Protein 3IFR (pdb70)

B-factor: mean 27.41, std 7.67, range [12.99, 81.78]

CATH classification: 3.30.420.40 (+1 more: 3.30.420.40)

Structure (mmCIF, N/CA/C/O backbone):
data_3IFR
#
_entry.id   3IFR
#
_cell.length_a   129.094
_cell.length_b   149.806
_cell.length_c   54.944
_cell.angle_alpha   90.00
_cell.angle_beta   90.00
_cell.angle_gamma   90.00
#
_symmetry.space_group_name_H-M   'P 21 21 2'
#
loop_
_entity.id
_entity.type
_entity.pdbx_description
1 polymer 'Carbohydrate kinase, FGGY'
2 non-polymer 'PHOSPHATE ION'
3 water water
#
loop_
_atom_site.group_PDB
_atom_site.id
_atom_site.type_symbol
_atom_site.label_atom_id
_atom_site.label_alt_id
_atom_site.label_comp_id
_atom_site.label_asym_id
_atom_site.label_entity_id
_atom_site.label_seq_id
_atom_site.pdbx_PDB_ins_code
_atom_site.Cartn_x
_atom_site.Cartn_y
_atom_site.Cartn_z
_atom_site.occupancy
_atom_site.B_iso_or_equiv
_atom_site.auth_seq_id
_atom_site.auth_comp_id
_atom_site.auth_asym_id
_atom_site.auth_atom_id
_atom_site.pdbx_PDB_model_num
ATOM 1 N N . ARG A 1 7 ? -12.739 70.273 -13.390 1.00 29.32 7 ARG A N 1
ATOM 2 C CA . ARG A 1 7 ? -13.512 69.666 -12.285 1.00 33.97 7 ARG A CA 1
ATOM 3 C C . ARG A 1 7 ? -12.710 68.572 -11.530 1.00 31.37 7 ARG A C 1
ATOM 4 O O . ARG A 1 7 ? -12.170 67.638 -12.133 1.00 34.40 7 ARG A O 1
ATOM 12 N N . GLN A 1 8 ? -12.653 68.703 -10.210 1.00 27.22 8 GLN A N 1
ATOM 13 C CA . GLN A 1 8 ? -11.658 68.038 -9.394 1.00 25.58 8 GLN A CA 1
ATOM 14 C C . GLN A 1 8 ? -12.214 67.020 -8.398 1.00 22.68 8 GLN A C 1
ATOM 15 O O . GLN A 1 8 ? -13.311 67.172 -7.868 1.00 20.29 8 GLN A O 1
ATOM 21 N N . VAL A 1 9 ? -11.411 66.006 -8.106 1.00 23.01 9 VAL A N 1
ATOM 22 C CA . VAL A 1 9 ? -11.919 64.836 -7.414 1.00 22.65 9 VAL A CA 1
ATOM 23 C C . VAL A 1 9 ? -10.773 64.138 -6.668 1.00 20.11 9 VAL A C 1
ATOM 24 O O . VAL A 1 9 ? -9.638 64.189 -7.111 1.00 21.57 9 VAL A O 1
ATOM 28 N N . ILE A 1 10 ? -11.049 63.516 -5.523 1.00 22.18 10 ILE A N 1
ATOM 29 C CA . ILE A 1 10 ? -9.985 62.849 -4.751 1.00 20.35 10 ILE A CA 1
ATOM 30 C C . ILE A 1 10 ? -10.249 61.375 -4.494 1.00 19.30 10 ILE A C 1
ATOM 31 O O . ILE A 1 10 ? -11.349 61.004 -4.104 1.00 18.60 10 ILE A O 1
ATOM 36 N N . GLY A 1 11 ? -9.227 60.547 -4.680 1.00 17.00 11 GLY A N 1
ATOM 37 C CA . GLY A 1 11 ? -9.272 59.185 -4.170 1.00 17.64 11 GLY A CA 1
ATOM 38 C C . GLY A 1 11 ? -8.249 58.964 -3.061 1.00 20.77 11 GLY A C 1
ATOM 39 O O . GLY A 1 11 ? -7.093 59.420 -3.138 1.00 20.87 11 GLY A O 1
ATOM 40 N N . LEU A 1 12 ? -8.673 58.244 -2.024 1.00 18.81 12 LEU A N 1
ATOM 41 C CA . LEU A 1 12 ? -7.842 57.925 -0.894 1.00 17.14 12 LEU A CA 1
ATOM 42 C C . LEU A 1 12 ? -7.814 56.388 -0.751 1.00 19.69 12 LEU A C 1
ATOM 43 O O . LEU A 1 12 ? -8.852 55.732 -0.781 1.00 20.54 12 LEU A O 1
ATOM 48 N N . ASP A 1 13 ? -6.632 55.813 -0.577 1.00 20.38 13 ASP A N 1
ATOM 49 C CA . ASP A 1 13 ? -6.495 54.358 -0.487 1.00 18.38 13 ASP A CA 1
ATOM 50 C C . ASP A 1 13 ? -5.835 53.960 0.850 1.00 17.81 13 ASP A C 1
ATOM 51 O O . ASP A 1 13 ? -4.649 54.231 1.096 1.00 18.13 13 ASP A O 1
ATOM 56 N N . ILE A 1 14 ? -6.639 53.352 1.716 1.00 15.55 14 ILE A N 1
ATOM 57 C CA . ILE A 1 14 ? -6.189 52.845 2.991 1.00 18.13 14 ILE A CA 1
ATOM 58 C C . ILE A 1 14 ? -5.608 51.464 2.720 1.00 19.13 14 ILE A C 1
ATOM 59 O O . ILE A 1 14 ? -6.295 50.433 2.862 1.00 20.38 14 ILE A O 1
ATOM 64 N N . GLY A 1 15 ? -4.340 51.451 2.316 1.00 17.95 15 GLY A N 1
ATOM 65 C CA . GLY A 1 15 ? -3.692 50.239 1.853 1.00 19.82 15 GLY A CA 1
ATOM 66 C C . GLY A 1 15 ? -3.036 49.496 2.978 1.00 20.60 15 GLY A C 1
ATOM 67 O O . GLY A 1 15 ? -2.973 49.982 4.103 1.00 24.02 15 GLY A O 1
ATOM 68 N N . THR A 1 16 ? -2.511 48.331 2.671 1.00 19.53 16 THR A N 1
ATOM 69 C CA . THR A 1 16 ? -1.958 47.485 3.678 1.00 20.57 16 THR A CA 1
ATOM 70 C C . THR A 1 16 ? -0.641 47.995 4.211 1.00 23.41 16 THR A C 1
ATOM 71 O O . THR A 1 16 ? -0.431 47.985 5.433 1.00 26.64 16 THR A O 1
ATOM 75 N N . THR A 1 17 ? 0.278 48.369 3.330 1.00 19.87 17 THR A N 1
ATOM 76 C CA . THR A 1 17 ? 1.539 48.917 3.810 1.00 25.10 17 THR A CA 1
ATOM 77 C C . THR A 1 17 ? 1.689 50.405 3.474 1.00 25.11 17 THR A C 1
ATOM 78 O O . THR A 1 17 ? 2.727 51.026 3.737 1.00 23.12 17 THR A O 1
ATOM 82 N N . SER A 1 18 ? 0.619 50.986 2.947 1.00 23.27 18 SER A N 1
ATOM 83 C CA . SER A 1 18 ? 0.692 52.341 2.462 1.00 22.64 18 SER A CA 1
ATOM 84 C C . SER A 1 18 ? -0.673 53.092 2.354 1.00 22.29 18 SER A C 1
ATOM 85 O O . SER A 1 18 ? -1.658 52.509 1.922 1.00 21.52 18 SER A O 1
ATOM 88 N N . THR A 1 19 ? -0.725 54.362 2.763 1.00 20.62 19 THR A N 1
ATOM 89 C CA . THR A 1 19 ? -1.925 55.169 2.630 1.00 17.85 19 THR A CA 1
ATOM 90 C C . THR A 1 19 ? -1.657 56.215 1.570 1.00 17.45 19 THR A C 1
ATOM 91 O O . THR A 1 19 ? -0.737 56.998 1.698 1.00 19.38 19 THR A O 1
ATOM 95 N N . ILE A 1 20 ? -2.468 56.229 0.521 1.00 19.11 20 ILE A N 1
ATOM 96 C CA . ILE A 1 20 ? -2.162 56.988 -0.681 1.00 16.88 20 ILE A CA 1
ATOM 97 C C . ILE A 1 20 ? -3.370 57.802 -1.024 1.00 17.41 20 ILE A C 1
ATOM 98 O O . ILE A 1 20 ? -4.476 57.281 -0.969 1.00 19.32 20 ILE A O 1
ATOM 103 N N . ALA A 1 21 ? -3.173 59.074 -1.337 1.00 16.80 21 ALA A N 1
ATOM 104 C CA . ALA A 1 21 ? -4.263 59.927 -1.806 1.00 20.73 21 ALA A CA 1
ATOM 105 C C . ALA A 1 21 ? -3.843 60.633 -3.083 1.00 22.82 21 ALA A C 1
ATOM 106 O O . ALA A 1 21 ? -2.683 61.040 -3.216 1.00 22.25 21 ALA A O 1
ATOM 108 N N . ILE A 1 22 ? -4.807 60.838 -3.978 1.00 20.61 22 ILE A N 1
ATOM 109 C CA . ILE A 1 22 ? -4.550 61.573 -5.208 1.00 24.24 22 ILE A CA 1
ATOM 110 C C . ILE A 1 22 ? -5.602 62.634 -5.498 1.00 23.75 22 ILE A C 1
ATOM 111 O O . ILE A 1 22 ? -6.784 62.504 -5.112 1.00 21.56 22 ILE A O 1
ATOM 116 N N . LEU A 1 23 ? -5.144 63.686 -6.181 1.00 22.82 23 LEU A N 1
ATOM 117 C CA . LEU A 1 23 ? -6.004 64.746 -6.619 1.00 21.13 23 LEU A CA 1
ATOM 118 C C . LEU A 1 23 ? -6.004 64.678 -8.109 1.00 26.49 23 LEU A C 1
ATOM 119 O O . LEU A 1 23 ? -4.940 64.752 -8.750 1.00 25.56 23 LEU A O 1
ATOM 124 N N . VAL A 1 24 ? -7.198 64.562 -8.674 1.00 25.37 24 VAL A N 1
ATOM 125 C CA . VAL A 1 24 ? -7.341 64.479 -10.119 1.00 24.78 24 VAL A CA 1
ATOM 126 C C . VAL A 1 24 ? -8.143 65.659 -10.608 1.00 24.69 24 VAL A C 1
ATOM 127 O O . VAL A 1 24 ? -9.165 66.038 -10.007 1.00 23.67 24 VAL A O 1
ATOM 131 N N . ARG A 1 25 ? -7.663 66.258 -11.678 1.00 25.66 25 ARG A N 1
ATOM 132 C CA . ARG A 1 25 ? -8.451 67.221 -12.423 1.00 28.39 25 ARG A CA 1
ATOM 133 C C . ARG A 1 25 ? -8.998 66.447 -13.601 1.00 30.50 25 ARG A C 1
ATOM 134 O O . ARG A 1 25 ? -8.232 65.885 -14.400 1.00 26.80 25 ARG A O 1
ATOM 142 N N . LEU A 1 26 ? -10.316 66.386 -13.702 1.00 29.81 26 LEU A N 1
ATOM 143 C CA . LEU A 1 26 ? -10.916 65.665 -14.810 1.00 30.52 26 LEU A CA 1
ATOM 144 C C . LEU A 1 26 ? -10.731 66.445 -16.129 1.00 32.77 26 LEU A C 1
ATOM 145 O O . LEU A 1 26 ? -10.747 67.673 -16.134 1.00 33.12 26 LEU A O 1
ATOM 150 N N . PRO A 1 27 ? -10.574 65.722 -17.253 1.00 33.73 27 PRO A N 1
ATOM 151 C CA . PRO A 1 27 ? -10.781 64.272 -17.235 1.00 35.01 27 PRO A CA 1
ATOM 152 C C . PRO A 1 27 ? -9.535 63.420 -17.045 1.00 31.45 27 PRO A C 1
ATOM 153 O O . PRO A 1 27 ? -9.699 62.224 -16.918 1.00 32.53 27 PRO A O 1
ATOM 157 N N . ASP A 1 28 ? -8.330 63.959 -17.071 1.00 32.65 28 ASP A N 1
ATOM 158 C CA . ASP A 1 28 ? -7.224 63.051 -17.360 1.00 34.64 28 ASP A CA 1
ATOM 159 C C . ASP A 1 28 ? -5.920 63.382 -16.702 1.00 35.11 28 ASP A C 1
ATOM 160 O O . ASP A 1 28 ? -4.865 62.922 -17.152 1.00 34.33 28 ASP A O 1
ATOM 165 N N . THR A 1 29 ? -5.997 64.149 -15.621 1.00 33.01 29 THR A N 1
ATOM 166 C CA . THR A 1 29 ? -4.803 64.711 -15.002 1.00 32.07 29 THR A CA 1
ATOM 167 C C . THR A 1 29 ? -4.735 64.466 -13.494 1.00 31.23 29 THR A C 1
ATOM 168 O O . THR A 1 29 ? -5.699 64.690 -12.743 1.00 30.85 29 THR A O 1
ATOM 172 N N . VAL A 1 30 ? -3.580 63.996 -13.065 1.00 30.45 30 VAL A N 1
ATOM 173 C CA . VAL A 1 30 ? -3.329 63.775 -11.672 1.00 28.51 30 VAL A CA 1
ATOM 174 C C . VAL A 1 30 ? -2.554 64.982 -11.195 1.00 31.07 30 VAL A C 1
ATOM 175 O O . VAL A 1 30 ? -1.367 65.107 -11.487 1.00 30.58 30 VAL A O 1
ATOM 179 N N . VAL A 1 31 ? -3.235 65.878 -10.489 1.00 27.98 31 VAL A N 1
ATOM 180 C CA . VAL A 1 31 ? -2.604 67.084 -9.980 1.00 28.48 31 VAL A CA 1
ATOM 181 C C . VAL A 1 31 ? -1.576 66.769 -8.879 1.00 30.02 31 VAL A C 1
ATOM 182 O O . VAL A 1 31 ? -0.537 67.382 -8.835 1.00 33.40 31 VAL A O 1
ATOM 186 N N . ALA A 1 32 ? -1.865 65.819 -7.987 1.00 29.14 32 ALA A N 1
ATOM 187 C CA . ALA A 1 32 ? -0.972 65.520 -6.859 1.00 28.07 32 ALA A CA 1
ATOM 188 C C . ALA A 1 32 ? -1.143 64.106 -6.315 1.00 25.59 32 ALA A C 1
ATOM 189 O O . ALA A 1 32 ? -2.231 63.526 -6.386 1.00 23.22 32 ALA A O 1
ATOM 191 N N . VAL A 1 33 ? -0.077 63.578 -5.721 1.00 26.09 33 VAL A N 1
ATOM 192 C CA . VAL A 1 33 ? -0.139 62.268 -5.067 1.00 27.95 33 VAL A CA 1
ATOM 193 C C . VAL A 1 33 ? 0.548 62.384 -3.730 1.00 26.40 33 VAL A C 1
ATOM 194 O O . VAL A 1 33 ? 1.656 62.897 -3.669 1.00 29.58 33 VAL A O 1
ATOM 198 N N . ALA A 1 34 ? -0.102 61.943 -2.652 1.00 26.75 34 ALA A N 1
ATOM 199 C CA . ALA A 1 34 ? 0.591 61.821 -1.356 1.00 23.29 34 ALA A CA 1
ATOM 200 C C . ALA A 1 34 ? 0.502 60.414 -0.753 1.00 21.88 34 ALA A C 1
ATOM 201 O O . ALA A 1 34 ? -0.517 59.743 -0.887 1.00 19.67 34 ALA A O 1
ATOM 203 N N . SER A 1 35 ? 1.575 59.975 -0.086 1.00 21.99 35 SER A N 1
ATOM 204 C CA . SER A 1 35 ? 1.562 58.690 0.594 1.00 21.71 35 SER A CA 1
ATOM 205 C C . SER A 1 35 ? 2.199 58.696 1.980 1.00 23.72 35 SER A C 1
ATOM 206 O O . SER A 1 35 ? 2.896 59.628 2.365 1.00 24.19 35 SER A O 1
ATOM 209 N N . ARG A 1 36 ? 1.939 57.627 2.725 1.00 22.56 36 ARG A N 1
ATOM 210 C CA . ARG A 1 36 ? 2.489 57.460 4.055 1.00 22.75 36 ARG A CA 1
ATOM 211 C C . ARG A 1 36 ? 2.502 55.964 4.319 1.00 25.23 36 ARG A C 1
ATOM 212 O O . ARG A 1 36 ? 1.541 55.254 3.971 1.00 22.77 36 ARG A O 1
ATOM 220 N N . PRO A 1 37 ? 3.582 55.481 4.958 1.00 26.84 37 PRO A N 1
ATOM 221 C CA . PRO A 1 37 ? 3.714 54.072 5.311 1.00 25.55 37 PRO A CA 1
ATOM 222 C C . PRO A 1 37 ? 2.704 53.681 6.414 1.00 24.16 37 PRO A C 1
ATOM 223 O O . PRO A 1 37 ? 2.332 54.509 7.256 1.00 19.69 37 PRO A O 1
ATOM 227 N N . THR A 1 38 ? 2.276 52.423 6.398 1.00 21.69 38 THR A N 1
ATOM 228 C CA . THR A 1 38 ? 1.350 51.925 7.398 1.00 24.82 38 THR A CA 1
ATOM 229 C C . THR A 1 38 ? 2.012 50.709 7.905 1.00 26.01 38 THR A C 1
ATOM 230 O O . THR A 1 38 ? 2.652 50.018 7.108 1.00 22.49 38 THR A O 1
ATOM 234 N N . THR A 1 39 ? 1.876 50.450 9.212 1.00 26.27 39 THR A N 1
ATOM 235 C CA . THR A 1 39 ? 2.537 49.304 9.829 1.00 26.18 39 THR A CA 1
ATOM 236 C C . THR A 1 39 ? 1.630 48.075 9.892 1.00 28.33 39 THR A C 1
ATOM 237 O O . THR A 1 39 ? 0.501 48.141 10.404 1.00 27.88 39 THR A O 1
ATOM 241 N N . LEU A 1 40 ? 2.110 46.966 9.339 1.00 25.57 40 LEU A N 1
ATOM 242 C CA . LEU A 1 40 ? 1.496 45.663 9.555 1.00 25.17 40 LEU A CA 1
ATOM 243 C C . LEU A 1 40 ? 2.187 45.094 10.767 1.00 28.81 40 LEU A C 1
ATOM 244 O O . LEU A 1 40 ? 3.399 44.878 10.721 1.00 31.43 40 LEU A O 1
ATOM 249 N N . SER A 1 41 ? 1.461 44.875 11.861 1.00 25.35 41 SER A N 1
ATOM 250 C CA . SER A 1 41 ? 2.031 44.175 13.004 1.00 27.17 41 SER A CA 1
ATOM 251 C C . SER A 1 41 ? 1.647 42.705 12.997 1.00 28.87 41 SER A C 1
ATOM 252 O O . SER A 1 41 ? 0.609 42.323 12.448 1.00 26.54 41 SER A O 1
ATOM 255 N N . SER A 1 42 ? 2.476 41.886 13.634 1.00 29.83 42 SER A N 1
ATOM 256 C CA . SER A 1 42 ? 2.063 40.531 13.965 1.00 30.82 42 SER A CA 1
ATOM 257 C C . SER A 1 42 ? 2.651 40.142 15.304 1.00 31.46 42 SER A C 1
ATOM 258 O O . SER A 1 42 ? 3.820 39.758 15.408 1.00 31.09 42 SER A O 1
ATOM 261 N N . PRO A 1 43 ? 1.827 40.283 16.341 1.00 30.81 43 PRO A N 1
ATOM 262 C CA . PRO A 1 43 ? 2.150 40.007 17.736 1.00 27.37 43 PRO A CA 1
ATOM 263 C C . PRO A 1 43 ? 2.392 38.517 17.949 1.00 29.34 43 PRO A C 1
ATOM 264 O O . PRO A 1 43 ? 3.187 38.156 18.804 1.00 28.34 43 PRO A O 1
ATOM 268 N N . HIS A 1 44 ? 1.770 37.659 17.148 1.00 30.37 44 HIS A N 1
ATOM 269 C CA . HIS A 1 44 ? 2.120 36.235 17.188 1.00 29.24 44 HIS A CA 1
ATOM 270 C C . HIS A 1 44 ? 2.106 35.689 15.797 1.00 29.39 44 HIS A C 1
ATOM 271 O O . HIS A 1 44 ? 1.528 36.316 14.918 1.00 31.35 44 HIS A O 1
ATOM 278 N N . PRO A 1 45 ? 2.755 34.526 15.587 1.00 31.05 45 PRO A N 1
ATOM 279 C CA . PRO A 1 45 ? 2.922 34.012 14.235 1.00 28.21 45 PRO A CA 1
ATOM 280 C C . PRO A 1 45 ? 1.556 33.999 13.529 1.00 29.46 45 PRO A C 1
ATOM 281 O O . PRO A 1 45 ? 0.552 33.628 14.145 1.00 27.18 45 PRO A O 1
ATOM 285 N N . GLY A 1 46 ? 1.514 34.442 12.272 1.00 29.02 46 GLY A N 1
ATOM 286 C CA . GLY A 1 46 ? 0.315 34.333 11.458 1.00 25.53 46 GLY A CA 1
ATOM 287 C C . GLY A 1 46 ? -0.721 35.398 11.784 1.00 30.04 46 GLY A C 1
ATOM 288 O O . GLY A 1 46 ? -1.765 35.474 11.112 1.00 27.38 46 GLY A O 1
ATOM 289 N N . TRP A 1 47 ? -0.458 36.196 12.827 1.00 27.14 47 TRP A N 1
ATOM 290 C CA . TRP A 1 47 ? -1.274 37.376 13.124 1.00 25.40 47 TRP A CA 1
ATOM 291 C C . TRP A 1 47 ? -1.000 38.542 12.156 1.00 25.39 47 TRP A C 1
ATOM 292 O O . TRP A 1 47 ? 0.147 38.778 11.790 1.00 26.30 47 TRP A O 1
ATOM 303 N N . ALA A 1 48 ? -2.042 39.250 11.719 1.00 22.88 48 ALA A N 1
ATOM 304 C CA . ALA A 1 48 ? -1.856 40.461 10.886 1.00 23.68 48 ALA A CA 1
ATOM 305 C C . ALA A 1 48 ? -2.762 41.557 11.399 1.00 23.50 48 ALA A C 1
ATOM 306 O O . ALA A 1 48 ? -4.000 41.472 11.262 1.00 23.52 48 ALA A O 1
ATOM 308 N N . GLU A 1 49 ? -2.173 42.576 12.005 1.00 21.35 49 GLU A N 1
ATOM 309 C CA . GLU A 1 49 ? -2.984 43.600 12.655 1.00 22.78 49 GLU A CA 1
ATOM 310 C C . GLU A 1 49 ? -2.568 44.984 12.234 1.00 23.91 49 GLU A C 1
ATOM 311 O O . GLU A 1 49 ? -1.392 45.196 11.919 1.00 22.86 49 GLU A O 1
ATOM 317 N N . GLU A 1 50 ? -3.523 45.925 12.231 1.00 21.11 50 GLU A N 1
ATOM 318 C CA . GLU A 1 50 ? -3.167 47.337 12.098 1.00 19.09 50 GLU A CA 1
ATOM 319 C C . GLU A 1 50 ? -3.875 48.251 13.099 1.00 21.56 50 GLU A C 1
ATOM 320 O O . GLU A 1 50 ? -4.830 47.880 13.768 1.00 19.25 50 GLU A O 1
ATOM 326 N N . ASP A 1 51 ? -3.346 49.450 13.220 1.00 20.10 51 ASP A N 1
ATOM 327 C CA . ASP A 1 51 ? -3.836 50.403 14.168 1.00 17.81 51 ASP A CA 1
ATOM 328 C C . ASP A 1 51 ? -4.714 51.370 13.419 1.00 18.12 51 ASP A C 1
ATOM 329 O O . ASP A 1 51 ? -4.206 52.166 12.617 1.00 17.58 51 ASP A O 1
ATOM 334 N N . PRO A 1 52 ? -6.032 51.319 13.642 1.00 17.53 52 PRO A N 1
ATOM 335 C CA . PRO A 1 52 ? -6.890 52.225 12.842 1.00 16.64 52 PRO A CA 1
ATOM 336 C C . PRO A 1 52 ? -6.570 53.716 13.058 1.00 17.94 52 PRO A C 1
ATOM 337 O O . PRO A 1 52 ? -6.866 54.578 12.214 1.00 20.26 52 PRO A O 1
ATOM 341 N N . ALA A 1 53 ? -5.925 54.020 14.159 1.00 16.05 53 ALA A N 1
ATOM 342 C CA . ALA A 1 53 ? -5.554 55.400 14.417 1.00 21.15 53 ALA A CA 1
ATOM 343 C C . ALA A 1 53 ? -4.421 55.836 13.498 1.00 18.32 53 ALA A C 1
ATOM 344 O O . ALA A 1 53 ? -4.310 57.008 13.168 1.00 19.59 53 ALA A O 1
ATOM 346 N N . GLN A 1 54 ? -3.568 54.906 13.094 1.00 18.21 54 GLN A N 1
ATOM 347 C CA . GLN A 1 54 ? -2.576 55.238 12.076 1.00 19.65 54 GLN A CA 1
ATOM 348 C C . GLN A 1 54 ? -3.212 55.463 10.661 1.00 19.35 54 GLN A C 1
ATOM 349 O O . GLN A 1 54 ? -2.797 56.385 9.918 1.00 18.08 54 GLN A O 1
ATOM 355 N N . TRP A 1 55 ? -4.211 54.651 10.295 1.00 16.19 55 TRP A N 1
ATOM 356 C CA . TRP A 1 55 ? -4.921 54.925 9.046 1.00 19.39 55 TRP A CA 1
ATOM 357 C C . TRP A 1 55 ? -5.379 56.399 9.075 1.00 18.39 55 TRP A C 1
ATOM 358 O O . TRP A 1 55 ? -5.145 57.158 8.135 1.00 20.16 55 TRP A O 1
ATOM 369 N N . TRP A 1 56 ? -6.002 56.799 10.169 1.00 18.23 56 TRP A N 1
ATOM 370 C CA . TRP A 1 56 ? -6.646 58.112 10.252 1.00 20.06 56 TRP A CA 1
ATOM 371 C C . TRP A 1 56 ? -5.620 59.210 10.241 1.00 19.85 56 TRP A C 1
ATOM 372 O O . TRP A 1 56 ? -5.785 60.234 9.591 1.00 21.46 56 TRP A O 1
ATOM 383 N N . ASP A 1 57 ? -4.539 58.990 10.977 1.00 20.70 57 ASP A N 1
ATOM 384 C CA . ASP A 1 57 ? -3.427 59.919 10.941 1.00 18.73 57 ASP A CA 1
ATOM 385 C C . ASP A 1 57 ? -2.766 59.989 9.592 1.00 18.89 57 ASP A C 1
ATOM 386 O O . ASP A 1 57 ? -2.483 61.075 9.105 1.00 20.88 57 ASP A O 1
ATOM 391 N N . ASN A 1 58 ? -2.482 58.828 9.003 1.00 21.63 58 ASN A N 1
ATOM 392 C CA . ASN A 1 58 ? -2.048 58.775 7.595 1.00 21.52 58 ASN A CA 1
ATOM 393 C C . ASN A 1 58 ? -3.026 59.554 6.705 1.00 18.73 58 ASN A C 1
ATOM 394 O O . ASN A 1 58 ? -2.611 60.435 5.951 1.00 17.56 58 ASN A O 1
ATOM 399 N N . ALA A 1 59 ? -4.331 59.302 6.842 1.00 19.21 59 ALA A N 1
ATOM 400 C CA . ALA A 1 59 ? -5.293 59.967 5.936 1.00 18.17 59 ALA A CA 1
ATOM 401 C C . ALA A 1 59 ? -5.299 61.503 6.068 1.00 18.20 59 ALA A C 1
ATOM 402 O O . ALA A 1 59 ? -5.342 62.200 5.085 1.00 20.05 59 ALA A O 1
ATOM 404 N N . ARG A 1 60 ? -5.300 62.017 7.287 1.00 18.61 60 ARG A N 1
ATOM 405 C CA . ARG A 1 60 ? -5.177 63.440 7.518 1.00 19.14 60 ARG A CA 1
ATOM 406 C C . ARG A 1 60 ? -3.961 64.002 6.873 1.00 18.50 60 ARG A C 1
ATOM 407 O O . ARG A 1 60 ? -4.048 65.024 6.233 1.00 21.91 60 ARG A O 1
ATOM 415 N N . ALA A 1 61 ? -2.817 63.346 7.039 1.00 17.65 61 ALA A N 1
ATOM 416 C CA . ALA A 1 61 ? -1.538 63.869 6.505 1.00 21.01 61 ALA A CA 1
ATOM 417 C C . ALA A 1 61 ? -1.511 64.004 4.981 1.00 23.35 61 ALA A C 1
ATOM 418 O O . ALA A 1 61 ? -1.045 65.009 4.407 1.00 26.84 61 ALA A O 1
ATOM 420 N N . VAL A 1 62 ? -1.985 62.952 4.338 1.00 20.62 62 VAL A N 1
ATOM 421 C CA . VAL A 1 62 ? -1.945 62.791 2.898 1.00 21.35 62 VAL A CA 1
ATOM 422 C C . VAL A 1 62 ? -2.991 63.701 2.219 1.00 21.70 62 VAL A C 1
ATOM 423 O O . VAL A 1 62 ? -2.732 64.278 1.189 1.00 22.00 62 VAL A O 1
ATOM 427 N N . LEU A 1 63 ? -4.172 63.852 2.807 1.00 21.25 63 LEU A N 1
ATOM 428 C CA . LEU A 1 63 ? -5.153 64.809 2.269 1.00 23.99 63 LEU A CA 1
ATOM 429 C C . LEU A 1 63 ? -4.630 66.247 2.396 1.00 22.19 63 LEU A C 1
ATOM 430 O O . LEU A 1 63 ? -4.608 66.977 1.432 1.00 21.79 63 LEU A O 1
ATOM 435 N N . ALA A 1 64 ? -4.215 66.648 3.595 1.00 22.49 64 ALA A N 1
ATOM 436 C CA . ALA A 1 64 ? -3.588 67.958 3.760 1.00 21.26 64 ALA A CA 1
ATOM 437 C C . ALA A 1 64 ? -2.388 68.173 2.811 1.00 21.76 64 ALA A C 1
ATOM 438 O O . ALA A 1 64 ? -2.209 69.242 2.228 1.00 21.66 64 ALA A O 1
ATOM 440 N N . GLU A 1 65 ? -1.561 67.155 2.624 1.00 25.00 65 GLU A N 1
ATOM 441 C CA . GLU A 1 65 ? -0.413 67.316 1.716 1.00 22.67 65 GLU A CA 1
ATOM 442 C C . GLU A 1 65 ? -0.875 67.546 0.275 1.00 23.60 65 GLU A C 1
ATOM 443 O O . GLU A 1 65 ? -0.241 68.286 -0.469 1.00 24.00 65 GLU A O 1
ATOM 449 N N . LEU A 1 66 ? -1.997 66.932 -0.105 1.00 21.80 66 LEU A N 1
ATOM 450 C CA . LEU A 1 66 ? -2.579 67.134 -1.425 1.00 20.50 66 LEU A CA 1
ATOM 451 C C . LEU A 1 66 ? -2.838 68.624 -1.676 1.00 22.88 66 LEU A C 1
ATOM 452 O O . LEU A 1 66 ? -2.480 69.151 -2.731 1.00 24.36 66 LEU A O 1
ATOM 457 N N . LYS A 1 67 ? -3.467 69.277 -0.706 1.00 19.74 67 LYS A N 1
ATOM 458 C CA . LYS A 1 67 ? -3.772 70.695 -0.752 1.00 21.15 67 LYS A CA 1
ATOM 459 C C . LYS A 1 67 ? -2.506 71.535 -0.779 1.00 22.95 67 LYS A C 1
ATOM 460 O O . LYS A 1 67 ? -2.452 72.529 -1.443 1.00 27.65 67 LYS A O 1
ATOM 466 N N . THR A 1 68 ? -1.475 71.107 -0.065 1.00 25.23 68 THR A N 1
ATOM 467 C CA . THR A 1 68 ? -0.215 71.829 0.078 1.00 25.27 68 THR A CA 1
ATOM 468 C C . THR A 1 68 ? 0.607 71.716 -1.170 1.00 25.00 68 THR A C 1
ATOM 469 O O . THR A 1 68 ? 1.327 72.629 -1.553 1.00 26.14 68 THR A O 1
ATOM 473 N N . THR A 1 69 ? 0.519 70.549 -1.790 1.00 26.28 69 THR A N 1
ATOM 474 C CA . THR A 1 69 ? 1.193 70.305 -3.061 1.00 24.70 69 THR A CA 1
ATOM 475 C C . THR A 1 69 ? 0.532 71.062 -4.240 1.00 25.05 69 THR A C 1
ATOM 476 O O . THR A 1 69 ? 1.198 71.754 -4.997 1.00 27.43 69 THR A O 1
ATOM 480 N N . ALA A 1 70 ? -0.778 70.939 -4.390 1.00 24.41 70 ALA A N 1
ATOM 481 C CA . ALA A 1 70 ? -1.415 71.521 -5.540 1.00 23.61 70 ALA A CA 1
ATOM 482 C C . ALA A 1 70 ? -1.479 73.011 -5.361 1.00 28.17 70 ALA A C 1
ATOM 483 O O . ALA A 1 70 ? -1.529 73.727 -6.355 1.00 27.03 70 ALA A O 1
ATOM 485 N N . GLY A 1 71 ? -1.511 73.470 -4.102 1.00 25.72 71 GLY A N 1
ATOM 486 C CA . GLY A 1 71 ? -1.676 74.878 -3.797 1.00 23.62 71 GLY A CA 1
ATOM 487 C C . GLY A 1 71 ? -3.152 75.236 -3.824 1.00 27.99 71 GLY A C 1
ATOM 488 O O . GLY A 1 71 ? -3.961 74.540 -4.452 1.00 27.77 71 GLY A O 1
ATOM 489 N N . GLU A 1 72 ? -3.491 76.337 -3.163 1.00 28.66 72 GLU A N 1
ATOM 490 C CA . GLU A 1 72 ? -4.872 76.826 -3.040 1.00 33.35 72 GLU A CA 1
ATOM 491 C C . GLU A 1 72 ? -5.469 77.300 -4.353 1.00 31.14 72 GLU A C 1
ATOM 492 O O . GLU A 1 72 ? -6.667 77.205 -4.579 1.00 35.48 72 GLU A O 1
ATOM 498 N N . SER A 1 73 ? -4.635 77.845 -5.206 1.00 29.80 73 SER A N 1
ATOM 499 C CA . SER A 1 73 ? -5.081 78.293 -6.514 1.00 30.32 73 SER A CA 1
ATOM 500 C C . SER A 1 73 ? -5.400 77.120 -7.483 1.00 33.96 73 SER A C 1
ATOM 501 O O . SER A 1 73 ? -5.986 77.331 -8.546 1.00 34.73 73 SER A O 1
ATOM 504 N N . ASP A 1 74 ? -4.998 75.893 -7.143 1.00 32.20 74 ASP A N 1
ATOM 505 C CA . ASP A 1 74 ? -5.413 74.725 -7.931 1.00 32.55 74 ASP A CA 1
ATOM 506 C C . ASP A 1 74 ? -6.092 73.658 -7.044 1.00 35.68 74 ASP A C 1
ATOM 507 O O . ASP A 1 74 ? -6.044 72.446 -7.345 1.00 31.41 74 ASP A O 1
ATOM 512 N N . TRP A 1 75 ? -6.717 74.135 -5.957 1.00 31.10 75 TRP A N 1
ATOM 513 C CA . TRP A 1 75 ? -7.428 73.301 -5.005 1.00 29.88 75 TRP A CA 1
ATOM 514 C C . TRP A 1 75 ? -8.949 73.520 -5.143 1.00 30.60 75 TRP A C 1
ATOM 515 O O . TRP A 1 75 ? -9.478 74.502 -4.657 1.00 32.36 75 TRP A O 1
ATOM 526 N N . ARG A 1 76 ? -9.663 72.622 -5.801 1.00 29.55 76 ARG A N 1
ATOM 527 C CA . ARG A 1 76 ? -11.123 72.772 -5.844 1.00 29.51 76 ARG A CA 1
ATOM 528 C C . ARG A 1 76 ? -11.800 71.397 -5.878 1.00 27.62 76 ARG A C 1
ATOM 529 O O . ARG A 1 76 ? -12.545 71.103 -6.795 1.00 27.58 76 ARG A O 1
ATOM 537 N N . PRO A 1 77 ? -11.506 70.536 -4.881 1.00 28.51 77 PRO A N 1
ATOM 538 C CA . PRO A 1 77 ? -12.044 69.175 -4.859 1.00 25.49 77 PRO A CA 1
ATOM 539 C C . PRO A 1 77 ? -13.558 69.173 -4.692 1.00 25.04 77 PRO A C 1
ATOM 540 O O . PRO A 1 77 ? -14.075 69.926 -3.869 1.00 24.59 77 PRO A O 1
ATOM 544 N N . GLY A 1 78 ? -14.242 68.313 -5.445 1.00 25.55 78 GLY A N 1
ATOM 545 C CA . GLY A 1 78 ? -15.690 68.339 -5.532 1.00 24.77 78 GLY A CA 1
ATOM 546 C C . GLY A 1 78 ? -16.339 67.076 -4.994 1.00 26.26 78 GLY A C 1
ATOM 547 O O . GLY A 1 78 ? -17.559 67.008 -4.864 1.00 26.41 78 GLY A O 1
ATOM 548 N N . GLY A 1 79 ? -15.519 66.080 -4.691 1.00 24.53 79 GLY A N 1
ATOM 549 C CA . GLY A 1 79 ? -15.976 64.877 -4.025 1.00 22.94 79 GLY A CA 1
ATOM 550 C C . GLY A 1 79 ? -14.799 63.997 -3.649 1.00 23.22 79 GLY A C 1
ATOM 551 O O . GLY A 1 79 ? -13.711 64.151 -4.195 1.00 23.82 79 GLY A O 1
ATOM 552 N N . ILE A 1 80 ? -14.988 63.084 -2.709 1.00 22.08 80 ILE A N 1
ATOM 553 C CA . ILE A 1 80 ? -13.906 62.165 -2.338 1.00 20.69 80 ILE A CA 1
ATOM 554 C C . ILE A 1 80 ? -14.464 60.750 -2.215 1.00 20.20 80 ILE A C 1
ATOM 555 O O . ILE A 1 80 ? -15.583 60.559 -1.736 1.00 22.17 80 ILE A O 1
ATOM 560 N N . CYS A 1 81 ? -13.718 59.762 -2.679 1.00 16.85 81 CYS A N 1
ATOM 561 C CA . CYS A 1 81 ? -14.080 58.363 -2.398 1.00 17.31 81 CYS A CA 1
ATOM 562 C C . CYS A 1 81 ? -12.914 57.670 -1.676 1.00 17.16 81 CYS A C 1
ATOM 563 O O . CYS A 1 81 ? -11.723 57.848 -2.028 1.00 16.81 81 CYS A O 1
ATOM 566 N N . VAL A 1 82 ? -13.246 56.897 -0.654 1.00 16.62 82 VAL A N 1
ATOM 567 C CA . VAL A 1 82 ? -12.232 56.161 0.082 1.00 16.50 82 VAL A CA 1
ATOM 568 C C . VAL A 1 82 ? -12.319 54.664 -0.237 1.00 18.47 82 VAL A C 1
ATOM 569 O O . VAL A 1 82 ? -13.382 54.049 -0.101 1.00 17.67 82 VAL A O 1
ATOM 573 N N . THR A 1 83 ? -11.182 54.075 -0.600 1.00 17.78 83 THR A N 1
ATOM 574 C CA . THR A 1 83 ? -11.062 52.641 -0.791 1.00 14.70 83 THR A CA 1
ATOM 575 C C . THR A 1 83 ? -9.957 52.133 0.196 1.00 19.69 83 THR A C 1
ATOM 576 O O . THR A 1 83 ? -9.286 52.934 0.876 1.00 15.67 83 THR A O 1
ATOM 580 N N . GLY A 1 84 ? -9.805 50.810 0.294 1.00 17.41 84 GLY A N 1
ATOM 581 C CA . GLY A 1 84 ? -8.760 50.207 1.085 1.00 16.75 84 GLY A CA 1
ATOM 582 C C . GLY A 1 84 ? -8.902 48.692 1.104 1.00 19.26 84 GLY A C 1
ATOM 583 O O . GLY A 1 84 ? -9.804 48.127 0.490 1.00 17.27 84 GLY A O 1
ATOM 592 N N . LEU A 1 86 ? -9.813 44.850 2.272 1.00 19.99 86 LEU A N 1
ATOM 593 C CA . LEU A 1 86 ? -10.969 44.244 2.938 1.00 20.48 86 LEU A CA 1
ATOM 594 C C . LEU A 1 86 ? -10.860 42.708 2.864 1.00 24.18 86 LEU A C 1
ATOM 595 O O . LEU A 1 86 ? -10.067 42.161 2.086 1.00 23.20 86 LEU A O 1
ATOM 600 N N . PRO A 1 87 ? -11.635 42.011 3.696 1.00 22.07 87 PRO A N 1
ATOM 601 C CA . PRO A 1 87 ? -12.381 42.639 4.796 1.00 19.52 87 PRO A CA 1
ATOM 602 C C . PRO A 1 87 ? -11.473 42.790 6.015 1.00 22.86 87 PRO A C 1
ATOM 603 O O . PRO A 1 87 ? -10.932 41.791 6.508 1.00 21.29 87 PRO A O 1
ATOM 607 N N . ALA A 1 88 ? -11.265 44.024 6.475 1.00 19.72 88 ALA A N 1
ATOM 608 C CA . ALA A 1 88 ? -10.537 44.227 7.693 1.00 17.54 88 ALA A CA 1
ATOM 609 C C . ALA A 1 88 ? -11.625 44.142 8.750 1.00 19.81 88 ALA A C 1
ATOM 610 O O . ALA A 1 88 ? -12.815 44.359 8.459 1.00 18.23 88 ALA A O 1
ATOM 612 N N . VAL A 1 89 ? -11.240 43.773 9.962 1.00 19.39 89 VAL A N 1
ATOM 613 C CA . VAL A 1 89 ? -12.175 43.734 11.070 1.00 20.02 89 VAL A CA 1
ATOM 614 C C . VAL A 1 89 ? -11.774 44.780 12.089 1.00 20.69 89 VAL A C 1
ATOM 615 O O . VAL A 1 89 ? -10.735 44.657 12.746 1.00 21.72 89 VAL A O 1
ATOM 619 N N . VAL A 1 90 ? -12.609 45.808 12.197 1.00 20.85 90 VAL A N 1
ATOM 620 C CA . VAL A 1 90 ? -12.468 46.896 13.157 1.00 18.31 90 VAL A CA 1
ATOM 621 C C . VAL A 1 90 ? -13.641 46.831 14.129 1.00 19.07 90 VAL A C 1
ATOM 622 O O . VAL A 1 90 ? -14.800 46.757 13.666 1.00 19.39 90 VAL A O 1
ATOM 626 N N . LEU A 1 91 ? -13.352 46.891 15.443 1.00 18.40 91 LEU A N 1
ATOM 627 C CA . LEU A 1 91 ? -14.362 46.859 16.519 1.00 19.20 91 LEU A CA 1
ATOM 628 C C . LEU A 1 91 ? -14.514 48.195 17.277 1.00 20.51 91 LEU A C 1
ATOM 629 O O . LEU A 1 91 ? -13.562 48.713 17.864 1.00 20.40 91 LEU A O 1
ATOM 634 N N . LEU A 1 92 ? -15.719 48.755 17.260 1.00 20.31 92 LEU A N 1
ATOM 635 C CA . LEU A 1 92 ? -15.988 49.943 18.062 1.00 20.46 92 LEU A CA 1
ATOM 636 C C . LEU A 1 92 ? -16.950 49.644 19.204 1.00 21.81 92 LEU A C 1
ATOM 637 O O . LEU A 1 92 ? -17.901 48.861 19.075 1.00 21.74 92 LEU A O 1
ATOM 642 N N . ASP A 1 93 ? -16.686 50.284 20.339 1.00 23.49 93 ASP A N 1
ATOM 643 C CA . ASP A 1 93 ? -17.583 50.210 21.472 1.00 22.16 93 ASP A CA 1
ATOM 644 C C . ASP A 1 93 ? -18.725 51.233 21.346 1.00 25.80 93 ASP A C 1
ATOM 645 O O . ASP A 1 93 ? -18.893 51.878 20.311 1.00 26.43 93 ASP A O 1
ATOM 650 N N . ASP A 1 94 ? -19.523 51.400 22.391 1.00 29.90 94 ASP A N 1
ATOM 651 C CA . ASP A 1 94 ? -20.730 52.199 22.214 1.00 30.77 94 ASP A CA 1
ATOM 652 C C . ASP A 1 94 ? -20.399 53.670 22.055 1.00 28.15 94 ASP A C 1
ATOM 653 O O . ASP A 1 94 ? -21.211 54.436 21.565 1.00 27.63 94 ASP A O 1
ATOM 658 N N . ARG A 1 95 ? -19.191 54.044 22.462 1.00 28.89 95 ARG A N 1
ATOM 659 C CA . ARG A 1 95 ? -18.725 55.432 22.373 1.00 32.50 95 ARG A CA 1
ATOM 660 C C . ARG A 1 95 ? -17.975 55.729 21.060 1.00 32.14 95 ARG A C 1
ATOM 661 O O . ARG A 1 95 ? -17.502 56.859 20.825 1.00 29.04 95 ARG A O 1
ATOM 669 N N . GLY A 1 96 ? -17.860 54.717 20.200 1.00 26.58 96 GLY A N 1
ATOM 670 C CA . GLY A 1 96 ? -17.113 54.897 18.958 1.00 27.69 96 GLY A CA 1
ATOM 671 C C . GLY A 1 96 ? -15.594 54.705 19.051 1.00 23.51 96 GLY A C 1
ATOM 672 O O . GLY A 1 96 ? -14.895 54.926 18.083 1.00 24.75 96 GLY A O 1
ATOM 673 N N . ALA A 1 97 ? -15.098 54.271 20.202 1.00 21.47 97 ALA A N 1
ATOM 674 C CA . ALA A 1 97 ? -13.687 53.999 20.390 1.00 24.01 97 ALA A CA 1
ATOM 675 C C . ALA A 1 97 ? -13.304 52.601 19.886 1.00 24.63 97 ALA A C 1
ATOM 676 O O . ALA A 1 97 ? -14.054 51.615 20.065 1.00 20.38 97 ALA A O 1
ATOM 678 N N . VAL A 1 98 ? -12.098 52.519 19.326 1.00 20.67 98 VAL A N 1
ATOM 679 C CA . VAL A 1 98 ? -11.502 51.255 18.898 1.00 22.37 98 VAL A CA 1
ATOM 680 C C . VAL A 1 98 ? -11.236 50.256 20.065 1.00 22.34 98 VAL A C 1
ATOM 681 O O . VAL A 1 98 ? -10.542 50.556 21.014 1.00 19.58 98 VAL A O 1
ATOM 685 N N . LEU A 1 99 ? -11.786 49.054 19.979 1.00 22.31 99 LEU A N 1
ATOM 686 C CA . LEU A 1 99 ? -11.587 48.076 21.053 1.00 18.64 99 LEU A CA 1
ATOM 687 C C . LEU A 1 99 ? -10.204 47.411 21.029 1.00 20.89 99 LEU A C 1
ATOM 688 O O . LEU A 1 99 ? -9.566 47.264 22.054 1.00 22.30 99 LEU A O 1
ATOM 693 N N . ARG A 1 100 ? -9.707 47.040 19.864 1.00 20.89 100 ARG A N 1
ATOM 694 C CA . ARG A 1 100 ? -8.437 46.328 19.800 1.00 19.59 100 ARG A CA 1
ATOM 695 C C . ARG A 1 100 ? -7.920 46.593 18.411 1.00 21.34 100 ARG A C 1
ATOM 696 O O . ARG A 1 100 ? -8.628 47.140 17.586 1.00 20.27 100 ARG A O 1
ATOM 704 N N . PRO A 1 101 ? -6.677 46.209 18.143 1.00 22.11 101 PRO A N 1
ATOM 705 C CA . PRO A 1 101 ? -6.135 46.485 16.811 1.00 20.01 101 PRO A CA 1
ATOM 706 C C . PRO A 1 101 ? -6.972 45.789 15.739 1.00 23.17 101 PRO A C 1
ATOM 707 O O . PRO A 1 101 ? -7.600 44.757 16.020 1.00 21.63 101 PRO A O 1
ATOM 711 N N . SER A 1 102 ? -7.017 46.384 14.547 1.00 20.59 102 SER A N 1
ATOM 712 C CA . SER A 1 102 ? -7.700 45.798 13.410 1.00 21.35 102 SER A CA 1
ATOM 713 C C . SER A 1 102 ? -7.036 44.493 13.005 1.00 20.56 102 SER A C 1
ATOM 714 O O . SER A 1 102 ? -5.807 44.422 12.892 1.00 20.81 102 SER A O 1
ATOM 717 N N . ILE A 1 103 ? -7.861 43.485 12.749 1.00 20.19 103 ILE A N 1
ATOM 718 C CA . ILE A 1 103 ? -7.386 42.211 12.201 1.00 21.79 103 ILE A CA 1
ATOM 719 C C . ILE A 1 103 ? -7.551 42.261 10.677 1.00 21.21 103 ILE A C 1
ATOM 720 O O . ILE A 1 103 ? -8.673 42.385 10.169 1.00 18.90 103 ILE A O 1
ATOM 725 N N . GLN A 1 104 ? -6.416 42.184 9.966 1.00 22.68 104 GLN A N 1
ATOM 726 C CA . GLN A 1 104 ? -6.354 42.233 8.498 1.00 22.09 104 GLN A CA 1
ATOM 727 C C . GLN A 1 104 ? -6.866 40.959 7.767 1.00 24.34 104 GLN A C 1
ATOM 728 O O . GLN A 1 104 ? -7.022 39.912 8.389 1.00 22.84 104 GLN A O 1
ATOM 734 N N . GLN A 1 105 ? -7.114 41.028 6.455 1.00 24.56 105 GLN A N 1
ATOM 735 C CA . GLN A 1 105 ? -7.542 39.810 5.752 1.00 27.34 105 GLN A CA 1
ATOM 736 C C . GLN A 1 105 ? -6.459 38.755 5.565 1.00 25.76 105 GLN A C 1
ATOM 737 O O . GLN A 1 105 ? -6.732 37.582 5.494 1.00 28.16 105 GLN A O 1
ATOM 743 N N . SER A 1 106 ? -5.210 39.142 5.512 1.00 29.33 106 SER A N 1
ATOM 744 C CA . SER A 1 106 ? -4.184 38.105 5.518 1.00 26.20 106 SER A CA 1
ATOM 745 C C . SER A 1 106 ? -4.028 37.397 6.876 1.00 23.89 106 SER A C 1
ATOM 746 O O . SER A 1 106 ? -3.219 36.495 6.992 1.00 24.98 106 SER A O 1
ATOM 749 N N . ASP A 1 107 ? -4.767 37.803 7.913 1.00 25.07 107 ASP A N 1
ATOM 750 C CA . ASP A 1 107 ? -4.572 37.193 9.236 1.00 22.05 107 ASP A CA 1
ATOM 751 C C . ASP A 1 107 ? -4.940 35.708 9.213 1.00 23.06 107 ASP A C 1
ATOM 752 O O . ASP A 1 107 ? -5.883 35.321 8.516 1.00 25.20 107 ASP A O 1
ATOM 757 N N . GLY A 1 108 ? -4.207 34.888 9.972 1.00 21.26 108 GLY A N 1
ATOM 758 C CA . GLY A 1 108 ? -4.399 33.446 9.983 1.00 20.18 108 GLY A CA 1
ATOM 759 C C . GLY A 1 108 ? -4.763 32.836 11.328 1.00 23.94 108 GLY A C 1
ATOM 760 O O . GLY A 1 108 ? -4.598 31.640 11.531 1.00 25.55 108 GLY A O 1
ATOM 761 N N . ARG A 1 109 ? -5.316 33.618 12.244 1.00 20.90 109 ARG A N 1
ATOM 762 C CA . ARG A 1 109 ? -5.495 33.096 13.592 1.00 22.93 109 ARG A CA 1
ATOM 763 C C . ARG A 1 109 ? -6.727 32.241 13.800 1.00 22.62 109 ARG A C 1
ATOM 764 O O . ARG A 1 109 ? -6.826 31.580 14.817 1.00 22.73 109 ARG A O 1
ATOM 772 N N . CYS A 1 110 ? -7.675 32.245 12.869 1.00 22.75 110 CYS A N 1
ATOM 773 C CA . CYS A 1 110 ? -8.953 31.619 13.190 1.00 22.74 110 CYS A CA 1
ATOM 774 C C . CYS A 1 110 ? -9.352 30.313 12.442 1.00 24.27 110 CYS A C 1
ATOM 775 O O . CYS A 1 110 ? -10.502 30.119 12.036 1.00 20.99 110 CYS A O 1
ATOM 778 N N . GLY A 1 111 ? -8.393 29.406 12.311 1.00 24.23 111 GLY A N 1
ATOM 779 C CA . GLY A 1 111 ? -8.646 28.089 11.747 1.00 25.19 111 GLY A CA 1
ATOM 780 C C . GLY A 1 111 ? -9.671 27.266 12.503 1.00 23.97 111 GLY A C 1
ATOM 781 O O . GLY A 1 111 ? -10.556 26.700 11.910 1.00 23.41 111 GLY A O 1
ATOM 782 N N . ASP A 1 112 ? -9.544 27.168 13.818 1.00 25.15 112 ASP A N 1
ATOM 783 C CA . ASP A 1 112 ? -10.550 26.444 14.579 1.00 27.14 112 ASP A CA 1
ATOM 784 C C . ASP A 1 112 ? -11.968 26.989 14.321 1.00 26.47 112 ASP A C 1
ATOM 785 O O . ASP A 1 112 ? -12.908 26.220 14.149 1.00 25.58 112 ASP A O 1
ATOM 790 N N . GLU A 1 113 ? -12.160 28.299 14.325 1.00 22.09 113 GLU A N 1
ATOM 791 C CA . GLU A 1 113 ? -13.545 28.710 14.209 1.00 28.24 113 GLU A CA 1
ATOM 792 C C . GLU A 1 113 ? -14.092 28.374 12.816 1.00 29.17 113 GLU A C 1
ATOM 793 O O . GLU A 1 113 ? -15.286 28.063 12.649 1.00 27.90 113 GLU A O 1
ATOM 799 N N . VAL A 1 114 ? -13.198 28.393 11.834 1.00 24.20 114 VAL A N 1
ATOM 800 C CA . VAL A 1 114 ? -13.575 28.112 10.476 1.00 24.24 114 VAL A CA 1
ATOM 801 C C . VAL A 1 114 ? -14.061 26.677 10.433 1.00 25.39 114 VAL A C 1
ATOM 802 O O . VAL A 1 114 ? -15.152 26.379 9.907 1.00 25.10 114 VAL A O 1
ATOM 806 N N . ALA A 1 115 ? -13.272 25.790 11.029 1.00 22.69 115 ALA A N 1
ATOM 807 C CA . ALA A 1 115 ? -13.722 24.403 11.181 1.00 26.15 115 ALA A CA 1
ATOM 808 C C . ALA A 1 115 ? -15.132 24.254 11.834 1.00 28.36 115 ALA A C 1
ATOM 809 O O . ALA A 1 115 ? -15.959 23.490 11.329 1.00 30.53 115 ALA A O 1
ATOM 811 N N . GLU A 1 116 ? -15.420 24.990 12.917 1.00 27.57 116 GLU A N 1
ATOM 812 C CA . GLU A 1 116 ? -16.749 24.929 13.527 1.00 31.40 116 GLU A CA 1
ATOM 813 C C . GLU A 1 116 ? -17.818 25.434 12.590 1.00 29.73 116 GLU A C 1
ATOM 814 O O . GLU A 1 116 ? -18.853 24.808 12.433 1.00 33.67 116 GLU A O 1
ATOM 820 N N . LEU A 1 117 ? -17.583 26.600 12.005 1.00 29.53 117 LEU A N 1
ATOM 821 C CA . LEU A 1 117 ? -18.539 27.193 11.081 1.00 31.93 117 LEU A CA 1
ATOM 822 C C . LEU A 1 117 ? -18.860 26.171 10.011 1.00 30.80 117 LEU A C 1
ATOM 823 O O . LEU A 1 117 ? -20.017 25.874 9.706 1.00 31.01 117 LEU A O 1
ATOM 828 N N . ARG A 1 118 ? -17.801 25.641 9.434 1.00 30.14 118 ARG A N 1
ATOM 829 C CA . ARG A 1 118 ? -17.944 24.643 8.383 1.00 35.58 118 ARG A CA 1
ATOM 830 C C . ARG A 1 118 ? -18.739 23.416 8.873 1.00 33.56 118 ARG A C 1
ATOM 831 O O . ARG A 1 118 ? -19.528 22.862 8.131 1.00 35.19 118 ARG A O 1
ATOM 839 N N . ALA A 1 119 ? -18.564 23.031 10.132 1.00 30.11 119 ALA A N 1
ATOM 840 C CA . ALA A 1 119 ? -19.312 21.907 10.693 1.00 33.40 119 ALA A CA 1
ATOM 841 C C . ALA A 1 119 ? -20.749 22.269 11.069 1.00 35.02 119 ALA A C 1
ATOM 842 O O . ALA A 1 119 ? -21.631 21.401 11.127 1.00 33.70 119 ALA A O 1
ATOM 844 N N . GLU A 1 120 ? -20.978 23.554 11.316 1.00 34.08 120 GLU A N 1
ATOM 845 C CA . GLU A 1 120 ? -22.272 24.026 11.754 1.00 30.66 120 GLU A CA 1
ATOM 846 C C . GLU A 1 120 ? -23.212 24.537 10.635 1.00 33.56 120 GLU A C 1
ATOM 847 O O . GLU A 1 120 ? -24.425 24.575 10.829 1.00 32.91 120 GLU A O 1
ATOM 853 N N . VAL A 1 121 ? -22.680 24.908 9.467 1.00 34.26 121 VAL A N 1
ATOM 854 C CA . VAL A 1 121 ? -23.542 25.245 8.316 1.00 35.54 121 VAL A CA 1
ATOM 855 C C . VAL A 1 121 ? -23.166 24.488 7.042 1.00 35.56 121 VAL A C 1
ATOM 856 O O . VAL A 1 121 ? -22.071 23.911 6.939 1.00 35.76 121 VAL A O 1
ATOM 860 N N . ASP A 1 122 ? -24.070 24.485 6.064 1.00 36.70 122 ASP A N 1
ATOM 861 C CA . ASP A 1 122 ? -23.774 23.822 4.794 1.00 38.91 122 ASP A CA 1
ATOM 862 C C . ASP A 1 122 ? -22.879 24.762 4.014 1.00 38.10 122 ASP A C 1
ATOM 863 O O . ASP A 1 122 ? -23.339 25.811 3.589 1.00 41.09 122 ASP A O 1
ATOM 868 N N . SER A 1 123 ? -21.604 24.407 3.850 1.00 39.62 123 SER A N 1
ATOM 869 C CA . SER A 1 123 ? -20.626 25.293 3.200 1.00 41.84 123 SER A CA 1
ATOM 870 C C . SER A 1 123 ? -20.952 25.670 1.769 1.00 43.91 123 SER A C 1
ATOM 871 O O . SER A 1 123 ? -20.344 26.597 1.229 1.00 44.30 123 SER A O 1
ATOM 874 N N . GLU A 1 124 ? -21.854 24.911 1.143 1.00 45.66 124 GLU A N 1
ATOM 875 C CA . GLU A 1 124 ? -22.252 25.147 -0.247 1.00 43.00 124 GLU A CA 1
ATOM 876 C C . GLU A 1 124 ? -23.432 26.069 -0.254 1.00 42.35 124 GLU A C 1
ATOM 877 O O . GLU A 1 124 ? -23.430 27.087 -0.945 1.00 44.44 124 GLU A O 1
ATOM 883 N N . ALA A 1 125 ? -24.452 25.706 0.508 1.00 39.91 125 ALA A N 1
ATOM 884 C CA . ALA A 1 125 ? -25.617 26.546 0.598 1.00 39.42 125 ALA A CA 1
ATOM 885 C C . ALA A 1 125 ? -25.122 27.939 0.961 1.00 38.34 125 ALA A C 1
ATOM 886 O O . ALA A 1 125 ? -25.588 28.936 0.418 1.00 38.42 125 ALA A O 1
ATOM 888 N N . PHE A 1 126 ? -24.148 27.993 1.868 1.00 40.04 126 PHE A N 1
ATOM 889 C CA . PHE A 1 126 ? -23.611 29.262 2.350 1.00 35.26 126 PHE A CA 1
ATOM 890 C C . PHE A 1 126 ? -22.928 30.026 1.213 1.00 35.43 126 PHE A C 1
ATOM 891 O O . PHE A 1 126 ? -23.158 31.239 1.019 1.00 33.37 126 PHE A O 1
ATOM 899 N N . LEU A 1 127 ? -22.070 29.315 0.484 1.00 33.22 127 LEU A N 1
ATOM 900 C CA . LEU A 1 127 ? -21.319 29.923 -0.606 1.00 34.42 127 LEU A CA 1
ATOM 901 C C . LEU A 1 127 ? -22.287 30.349 -1.740 1.00 37.37 127 LEU A C 1
ATOM 902 O O . LEU A 1 127 ? -22.109 31.410 -2.353 1.00 36.87 127 LEU A O 1
ATOM 907 N N . ALA A 1 128 ? -23.345 29.569 -1.968 1.00 36.56 128 ALA A N 1
ATOM 908 C CA . ALA A 1 128 ? -24.386 29.949 -2.940 1.00 38.41 128 ALA A CA 1
ATOM 909 C C . ALA A 1 128 ? -25.177 31.132 -2.441 1.00 34.89 128 ALA A C 1
ATOM 910 O O . ALA A 1 128 ? -25.898 31.780 -3.173 1.00 37.10 128 ALA A O 1
ATOM 912 N N . ARG A 1 129 ? -25.072 31.405 -1.172 1.00 32.57 129 ARG A N 1
ATOM 913 C CA . ARG A 1 129 ? -25.920 32.429 -0.634 1.00 33.81 129 ARG A CA 1
ATOM 914 C C . ARG A 1 129 ? -25.216 33.778 -0.614 1.00 33.08 129 ARG A C 1
ATOM 915 O O . ARG A 1 129 ? -25.803 34.800 -0.944 1.00 35.73 129 ARG A O 1
ATOM 923 N N . THR A 1 130 ? -23.961 33.778 -0.192 1.00 30.28 130 THR A N 1
ATOM 924 C CA . THR A 1 130 ? -23.219 35.005 -0.038 1.00 30.09 130 THR A CA 1
ATOM 925 C C . THR A 1 130 ? -22.214 35.148 -1.184 1.00 28.23 130 THR A C 1
ATOM 926 O O . THR A 1 130 ? -21.494 36.137 -1.259 1.00 25.07 130 THR A O 1
ATOM 930 N N . GLY A 1 131 ? -22.147 34.133 -2.040 1.00 28.94 131 GLY A N 1
ATOM 931 C CA . GLY A 1 131 ? -21.161 34.086 -3.102 1.00 30.33 131 GLY A CA 1
ATOM 932 C C . GLY A 1 131 ? -19.715 34.059 -2.631 1.00 26.66 131 GLY A C 1
ATOM 933 O O . GLY A 1 131 ? -18.796 34.278 -3.410 1.00 27.73 131 GLY A O 1
ATOM 934 N N . ASN A 1 132 ? -19.518 33.782 -1.355 1.00 28.10 132 ASN A N 1
ATOM 935 C CA . ASN A 1 132 ? -18.184 33.690 -0.754 1.00 26.41 132 ASN A CA 1
ATOM 936 C C . ASN A 1 132 ? -18.138 32.468 0.152 1.00 27.76 132 ASN A C 1
ATOM 937 O O . ASN A 1 132 ? -19.176 32.063 0.668 1.00 29.59 132 ASN A O 1
ATOM 942 N N . GLY A 1 133 ? -16.961 31.882 0.344 1.00 20.81 133 GLY A N 1
ATOM 943 C CA . GLY A 1 133 ? -16.867 30.604 1.008 1.00 22.48 133 GLY A CA 1
ATOM 944 C C . GLY A 1 133 ? -16.668 30.732 2.503 1.00 22.93 133 GLY A C 1
ATOM 945 O O . GLY A 1 133 ? -16.362 31.809 3.026 1.00 22.76 133 GLY A O 1
ATOM 946 N N . VAL A 1 134 ? -16.848 29.620 3.205 1.00 20.83 134 VAL A N 1
ATOM 947 C CA . VAL A 1 134 ? -16.556 29.582 4.607 1.00 18.62 134 VAL A CA 1
ATOM 948 C C . VAL A 1 134 ? -15.055 29.543 4.812 1.00 18.07 134 VAL A C 1
ATOM 949 O O . VAL A 1 134 ? -14.423 28.514 4.648 1.00 17.68 134 VAL A O 1
ATOM 953 N N . THR A 1 135 ? -14.477 30.687 5.140 1.00 16.80 135 THR A N 1
ATOM 954 C CA . THR A 1 135 ? -13.028 30.783 5.250 1.00 19.02 135 THR A CA 1
ATOM 955 C C . THR A 1 135 ? -12.651 31.735 6.398 1.00 18.66 135 THR A C 1
ATOM 956 O O . THR A 1 135 ? -13.530 32.402 6.966 1.00 16.07 135 THR A O 1
ATOM 960 N N . GLN A 1 136 ? -11.359 31.786 6.735 1.00 16.24 136 GLN A N 1
ATOM 961 C CA . GLN A 1 136 ? -10.875 32.742 7.718 1.00 15.63 136 GLN A CA 1
ATOM 962 C C . GLN A 1 136 ? -11.046 34.184 7.265 1.00 16.18 136 GLN A C 1
ATOM 963 O O . GLN A 1 136 ? -10.861 35.085 8.030 1.00 16.38 136 GLN A O 1
ATOM 969 N N . GLN A 1 137 ? -11.391 34.424 6.014 1.00 18.20 137 GLN A N 1
ATOM 970 C CA . GLN A 1 137 ? -11.546 35.805 5.608 1.00 21.12 137 GLN A CA 1
ATOM 971 C C . GLN A 1 137 ? -12.911 36.380 6.011 1.00 18.77 137 GLN A C 1
ATOM 972 O O . GLN A 1 137 ? -13.092 37.590 6.095 1.00 16.53 137 GLN A O 1
ATOM 978 N N . LEU A 1 138 ? -13.864 35.500 6.292 1.00 20.00 138 LEU A N 1
ATOM 979 C CA . LEU A 1 138 ? -15.162 35.968 6.784 1.00 22.30 138 LEU A CA 1
ATOM 980 C C . LEU A 1 138 ? -14.991 36.741 8.095 1.00 21.33 138 LEU A C 1
ATOM 981 O O . LEU A 1 138 ? -14.376 36.246 9.061 1.00 19.12 138 LEU A O 1
ATOM 986 N N . VAL A 1 139 ? -15.522 37.956 8.111 1.00 19.90 139 VAL A N 1
ATOM 987 C CA . VAL A 1 139 ? -15.690 38.715 9.349 1.00 22.11 139 VAL A CA 1
ATOM 988 C C . VAL A 1 139 ? -16.255 37.810 10.471 1.00 22.34 139 VAL A C 1
ATOM 989 O O . VAL A 1 139 ? -15.788 37.843 11.612 1.00 19.69 139 VAL A O 1
ATOM 993 N N . THR A 1 140 ? -17.227 36.974 10.105 1.00 22.35 140 THR A N 1
ATOM 994 C CA . THR A 1 140 ? -17.823 35.967 10.998 1.00 21.59 140 THR A CA 1
ATOM 995 C C . THR A 1 140 ? -16.801 35.028 11.674 1.00 21.49 140 THR A C 1
ATOM 996 O O . THR A 1 140 ? -16.895 34.755 12.872 1.00 21.04 140 THR A O 1
ATOM 1000 N N . ALA A 1 141 ? -15.843 34.513 10.919 1.00 18.70 141 ALA A N 1
ATOM 1001 C CA . ALA A 1 141 ? -14.798 33.676 11.517 1.00 19.19 141 ALA A CA 1
ATOM 1002 C C . ALA A 1 141 ? -13.976 34.467 12.540 1.00 23.44 141 ALA A C 1
ATOM 1003 O O . ALA A 1 141 ? -13.834 34.051 13.689 1.00 22.14 141 ALA A O 1
ATOM 1005 N N . LYS A 1 142 ? -13.439 35.615 12.131 1.00 22.36 142 LYS A N 1
ATOM 1006 C CA . LYS A 1 142 ? -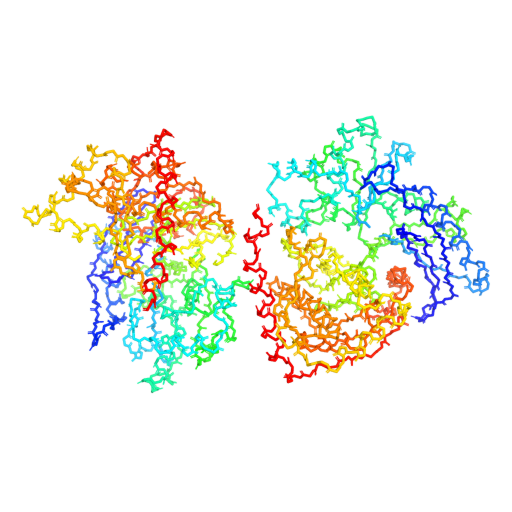12.750 36.474 13.082 1.00 20.58 142 LYS A CA 1
ATOM 1007 C C . LYS A 1 142 ? -13.603 36.849 14.293 1.00 20.32 142 LYS A C 1
ATOM 1008 O O . LYS A 1 142 ? -13.088 36.844 15.406 1.00 22.46 142 LYS A O 1
ATOM 1014 N N . LEU A 1 143 ? -14.892 37.132 14.103 1.00 19.91 143 LEU A N 1
ATOM 1015 C CA . LEU A 1 143 ? -15.797 37.385 15.241 1.00 20.62 143 LEU A CA 1
ATOM 1016 C C . LEU A 1 143 ? -15.891 36.197 16.227 1.00 22.64 143 LEU A C 1
ATOM 1017 O O . LEU A 1 143 ? -15.725 36.388 17.435 1.00 23.00 143 LEU A O 1
ATOM 1022 N N . ARG A 1 144 ? -16.124 34.976 15.725 1.00 22.84 144 ARG A N 1
ATOM 1023 C CA . ARG A 1 144 ? -16.164 33.783 16.589 1.00 20.50 144 ARG A CA 1
ATOM 1024 C C . ARG A 1 144 ? -14.866 33.650 17.389 1.00 21.70 144 ARG A C 1
ATOM 1025 O O . ARG A 1 144 ? -14.902 33.262 18.546 1.00 21.38 144 ARG A O 1
ATOM 1033 N N . TRP A 1 145 ? -13.715 33.932 16.764 1.00 21.16 145 TRP A N 1
ATOM 1034 C CA . TRP A 1 145 ? -12.427 33.821 17.463 1.00 22.09 145 TRP A CA 1
ATOM 1035 C C . TRP A 1 145 ? -12.370 34.812 18.638 1.00 23.22 145 TRP A C 1
ATOM 1036 O O . TRP A 1 145 ? -12.058 34.460 19.768 1.00 24.91 145 TRP A O 1
ATOM 1047 N N . ILE A 1 146 ? -12.676 36.061 18.351 1.00 19.86 146 ILE A N 1
ATOM 1048 C CA . ILE A 1 146 ? -12.750 37.075 19.361 1.00 21.87 146 ILE A CA 1
ATOM 1049 C C . ILE A 1 146 ? -13.674 36.703 20.542 1.00 24.03 146 ILE A C 1
ATOM 1050 O O . ILE A 1 146 ? -13.310 36.897 21.710 1.00 21.29 146 ILE A O 1
ATOM 1055 N N . GLU A 1 147 ? -14.877 36.217 20.248 1.00 23.47 147 GLU A N 1
ATOM 1056 C CA . GLU A 1 147 ? -15.801 35.804 21.306 1.00 22.52 147 GLU A CA 1
ATOM 1057 C C . GLU A 1 147 ? -15.157 34.776 22.217 1.00 22.48 147 GLU A C 1
ATOM 1058 O O . GLU A 1 147 ? -15.372 34.784 23.428 1.00 22.93 147 GLU A O 1
ATOM 1064 N N . ARG A 1 148 ? -14.392 33.861 21.644 1.00 20.11 148 ARG A N 1
ATOM 1065 C CA . ARG A 1 148 ? -13.832 32.826 22.474 1.00 22.62 148 ARG A CA 1
ATOM 1066 C C . ARG A 1 148 ? -12.508 33.243 23.126 1.00 23.95 148 ARG A C 1
ATOM 1067 O O . ARG A 1 148 ? -12.197 32.778 24.210 1.00 23.91 148 ARG A O 1
ATOM 1075 N N . HIS A 1 149 ? -11.729 34.099 22.473 1.00 20.82 149 HIS A N 1
ATOM 1076 C CA . HIS A 1 149 ? -10.427 34.467 23.011 1.00 23.43 149 HIS A CA 1
ATOM 1077 C C . HIS A 1 149 ? -10.439 35.767 23.783 1.00 22.89 149 HIS A C 1
ATOM 1078 O O . HIS A 1 149 ? -9.595 35.975 24.639 1.00 23.53 149 HIS A O 1
ATOM 1085 N N . GLU A 1 150 ? -11.352 36.663 23.447 1.00 21.08 150 GLU A N 1
ATOM 1086 C CA . GLU A 1 150 ? -11.368 37.967 24.094 1.00 21.28 150 GLU A CA 1
ATOM 1087 C C . GLU A 1 150 ? -12.818 38.339 24.408 1.00 21.46 150 GLU A C 1
ATOM 1088 O O . GLU A 1 150 ? -13.348 39.300 23.843 1.00 22.07 150 GLU A O 1
ATOM 1094 N N . PRO A 1 151 ? -13.469 37.551 25.287 1.00 19.19 151 PRO A N 1
ATOM 1095 C CA . PRO A 1 151 ? -14.910 37.749 25.517 1.00 19.99 151 PRO A CA 1
ATOM 1096 C C . PRO A 1 151 ? -15.182 39.181 25.941 1.00 19.10 151 PRO A C 1
ATOM 1097 O O . PRO A 1 151 ? -16.244 39.695 25.688 1.00 18.65 151 PRO A O 1
ATOM 1101 N N . ALA A 1 152 ? -14.239 39.822 26.610 1.00 21.94 152 ALA A N 1
ATOM 1102 C CA . ALA A 1 152 ? -14.489 41.194 27.079 1.00 22.43 152 ALA A CA 1
ATOM 1103 C C . ALA A 1 152 ? -14.533 42.170 25.902 1.00 22.34 152 ALA A C 1
ATOM 1104 O O . ALA A 1 152 ? -15.393 43.063 25.848 1.00 23.17 152 ALA A O 1
ATOM 1106 N N . VAL A 1 153 ? -13.617 42.004 24.953 1.00 20.89 153 VAL A N 1
ATOM 1107 C CA . VAL A 1 153 ? -13.745 42.765 23.719 1.00 20.00 153 VAL A CA 1
ATOM 1108 C C . VAL A 1 153 ? -15.098 42.472 23.105 1.00 21.16 153 VAL A C 1
ATOM 1109 O O . VAL A 1 153 ? -15.868 43.388 22.796 1.00 21.11 153 VAL A O 1
ATOM 1113 N N . PHE A 1 154 ? -15.409 41.186 22.984 1.00 20.91 154 PHE A N 1
ATOM 1114 C CA . PHE A 1 154 ? -16.619 40.766 22.305 1.00 21.42 154 PHE A CA 1
ATOM 1115 C C . PHE A 1 154 ? -17.886 41.377 22.887 1.00 22.47 154 PHE A C 1
ATOM 1116 O O . PHE A 1 154 ? -18.794 41.786 22.140 1.00 20.94 154 PHE A O 1
ATOM 1124 N N . GLY A 1 155 ? -17.961 41.433 24.208 1.00 20.40 155 GLY A N 1
ATOM 1125 C CA . GLY A 1 155 ? -19.187 41.897 24.843 1.00 22.18 155 GLY A CA 1
ATOM 1126 C C . GLY A 1 155 ? -19.357 43.406 24.697 1.00 19.72 155 GLY A C 1
ATOM 1127 O O . GLY A 1 155 ? -20.467 43.943 24.775 1.00 17.17 155 GLY A O 1
ATOM 1128 N N . ALA A 1 156 ? -18.244 44.100 24.483 1.00 17.76 156 ALA A N 1
ATOM 1129 C CA . ALA A 1 156 ? -18.314 45.551 24.305 1.00 19.28 156 ALA A CA 1
ATOM 1130 C C . ALA A 1 156 ? -18.609 46.032 22.875 1.00 22.04 156 ALA A C 1
ATOM 1131 O O . ALA A 1 156 ? -18.629 47.229 22.656 1.00 22.36 156 ALA A O 1
ATOM 1133 N N . ILE A 1 157 ? -18.808 45.118 21.916 1.00 21.41 157 ILE A N 1
ATOM 1134 C CA . ILE A 1 157 ? -18.927 45.491 20.504 1.00 20.99 157 ILE A CA 1
ATOM 1135 C C . ILE A 1 157 ? -20.271 46.109 20.173 1.00 22.54 157 ILE A C 1
ATOM 1136 O O . ILE A 1 157 ? -21.315 45.453 20.245 1.00 21.67 157 ILE A O 1
ATOM 1141 N N . ALA A 1 158 ? -20.214 47.377 19.778 1.00 25.20 158 ALA A N 1
ATOM 1142 C CA . ALA A 1 158 ? -21.366 48.152 19.316 1.00 21.85 158 ALA A CA 1
ATOM 1143 C C . ALA A 1 158 ? -21.361 48.269 17.793 1.00 20.84 158 ALA A C 1
ATOM 1144 O O . ALA A 1 158 ? -22.420 48.336 17.153 1.00 22.66 158 ALA A O 1
ATOM 1146 N N . THR A 1 159 ? -20.165 48.312 17.207 1.00 22.45 159 THR A N 1
ATOM 1147 C CA . THR A 1 159 ? -20.012 48.403 15.747 1.00 20.11 159 THR A CA 1
ATOM 1148 C C . THR A 1 159 ? -18.829 47.568 15.262 1.00 21.66 159 THR A C 1
ATOM 1149 O O . THR A 1 159 ? -17.693 47.639 15.798 1.00 19.55 159 THR A O 1
ATOM 1153 N N . VAL A 1 160 ? -19.095 46.772 14.239 1.00 20.51 160 VAL A N 1
ATOM 1154 C CA . VAL A 1 160 ? -18.041 46.077 13.532 1.00 19.67 160 VAL A CA 1
ATOM 1155 C C . VAL A 1 160 ? -18.089 46.565 12.086 1.00 21.75 160 VAL A C 1
ATOM 1156 O O . VAL A 1 160 ? -19.184 46.681 11.496 1.00 18.36 160 VAL A O 1
ATOM 1160 N N . CYS A 1 161 ? -16.907 46.906 11.559 1.00 18.98 161 CYS A N 1
ATOM 1161 C CA . CYS A 1 161 ? -16.767 47.454 10.223 1.00 17.59 161 CYS A CA 1
ATOM 1162 C C . CYS A 1 161 ? -15.361 47.223 9.669 1.00 18.22 161 CYS A C 1
ATOM 1163 O O . CYS A 1 161 ? -14.530 46.639 10.350 1.00 18.41 161 CYS A O 1
ATOM 1166 N N . GLY A 1 162 ? -15.092 47.716 8.458 1.00 17.24 162 GLY A N 1
ATOM 1167 C CA . GLY A 1 162 ? -13.841 47.462 7.793 1.00 15.69 162 GLY A CA 1
ATOM 1168 C C . GLY A 1 162 ? -13.009 48.713 7.857 1.00 18.83 162 GLY A C 1
ATOM 1169 O O . GLY A 1 162 ? -13.402 49.676 8.505 1.00 16.47 162 GLY A O 1
ATOM 1170 N N . SER A 1 163 ? -11.871 48.723 7.159 1.00 18.05 163 SER A N 1
ATOM 1171 C CA . SER A 1 163 ? -10.915 49.803 7.328 1.00 17.54 163 SER A CA 1
ATOM 1172 C C . SER A 1 163 ? -11.442 51.084 6.730 1.00 16.39 163 SER A C 1
ATOM 1173 O O . SER A 1 163 ? -11.562 52.070 7.420 1.00 18.45 163 SER A O 1
ATOM 1176 N N . TYR A 1 164 ? -11.764 51.067 5.448 1.00 16.01 164 TYR A N 1
ATOM 1177 C CA . TYR A 1 164 ? -12.249 52.279 4.797 1.00 17.07 164 TYR A CA 1
ATOM 1178 C C . TYR A 1 164 ? -13.647 52.668 5.352 1.00 17.56 164 TYR A C 1
ATOM 1179 O O . TYR A 1 164 ? -13.996 53.868 5.399 1.00 15.98 164 TYR A O 1
ATOM 1188 N N . ASP A 1 165 ? -14.439 51.691 5.819 1.00 15.84 165 ASP A N 1
ATOM 1189 C CA . ASP A 1 165 ? -15.708 52.086 6.477 1.00 17.52 165 ASP A CA 1
ATOM 1190 C C . ASP A 1 165 ? -15.418 52.970 7.709 1.00 21.03 165 ASP A C 1
ATOM 1191 O O . ASP A 1 165 ? -16.107 53.961 8.007 1.00 17.85 165 ASP A O 1
ATOM 1196 N N . TYR A 1 166 ? -14.369 52.606 8.446 1.00 20.05 166 TYR A N 1
ATOM 1197 C CA . TYR A 1 166 ? -14.071 53.353 9.634 1.00 17.76 166 TYR A CA 1
ATOM 1198 C C . TYR A 1 166 ? -13.658 54.803 9.303 1.00 17.49 166 TYR A C 1
ATOM 1199 O O . TYR A 1 166 ? -14.140 55.754 9.907 1.00 18.51 166 TYR A O 1
ATOM 1208 N N . ILE A 1 167 ? -12.793 54.965 8.314 1.00 19.19 167 ILE A N 1
ATOM 1209 C CA . ILE A 1 167 ? -12.357 56.274 7.885 1.00 17.29 167 ILE A CA 1
ATOM 1210 C C . ILE A 1 167 ? -13.553 57.097 7.442 1.00 20.21 167 ILE A C 1
ATOM 1211 O O . ILE A 1 167 ? -13.732 58.215 7.916 1.00 21.69 167 ILE A O 1
ATOM 1216 N N . ASN A 1 168 ? -14.397 56.558 6.550 1.00 18.89 168 ASN A N 1
ATOM 1217 C CA . ASN A 1 168 ? -15.655 57.252 6.204 1.00 18.39 168 ASN A CA 1
ATOM 1218 C C . ASN A 1 168 ? -16.508 57.745 7.413 1.00 19.57 168 ASN A C 1
ATOM 1219 O O . ASN A 1 168 ? -17.047 58.873 7.416 1.00 17.66 168 ASN A O 1
ATOM 1232 N N . LEU A 1 170 ? -15.347 58.534 10.438 1.00 18.78 170 LEU A N 1
ATOM 1233 C CA . LEU A 1 170 ? -14.602 59.685 10.900 1.00 18.49 170 LEU A CA 1
ATOM 1234 C C . LEU A 1 170 ? -14.797 60.940 10.018 1.00 20.50 170 LEU A C 1
ATOM 1235 O O . LEU A 1 170 ? -14.685 62.053 10.524 1.00 18.49 170 LEU A O 1
ATOM 1240 N N . LEU A 1 171 ? -15.036 60.762 8.707 1.00 19.03 171 LEU A N 1
ATOM 1241 C CA . LEU A 1 171 ? -15.203 61.899 7.760 1.00 20.28 171 LEU A CA 1
ATOM 1242 C C . LEU A 1 171 ? -16.584 62.565 7.791 1.00 20.81 171 LEU A C 1
ATOM 1243 O O . LEU A 1 171 ? -16.692 63.793 7.690 1.00 19.67 171 LEU A O 1
ATOM 1248 N N . THR A 1 172 ? -17.617 61.743 7.938 1.00 18.11 172 THR A N 1
ATOM 1249 C CA . THR A 1 172 ? -19.002 62.155 7.685 1.00 20.81 172 THR A CA 1
ATOM 1250 C C . THR A 1 172 ? -19.896 62.049 8.922 1.00 21.92 172 THR A C 1
ATOM 1251 O O . THR A 1 172 ? -20.961 62.630 8.963 1.00 27.83 172 THR A O 1
ATOM 1255 N N . GLY A 1 173 ? -19.471 61.282 9.914 1.00 19.24 173 GLY A N 1
ATOM 1256 C CA . GLY A 1 173 ? -20.324 60.946 11.028 1.00 20.25 173 GLY A CA 1
ATOM 1257 C C . GLY A 1 173 ? -21.452 60.000 10.653 1.00 23.69 173 GLY A C 1
ATOM 1258 O O . GLY A 1 173 ? -22.340 59.724 11.446 1.00 23.28 173 GLY A O 1
ATOM 1259 N N . GLU A 1 174 ? -21.449 59.496 9.436 1.00 22.56 174 GLU A N 1
ATOM 1260 C CA . GLU A 1 174 ? -22.459 58.516 9.102 1.00 24.01 174 GLU A CA 1
ATOM 1261 C C . GLU A 1 174 ? -22.057 57.140 9.664 1.00 22.35 174 GLU A C 1
ATOM 1262 O O . GLU A 1 174 ? -20.904 56.906 9.989 1.00 22.75 174 GLU A O 1
ATOM 1268 N N . ARG A 1 175 ? -22.991 56.218 9.775 1.00 20.78 175 ARG A N 1
ATOM 1269 C CA . ARG A 1 175 ? -22.626 54.886 10.211 1.00 21.18 175 ARG A CA 1
ATOM 1270 C C . ARG A 1 175 ? -23.085 53.845 9.192 1.00 21.03 175 ARG A C 1
ATOM 1271 O O . ARG A 1 175 ? -24.227 53.439 9.220 1.00 24.68 175 ARG A O 1
ATOM 1279 N N . VAL A 1 176 ? -22.209 53.443 8.267 1.00 21.37 176 VAL A N 1
ATOM 1280 C CA . VAL A 1 176 ? -22.560 52.425 7.280 1.00 20.52 176 VAL A CA 1
ATOM 1281 C C . VAL A 1 176 ? -21.364 51.555 6.970 1.00 21.62 176 VAL A C 1
ATOM 1282 O O . VAL A 1 176 ? -20.247 51.897 7.323 1.00 22.89 176 VAL A O 1
ATOM 1286 N N . VAL A 1 177 ? -21.588 50.426 6.305 1.00 21.47 177 VAL A N 1
ATOM 1287 C CA . VAL A 1 177 ? -20.485 49.731 5.659 1.00 18.75 177 VAL A CA 1
ATOM 1288 C C . VAL A 1 177 ? -20.741 49.503 4.161 1.00 19.39 177 VAL A C 1
ATOM 1289 O O . VAL A 1 177 ? -21.887 49.405 3.730 1.00 20.82 177 VAL A O 1
ATOM 1293 N N . ASP A 1 178 ? -19.667 49.447 3.372 1.00 17.39 178 ASP A N 1
ATOM 1294 C CA . ASP A 1 178 ? -19.719 49.017 1.982 1.00 17.53 178 ASP A CA 1
ATOM 1295 C C . ASP A 1 178 ? -20.452 47.662 1.915 1.00 20.03 178 ASP A C 1
ATOM 1296 O O . ASP A 1 178 ? -20.169 46.740 2.736 1.00 18.98 178 ASP A O 1
ATOM 1301 N N . ARG A 1 179 ? -21.403 47.565 0.982 1.00 17.22 179 ARG A N 1
ATOM 1302 C CA . ARG A 1 179 ? -21.974 46.288 0.569 1.00 20.98 179 ARG A CA 1
ATOM 1303 C C . ARG A 1 179 ? -20.869 45.239 0.453 1.00 17.79 179 ARG A C 1
ATOM 1304 O O . ARG A 1 179 ? -21.040 44.091 0.815 1.00 16.29 179 ARG A O 1
ATOM 1312 N N . ASN A 1 180 ? -19.743 45.621 -0.134 1.00 17.06 180 ASN A N 1
ATOM 1313 C CA . ASN A 1 180 ? -18.748 44.617 -0.453 1.00 17.24 180 ASN A CA 1
ATOM 1314 C C . ASN A 1 180 ? -18.002 44.118 0.799 1.00 18.42 180 ASN A C 1
ATOM 1315 O O . ASN A 1 180 ? -17.615 42.954 0.883 1.00 18.67 180 ASN A O 1
ATOM 1320 N N . TRP A 1 181 ? -17.783 45.015 1.757 1.00 14.89 181 TRP A N 1
ATOM 1321 C CA . TRP A 1 181 ? -17.260 44.588 3.037 1.00 17.87 181 TRP A CA 1
ATOM 1322 C C . TRP A 1 181 ? -18.229 43.537 3.648 1.00 21.48 181 TRP A C 1
ATOM 1323 O O . TRP A 1 181 ? -17.803 42.446 4.083 1.00 20.88 181 TRP A O 1
ATOM 1334 N N . ALA A 1 182 ? -19.530 43.845 3.634 1.00 18.36 182 ALA A N 1
ATOM 1335 C CA . ALA A 1 182 ? -20.522 42.953 4.210 1.00 18.41 182 ALA A CA 1
ATOM 1336 C C . ALA A 1 182 ? -20.665 41.612 3.453 1.00 19.52 182 ALA A C 1
ATOM 1337 O O . ALA A 1 182 ? -20.872 40.556 4.054 1.00 20.85 182 ALA A O 1
ATOM 1339 N N . LEU A 1 183 ? -20.540 41.653 2.139 1.00 19.81 183 LEU A N 1
ATOM 1340 C CA . LEU A 1 183 ? -20.599 40.466 1.297 1.00 18.02 183 LEU A CA 1
ATOM 1341 C C . LEU A 1 183 ? -19.336 39.610 1.451 1.00 19.75 183 LEU A C 1
ATOM 1342 O O . LEU A 1 183 ? -19.406 38.412 1.730 1.00 20.94 183 LEU A O 1
ATOM 1347 N N . GLU A 1 184 ? -18.164 40.196 1.262 1.00 16.82 184 GLU A N 1
ATOM 1348 C CA . GLU A 1 184 ? -16.981 39.396 1.491 1.00 20.45 184 GLU A CA 1
ATOM 1349 C C . GLU A 1 184 ? -17.040 38.889 2.915 1.00 21.59 184 GLU A C 1
ATOM 1350 O O . GLU A 1 184 ? -16.696 37.749 3.183 1.00 24.10 184 GLU A O 1
ATOM 1356 N N . GLY A 1 185 ? -17.541 39.732 3.811 1.00 20.46 185 GLY A N 1
ATOM 1357 C CA . GLY A 1 185 ? -17.588 39.427 5.225 1.00 20.90 185 GLY A CA 1
ATOM 1358 C C . GLY A 1 185 ? -18.523 38.312 5.688 1.00 22.44 185 GLY A C 1
ATOM 1359 O O . GLY A 1 185 ? -18.318 37.771 6.768 1.00 22.28 185 GLY A O 1
ATOM 1360 N N . GLY A 1 186 ? -19.567 37.995 4.917 1.00 24.81 186 GLY A N 1
ATOM 1361 C CA . GLY A 1 186 ? -20.458 36.888 5.248 1.00 18.79 186 GLY A CA 1
ATOM 1362 C C . GLY A 1 186 ? -21.808 37.374 5.716 1.00 21.18 186 GLY A C 1
ATOM 1363 O O . GLY A 1 186 ? -22.623 36.587 6.169 1.00 23.60 186 GLY A O 1
ATOM 1364 N N . PHE A 1 187 ? -22.084 38.663 5.585 1.00 18.55 187 PHE A N 1
ATOM 1365 C CA . PHE A 1 187 ? -23.340 39.160 6.112 1.00 20.47 187 PHE A CA 1
ATOM 1366 C C . PHE A 1 187 ? -24.468 39.359 5.111 1.00 25.68 187 PHE A C 1
ATOM 1367 O O . PHE A 1 187 ? -25.637 39.526 5.509 1.00 27.80 187 PHE A O 1
ATOM 1375 N N . ILE A 1 188 ? -24.149 39.345 3.823 1.00 24.84 188 ILE A N 1
ATOM 1376 C CA . ILE A 1 188 ? -25.163 39.646 2.814 1.00 25.99 188 ILE A CA 1
ATOM 1377 C C . ILE A 1 188 ? -25.615 38.437 1.997 1.00 26.93 188 ILE A C 1
ATOM 1378 O O . ILE A 1 188 ? -24.799 37.615 1.587 1.00 26.26 188 ILE A O 1
ATOM 1383 N N . ASP A 1 189 ? -26.927 38.352 1.790 1.00 27.61 189 ASP A N 1
ATOM 1384 C CA . ASP A 1 189 ? -27.548 37.416 0.865 1.00 31.57 189 ASP A CA 1
ATOM 1385 C C . ASP A 1 189 ? -27.643 38.075 -0.505 1.00 32.97 189 ASP A C 1
ATOM 1386 O O . ASP A 1 189 ? -28.305 39.098 -0.643 1.00 30.73 189 ASP A O 1
ATOM 1391 N N . LEU A 1 190 ? -26.952 37.491 -1.492 1.00 35.99 190 LEU A N 1
ATOM 1392 C CA . LEU A 1 190 ? -26.991 37.921 -2.897 1.00 34.46 190 LEU A CA 1
ATOM 1393 C C . LEU A 1 190 ? -28.424 38.127 -3.357 1.00 38.43 190 LEU A C 1
ATOM 1394 O O . LEU A 1 190 ? -28.754 39.174 -3.913 1.00 44.88 190 LEU A O 1
ATOM 1399 N N . ALA A 1 191 ? -29.283 37.141 -3.107 1.00 38.30 191 ALA A N 1
ATOM 1400 C CA . ALA A 1 191 ? -30.727 37.247 -3.414 1.00 42.67 191 ALA A CA 1
ATOM 1401 C C . ALA A 1 191 ? -31.391 38.553 -2.950 1.00 41.18 191 ALA A C 1
ATOM 1402 O O . ALA A 1 191 ? -32.243 39.108 -3.653 1.00 38.83 191 ALA A O 1
ATOM 1404 N N . SER A 1 192 ? -31.024 39.042 -1.769 1.00 39.22 192 SER A N 1
ATOM 1405 C CA . SER A 1 192 ? -31.675 40.249 -1.262 1.00 39.42 192 SER A CA 1
ATOM 1406 C C . SER A 1 192 ? -30.798 41.490 -1.327 1.00 36.13 192 SER A C 1
ATOM 1407 O O . SER A 1 192 ? -31.306 42.615 -1.375 1.00 35.14 192 SER A O 1
ATOM 1410 N N . GLY A 1 193 ? -29.483 41.278 -1.297 1.00 37.10 193 GLY A N 1
ATOM 1411 C CA . GLY A 1 193 ? -28.513 42.355 -1.378 1.00 30.01 193 GLY A CA 1
ATOM 1412 C C . GLY A 1 193 ? -28.492 43.151 -0.109 1.00 32.37 193 GLY A C 1
ATOM 1413 O O . GLY A 1 193 ? -28.032 44.294 -0.068 1.00 35.29 193 GLY A O 1
ATOM 1414 N N . THR A 1 194 ? -28.995 42.554 0.959 1.00 32.08 194 THR A N 1
ATOM 1415 C CA . THR A 1 194 ? -29.003 43.274 2.217 1.00 32.84 194 THR A CA 1
ATOM 1416 C C . THR A 1 194 ? -28.409 42.420 3.334 1.00 31.86 194 THR A C 1
ATOM 1417 O O . THR A 1 194 ? -28.191 41.207 3.163 1.00 28.83 194 THR A O 1
ATOM 1421 N N . VAL A 1 195 ? -28.130 43.061 4.465 1.00 29.41 195 VAL A N 1
ATOM 1422 C CA . VAL A 1 195 ? -27.589 42.342 5.608 1.00 31.19 195 VAL A CA 1
ATOM 1423 C C . VAL A 1 195 ? -28.718 41.485 6.158 1.00 31.98 195 VAL A C 1
ATOM 1424 O O . VAL A 1 195 ? -29.816 41.985 6.375 1.00 34.85 195 VAL A O 1
ATOM 1428 N N . GLU A 1 196 ? -28.460 40.195 6.325 1.00 27.51 196 GLU A N 1
ATOM 1429 C CA . GLU A 1 196 ? -29.451 39.266 6.857 1.00 27.69 196 GLU A CA 1
ATOM 1430 C C . GLU A 1 196 ? -29.247 38.905 8.345 1.00 30.43 196 GLU A C 1
ATOM 1431 O O . GLU A 1 196 ? -28.114 38.643 8.798 1.00 28.97 196 GLU A O 1
ATOM 1437 N N . ALA A 1 197 ? -30.346 38.880 9.096 1.00 32.43 197 ALA A N 1
ATOM 1438 C CA . ALA A 1 197 ? -30.289 38.616 10.533 1.00 32.51 197 ALA A CA 1
ATOM 1439 C C . ALA A 1 197 ? -29.607 37.262 10.767 1.00 29.41 197 ALA A C 1
ATOM 1440 O O . ALA A 1 197 ? -28.573 37.142 11.417 1.00 30.43 197 ALA A O 1
ATOM 1442 N N . ASP A 1 198 ? -30.277 36.246 10.286 1.00 28.01 198 ASP A N 1
ATOM 1443 C CA . ASP A 1 198 ? -29.711 35.001 9.897 1.00 25.17 198 ASP A CA 1
ATOM 1444 C C . ASP A 1 198 ? -28.169 34.988 9.852 1.00 26.39 198 ASP A C 1
ATOM 1445 O O . ASP A 1 198 ? -27.532 34.265 10.592 1.00 29.22 198 ASP A O 1
ATOM 1450 N N . LEU A 1 199 ? -27.573 35.771 8.959 1.00 26.35 199 LEU A N 1
ATOM 1451 C CA . LEU A 1 199 ? -26.143 35.683 8.691 1.00 24.36 199 LEU A CA 1
ATOM 1452 C C . LEU A 1 199 ? -25.324 36.327 9.784 1.00 23.97 199 LEU A C 1
ATOM 1453 O O . LEU A 1 199 ? -24.284 35.805 10.166 1.00 25.07 199 LEU A O 1
ATOM 1458 N N . VAL A 1 200 ? -25.777 37.467 10.276 1.00 22.07 200 VAL A N 1
ATOM 1459 C CA . VAL A 1 200 ? -25.125 38.086 11.417 1.00 24.62 200 VAL A CA 1
ATOM 1460 C C . VAL A 1 200 ? -25.185 37.179 12.658 1.00 24.70 200 VAL A C 1
ATOM 1461 O O . VAL A 1 200 ? -24.190 36.984 13.349 1.00 24.82 200 VAL A O 1
ATOM 1465 N N . ALA A 1 201 ? -26.337 36.579 12.913 1.00 25.60 201 ALA A N 1
ATOM 1466 C CA . ALA A 1 201 ? -26.457 35.635 14.036 1.00 28.93 201 ALA A CA 1
ATOM 1467 C C . ALA A 1 201 ? -25.340 34.597 14.071 1.00 25.32 201 ALA A C 1
ATOM 1468 O O . ALA A 1 201 ? -24.895 34.245 15.127 1.00 27.19 201 ALA A O 1
ATOM 1470 N N . LEU A 1 202 ? -24.900 34.094 12.925 1.00 27.01 202 LEU A N 1
ATOM 1471 C CA . LEU A 1 202 ? -23.795 33.138 12.906 1.00 26.30 202 LEU A CA 1
ATOM 1472 C C . LEU A 1 202 ? -22.526 33.612 13.666 1.00 27.32 202 LEU A C 1
ATOM 1473 O O . LEU A 1 202 ? -21.719 32.802 14.128 1.00 24.68 202 LEU A O 1
ATOM 1478 N N . ALA A 1 203 ? -22.313 34.920 13.704 1.00 25.76 203 ALA A N 1
ATOM 1479 C CA . ALA A 1 203 ? -21.119 35.488 14.307 1.00 24.89 203 ALA A CA 1
ATOM 1480 C C . ALA A 1 203 ? -21.431 35.808 15.777 1.00 25.45 203 ALA A C 1
ATOM 1481 O O . ALA A 1 203 ? -20.577 36.321 16.512 1.00 22.63 203 ALA A O 1
ATOM 1483 N N . HIS A 1 204 ? -22.673 35.533 16.188 1.00 24.90 204 HIS A N 1
ATOM 1484 C CA . HIS A 1 204 ? -23.072 35.665 17.597 1.00 26.41 204 HIS A CA 1
ATOM 1485 C C . HIS A 1 204 ? -22.962 37.112 18.099 1.00 27.73 204 HIS A C 1
ATOM 1486 O O . HIS A 1 204 ? -22.750 37.342 19.296 1.00 27.68 204 HIS A O 1
ATOM 1493 N N . ILE A 1 205 ? -23.061 38.078 17.191 1.00 26.65 205 ILE A N 1
ATOM 1494 C CA . ILE A 1 205 ? -23.190 39.467 17.606 1.00 26.70 205 ILE A CA 1
ATOM 1495 C C . ILE A 1 205 ? -24.623 39.871 17.354 1.00 27.49 205 ILE A C 1
ATOM 1496 O O . ILE A 1 205 ? -25.322 39.253 16.562 1.00 25.86 205 ILE A O 1
ATOM 1501 N N . PRO A 1 206 ? -25.073 40.907 18.049 1.00 29.61 206 PRO A N 1
ATOM 1502 C CA . PRO A 1 206 ? -26.404 41.458 17.786 1.00 28.12 206 PRO A CA 1
ATOM 1503 C C . PRO A 1 206 ? -26.399 42.113 16.417 1.00 29.80 206 PRO A C 1
ATOM 1504 O O . PRO A 1 206 ? -25.382 42.677 16.023 1.00 26.52 206 PRO A O 1
ATOM 1508 N N . PRO A 1 207 ? -27.545 42.070 15.720 1.00 30.79 207 PRO A N 1
ATOM 1509 C CA . PRO A 1 207 ? -27.703 42.618 14.378 1.00 29.57 207 PRO A CA 1
ATOM 1510 C C . PRO A 1 207 ? -27.539 44.127 14.379 1.00 30.84 207 PRO A C 1
ATOM 1511 O O . PRO A 1 207 ? -27.200 44.683 13.344 1.00 29.99 207 PRO A O 1
ATOM 1515 N N . SER A 1 208 ? -27.746 44.786 15.509 1.00 27.78 208 SER A N 1
ATOM 1516 C CA . SER A 1 208 ? -27.466 46.210 15.549 1.00 29.47 208 SER A CA 1
ATOM 1517 C C . SER A 1 208 ? -25.959 46.463 15.371 1.00 27.16 208 SER A C 1
ATOM 1518 O O . SER A 1 208 ? -25.553 47.557 15.026 1.00 25.24 208 SER A O 1
ATOM 1521 N N . ALA A 1 209 ? -25.123 45.461 15.611 1.00 25.70 209 ALA A N 1
ATOM 1522 C CA . ALA A 1 209 ? -23.679 45.716 15.595 1.00 25.10 209 ALA A CA 1
ATOM 1523 C C . ALA A 1 209 ? -23.134 45.885 14.162 1.00 26.81 209 ALA A C 1
ATOM 1524 O O . ALA A 1 209 ? -22.035 46.397 13.977 1.00 23.80 209 ALA A O 1
ATOM 1526 N N . VAL A 1 210 ? -23.892 45.439 13.161 1.00 24.68 210 VAL A N 1
ATOM 1527 C CA . VAL A 1 210 ? -23.488 45.638 11.769 1.00 24.31 210 VAL A CA 1
ATOM 1528 C C . VAL A 1 210 ? -24.308 46.732 11.107 1.00 23.34 210 VAL A C 1
ATOM 1529 O O . VAL A 1 210 ? -25.526 46.647 11.053 1.00 22.02 210 VAL A O 1
ATOM 1533 N N . PRO A 1 211 ? -23.622 47.760 10.607 1.00 22.13 211 PRO A N 1
ATOM 1534 C CA . PRO A 1 211 ? -24.288 48.970 10.118 1.00 21.64 211 PRO A CA 1
ATOM 1535 C C . PRO A 1 211 ? -24.961 48.636 8.806 1.00 25.23 211 PRO A C 1
ATOM 1536 O O . PRO A 1 211 ? -24.600 47.627 8.199 1.00 23.58 211 PRO A O 1
ATOM 1540 N N . PRO A 1 212 ? -25.938 49.448 8.372 1.00 25.24 212 PRO A N 1
ATOM 1541 C CA . PRO A 1 212 ? -26.562 49.077 7.099 1.00 21.96 212 PRO A CA 1
ATOM 1542 C C . PRO A 1 212 ? -25.526 49.149 5.984 1.00 23.41 212 PRO A C 1
ATOM 1543 O O . PRO A 1 212 ? -24.626 50.018 6.024 1.00 20.36 212 PRO A O 1
ATOM 1547 N N . ALA A 1 213 ? -25.661 48.265 4.993 1.00 23.18 213 ALA A N 1
ATOM 1548 C CA . ALA A 1 213 ? -24.788 48.292 3.820 1.00 25.17 213 ALA A CA 1
ATOM 1549 C C . ALA A 1 213 ? -25.101 49.481 2.901 1.00 23.25 213 ALA A C 1
ATOM 1550 O O . ALA A 1 213 ? -26.244 49.966 2.833 1.00 23.96 213 ALA A O 1
ATOM 1552 N N . HIS A 1 214 ? -24.082 49.950 2.199 1.00 19.12 214 HIS A N 1
ATOM 1553 C CA . HIS A 1 214 ? -24.240 51.114 1.329 1.00 20.34 214 HIS A CA 1
ATOM 1554 C C . HIS A 1 214 ? -23.469 50.860 0.042 1.00 20.75 214 HIS A C 1
ATOM 1555 O O . HIS A 1 214 ? -22.324 50.380 0.096 1.00 19.66 214 HIS A O 1
ATOM 1562 N N . PRO A 1 215 ? -24.082 51.179 -1.120 1.00 21.38 215 PRO A N 1
ATOM 1563 C CA . PRO A 1 215 ? -23.384 50.863 -2.374 1.00 21.94 215 PRO A CA 1
ATOM 1564 C C . PRO A 1 215 ? -22.404 51.959 -2.724 1.00 18.85 215 PRO A C 1
ATOM 1565 O O . PRO A 1 215 ? -22.729 53.142 -2.643 1.00 21.19 215 PRO A O 1
ATOM 1569 N N . THR A 1 216 ? -21.219 51.567 -3.150 1.00 19.16 216 THR A N 1
ATOM 1570 C CA . THR A 1 216 ? -20.148 52.504 -3.436 1.00 17.61 216 THR A CA 1
ATOM 1571 C C . THR A 1 216 ? -20.534 53.758 -4.226 1.00 20.75 216 THR A C 1
ATOM 1572 O O . THR A 1 216 ? -20.159 54.876 -3.853 1.00 20.24 216 THR A O 1
ATOM 1576 N N . HIS A 1 217 ? -21.262 53.587 -5.327 1.00 20.20 217 HIS A N 1
ATOM 1577 C CA . HIS A 1 217 ? -21.506 54.705 -6.248 1.00 19.94 217 HIS A CA 1
ATOM 1578 C C . HIS A 1 217 ? -22.408 55.829 -5.695 1.00 22.39 217 HIS A C 1
ATOM 1579 O O . HIS A 1 217 ? -22.367 56.963 -6.199 1.00 21.32 217 HIS A O 1
ATOM 1586 N N . ARG A 1 218 ? -23.216 55.524 -4.676 1.00 18.69 218 ARG A N 1
ATOM 1587 C CA . ARG A 1 218 ? -24.103 56.529 -4.108 1.00 21.42 218 ARG A CA 1
ATOM 1588 C C . ARG A 1 218 ? -23.369 57.396 -3.093 1.00 22.77 218 ARG A C 1
ATOM 1589 O O . ARG A 1 218 ? -22.463 56.911 -2.410 1.00 24.07 218 ARG A O 1
ATOM 1597 N N . VAL A 1 219 ? -23.779 58.656 -2.965 1.00 22.01 219 VAL A N 1
ATOM 1598 C CA . VAL A 1 219 ? -23.212 59.562 -1.982 1.00 22.06 219 VAL A CA 1
ATOM 1599 C C . VAL A 1 219 ? -23.517 59.016 -0.603 1.00 23.29 219 VAL A C 1
ATOM 1600 O O . VAL A 1 219 ? -24.658 58.654 -0.322 1.00 25.05 219 VAL A O 1
ATOM 1604 N N . LEU A 1 220 ? -22.498 58.973 0.255 1.00 22.01 220 LEU A N 1
ATOM 1605 C CA . LEU A 1 220 ? -22.613 58.447 1.609 1.00 20.13 220 LEU A CA 1
ATOM 1606 C C . LEU A 1 220 ? -22.917 59.548 2.649 1.00 23.57 220 LEU A C 1
ATOM 1607 O O . LEU A 1 220 ? -23.711 59.350 3.582 1.00 21.18 220 LEU A O 1
ATOM 1612 N N . GLY A 1 221 ? -22.283 60.706 2.487 1.00 22.00 221 GLY A N 1
ATOM 1613 C CA . GLY A 1 221 ? -22.530 61.839 3.360 1.00 19.49 221 GLY A CA 1
ATOM 1614 C C . GLY A 1 221 ? -21.623 62.981 2.978 1.00 20.07 221 GLY A C 1
ATOM 1615 O O . GLY A 1 221 ? -21.173 63.078 1.848 1.00 22.02 221 GLY A O 1
ATOM 1616 N N . ALA A 1 222 ? -21.349 63.866 3.917 1.00 22.75 222 ALA A N 1
ATOM 1617 C CA . ALA A 1 222 ? -20.503 65.009 3.634 1.00 23.63 222 ALA A CA 1
ATOM 1618 C C . ALA A 1 222 ? -19.435 65.133 4.733 1.00 23.38 222 ALA A C 1
ATOM 1619 O O . ALA A 1 222 ? -19.664 64.721 5.853 1.00 19.28 222 ALA A O 1
ATOM 1621 N N . VAL A 1 223 ? -18.279 65.704 4.387 1.00 23.89 223 VAL A N 1
ATOM 1622 C CA . VAL A 1 223 ? -17.210 65.981 5.343 1.00 20.17 223 VAL A CA 1
ATOM 1623 C C . VAL A 1 223 ? -17.711 66.971 6.380 1.00 21.74 223 VAL A C 1
ATOM 1624 O O . VAL A 1 223 ? -18.194 68.049 6.052 1.00 22.96 223 VAL A O 1
ATOM 1628 N N . THR A 1 224 ? -17.564 66.599 7.645 1.00 22.59 224 THR A N 1
ATOM 1629 C CA . THR A 1 224 ? -18.046 67.408 8.740 1.00 24.23 224 THR A CA 1
ATOM 1630 C C . THR A 1 224 ? -17.065 68.517 9.091 1.00 23.34 224 THR A C 1
ATOM 1631 O O . THR A 1 224 ? -15.966 68.622 8.536 1.00 20.39 224 THR A O 1
ATOM 1635 N N . ALA A 1 225 ? -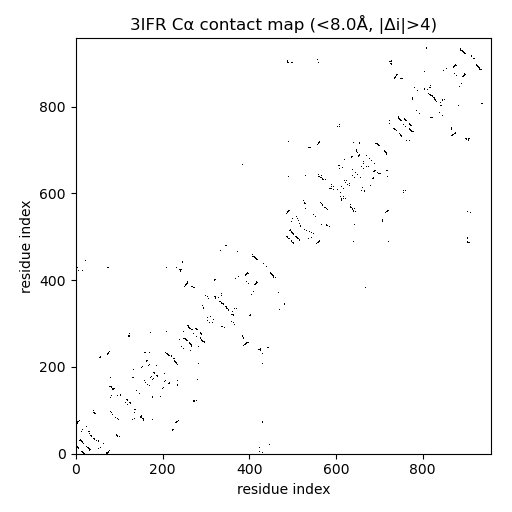17.481 69.332 10.044 1.00 21.73 225 ALA A N 1
ATOM 1636 C CA . ALA A 1 225 ? -16.664 70.429 10.460 1.00 23.37 225 ALA A CA 1
ATOM 1637 C C . ALA A 1 225 ? -15.430 69.860 11.184 1.00 18.64 225 ALA A C 1
ATOM 1638 O O . ALA A 1 225 ? -14.342 70.215 10.855 1.00 18.83 225 ALA A O 1
ATOM 1640 N N . GLU A 1 226 ? -15.598 68.954 12.143 1.00 22.45 226 GLU A N 1
ATOM 1641 C CA . GLU A 1 226 ? -14.430 68.340 12.788 1.00 24.33 226 GLU A CA 1
ATOM 1642 C C . GLU A 1 226 ? -13.440 67.766 11.736 1.00 19.32 226 GLU A C 1
ATOM 1643 O O . GLU A 1 226 ? -12.221 67.959 11.820 1.00 21.01 226 GLU A O 1
ATOM 1649 N N . ALA A 1 227 ? -13.965 67.114 10.710 1.00 17.55 227 ALA A N 1
ATOM 1650 C CA . ALA A 1 227 ? -13.104 66.386 9.788 1.00 18.35 227 ALA A CA 1
ATOM 1651 C C . ALA A 1 227 ? -12.487 67.311 8.754 1.00 16.34 227 ALA A C 1
ATOM 1652 O O . ALA A 1 227 ? -11.401 67.057 8.257 1.00 15.60 227 ALA A O 1
ATOM 1654 N N . ALA A 1 228 ? -13.160 68.426 8.488 1.00 17.06 228 ALA A N 1
ATOM 1655 C CA . ALA A 1 228 ? -12.572 69.484 7.659 1.00 19.45 228 ALA A CA 1
ATOM 1656 C C . ALA A 1 228 ? -11.378 70.017 8.401 1.00 17.00 228 ALA A C 1
ATOM 1657 O O . ALA A 1 228 ? -10.297 70.082 7.875 1.00 16.96 228 ALA A O 1
ATOM 1659 N N . ALA A 1 229 ? -11.567 70.346 9.659 1.00 18.12 229 ALA A N 1
ATOM 1660 C CA . ALA A 1 229 ? -10.435 70.789 10.470 1.00 22.30 229 ALA A CA 1
ATOM 1661 C C . ALA A 1 229 ? -9.191 69.844 10.452 1.00 20.03 229 ALA A C 1
ATOM 1662 O O . ALA A 1 229 ? -8.080 70.242 10.110 1.00 19.94 229 ALA A O 1
ATOM 1664 N N . LEU A 1 230 ? -9.391 68.593 10.793 1.00 17.45 230 LEU A N 1
ATOM 1665 C CA . LEU A 1 230 ? -8.292 67.663 10.827 1.00 16.64 230 LEU A CA 1
ATOM 1666 C C . LEU A 1 230 ? -7.644 67.331 9.490 1.00 18.49 230 LEU A C 1
ATOM 1667 O O . LEU A 1 230 ? -6.450 66.991 9.457 1.00 14.89 230 LEU A O 1
ATOM 1672 N N . THR A 1 231 ? -8.421 67.399 8.395 1.00 18.50 231 THR A N 1
ATOM 1673 C CA . THR A 1 231 ? -7.903 66.983 7.082 1.00 20.37 231 THR A CA 1
ATOM 1674 C C . THR A 1 231 ? -7.588 68.073 6.057 1.00 21.84 231 THR A C 1
ATOM 1675 O O . THR A 1 231 ? -6.865 67.811 5.093 1.00 21.39 231 THR A O 1
ATOM 1679 N N . GLY A 1 232 ? -8.114 69.286 6.245 1.00 22.00 232 GLY A N 1
ATOM 1680 C CA . GLY A 1 232 ? -7.981 70.322 5.220 1.00 21.66 232 GLY A CA 1
ATOM 1681 C C . GLY A 1 232 ? -9.098 70.298 4.174 1.00 23.41 232 GLY A C 1
ATOM 1682 O O . GLY A 1 232 ? -9.344 71.290 3.489 1.00 25.36 232 GLY A O 1
ATOM 1683 N N . LEU A 1 233 ? -9.767 69.156 4.023 1.00 24.79 233 LEU A N 1
ATOM 1684 C CA . LEU A 1 233 ? -10.902 69.058 3.085 1.00 25.29 233 LEU A CA 1
ATOM 1685 C C . LEU A 1 233 ? -11.931 70.154 3.347 1.00 25.64 233 LEU A C 1
ATOM 1686 O O . LEU A 1 233 ? -12.176 70.549 4.496 1.00 23.83 233 LEU A O 1
ATOM 1691 N N . PRO A 1 234 ? -12.546 70.662 2.274 1.00 27.14 234 PRO A N 1
ATOM 1692 C CA . PRO A 1 234 ? -13.572 71.696 2.459 1.00 26.26 234 PRO A CA 1
ATOM 1693 C C . PRO A 1 234 ? -14.713 71.151 3.289 1.00 23.87 234 PRO A C 1
ATOM 1694 O O . PRO A 1 234 ? -15.069 69.980 3.167 1.00 24.97 234 PRO A O 1
ATOM 1698 N N . THR A 1 235 ? -15.279 71.985 4.138 1.00 22.45 235 THR A N 1
ATOM 1699 C CA . THR A 1 235 ? -16.444 71.570 4.895 1.00 24.05 235 THR A CA 1
ATOM 1700 C C . THR A 1 235 ? -17.585 71.149 3.944 1.00 24.14 235 THR A C 1
ATOM 1701 O O . THR A 1 235 ? -17.797 71.756 2.898 1.00 23.75 235 THR A O 1
ATOM 1705 N N . GLY A 1 236 ? -18.316 70.099 4.290 1.00 23.32 236 GLY A N 1
ATOM 1706 C CA . GLY A 1 236 ? -19.438 69.705 3.449 1.00 25.34 236 GLY A CA 1
ATOM 1707 C C . GLY A 1 236 ? -19.120 68.971 2.142 1.00 23.30 236 GLY A C 1
ATOM 1708 O O . GLY A 1 236 ? -20.021 68.569 1.441 1.00 19.90 236 GLY A O 1
ATOM 1709 N N . LEU A 1 237 ? -17.841 68.783 1.828 1.00 23.06 237 LEU A N 1
ATOM 1710 C CA . LEU A 1 237 ? -17.447 67.986 0.683 1.00 23.87 237 LEU A CA 1
ATOM 1711 C C . LEU A 1 237 ? -18.188 66.660 0.591 1.00 22.97 237 LEU A C 1
ATOM 1712 O O . LEU A 1 237 ? -18.124 65.841 1.524 1.00 22.14 237 LEU A O 1
ATOM 1717 N N . PRO A 1 238 ? -18.841 66.403 -0.557 1.00 22.91 238 PRO A N 1
ATOM 1718 C CA . PRO A 1 238 ? -19.485 65.087 -0.693 1.00 20.92 238 PRO A CA 1
ATOM 1719 C C . PRO A 1 238 ? -18.517 63.910 -0.559 1.00 21.14 238 PRO A C 1
ATOM 1720 O O . PRO A 1 238 ? -17.454 63.866 -1.214 1.00 21.78 238 PRO A O 1
ATOM 1724 N N . VAL A 1 239 ? -18.909 62.941 0.253 1.00 17.78 239 VAL A N 1
ATOM 1725 C CA . VAL A 1 239 ? -18.166 61.702 0.368 1.00 19.94 239 VAL A CA 1
ATOM 1726 C C . VAL A 1 239 ? -18.996 60.529 -0.127 1.00 20.89 239 VAL A C 1
ATOM 1727 O O . VAL A 1 239 ? -20.111 60.319 0.334 1.00 23.32 239 VAL A O 1
ATOM 1731 N N . TYR A 1 240 ? -18.448 59.767 -1.059 1.00 19.98 240 TYR A N 1
ATOM 1732 C CA . TYR A 1 240 ? -19.127 58.623 -1.687 1.00 20.19 240 TYR A CA 1
ATOM 1733 C C . TYR A 1 240 ? -19.003 57.353 -0.863 1.00 19.44 240 TYR A C 1
ATOM 1734 O O . TYR A 1 240 ? -18.301 57.338 0.147 1.00 18.20 240 TYR A O 1
ATOM 1743 N N . GLY A 1 241 ? -19.729 56.322 -1.262 1.00 16.63 241 GLY A N 1
ATOM 1744 C CA . GLY A 1 241 ? -19.606 55.037 -0.628 1.00 16.61 241 GLY A CA 1
ATOM 1745 C C . GLY A 1 241 ? -18.157 54.577 -0.676 1.00 18.21 241 GLY A C 1
ATOM 1746 O O . GLY A 1 241 ? -17.445 54.839 -1.644 1.00 17.09 241 GLY A O 1
ATOM 1747 N N . GLY A 1 242 ? -17.699 53.890 0.364 1.00 15.90 242 GLY A N 1
ATOM 1748 C CA . GLY A 1 242 ? -16.381 53.281 0.289 1.00 16.25 242 GLY A CA 1
ATOM 1749 C C . GLY A 1 242 ? -16.316 52.179 -0.759 1.00 18.48 242 GLY A C 1
ATOM 1750 O O . GLY A 1 242 ? -17.322 51.508 -1.052 1.00 15.87 242 GLY A O 1
ATOM 1751 N N . ALA A 1 243 ? -15.127 51.986 -1.279 1.00 18.09 243 ALA A N 1
ATOM 1752 C CA . ALA A 1 243 ? -14.884 51.158 -2.415 1.00 18.34 243 ALA A CA 1
ATOM 1753 C C . ALA A 1 243 ? -13.941 50.060 -2.063 1.00 18.47 243 ALA A C 1
ATOM 1754 O O . ALA A 1 243 ? -12.972 50.287 -1.458 1.00 19.54 243 ALA A O 1
ATOM 1756 N N . ALA A 1 244 ? -14.252 48.848 -2.441 1.00 15.91 244 ALA A N 1
ATOM 1757 C CA . ALA A 1 244 ? -13.333 47.759 -2.253 1.00 16.75 244 ALA A CA 1
ATOM 1758 C C . ALA A 1 244 ? -12.037 47.886 -3.091 1.00 18.11 244 ALA A C 1
ATOM 1759 O O . ALA A 1 244 ? -12.112 48.002 -4.241 1.00 16.82 244 ALA A O 1
ATOM 1761 N N . ASP A 1 245 ? -10.871 47.854 -2.482 1.00 15.77 245 ASP A N 1
ATOM 1762 C CA . ASP A 1 245 ? -9.643 48.126 -3.201 1.00 16.36 245 ASP A CA 1
ATOM 1763 C C . ASP A 1 245 ? -9.343 47.372 -4.482 1.00 21.77 245 ASP A C 1
ATOM 1764 O O . ASP A 1 245 ? -8.996 47.979 -5.433 1.00 22.63 245 ASP A O 1
ATOM 1769 N N . HIS A 1 246 ? -9.475 46.056 -4.506 1.00 18.06 246 HIS A N 1
ATOM 1770 C CA . HIS A 1 246 ? -9.180 45.338 -5.709 1.00 16.90 246 HIS A CA 1
ATOM 1771 C C . HIS A 1 246 ? -10.163 45.608 -6.851 1.00 19.91 246 HIS A C 1
ATOM 1772 O O . HIS A 1 246 ? -9.772 45.635 -7.962 1.00 21.62 246 HIS A O 1
ATOM 1779 N N . ILE A 1 247 ? -11.417 45.845 -6.539 1.00 17.12 247 ILE A N 1
ATOM 1780 C CA . ILE A 1 247 ? -12.421 46.245 -7.497 1.00 19.67 247 ILE A CA 1
ATOM 1781 C C . ILE A 1 247 ? -12.152 47.656 -8.078 1.00 21.25 247 ILE A C 1
ATOM 1782 O O . ILE A 1 247 ? -12.313 47.868 -9.275 1.00 21.99 247 ILE A O 1
ATOM 1787 N N . ALA A 1 248 ? -11.738 48.603 -7.238 1.00 21.26 248 ALA A N 1
ATOM 1788 C CA . ALA A 1 248 ? -11.419 49.936 -7.731 1.00 23.49 248 ALA A CA 1
ATOM 1789 C C . ALA A 1 248 ? -10.209 49.823 -8.642 1.00 22.68 248 ALA A C 1
ATOM 1790 O O . ALA A 1 248 ? -10.131 50.513 -9.665 1.00 23.91 248 ALA A O 1
ATOM 1792 N N . SER A 1 249 ? -9.288 48.926 -8.301 1.00 21.84 249 SER A N 1
ATOM 1793 C CA . SER A 1 249 ? -8.173 48.651 -9.203 1.00 24.35 249 SER A CA 1
ATOM 1794 C C . SER A 1 249 ? -8.675 48.090 -10.527 1.00 24.88 249 SER A C 1
ATOM 1795 O O . SER A 1 249 ? -8.188 48.476 -11.585 1.00 23.95 249 SER A O 1
ATOM 1798 N N . ALA A 1 250 ? -9.653 47.187 -10.490 1.00 24.21 250 ALA A N 1
ATOM 1799 C CA . ALA A 1 250 ? -10.165 46.651 -11.758 1.00 23.41 250 ALA A CA 1
ATOM 1800 C C . ALA A 1 250 ? -10.751 47.796 -12.608 1.00 23.04 250 ALA A C 1
ATOM 1801 O O . ALA A 1 250 ? -10.386 47.982 -13.752 1.00 25.60 250 ALA A O 1
ATOM 1803 N N . LEU A 1 251 ? -11.642 48.572 -12.030 1.00 24.62 251 LEU A N 1
ATOM 1804 C CA . LEU A 1 251 ? -12.174 49.778 -12.679 1.00 25.61 251 LEU A CA 1
ATOM 1805 C C . LEU A 1 251 ? -11.096 50.651 -13.321 1.00 22.27 251 LEU A C 1
ATOM 1806 O O . LEU A 1 251 ? -11.188 51.017 -14.461 1.00 24.15 251 LEU A O 1
ATOM 1811 N N . ALA A 1 252 ? -10.067 50.991 -12.574 1.00 27.16 252 ALA A N 1
ATOM 1812 C CA . ALA A 1 252 ? -8.981 51.833 -13.102 1.00 25.43 252 ALA A CA 1
ATOM 1813 C C . ALA A 1 252 ? -8.298 51.173 -14.257 1.00 24.91 252 ALA A C 1
ATOM 1814 O O . ALA A 1 252 ? -7.791 51.850 -15.158 1.00 32.91 252 ALA A O 1
ATOM 1816 N N . ALA A 1 253 ? -8.244 49.855 -14.249 1.00 24.58 253 ALA A N 1
ATOM 1817 C CA . ALA A 1 253 ? -7.651 49.172 -15.391 1.00 26.47 253 ALA A CA 1
ATOM 1818 C C . ALA A 1 253 ? -8.626 49.115 -16.577 1.00 24.01 253 ALA A C 1
ATOM 1819 O O . ALA A 1 253 ? -8.307 48.576 -17.624 1.00 27.36 253 ALA A O 1
ATOM 1821 N N . GLY A 1 254 ? -9.805 49.691 -16.409 1.00 22.58 254 GLY A N 1
ATOM 1822 C CA . GLY A 1 254 ? -10.802 49.686 -17.463 1.00 24.17 254 GLY A CA 1
ATOM 1823 C C . GLY A 1 254 ? -11.658 48.443 -17.547 1.00 26.92 254 GLY A C 1
ATOM 1824 O O . GLY A 1 254 ? -12.122 48.093 -18.618 1.00 29.01 254 GLY A O 1
ATOM 1825 N N . ILE A 1 255 ? -11.852 47.735 -16.445 1.00 24.39 255 ILE A N 1
ATOM 1826 C CA . ILE A 1 255 ? -12.815 46.648 -16.451 1.00 21.53 255 ILE A CA 1
ATOM 1827 C C . ILE A 1 255 ? -14.180 47.226 -16.054 1.00 22.68 255 ILE A C 1
ATOM 1828 O O . ILE A 1 255 ? -14.505 47.397 -14.837 1.00 23.43 255 ILE A O 1
ATOM 1833 N N . THR A 1 256 ? -14.969 47.541 -17.077 1.00 18.27 256 THR A N 1
ATOM 1834 C CA . THR A 1 256 ? -16.247 48.227 -16.924 1.00 20.93 256 THR A CA 1
ATOM 1835 C C . THR A 1 256 ? -17.432 47.572 -17.627 1.00 20.78 256 THR A C 1
ATOM 1836 O O . THR A 1 256 ? -18.578 47.921 -17.358 1.00 21.76 256 THR A O 1
ATOM 1840 N N . ARG A 1 257 ? -17.184 46.663 -18.562 1.00 23.35 257 ARG A N 1
ATOM 1841 C CA . ARG A 1 257 ? -18.292 46.034 -19.298 1.00 22.38 257 ARG A CA 1
ATOM 1842 C C . ARG A 1 257 ? -18.337 44.537 -19.047 1.00 22.02 257 ARG A C 1
ATOM 1843 O O . ARG A 1 257 ? -17.291 43.883 -18.942 1.00 22.25 257 ARG A O 1
ATOM 1851 N N . PRO A 1 258 ? -19.543 43.972 -18.983 1.00 20.12 258 PRO A N 1
ATOM 1852 C CA . PRO A 1 258 ? -19.645 42.514 -18.835 1.00 21.67 258 PRO A CA 1
ATOM 1853 C C . PRO A 1 258 ? -18.659 41.826 -19.778 1.00 20.56 258 PRO A C 1
ATOM 1854 O O . PRO A 1 258 ? -18.623 42.131 -20.968 1.00 22.99 258 PRO A O 1
ATOM 1858 N N . GLY A 1 259 ? -17.825 40.937 -19.260 1.00 22.01 259 GLY A N 1
ATOM 1859 C CA . GLY A 1 259 ? -16.948 40.173 -20.132 1.00 21.93 259 GLY A CA 1
ATOM 1860 C C . GLY A 1 259 ? -15.516 40.662 -20.108 1.00 20.51 259 GLY A C 1
ATOM 1861 O O . GLY A 1 259 ? -14.641 39.971 -20.588 1.00 19.54 259 GLY A O 1
ATOM 1862 N N . ASP A 1 260 ? -15.297 41.853 -19.557 1.00 19.71 260 ASP A N 1
ATOM 1863 C CA . ASP A 1 260 ? -13.971 42.411 -19.348 1.00 20.49 260 ASP A CA 1
ATOM 1864 C C . ASP A 1 260 ? -13.245 41.628 -18.277 1.00 19.68 260 ASP A C 1
ATOM 1865 O O . ASP A 1 260 ? -13.816 41.358 -17.239 1.00 21.55 260 ASP A O 1
ATOM 1870 N N . VAL A 1 261 ? -11.970 41.322 -18.505 1.00 19.27 261 VAL A N 1
ATOM 1871 C CA . VAL A 1 261 ? -11.183 40.559 -17.554 1.00 19.52 261 VAL A CA 1
ATOM 1872 C C . VAL A 1 261 ? -9.835 41.218 -17.306 1.00 19.94 261 VAL A C 1
ATOM 1873 O O . VAL A 1 261 ? -9.119 41.553 -18.243 1.00 22.75 261 VAL A O 1
ATOM 1877 N N . LEU A 1 262 ? -9.481 41.391 -16.042 1.00 19.69 262 LEU A N 1
ATOM 1878 C CA . LEU A 1 262 ? -8.165 41.870 -15.681 1.00 19.83 262 LEU A CA 1
ATOM 1879 C C . LEU A 1 262 ? -7.323 40.702 -15.198 1.00 22.26 262 LEU A C 1
ATOM 1880 O O . LEU A 1 262 ? -7.772 39.834 -14.428 1.00 23.06 262 LEU A O 1
ATOM 1885 N N . LEU A 1 263 ? -6.085 40.675 -15.649 1.00 23.23 263 LEU A N 1
ATOM 1886 C CA . LEU A 1 263 ? -5.150 39.677 -15.194 1.00 22.19 263 LEU A CA 1
ATOM 1887 C C . LEU A 1 263 ? -4.004 40.416 -14.553 1.00 23.91 263 LEU A C 1
ATOM 1888 O O . LEU A 1 263 ? -3.264 41.120 -15.242 1.00 24.78 263 LEU A O 1
ATOM 1893 N N . LYS A 1 264 ? -3.824 40.205 -13.255 1.00 22.95 264 LYS A N 1
ATOM 1894 C CA . LYS A 1 264 ? -2.934 41.014 -12.434 1.00 26.81 264 LYS A CA 1
ATOM 1895 C C . LYS A 1 264 ? -1.715 40.188 -12.116 1.00 28.50 264 LYS A C 1
ATOM 1896 O O . LYS A 1 264 ? -1.792 39.246 -11.322 1.00 28.84 264 LYS A O 1
ATOM 1902 N N . PHE A 1 265 ? -0.596 40.508 -12.752 1.00 28.93 265 PHE A N 1
ATOM 1903 C CA . PHE A 1 265 ? 0.645 39.777 -12.483 1.00 29.02 265 PHE A CA 1
ATOM 1904 C C . PHE A 1 265 ? 1.438 40.381 -11.316 1.00 28.02 265 PHE A C 1
ATOM 1905 O O . PHE A 1 265 ? 2.510 40.941 -11.500 1.00 28.52 265 PHE A O 1
ATOM 1913 N N . GLY A 1 266 ? 0.858 40.278 -10.124 1.00 32.53 266 GLY A N 1
ATOM 1914 C CA . GLY A 1 266 ? 1.464 40.741 -8.876 1.00 33.84 266 GLY A CA 1
ATOM 1915 C C . GLY A 1 266 ? 2.191 39.607 -8.168 1.00 31.32 266 GLY A C 1
ATOM 1916 O O . GLY A 1 266 ? 2.326 38.500 -8.701 1.00 33.99 266 GLY A O 1
ATOM 1917 N N . GLY A 1 267 ? 2.665 39.871 -6.967 1.00 31.20 267 GLY A N 1
ATOM 1918 C CA . GLY A 1 267 ? 3.359 38.848 -6.218 1.00 29.90 267 GLY A CA 1
ATOM 1919 C C . GLY A 1 267 ? 2.481 37.626 -6.138 1.00 33.89 267 GLY A C 1
ATOM 1920 O O . GLY A 1 267 ? 2.925 36.507 -6.394 1.00 31.20 267 GLY A O 1
ATOM 1921 N N . ALA A 1 268 ? 1.221 37.871 -5.769 1.00 39.53 268 ALA A N 1
ATOM 1922 C CA . ALA A 1 268 ? 0.132 36.912 -5.919 1.00 36.42 268 ALA A CA 1
ATOM 1923 C C . ALA A 1 268 ? -0.728 37.381 -7.080 1.00 37.15 268 ALA A C 1
ATOM 1924 O O . ALA A 1 268 ? -0.910 38.592 -7.293 1.00 40.89 268 ALA A O 1
ATOM 1926 N N . GLY A 1 269 ? -1.277 36.451 -7.830 1.00 33.89 269 GLY A N 1
ATOM 1927 C CA . GLY A 1 269 ? -2.013 36.849 -9.026 1.00 35.20 269 GLY A CA 1
ATOM 1928 C C . GLY A 1 269 ? -3.487 36.999 -8.726 1.00 35.94 269 GLY A C 1
ATOM 1929 O O . GLY A 1 269 ? -4.012 36.323 -7.837 1.00 41.24 269 GLY A O 1
ATOM 1930 N N . ASP A 1 270 ? -4.151 37.911 -9.423 1.00 32.03 270 ASP A N 1
ATOM 1931 C CA . ASP A 1 270 ? -5.594 38.071 -9.283 1.00 28.23 270 ASP A CA 1
ATOM 1932 C C . ASP A 1 270 ? -6.207 37.991 -10.633 1.00 26.93 270 ASP A C 1
ATOM 1933 O O . ASP A 1 270 ? -5.571 38.333 -11.637 1.00 22.33 270 ASP A O 1
ATOM 1938 N N . ILE A 1 271 ? -7.474 37.600 -10.654 1.00 25.44 271 ILE A N 1
ATOM 1939 C CA . ILE A 1 271 ? -8.240 37.712 -11.868 1.00 24.36 271 ILE A CA 1
ATOM 1940 C C . ILE A 1 271 ? -9.598 38.276 -11.502 1.00 23.12 271 ILE A C 1
ATOM 1941 O O . ILE A 1 271 ? -10.240 37.790 -10.585 1.00 23.60 271 ILE A O 1
ATOM 1946 N N . ILE A 1 272 ? -10.002 39.342 -12.185 1.00 21.76 272 ILE A N 1
ATOM 1947 C CA . ILE A 1 272 ? -11.175 40.107 -11.796 1.00 21.02 272 ILE A CA 1
ATOM 1948 C C . ILE A 1 272 ? -11.934 40.276 -13.098 1.00 24.93 272 ILE A C 1
ATOM 1949 O O . ILE A 1 272 ? -11.329 40.537 -14.139 1.00 23.15 272 ILE A O 1
ATOM 1954 N N . VAL A 1 273 ? -13.247 40.090 -13.056 1.00 21.88 273 VAL A N 1
ATOM 1955 C CA . VAL A 1 273 ? -14.039 40.059 -14.270 1.00 21.76 273 VAL A CA 1
ATOM 1956 C C . VAL A 1 273 ? -15.296 40.841 -14.015 1.00 22.27 273 VAL A C 1
ATOM 1957 O O . VAL A 1 273 ? -15.855 40.737 -12.940 1.00 24.82 273 VAL A O 1
ATOM 1961 N N . ALA A 1 274 ? -15.738 41.646 -14.970 1.00 22.22 274 ALA A N 1
ATOM 1962 C CA . ALA A 1 274 ? -17.044 42.280 -14.835 1.00 22.52 274 ALA A CA 1
ATOM 1963 C C . ALA A 1 274 ? -18.088 41.371 -15.496 1.00 22.59 274 ALA A C 1
ATOM 1964 O O . ALA A 1 274 ? -17.821 40.783 -16.539 1.00 22.60 274 ALA A O 1
ATOM 1966 N N . SER A 1 275 ? -19.260 41.238 -14.888 1.00 23.24 275 SER A N 1
ATOM 1967 C CA . SER A 1 275 ? -20.273 40.304 -15.373 1.00 22.33 275 SER A CA 1
ATOM 1968 C C . SER A 1 275 ? -21.638 40.796 -14.973 1.00 22.23 275 SER A C 1
ATOM 1969 O O . SER A 1 275 ? -21.782 41.401 -13.899 1.00 21.20 275 SER A O 1
ATOM 1972 N N . ALA A 1 276 ? -22.640 40.570 -15.825 1.00 20.75 276 ALA A N 1
ATOM 1973 C CA . ALA A 1 276 ? -24.018 40.865 -15.429 1.00 22.38 276 ALA A CA 1
ATOM 1974 C C . ALA A 1 276 ? -24.592 39.727 -14.591 1.00 26.54 276 ALA A C 1
ATOM 1975 O O . ALA A 1 276 ? -25.688 39.838 -14.055 1.00 29.18 276 ALA A O 1
ATOM 1977 N N . THR A 1 277 ? -23.834 38.642 -14.472 1.00 27.82 277 THR A N 1
ATOM 1978 C CA . THR A 1 277 ? -24.315 37.407 -13.870 1.00 30.18 277 THR A CA 1
ATOM 1979 C C . THR A 1 277 ? -23.780 37.328 -12.462 1.00 31.66 277 THR A C 1
ATOM 1980 O O . THR A 1 277 ? -22.579 37.342 -12.255 1.00 30.60 277 THR A O 1
ATOM 1984 N N . ALA A 1 278 ? -24.655 37.238 -11.477 1.00 35.03 278 ALA A N 1
ATOM 1985 C CA . ALA A 1 278 ? -24.164 36.932 -10.141 1.00 38.56 278 ALA A CA 1
ATOM 1986 C C . ALA A 1 278 ? -24.348 35.439 -9.946 1.00 41.29 278 ALA A C 1
ATOM 1987 O O . ALA A 1 278 ? -25.467 34.915 -10.049 1.00 43.51 278 ALA A O 1
ATOM 1989 N N . LYS A 1 279 ? -23.257 34.741 -9.700 1.00 36.56 279 LYS A N 1
ATOM 1990 C CA . LYS A 1 279 ? -23.356 33.302 -9.629 1.00 39.78 279 LYS A CA 1
ATOM 1991 C C . LYS A 1 279 ? -22.103 32.858 -8.943 1.00 43.97 279 LYS A C 1
ATOM 1992 O O . LYS A 1 279 ? -20.979 32.839 -9.513 1.00 40.72 279 LYS A O 1
ATOM 1998 N N . SER A 1 280 ? -22.311 32.578 -7.667 1.00 44.84 280 SER A N 1
ATOM 1999 C CA . SER A 1 280 ? -21.259 32.136 -6.789 1.00 47.50 280 SER A CA 1
ATOM 2000 C C . SER A 1 280 ? -20.629 30.934 -7.445 1.00 46.00 280 SER A C 1
ATOM 2001 O O . SER A 1 280 ? -21.197 30.354 -8.359 1.00 49.97 280 SER A O 1
ATOM 2004 N N . ASP A 1 281 ? -19.464 30.548 -6.969 1.00 45.99 281 ASP A N 1
ATOM 2005 C CA . ASP A 1 281 ? -18.935 29.264 -7.342 1.00 40.42 281 ASP A CA 1
ATOM 2006 C C . ASP A 1 281 ? -17.753 28.917 -6.439 1.00 44.41 281 ASP A C 1
ATOM 2007 O O . ASP A 1 281 ? -16.888 29.768 -6.150 1.00 38.84 281 ASP A O 1
ATOM 2012 N N . PRO A 1 282 ? -17.735 27.657 -5.963 1.00 47.13 282 PRO A N 1
ATOM 2013 C CA . PRO A 1 282 ? -16.723 27.086 -5.070 1.00 43.68 282 PRO A CA 1
ATOM 2014 C C . PRO A 1 282 ? -15.333 27.520 -5.455 1.00 39.94 282 PRO A C 1
ATOM 2015 O O . PRO A 1 282 ? -14.387 27.335 -4.698 1.00 45.08 282 PRO A O 1
ATOM 2019 N N . ARG A 1 283 ? -15.201 28.082 -6.640 1.00 40.97 283 ARG A N 1
ATOM 2020 C CA . ARG A 1 283 ? -13.887 28.192 -7.263 1.00 43.35 283 ARG A CA 1
ATOM 2021 C C . ARG A 1 283 ? -13.375 29.636 -7.271 1.00 40.95 283 ARG A C 1
ATOM 2022 O O . ARG A 1 283 ? -12.170 29.881 -7.374 1.00 41.34 283 ARG A O 1
ATOM 2030 N N . LEU A 1 284 ? -14.310 30.569 -7.108 1.00 36.88 284 LEU A N 1
ATOM 2031 C CA . LEU A 1 284 ? -14.128 31.984 -7.422 1.00 33.86 284 LEU A CA 1
ATOM 2032 C C . LEU A 1 284 ? -14.970 32.754 -6.420 1.00 35.50 284 LEU A C 1
ATOM 2033 O O . LEU A 1 284 ? -16.084 32.321 -6.101 1.00 40.57 284 LEU A O 1
ATOM 2038 N N . TYR A 1 285 ? -14.471 33.873 -5.908 1.00 31.40 285 TYR A N 1
ATOM 2039 C CA . TYR A 1 285 ? -15.246 34.653 -4.934 1.00 28.81 285 TYR A CA 1
ATOM 2040 C C . TYR A 1 285 ? -16.053 35.761 -5.617 1.00 25.13 285 TYR A C 1
ATOM 2041 O O . TYR A 1 285 ? -15.661 36.272 -6.646 1.00 25.19 285 TYR A O 1
ATOM 2050 N N . LEU A 1 286 ? -17.149 36.171 -5.010 1.00 23.33 286 LEU A N 1
ATOM 2051 C CA . LEU A 1 286 ? -17.945 37.211 -5.588 1.00 23.68 286 LEU A CA 1
ATOM 2052 C C . LEU A 1 286 ? -17.870 38.569 -4.858 1.00 24.76 286 LEU A C 1
ATOM 2053 O O . LEU A 1 286 ? -17.659 38.638 -3.640 1.00 19.45 286 LEU A O 1
ATOM 2058 N N . ASP A 1 287 ? -18.040 39.646 -5.636 1.00 23.92 287 ASP A N 1
ATOM 2059 C CA . ASP A 1 287 ? -18.133 41.018 -5.121 1.00 20.41 287 ASP A CA 1
ATOM 2060 C C . ASP A 1 287 ? -19.131 41.735 -6.004 1.00 21.40 287 ASP A C 1
ATOM 2061 O O . ASP A 1 287 ? -19.396 41.284 -7.115 1.00 20.26 287 ASP A O 1
ATOM 2066 N N . TYR A 1 288 ? -19.661 42.865 -5.535 1.00 20.38 288 TYR A N 1
ATOM 2067 C CA . TYR A 1 288 ? -20.372 43.758 -6.427 1.00 20.68 288 TYR A CA 1
ATOM 2068 C C . TYR A 1 288 ? -19.341 44.572 -7.178 1.00 22.98 288 TYR A C 1
ATOM 2069 O O . TYR A 1 288 ? -18.316 44.936 -6.612 1.00 22.14 288 TYR A O 1
ATOM 2078 N N . HIS A 1 289 ? -19.582 44.873 -8.455 1.00 22.15 289 HIS A N 1
ATOM 2079 C CA . HIS A 1 289 ? -18.711 45.836 -9.112 1.00 20.60 289 HIS A CA 1
ATOM 2080 C C . HIS A 1 289 ? -18.992 47.229 -8.557 1.00 19.68 289 HIS A C 1
ATOM 2081 O O . HIS A 1 289 ? -20.004 47.444 -7.901 1.00 18.81 289 HIS A O 1
ATOM 2088 N N . LEU A 1 290 ? -18.108 48.189 -8.817 1.00 20.52 290 LEU A N 1
ATOM 2089 C CA . LEU A 1 290 ? -18.434 49.575 -8.485 1.00 19.83 290 LEU A CA 1
ATOM 2090 C C . LEU A 1 290 ? -19.462 50.045 -9.504 1.00 21.25 290 LEU A C 1
ATOM 2091 O O . LEU A 1 290 ? -20.397 50.775 -9.166 1.00 23.06 290 LEU A O 1
ATOM 2096 N N . VAL A 1 291 ? -19.315 49.599 -10.746 1.00 21.82 291 VAL A N 1
ATOM 2097 C CA . VAL A 1 291 ? -20.300 49.937 -11.775 1.00 20.63 291 VAL A CA 1
ATOM 2098 C C . VAL A 1 291 ? -21.706 49.384 -11.452 1.00 20.19 291 VAL A C 1
ATOM 2099 O O . VAL A 1 291 ? -21.917 48.182 -11.308 1.00 20.83 291 VAL A O 1
ATOM 2103 N N . PRO A 1 292 ? -22.674 50.283 -11.314 1.00 20.52 292 PRO A N 1
ATOM 2104 C CA . PRO A 1 292 ? -24.005 49.919 -10.843 1.00 20.60 292 PRO A CA 1
ATOM 2105 C C . PRO A 1 292 ? -24.584 48.858 -11.711 1.00 20.25 292 PRO A C 1
ATOM 2106 O O . PRO A 1 292 ? -24.594 49.032 -12.901 1.00 24.15 292 PRO A O 1
ATOM 2110 N N . GLY A 1 293 ? -25.042 47.760 -11.149 1.00 21.61 293 GLY A N 1
ATOM 2111 C CA . GLY A 1 293 ? -25.699 46.775 -11.970 1.00 21.59 293 GLY A CA 1
ATOM 2112 C C . GLY A 1 293 ? -24.811 45.594 -12.246 1.00 20.14 293 GLY A C 1
ATOM 2113 O O . GLY A 1 293 ? -25.283 44.510 -12.567 1.00 24.10 293 GLY A O 1
ATOM 2114 N N . LEU A 1 294 ? -23.514 45.784 -12.120 1.00 21.35 294 LEU A N 1
ATOM 2115 C CA . LEU A 1 294 ? -22.597 44.693 -12.406 1.00 20.02 294 LEU A CA 1
ATOM 2116 C C . LEU A 1 294 ? -22.077 44.006 -11.152 1.00 24.38 294 LEU A C 1
ATOM 2117 O O . LEU A 1 294 ? -22.064 44.597 -10.049 1.00 24.12 294 LEU A O 1
ATOM 2122 N N . TYR A 1 295 ? -21.703 42.735 -11.330 1.00 24.70 295 TYR A N 1
ATOM 2123 C CA . TYR A 1 295 ? -20.974 41.945 -10.349 1.00 20.64 295 TYR A CA 1
ATOM 2124 C C . TYR A 1 295 ? -19.511 41.817 -10.775 1.00 22.08 295 TYR A C 1
ATOM 2125 O O . TYR A 1 295 ? -19.151 42.127 -11.921 1.00 23.71 295 TYR A O 1
ATOM 2134 N N . ALA A 1 296 ? -18.654 41.382 -9.861 1.00 22.65 296 ALA A N 1
ATOM 2135 C CA . ALA A 1 296 ? -17.220 41.250 -10.138 1.00 20.32 296 ALA A CA 1
ATOM 2136 C C . ALA A 1 296 ? -16.638 39.948 -9.568 1.00 22.01 296 ALA A C 1
ATOM 2137 O O . ALA A 1 296 ? -15.860 39.960 -8.621 1.00 19.31 296 ALA A O 1
ATOM 2139 N N . PRO A 1 297 ? -17.007 38.806 -10.164 1.00 24.07 297 PRO A N 1
ATOM 2140 C CA . PRO A 1 297 ? -16.404 37.559 -9.686 1.00 20.89 297 PRO A CA 1
ATOM 2141 C C . PRO A 1 297 ? -14.906 37.714 -9.791 1.00 20.08 297 PRO A C 1
ATOM 2142 O O . PRO A 1 297 ? -14.448 38.277 -10.770 1.00 24.28 297 PRO A O 1
ATOM 2146 N N . ASN A 1 298 ? -14.154 37.238 -8.820 1.00 19.81 298 ASN A N 1
ATOM 2147 C CA . ASN A 1 298 ? -12.704 37.363 -8.845 1.00 22.86 298 ASN A CA 1
ATOM 2148 C C . ASN A 1 298 ? -12.038 36.146 -8.226 1.00 24.44 298 ASN A C 1
ATOM 2149 O O . ASN A 1 298 ? -12.662 35.346 -7.531 1.00 25.80 298 ASN A O 1
ATOM 2154 N N . GLY A 1 299 ? -10.753 36.025 -8.485 1.00 22.45 299 GLY A N 1
ATOM 2155 C CA . GLY A 1 299 ? -9.993 34.922 -7.971 1.00 23.15 299 GLY A CA 1
ATOM 2156 C C . GLY A 1 299 ? -8.583 35.398 -7.755 1.00 28.12 299 GLY A C 1
ATOM 2157 O O . GLY A 1 299 ? -8.179 36.448 -8.208 1.00 26.68 299 GLY A O 1
ATOM 2158 N N . CYS A 1 300 ? -7.817 34.579 -7.067 1.00 36.71 300 CYS A N 1
ATOM 2159 C CA . CYS A 1 300 ? -6.497 34.933 -6.625 1.00 34.39 300 CYS A CA 1
ATOM 2160 C C . CYS A 1 300 ? -5.662 33.689 -6.846 1.00 36.84 300 CYS A C 1
ATOM 2161 O O . CYS A 1 300 ? -6.153 32.587 -6.664 1.00 40.89 300 CYS A O 1
ATOM 2172 N N . ALA A 1 302 ? -2.143 32.090 -5.326 1.00 41.71 302 ALA A N 1
ATOM 2173 C CA . ALA A 1 302 ? -1.186 32.332 -4.281 1.00 42.06 302 ALA A CA 1
ATOM 2174 C C . ALA A 1 302 ? 0.234 32.588 -4.825 1.00 42.68 302 ALA A C 1
ATOM 2175 O O . ALA A 1 302 ? 0.908 33.522 -4.382 1.00 46.97 302 ALA A O 1
ATOM 2177 N N . ALA A 1 303 ? 0.707 31.799 -5.778 1.00 38.77 303 ALA A N 1
ATOM 2178 C CA . ALA A 1 303 ? 2.103 31.976 -6.167 1.00 37.96 303 ALA A CA 1
ATOM 2179 C C . ALA A 1 303 ? 2.196 32.436 -7.600 1.00 39.04 303 ALA A C 1
ATOM 2180 O O . ALA A 1 303 ? 1.946 31.649 -8.505 1.00 41.85 303 ALA A O 1
ATOM 2182 N N . THR A 1 304 ? 2.558 33.703 -7.808 1.00 36.89 304 THR A N 1
ATOM 2183 C CA . THR A 1 304 ? 2.665 34.285 -9.145 1.00 34.11 304 THR A CA 1
ATOM 2184 C C . THR A 1 304 ? 4.010 34.982 -9.351 1.00 34.96 304 THR A C 1
ATOM 2185 O O . THR A 1 304 ? 4.985 34.353 -9.782 1.00 34.45 304 THR A O 1
ATOM 2189 N N . GLY A 1 305 ? 4.082 36.274 -9.076 1.00 32.78 305 GLY A N 1
ATOM 2190 C CA . GLY A 1 305 ? 5.379 36.924 -9.146 1.00 34.41 305 GLY A CA 1
ATOM 2191 C C . GLY A 1 305 ? 6.282 36.366 -8.050 1.00 33.62 305 GLY A C 1
ATOM 2192 O O . GLY A 1 305 ? 7.490 36.308 -8.206 1.00 32.99 305 GLY A O 1
ATOM 2193 N N . SER A 1 306 ? 5.681 35.968 -6.929 1.00 34.58 306 SER A N 1
ATOM 2194 C CA . SER A 1 306 ? 6.410 35.337 -5.827 1.00 33.19 306 SER A CA 1
ATOM 2195 C C . SER A 1 306 ? 7.104 34.042 -6.296 1.00 33.20 306 SER A C 1
ATOM 2196 O O . SER A 1 306 ? 8.259 33.770 -5.957 1.00 31.09 306 SER A O 1
ATOM 2199 N N . ALA A 1 307 ? 6.409 33.249 -7.097 1.00 30.75 307 ALA A N 1
ATOM 2200 C CA . ALA A 1 307 ? 6.989 31.996 -7.573 1.00 30.92 307 ALA A CA 1
ATOM 2201 C C . ALA A 1 307 ? 8.146 32.226 -8.546 1.00 30.23 307 ALA A C 1
ATOM 2202 O O . ALA A 1 307 ? 9.074 31.421 -8.632 1.00 29.75 307 ALA A O 1
ATOM 2204 N N . LEU A 1 308 ? 8.088 33.330 -9.280 1.00 31.40 308 LEU A N 1
ATOM 2205 C CA . LEU A 1 308 ? 9.166 33.692 -10.187 1.00 31.37 308 LEU A CA 1
ATOM 2206 C C . LEU A 1 308 ? 10.371 34.222 -9.407 1.00 31.35 308 LEU A C 1
ATOM 2207 O O . LEU A 1 308 ? 11.514 33.966 -9.774 1.00 31.84 308 LEU A O 1
ATOM 2212 N N . ASN A 1 309 ? 10.113 34.978 -8.351 1.00 27.65 309 ASN A N 1
ATOM 2213 C CA . ASN A 1 309 ? 11.191 35.511 -7.556 1.00 32.52 309 ASN A CA 1
ATOM 2214 C C . ASN A 1 309 ? 11.978 34.351 -6.915 1.00 33.68 309 ASN A C 1
ATOM 2215 O O . ASN A 1 309 ? 13.204 34.309 -6.960 1.00 29.30 309 ASN A O 1
ATOM 2220 N N . TRP A 1 310 ? 11.244 33.417 -6.313 1.00 31.24 310 TRP A N 1
ATOM 2221 C CA . TRP A 1 310 ? 11.815 32.174 -5.834 1.00 28.94 310 TRP A CA 1
ATOM 2222 C C . TRP A 1 310 ? 12.720 31.595 -6.922 1.00 29.97 310 TRP A C 1
ATOM 2223 O O . TRP A 1 310 ? 13.923 31.463 -6.743 1.00 32.17 310 TRP A O 1
ATOM 2234 N N . LEU A 1 311 ? 12.153 31.273 -8.070 1.00 29.79 311 LEU A N 1
ATOM 2235 C CA . LEU A 1 311 ? 12.910 30.517 -9.055 1.00 28.34 311 LEU A CA 1
ATOM 2236 C C . LEU A 1 311 ? 14.052 31.320 -9.660 1.00 30.03 311 LEU A C 1
ATOM 2237 O O . LEU A 1 311 ? 15.088 30.743 -10.000 1.00 31.41 311 LEU A O 1
ATOM 2242 N N . ALA A 1 312 ? 13.866 32.632 -9.816 1.00 27.84 312 ALA A N 1
ATOM 2243 C CA . ALA A 1 312 ? 14.930 33.485 -10.334 1.00 28.12 312 ALA A CA 1
ATOM 2244 C C . ALA A 1 312 ? 16.159 33.433 -9.418 1.00 32.61 312 ALA A C 1
ATOM 2245 O O . ALA A 1 312 ? 17.306 33.473 -9.888 1.00 32.19 312 ALA A O 1
ATOM 2247 N N . LYS A 1 313 ? 15.924 33.320 -8.113 1.00 31.07 313 LYS A N 1
ATOM 2248 C CA . LYS A 1 313 ? 17.030 33.299 -7.152 1.00 33.66 313 LYS A CA 1
ATOM 2249 C C . LYS A 1 313 ? 17.784 31.988 -7.265 1.00 32.84 313 LYS A C 1
ATOM 2250 O O . LYS A 1 313 ? 19.012 31.946 -7.217 1.00 34.28 313 LYS A O 1
ATOM 2256 N N . LEU A 1 314 ? 17.031 30.909 -7.382 1.00 29.94 314 LEU A N 1
ATOM 2257 C CA . LEU A 1 314 ? 17.621 29.609 -7.593 1.00 30.53 314 LEU A CA 1
ATOM 2258 C C . LEU A 1 314 ? 18.425 29.552 -8.892 1.00 33.01 314 LEU A C 1
ATOM 2259 O O . LEU A 1 314 ? 19.512 29.004 -8.924 1.00 30.42 314 LEU A O 1
ATOM 2264 N N . LEU A 1 315 ? 17.877 30.127 -9.958 1.00 32.53 315 LEU A N 1
ATOM 2265 C CA . LEU A 1 315 ? 18.422 29.938 -11.314 1.00 33.15 315 LEU A CA 1
ATOM 2266 C C . LEU A 1 315 ? 19.459 30.998 -11.717 1.00 32.82 315 LEU A C 1
ATOM 2267 O O . LEU A 1 315 ? 20.307 30.749 -12.549 1.00 32.87 315 LEU A O 1
ATOM 2272 N N . ALA A 1 316 ? 19.351 32.187 -11.128 1.00 35.12 316 ALA A N 1
ATOM 2273 C CA . ALA A 1 316 ? 20.230 33.308 -11.414 1.00 34.19 316 ALA A CA 1
ATOM 2274 C C . ALA A 1 316 ? 20.693 33.863 -10.073 1.00 35.25 316 ALA A C 1
ATOM 2275 O O . ALA A 1 316 ? 20.432 35.024 -9.732 1.00 33.40 316 ALA A O 1
ATOM 2277 N N . PRO A 1 317 ? 21.383 33.019 -9.300 1.00 36.26 317 PRO A N 1
ATOM 2278 C CA . PRO A 1 317 ? 21.724 33.310 -7.902 1.00 39.43 317 PRO A CA 1
ATOM 2279 C C . PRO A 1 317 ? 22.351 34.693 -7.788 1.00 39.98 317 PRO A C 1
ATOM 2280 O O . PRO A 1 317 ? 21.856 35.554 -7.052 1.00 41.52 317 PRO A O 1
ATOM 2284 N N . GLU A 1 318 ? 23.439 34.910 -8.511 1.00 35.54 318 GLU A N 1
ATOM 2285 C CA . GLU A 1 318 ? 24.119 36.188 -8.414 1.00 40.60 318 GLU A CA 1
ATOM 2286 C C . GLU A 1 318 ? 23.879 36.963 -9.673 1.00 38.11 318 GLU A C 1
ATOM 2287 O O . GLU A 1 318 ? 24.844 37.263 -10.380 1.00 38.91 318 GLU A O 1
ATOM 2293 N N . ALA A 1 319 ? 22.615 37.253 -9.983 1.00 34.58 319 ALA A N 1
ATOM 2294 C CA . ALA A 1 319 ? 22.296 38.031 -11.166 1.00 32.07 319 ALA A CA 1
ATOM 2295 C C . ALA A 1 319 ? 21.777 39.405 -10.770 1.00 29.10 319 ALA A C 1
ATOM 2296 O O . ALA A 1 319 ? 21.706 40.301 -11.590 1.00 29.50 319 ALA A O 1
ATOM 2298 N N . GLY A 1 320 ? 21.418 39.563 -9.508 1.00 24.78 320 GLY A N 1
ATOM 2299 C CA . GLY A 1 320 ? 20.880 40.826 -9.049 1.00 33.16 320 GLY A CA 1
ATOM 2300 C C . GLY A 1 320 ? 19.515 41.091 -9.659 1.00 34.44 320 GLY A C 1
ATOM 2301 O O . GLY A 1 320 ? 18.744 40.146 -9.850 1.00 32.14 320 GLY A O 1
ATOM 2302 N N . GLU A 1 321 ? 19.217 42.358 -9.962 1.00 34.76 321 GLU A N 1
ATOM 2303 C CA . GLU A 1 321 ? 17.970 42.696 -10.646 1.00 33.78 321 GLU A CA 1
ATOM 2304 C C . GLU A 1 321 ? 17.871 42.069 -12.030 1.00 35.76 321 GLU A C 1
ATOM 2305 O O . GLU A 1 321 ? 16.792 41.669 -12.476 1.00 37.04 321 GLU A O 1
ATOM 2311 N N . ALA A 1 322 ? 18.989 41.964 -12.724 1.00 34.18 322 ALA A N 1
ATOM 2312 C CA . ALA A 1 322 ? 18.915 41.510 -14.105 1.00 32.07 322 ALA A CA 1
ATOM 2313 C C . ALA A 1 322 ? 18.380 40.069 -14.207 1.00 33.60 322 ALA A C 1
ATOM 2314 O O . ALA A 1 322 ? 18.139 39.580 -15.303 1.00 34.84 322 ALA A O 1
ATOM 2316 N N . ALA A 1 323 ? 18.184 39.400 -13.068 1.00 34.67 323 ALA A N 1
ATOM 2317 C CA . ALA A 1 323 ? 17.841 37.979 -13.062 1.00 31.66 323 ALA A CA 1
ATOM 2318 C C . ALA A 1 323 ? 16.714 37.654 -14.006 1.00 32.44 323 ALA A C 1
ATOM 2319 O O . ALA A 1 323 ? 16.885 36.846 -14.911 1.00 29.72 323 ALA A O 1
ATOM 2321 N N . HIS A 1 324 ? 15.554 38.278 -13.780 1.00 36.70 324 HIS A N 1
ATOM 2322 C CA . HIS A 1 324 ? 14.410 38.100 -14.676 1.00 35.33 324 HIS A CA 1
ATOM 2323 C C . HIS A 1 324 ? 14.743 38.474 -16.115 1.00 33.36 324 HIS A C 1
ATOM 2324 O O . HIS A 1 324 ? 14.430 37.743 -17.053 1.00 33.50 324 HIS A O 1
ATOM 2331 N N . ALA A 1 325 ? 15.338 39.633 -16.319 1.00 31.96 325 ALA A N 1
ATOM 2332 C CA . ALA A 1 325 ? 15.677 39.950 -17.693 1.00 34.63 325 ALA A CA 1
ATOM 2333 C C . ALA A 1 325 ? 16.519 38.806 -18.292 1.00 32.64 325 ALA A C 1
ATOM 2334 O O . ALA A 1 325 ? 16.268 38.326 -19.410 1.00 28.76 325 ALA A O 1
ATOM 2336 N N . GLN A 1 326 ? 17.516 38.356 -17.540 1.00 31.62 326 GLN A N 1
ATOM 2337 C CA . GLN A 1 326 ? 18.441 37.362 -18.083 1.00 34.37 326 GLN A CA 1
ATOM 2338 C C . GLN A 1 326 ? 17.753 36.037 -18.388 1.00 31.93 326 GLN A C 1
ATOM 2339 O O . GLN A 1 326 ? 17.917 35.494 -19.482 1.00 32.83 326 GLN A O 1
ATOM 2345 N N . LEU A 1 327 ? 16.962 35.542 -17.430 1.00 32.15 327 LEU A N 1
ATOM 2346 C CA . LEU A 1 327 ? 16.124 34.344 -17.632 1.00 31.25 327 LEU A CA 1
ATOM 2347 C C . LEU A 1 327 ? 15.041 34.476 -18.693 1.00 28.90 327 LEU A C 1
ATOM 2348 O O . LEU A 1 327 ? 14.722 33.488 -19.369 1.00 27.98 327 LEU A O 1
ATOM 2353 N N . ASP A 1 328 ? 14.495 35.682 -18.853 1.00 28.26 328 ASP A N 1
ATOM 2354 C CA . ASP A 1 328 ? 13.468 35.922 -19.866 1.00 26.33 328 ASP A CA 1
ATOM 2355 C C . ASP A 1 328 ? 14.092 35.674 -21.206 1.00 29.04 328 ASP A C 1
ATOM 2356 O O . ASP A 1 328 ? 13.520 34.981 -22.062 1.00 29.62 328 ASP A O 1
ATOM 2361 N N . ALA A 1 329 ? 15.299 36.212 -21.371 1.00 29.98 329 ALA A N 1
ATOM 2362 C CA . ALA A 1 329 ? 16.054 36.047 -22.607 1.00 30.50 329 ALA A CA 1
ATOM 2363 C C . ALA A 1 329 ? 16.328 34.579 -22.899 1.00 29.50 329 ALA A C 1
ATOM 2364 O O . ALA A 1 329 ? 16.228 34.135 -24.038 1.00 28.40 329 ALA A O 1
ATOM 2366 N N . LEU A 1 330 ? 16.707 33.820 -21.877 1.00 32.21 330 LEU A N 1
ATOM 2367 C CA . LEU A 1 330 ? 16.999 32.414 -22.123 1.00 29.73 330 LEU A CA 1
ATOM 2368 C C . LEU A 1 330 ? 15.724 31.731 -22.578 1.00 29.22 330 LEU A C 1
ATOM 2369 O O . LEU A 1 330 ? 15.752 30.988 -23.544 1.00 30.79 330 LEU A O 1
ATOM 2374 N N . ALA A 1 331 ? 14.607 31.973 -21.883 1.00 26.52 331 ALA A N 1
ATOM 2375 C CA . ALA A 1 331 ? 13.358 31.274 -22.194 1.00 27.73 331 ALA A CA 1
ATOM 2376 C C . ALA A 1 331 ? 12.877 31.587 -23.613 1.00 29.53 331 ALA A C 1
ATOM 2377 O O . ALA A 1 331 ? 12.313 30.724 -24.296 1.00 29.15 331 ALA A O 1
ATOM 2379 N N . ALA A 1 332 ? 13.115 32.830 -24.047 1.00 30.23 332 ALA A N 1
ATOM 2380 C CA . ALA A 1 332 ? 12.927 33.235 -25.451 1.00 30.26 332 ALA A CA 1
ATOM 2381 C C . ALA A 1 332 ? 13.470 32.221 -26.453 1.00 30.68 332 ALA A C 1
ATOM 2382 O O . ALA A 1 332 ? 12.805 31.944 -27.427 1.00 33.56 332 ALA A O 1
ATOM 2384 N N . GLU A 1 333 ? 14.664 31.675 -26.223 1.00 29.17 333 GLU A N 1
ATOM 2385 C CA . GLU A 1 333 ? 15.295 30.751 -27.183 1.00 33.84 333 GLU A CA 1
ATOM 2386 C C . GLU A 1 333 ? 14.789 29.307 -27.047 1.00 35.54 333 GLU A C 1
ATOM 2387 O O . GLU A 1 333 ? 15.376 28.365 -27.576 1.00 36.51 333 GLU A O 1
ATOM 2393 N N . VAL A 1 334 ? 13.687 29.136 -26.332 1.00 32.65 334 VAL A N 1
ATOM 2394 C CA . VAL A 1 334 ? 13.213 27.808 -25.995 1.00 29.46 334 VAL A CA 1
ATOM 2395 C C . VAL A 1 334 ? 11.807 27.655 -26.551 1.00 29.84 334 VAL A C 1
ATOM 2396 O O . VAL A 1 334 ? 10.997 28.565 -26.454 1.00 31.30 334 VAL A O 1
ATOM 2400 N N . PRO A 1 335 ? 11.508 26.502 -27.144 1.00 28.09 335 PRO A N 1
ATOM 2401 C CA . PRO A 1 335 ? 10.200 26.353 -27.787 1.00 26.07 335 PRO A CA 1
ATOM 2402 C C . PRO A 1 335 ? 9.078 26.397 -26.780 1.00 25.07 335 PRO A C 1
ATOM 2403 O O . PRO A 1 335 ? 9.260 25.981 -25.660 1.00 26.54 335 PRO A O 1
ATOM 2407 N N . ALA A 1 336 ? 7.929 26.891 -27.200 1.00 27.34 336 ALA A N 1
ATOM 2408 C CA . ALA A 1 336 ? 6.682 26.758 -26.469 1.00 24.51 336 ALA A CA 1
ATOM 2409 C C . ALA A 1 336 ? 6.507 25.336 -25.957 1.00 24.35 336 ALA A C 1
ATOM 2410 O O . ALA A 1 336 ? 6.657 24.406 -26.721 1.00 23.82 336 ALA A O 1
ATOM 2412 N N . GLY A 1 337 ? 6.162 25.168 -24.673 1.00 25.95 337 GLY A N 1
ATOM 2413 C CA . GLY A 1 337 ? 5.998 23.845 -24.094 1.00 23.72 337 GLY A CA 1
ATOM 2414 C C . GLY A 1 337 ? 7.281 23.349 -23.446 1.00 25.19 337 GLY A C 1
ATOM 2415 O O . GLY A 1 337 ? 7.287 22.340 -22.741 1.00 26.02 337 GLY A O 1
ATOM 2416 N N . ALA A 1 338 ? 8.376 24.062 -23.692 1.00 24.39 338 ALA A N 1
ATOM 2417 C CA . ALA A 1 338 ? 9.675 23.760 -23.071 1.00 25.66 338 ALA A CA 1
ATOM 2418 C C . ALA A 1 338 ? 10.160 22.326 -23.209 1.00 26.06 338 ALA A C 1
ATOM 2419 O O . ALA A 1 338 ? 10.826 21.817 -22.342 1.00 26.40 338 ALA A O 1
ATOM 2421 N N . ASP A 1 339 ? 9.836 21.670 -24.314 1.00 31.43 339 ASP A N 1
ATOM 2422 C CA . ASP A 1 339 ? 10.427 20.359 -24.614 1.00 28.59 339 ASP A CA 1
ATOM 2423 C C . ASP A 1 339 ? 9.962 19.317 -23.619 1.00 28.75 339 ASP A C 1
ATOM 2424 O O . ASP A 1 339 ? 10.765 18.521 -23.134 1.00 27.53 339 ASP A O 1
ATOM 2429 N N . GLY A 1 340 ? 8.670 19.341 -23.295 1.00 28.19 340 GLY A N 1
ATOM 2430 C CA . GLY A 1 340 ? 8.091 18.291 -22.472 1.00 26.49 340 GLY A CA 1
ATOM 2431 C C . GLY A 1 340 ? 8.121 18.535 -20.976 1.00 28.46 340 GLY A C 1
ATOM 2432 O O . GLY A 1 340 ? 7.684 17.690 -20.200 1.00 30.56 340 GLY A O 1
ATOM 2433 N N . LEU A 1 341 ? 8.629 19.689 -20.564 1.00 27.25 341 LEU A N 1
ATOM 2434 C CA . LEU A 1 341 ? 8.566 20.106 -19.175 1.00 27.43 341 LEU A CA 1
ATOM 2435 C C . LEU A 1 341 ? 7.111 20.410 -18.853 1.00 30.05 341 LEU A C 1
ATOM 2436 O O . LEU A 1 341 ? 6.404 20.988 -19.686 1.00 28.92 341 LEU A O 1
ATOM 2441 N N . VAL A 1 342 ? 6.655 20.007 -17.667 1.00 28.56 342 VAL A N 1
ATOM 2442 C CA . VAL A 1 342 ? 5.332 20.399 -17.206 1.00 27.01 342 VAL A CA 1
ATOM 2443 C C . VAL A 1 342 ? 5.453 20.808 -15.764 1.00 25.56 342 VAL A C 1
ATOM 2444 O O . VAL A 1 342 ? 5.913 20.021 -14.955 1.00 28.45 342 VAL A O 1
ATOM 2448 N N . CYS A 1 343 ? 5.022 22.019 -15.435 1.00 25.20 343 CYS A N 1
ATOM 2449 C CA . CYS A 1 343 ? 5.082 22.516 -14.064 1.00 24.61 343 CYS A CA 1
ATOM 2450 C C . CYS A 1 343 ? 3.688 22.782 -13.423 1.00 27.62 343 CYS A C 1
ATOM 2451 O O . CYS A 1 343 ? 2.803 23.376 -14.048 1.00 25.54 343 CYS A O 1
ATOM 2454 N N . LEU A 1 344 ? 3.493 22.308 -12.191 1.00 24.73 344 LEU A N 1
ATOM 2455 C CA . LEU A 1 344 ? 2.397 22.768 -11.366 1.00 26.85 344 LEU A CA 1
ATOM 2456 C C . LEU A 1 344 ? 2.922 23.845 -10.436 1.00 29.08 344 LEU A C 1
ATOM 2457 O O . LEU A 1 344 ? 3.842 23.600 -9.657 1.00 28.94 344 LEU A O 1
ATOM 2462 N N . PRO A 1 345 ? 2.317 25.040 -10.474 1.00 33.07 345 PRO A N 1
ATOM 2463 C CA . PRO A 1 345 ? 2.878 26.195 -9.756 1.00 29.31 345 PRO A CA 1
ATOM 2464 C C . PRO A 1 345 ? 2.254 26.447 -8.395 1.00 29.49 345 PRO A C 1
ATOM 2465 O O . PRO A 1 345 ? 2.046 27.614 -8.059 1.00 30.15 345 PRO A O 1
ATOM 2469 N N . TYR A 1 346 ? 1.988 25.407 -7.614 1.00 31.51 346 TYR A N 1
ATOM 2470 C CA . TYR A 1 346 ? 1.336 25.582 -6.312 1.00 33.23 346 TYR A CA 1
ATOM 2471 C C . TYR A 1 346 ? 2.279 25.540 -5.079 1.00 35.39 346 TYR A C 1
ATOM 2472 O O . TYR A 1 346 ? 2.181 24.654 -4.207 1.00 36.93 346 TYR A O 1
ATOM 2481 N N . PHE A 1 347 ? 3.152 26.542 -4.993 1.00 32.64 347 PHE A N 1
ATOM 2482 C CA . PHE A 1 347 ? 4.176 26.611 -3.955 1.00 33.89 347 PHE A CA 1
ATOM 2483 C C . PHE A 1 347 ? 3.675 26.956 -2.545 1.00 38.83 347 PHE A C 1
ATOM 2484 O O . PHE A 1 347 ? 4.341 26.643 -1.539 1.00 38.49 347 PHE A O 1
ATOM 2492 N N . LEU A 1 348 ? 2.509 27.590 -2.461 1.00 37.80 348 LEU A N 1
ATOM 2493 C CA . LEU A 1 348 ? 1.881 27.873 -1.166 1.00 42.73 348 LEU A CA 1
ATOM 2494 C C . LEU A 1 348 ? 0.597 27.074 -1.036 1.00 46.46 348 LEU A C 1
ATOM 2495 O O . LEU A 1 348 ? -0.188 27.269 -0.111 1.00 54.81 348 LEU A O 1
ATOM 2500 N N . GLY A 1 349 ? 0.396 26.155 -1.958 1.00 45.06 349 GLY A N 1
ATOM 2501 C CA . GLY A 1 349 ? -0.930 25.624 -2.182 1.00 50.07 349 GLY A CA 1
ATOM 2502 C C . GLY A 1 349 ? -1.527 26.386 -3.361 1.00 48.06 349 GLY A C 1
ATOM 2503 O O . GLY A 1 349 ? -0.833 27.181 -4.020 1.00 50.26 349 GLY A O 1
ATOM 2504 N N . GLU A 1 350 ? -2.809 26.138 -3.616 1.00 49.09 350 GLU A N 1
ATOM 2505 C CA . GLU A 1 350 ? -3.560 26.747 -4.701 1.00 47.46 350 GLU A CA 1
ATOM 2506 C C . GLU A 1 350 ? -4.795 27.392 -4.065 1.00 48.92 350 GLU A C 1
ATOM 2507 O O . GLU A 1 350 ? -4.944 27.346 -2.853 1.00 50.79 350 GLU A O 1
ATOM 2513 N N . LYS A 1 351 ? -5.681 27.971 -4.876 1.00 48.40 351 LYS A N 1
ATOM 2514 C CA . LYS A 1 351 ? -6.840 28.711 -4.378 1.00 46.74 351 LYS A CA 1
ATOM 2515 C C . LYS A 1 351 ? -7.964 28.741 -5.415 1.00 40.02 351 LYS A C 1
ATOM 2516 O O . LYS A 1 351 ? -8.193 29.772 -6.061 1.00 37.31 351 LYS A O 1
ATOM 2522 N N . ASP A 1 356 ? -8.264 25.039 -4.350 1.00 48.55 356 ASP A N 1
ATOM 2523 C CA . ASP A 1 356 ? -8.470 24.127 -3.253 1.00 52.45 356 ASP A CA 1
ATOM 2524 C C . ASP A 1 356 ? -7.314 23.762 -2.321 1.00 46.65 356 ASP A C 1
ATOM 2525 O O . ASP A 1 356 ? -7.191 24.389 -1.314 1.00 55.54 356 ASP A O 1
ATOM 2530 N N . PRO A 1 357 ? -6.530 22.724 -2.595 1.00 45.89 357 PRO A N 1
ATOM 2531 C CA . PRO A 1 357 ? -5.867 21.994 -1.540 1.00 51.96 357 PRO A CA 1
ATOM 2532 C C . PRO A 1 357 ? -4.500 22.492 -1.258 1.00 51.25 357 PRO A C 1
ATOM 2533 O O . PRO A 1 357 ? -4.091 23.504 -1.808 1.00 42.15 357 PRO A O 1
ATOM 2537 N N . PHE A 1 358 ? -3.788 21.714 -0.449 1.00 51.44 358 PHE A N 1
ATOM 2538 C CA . PHE A 1 358 ? -2.349 21.820 -0.389 1.00 48.22 358 PHE A CA 1
ATOM 2539 C C . PHE A 1 358 ? -1.585 20.836 -1.298 1.00 45.89 358 PHE A C 1
ATOM 2540 O O . PHE A 1 358 ? -1.054 19.817 -0.919 1.00 39.60 358 PHE A O 1
ATOM 2548 N N . ALA A 1 359 ? -1.632 21.225 -2.556 1.00 43.50 359 ALA A N 1
ATOM 2549 C CA . ALA A 1 359 ? -0.845 20.721 -3.619 1.00 47.45 359 ALA A CA 1
ATOM 2550 C C . ALA A 1 359 ? 0.480 21.453 -3.495 1.00 39.64 359 ALA A C 1
ATOM 2551 O O . ALA A 1 359 ? 0.545 22.451 -2.831 1.00 41.71 359 ALA A O 1
ATOM 2553 N N . SER A 1 360 ? 1.525 20.972 -4.118 1.00 30.08 360 SER A N 1
ATOM 2554 C CA . SER A 1 360 ? 2.765 21.684 -3.991 1.00 32.86 360 SER A CA 1
ATOM 2555 C C . SER A 1 360 ? 3.432 21.841 -5.311 1.00 31.15 360 SER A C 1
ATOM 2556 O O . SER A 1 360 ? 3.109 21.156 -6.221 1.00 34.94 360 SER A O 1
ATOM 2559 N N . GLY A 1 361 ? 4.358 22.756 -5.408 1.00 30.67 361 GLY A N 1
ATOM 2560 C CA . GLY A 1 361 ? 5.105 22.984 -6.644 1.00 30.81 361 GLY A CA 1
ATOM 2561 C C . GLY A 1 361 ? 5.622 21.686 -7.233 1.00 26.86 361 GLY A C 1
ATOM 2562 O O . GLY A 1 361 ? 6.190 20.846 -6.519 1.00 25.20 361 GLY A O 1
ATOM 2563 N N . THR A 1 362 ? 5.375 21.492 -8.526 1.00 27.86 362 THR A N 1
ATOM 2564 C CA . THR A 1 362 ? 5.868 20.300 -9.210 1.00 28.09 362 THR A CA 1
ATOM 2565 C C . THR A 1 362 ? 6.564 20.595 -10.550 1.00 25.47 362 THR A C 1
ATOM 2566 O O . THR A 1 362 ? 6.052 21.346 -11.354 1.00 27.49 362 THR A O 1
ATOM 2570 N N . PHE A 1 363 ? 7.733 20.020 -10.780 1.00 21.28 363 PHE A N 1
ATOM 2571 C CA . PHE A 1 363 ? 8.309 20.048 -12.110 1.00 24.88 363 PHE A CA 1
ATOM 2572 C C . PHE A 1 363 ? 8.477 18.628 -12.545 1.00 24.95 363 PHE A C 1
ATOM 2573 O O . PHE A 1 363 ? 8.965 17.815 -11.781 1.00 25.76 363 PHE A O 1
ATOM 2581 N N . THR A 1 364 ? 8.089 18.328 -13.775 1.00 23.44 364 THR A N 1
ATOM 2582 C CA . THR A 1 364 ? 8.131 16.959 -14.246 1.00 22.41 364 THR A CA 1
ATOM 2583 C C . THR A 1 364 ? 8.496 16.928 -15.722 1.00 24.52 364 THR A C 1
ATOM 2584 O O . THR A 1 364 ? 8.378 17.933 -16.403 1.00 26.04 364 THR A O 1
ATOM 2588 N N . GLY A 1 365 ? 8.947 15.784 -16.216 1.00 25.84 365 GLY A N 1
ATOM 2589 C CA . GLY A 1 365 ? 9.357 15.681 -17.608 1.00 27.07 365 GLY A CA 1
ATOM 2590 C C . GLY A 1 365 ? 10.777 16.184 -17.806 1.00 29.72 365 GLY A C 1
ATOM 2591 O O . GLY A 1 365 ? 11.176 16.465 -18.935 1.00 29.83 365 GLY A O 1
ATOM 2592 N N . LEU A 1 366 ? 11.524 16.316 -16.704 1.00 26.85 366 LEU A N 1
ATOM 2593 C CA . LEU A 1 366 ? 12.902 16.789 -16.750 1.00 27.67 366 LEU A CA 1
ATOM 2594 C C . LEU A 1 366 ? 13.861 15.776 -17.357 1.00 31.20 366 LEU A C 1
ATOM 2595 O O . LEU A 1 366 ? 13.728 14.566 -17.126 1.00 31.18 366 LEU A O 1
ATOM 2600 N N . SER A 1 367 ? 14.858 16.286 -18.084 1.00 28.05 367 SER A N 1
ATOM 2601 C CA . SER A 1 367 ? 15.892 15.459 -18.664 1.00 28.97 367 SER A CA 1
ATOM 2602 C C . SER A 1 367 ? 17.161 16.271 -18.626 1.00 30.21 367 SER A C 1
ATOM 2603 O O . SER A 1 367 ? 17.108 17.504 -18.506 1.00 30.99 367 SER A O 1
ATOM 2606 N N . LEU A 1 368 ? 18.299 15.607 -18.788 1.00 31.72 368 LEU A N 1
ATOM 2607 C CA . LEU A 1 368 ? 19.601 16.286 -18.714 1.00 29.80 368 LEU A CA 1
ATOM 2608 C C . LEU A 1 368 ? 19.797 17.297 -19.835 1.00 32.82 368 LEU A C 1
ATOM 2609 O O . LEU A 1 368 ? 20.757 18.064 -19.822 1.00 31.18 368 LEU A O 1
ATOM 2614 N N . SER A 1 369 ? 18.866 17.303 -20.792 1.00 33.10 369 SER A N 1
ATOM 2615 C CA . SER A 1 369 ? 18.847 18.314 -21.848 1.00 33.85 369 SER A CA 1
ATOM 2616 C C . SER A 1 369 ? 18.277 19.664 -21.404 1.00 32.01 369 SER A C 1
ATOM 2617 O O . SER A 1 369 ? 18.655 20.692 -21.946 1.00 32.77 369 SER A O 1
ATOM 2620 N N . HIS A 1 370 ? 17.361 19.691 -20.446 1.00 28.82 370 HIS A N 1
ATOM 2621 C CA . HIS A 1 370 ? 16.822 20.990 -20.071 1.00 29.27 370 HIS A CA 1
ATOM 2622 C C . HIS A 1 370 ? 17.844 21.931 -19.448 1.00 28.80 370 HIS A C 1
ATOM 2623 O O . HIS A 1 370 ? 18.796 21.499 -18.808 1.00 28.27 370 HIS A O 1
ATOM 2630 N N . THR A 1 371 ? 17.637 23.220 -19.691 1.00 31.08 371 THR A N 1
ATOM 2631 C CA . THR A 1 371 ? 18.557 24.308 -19.343 1.00 28.49 371 THR A CA 1
ATOM 2632 C C . THR A 1 371 ? 17.799 25.247 -18.451 1.00 30.24 371 THR A C 1
ATOM 2633 O O . THR A 1 371 ? 16.572 25.085 -18.271 1.00 28.99 371 THR A O 1
ATOM 2637 N N . ARG A 1 372 ? 18.478 26.252 -17.898 1.00 29.64 372 ARG A N 1
ATOM 2638 C CA . ARG A 1 372 ? 17.752 27.168 -17.028 1.00 32.00 372 ARG A CA 1
ATOM 2639 C C . ARG A 1 372 ? 16.579 27.876 -17.761 1.00 28.30 372 ARG A C 1
ATOM 2640 O O . ARG A 1 372 ? 15.543 28.175 -17.166 1.00 29.74 372 ARG A O 1
ATOM 2648 N N . GLY A 1 373 ? 16.726 28.062 -19.060 1.00 25.92 373 GLY A N 1
ATOM 2649 C CA . GLY A 1 373 ? 15.682 28.630 -19.891 1.00 28.39 373 GLY A CA 1
ATOM 2650 C C . GLY A 1 373 ? 14.407 27.807 -19.923 1.00 26.27 373 GLY A C 1
ATOM 2651 O O . GLY A 1 373 ? 13.334 28.359 -19.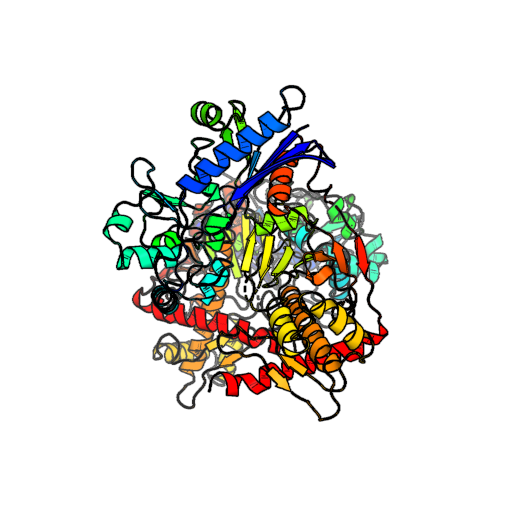826 1.00 21.59 373 GLY A O 1
ATOM 2652 N N . HIS A 1 374 ? 14.539 26.489 -20.067 1.00 28.46 374 HIS A N 1
ATOM 2653 C CA . HIS A 1 374 ? 13.401 25.592 -20.016 1.00 25.18 374 HIS A CA 1
ATOM 2654 C C . HIS A 1 374 ? 12.713 25.671 -18.664 1.00 25.26 374 HIS A C 1
ATOM 2655 O O . HIS A 1 374 ? 11.483 25.699 -18.597 1.00 25.07 374 HIS A O 1
ATOM 2662 N N . LEU A 1 375 ? 13.491 25.683 -17.583 1.00 24.11 375 LEU A N 1
ATOM 2663 C CA . LEU A 1 375 ? 12.884 25.738 -16.258 1.00 25.83 375 LEU A CA 1
ATOM 2664 C C . LEU A 1 375 ? 12.091 27.024 -16.070 1.00 24.51 375 LEU A C 1
ATOM 2665 O O . LEU A 1 375 ? 10.950 27.000 -15.597 1.00 21.73 375 LEU A O 1
ATOM 2670 N N . TRP A 1 376 ? 12.727 28.144 -16.396 1.00 23.04 376 TRP A N 1
ATOM 2671 C CA . TRP A 1 376 ? 12.079 29.441 -16.328 1.00 24.98 376 TRP A CA 1
ATOM 2672 C C . TRP A 1 376 ? 10.803 29.470 -17.188 1.00 25.64 376 TRP A C 1
ATOM 2673 O O . TRP A 1 376 ? 9.736 29.941 -16.755 1.00 22.65 376 TRP A O 1
ATOM 2684 N N . ARG A 1 377 ? 10.926 28.943 -18.395 1.00 22.86 377 ARG A N 1
ATOM 2685 C CA . ARG A 1 377 ? 9.817 28.946 -19.329 1.00 23.46 377 ARG A CA 1
ATOM 2686 C C . ARG A 1 377 ? 8.647 28.140 -18.815 1.00 23.91 377 ARG A C 1
ATOM 2687 O O . ARG A 1 377 ? 7.504 28.593 -18.827 1.00 21.32 377 ARG A O 1
ATOM 2695 N N . ALA A 1 378 ? 8.959 26.943 -18.330 1.00 26.28 378 ALA A N 1
ATOM 2696 C CA . ALA A 1 378 ? 7.951 26.039 -17.833 1.00 24.28 378 ALA A CA 1
ATOM 2697 C C . ALA A 1 378 ? 7.185 26.742 -16.732 1.00 23.66 378 ALA A C 1
ATOM 2698 O O . ALA A 1 378 ? 5.974 26.617 -16.655 1.00 23.47 378 ALA A O 1
ATOM 2700 N N . LEU A 1 379 ? 7.884 27.486 -15.883 1.00 24.55 379 LEU A N 1
ATOM 2701 C CA . LEU A 1 379 ? 7.192 28.201 -14.805 1.00 24.90 379 LEU A CA 1
ATOM 2702 C C . LEU A 1 379 ? 6.333 29.300 -15.397 1.00 24.28 379 LEU A C 1
ATOM 2703 O O . LEU A 1 379 ? 5.188 29.488 -14.967 1.00 22.08 379 LEU A O 1
ATOM 2708 N N . LEU A 1 380 ? 6.893 30.033 -16.367 1.00 21.69 380 LEU A N 1
ATOM 2709 C CA . LEU A 1 380 ? 6.146 31.095 -17.017 1.00 23.12 380 LEU A CA 1
ATOM 2710 C C . LEU A 1 380 ? 4.843 30.539 -17.605 1.00 22.42 380 LEU A C 1
ATOM 2711 O O . LEU A 1 380 ? 3.767 31.117 -17.434 1.00 19.84 380 LEU A O 1
ATOM 2716 N N . GLU A 1 381 ? 4.961 29.395 -18.267 1.00 21.84 381 GLU A N 1
ATOM 2717 C CA . GLU A 1 381 ? 3.857 28.798 -18.967 1.00 19.48 381 GLU A CA 1
ATOM 2718 C C . GLU A 1 381 ? 2.856 28.249 -17.974 1.00 24.89 381 GLU A C 1
ATOM 2719 O O . GLU A 1 381 ? 1.633 28.399 -18.159 1.00 25.60 381 GLU A O 1
ATOM 2725 N N . ALA A 1 382 ? 3.358 27.614 -16.911 1.00 24.47 382 ALA A N 1
ATOM 2726 C CA . ALA A 1 382 ? 2.468 27.117 -15.864 1.00 24.00 382 ALA A CA 1
ATOM 2727 C C . ALA A 1 382 ? 1.609 28.259 -15.261 1.00 23.57 382 ALA A C 1
ATOM 2728 O O . ALA A 1 382 ? 0.399 28.113 -15.079 1.00 22.87 382 ALA A O 1
ATOM 2730 N N . VAL A 1 383 ? 2.214 29.395 -14.959 1.00 21.82 383 VAL A N 1
ATOM 2731 C CA . VAL A 1 383 ? 1.423 30.469 -14.376 1.00 23.03 383 VAL A CA 1
ATOM 2732 C C . VAL A 1 383 ? 0.340 30.874 -15.346 1.00 22.93 383 VAL A C 1
ATOM 2733 O O . VAL A 1 383 ? -0.814 31.028 -14.946 1.00 25.40 383 VAL A O 1
ATOM 2737 N N . ALA A 1 384 ? 0.704 31.024 -16.619 1.00 23.18 384 ALA A N 1
ATOM 2738 C CA . ALA A 1 384 ? -0.269 31.335 -17.687 1.00 24.14 384 ALA A CA 1
ATOM 2739 C C . ALA A 1 384 ? -1.399 30.338 -17.675 1.00 24.04 384 ALA A C 1
ATOM 2740 O O . ALA A 1 384 ? -2.573 30.698 -17.722 1.00 22.54 384 ALA A O 1
ATOM 2742 N N . LEU A 1 385 ? -1.020 29.073 -17.631 1.00 22.68 385 LEU A N 1
ATOM 2743 C CA . LEU A 1 385 ? -1.965 27.979 -17.644 1.00 23.95 385 LEU A CA 1
ATOM 2744 C C . LEU A 1 385 ? -2.964 28.015 -16.505 1.00 22.99 385 LEU A C 1
ATOM 2745 O O . LEU A 1 385 ? -4.142 27.663 -16.688 1.00 24.33 385 LEU A O 1
ATOM 2750 N N . ALA A 1 386 ? -2.499 28.411 -15.331 1.00 20.43 386 ALA A N 1
ATOM 2751 C CA . ALA A 1 386 ? -3.390 28.550 -14.179 1.00 24.17 386 ALA A CA 1
ATOM 2752 C C . ALA A 1 386 ? -4.349 29.700 -14.421 1.00 25.90 386 ALA A C 1
ATOM 2753 O O . ALA A 1 386 ? -5.506 29.646 -13.999 1.00 25.05 386 ALA A O 1
ATOM 2755 N N . PHE A 1 387 ? -3.855 30.752 -15.064 1.00 21.33 387 PHE A N 1
ATOM 2756 C CA . PHE A 1 387 ? -4.722 31.855 -15.437 1.00 25.46 387 PHE A CA 1
ATOM 2757 C C . PHE A 1 387 ? -5.786 31.370 -16.423 1.00 20.00 387 PHE A C 1
ATOM 2758 O O . PHE A 1 387 ? -6.949 31.703 -16.309 1.00 19.34 387 PHE A O 1
ATOM 2766 N N . ARG A 1 388 ? -5.373 30.574 -17.393 1.00 21.32 388 ARG A N 1
ATOM 2767 C CA . ARG A 1 388 ? -6.320 30.004 -18.347 1.00 23.52 388 ARG A CA 1
ATOM 2768 C C . ARG A 1 388 ? -7.451 29.229 -17.650 1.00 25.20 388 ARG A C 1
ATOM 2769 O O . ARG A 1 388 ? -8.641 29.385 -18.017 1.00 22.39 388 ARG A O 1
ATOM 2777 N N . HIS A 1 389 ? -7.063 28.417 -16.659 1.00 20.87 389 HIS A N 1
ATOM 2778 C CA . HIS A 1 389 ? -7.983 27.586 -15.904 1.00 23.26 389 HIS A CA 1
ATOM 2779 C C . HIS A 1 389 ? -9.098 28.421 -15.230 1.00 23.46 389 HIS A C 1
ATOM 2780 O O . HIS A 1 389 ? -10.298 28.164 -15.442 1.00 23.48 389 HIS A O 1
ATOM 2787 N N . HIS A 1 390 ? -8.717 29.438 -14.466 1.00 21.32 390 HIS A N 1
ATOM 2788 C CA . HIS A 1 390 ? -9.677 30.448 -14.028 1.00 22.84 390 HIS A CA 1
ATOM 2789 C C . HIS A 1 390 ? -10.635 30.944 -15.133 1.00 22.91 390 HIS A C 1
ATOM 2790 O O . HIS A 1 390 ? -11.850 31.057 -14.918 1.00 22.37 390 HIS A O 1
ATOM 2797 N N . VAL A 1 391 ? -10.075 31.304 -16.281 1.00 20.74 391 VAL A N 1
ATOM 2798 C CA . VAL A 1 391 ? -10.880 31.819 -17.376 1.00 22.55 391 VAL A CA 1
ATOM 2799 C C . VAL A 1 391 ? -11.913 30.752 -17.780 1.00 21.98 391 VAL A C 1
ATOM 2800 O O . VAL A 1 391 ? -13.094 31.047 -17.979 1.00 20.47 391 VAL A O 1
ATOM 2804 N N . ALA A 1 392 ? -11.460 29.505 -17.869 1.00 22.78 392 ALA A N 1
ATOM 2805 C CA . ALA A 1 392 ? -12.340 28.411 -18.232 1.00 20.90 392 ALA A CA 1
ATOM 2806 C C . ALA A 1 392 ? -13.431 28.323 -17.168 1.00 23.88 392 ALA A C 1
ATOM 2807 O O . ALA A 1 392 ? -14.614 28.110 -17.456 1.00 25.11 392 ALA A O 1
ATOM 2809 N N . VAL A 1 393 ? -13.037 28.480 -15.916 1.00 23.04 393 VAL A N 1
ATOM 2810 C CA . VAL A 1 393 ? -14.052 28.447 -14.883 1.00 24.70 393 VAL A CA 1
ATOM 2811 C C . VAL A 1 393 ? -15.026 29.597 -15.051 1.00 23.67 393 VAL A C 1
ATOM 2812 O O . VAL A 1 393 ? -16.225 29.366 -14.983 1.00 23.83 393 VAL A O 1
ATOM 2816 N N . LEU A 1 394 ? -14.527 30.814 -15.279 1.00 21.11 394 LEU A N 1
ATOM 2817 C CA . LEU A 1 394 ? -15.417 31.959 -15.480 1.00 23.49 394 LEU A CA 1
ATOM 2818 C C . LEU A 1 394 ? -16.452 31.640 -16.571 1.00 26.16 394 LEU A C 1
ATOM 2819 O O . LEU A 1 394 ? -17.672 31.785 -16.391 1.00 26.37 394 LEU A O 1
ATOM 2824 N N . ASP A 1 395 ? -15.926 31.178 -17.700 1.00 23.29 395 ASP A N 1
ATOM 2825 C CA . ASP A 1 395 ? -16.719 30.724 -18.811 1.00 26.67 395 ASP A CA 1
ATOM 2826 C C . ASP A 1 395 ? -17.793 29.721 -18.387 1.00 26.48 395 ASP A C 1
ATOM 2827 O O . ASP A 1 395 ? -18.962 29.879 -18.726 1.00 24.27 395 ASP A O 1
ATOM 2832 N N . ASP A 1 396 ? -17.385 28.687 -17.662 1.00 24.35 396 ASP A N 1
ATOM 2833 C CA . ASP A 1 396 ? -18.306 27.673 -17.200 1.00 28.74 396 ASP A CA 1
ATOM 2834 C C . ASP A 1 396 ? -19.462 28.252 -16.404 1.00 30.86 396 ASP A C 1
ATOM 2835 O O . ASP A 1 396 ? -20.613 27.783 -16.524 1.00 28.16 396 ASP A O 1
ATOM 2840 N N . ILE A 1 397 ? -19.154 29.224 -15.549 1.00 27.24 397 ILE A N 1
ATOM 2841 C CA . ILE A 1 397 ? -20.190 29.730 -14.654 1.00 31.68 397 ILE A CA 1
ATOM 2842 C C . ILE A 1 397 ? -21.124 30.663 -15.404 1.00 33.24 397 ILE A C 1
ATOM 2843 O O . ILE A 1 397 ? -22.197 31.007 -14.921 1.00 37.59 397 ILE A O 1
ATOM 2848 N N . GLY A 1 398 ? -20.717 31.100 -16.580 1.00 27.71 398 GLY A N 1
ATOM 2849 C CA . GLY A 1 398 ? -21.589 31.982 -17.323 1.00 29.92 398 GLY A CA 1
ATOM 2850 C C . GLY A 1 398 ? -21.174 33.441 -17.293 1.00 28.68 398 GLY A C 1
ATOM 2851 O O . GLY A 1 398 ? -21.942 34.295 -17.692 1.00 29.50 398 GLY A O 1
ATOM 2852 N N . HIS A 1 399 ? -19.960 33.733 -16.846 1.00 26.87 399 HIS A N 1
ATOM 2853 C CA . HIS A 1 399 ? -19.478 35.115 -16.915 1.00 27.89 399 HIS A CA 1
ATOM 2854 C C . HIS A 1 399 ? -18.937 35.560 -18.278 1.00 26.62 399 HIS A C 1
ATOM 2855 O O . HIS A 1 399 ? -18.676 36.749 -18.504 1.00 25.09 399 HIS A O 1
ATOM 2862 N N . ALA A 1 400 ? -18.820 34.614 -19.203 1.00 25.16 400 ALA A N 1
ATOM 2863 C CA . ALA A 1 400 ? -18.494 34.951 -20.590 1.00 24.29 400 ALA A CA 1
ATOM 2864 C C . ALA A 1 400 ? -17.285 35.891 -20.750 1.00 20.99 400 ALA A C 1
ATOM 2865 O O . ALA A 1 400 ? -17.404 36.933 -21.367 1.00 22.43 400 ALA A O 1
ATOM 2867 N N . PRO A 1 401 ? -16.121 35.516 -20.198 1.00 22.23 401 PRO A N 1
ATOM 2868 C CA . PRO A 1 401 ? -14.901 36.341 -20.292 1.00 22.52 401 PRO A CA 1
ATOM 2869 C C . PRO A 1 401 ? -14.562 36.626 -21.763 1.00 24.28 401 PRO A C 1
ATOM 2870 O O . PRO A 1 401 ? -14.574 35.669 -22.530 1.00 25.67 401 PRO A O 1
ATOM 2874 N N . GLN A 1 402 ? -14.285 37.865 -22.174 1.00 20.46 402 GLN A N 1
ATOM 2875 C CA . GLN A 1 402 ? -13.930 38.061 -23.573 1.00 22.60 402 GLN A CA 1
ATOM 2876 C C . GLN A 1 402 ? -12.910 39.143 -23.893 1.00 20.30 402 GLN A C 1
ATOM 2877 O O . GLN A 1 402 ? -12.180 39.052 -24.893 1.00 22.11 402 GLN A O 1
ATOM 2883 N N . ARG A 1 403 ? -12.875 40.179 -23.075 1.00 19.81 403 ARG A N 1
ATOM 2884 C CA . ARG A 1 403 ? -11.971 41.293 -23.302 1.00 19.96 403 ARG A CA 1
ATOM 2885 C C . ARG A 1 403 ? -10.962 41.324 -22.150 1.00 22.08 403 ARG A C 1
ATOM 2886 O O . ARG A 1 403 ? -11.358 41.502 -20.980 1.00 22.71 403 ARG A O 1
ATOM 2894 N N . PHE A 1 404 ? -9.683 41.138 -22.486 1.00 17.22 404 PHE A N 1
ATOM 2895 C CA . PHE A 1 404 ? -8.622 40.842 -21.519 1.00 17.01 404 PHE A CA 1
ATOM 2896 C C . PHE A 1 404 ? -7.559 41.921 -21.374 1.00 19.69 404 PHE A C 1
ATOM 2897 O O . PHE A 1 404 ? -7.084 42.494 -22.358 1.00 17.74 404 PHE A O 1
ATOM 2905 N N . PHE A 1 405 ? -7.177 42.171 -20.120 1.00 21.04 405 PHE A N 1
ATOM 2906 C CA . PHE A 1 405 ? -6.217 43.209 -19.802 1.00 20.90 405 PHE A CA 1
ATOM 2907 C C . PHE A 1 405 ? -5.201 42.589 -18.871 1.00 22.68 405 PHE A C 1
ATOM 2908 O O . PHE A 1 405 ? -5.554 41.749 -18.049 1.00 22.29 405 PHE A O 1
ATOM 2916 N N . ALA A 1 406 ? -3.940 42.983 -18.992 1.00 22.01 406 ALA A N 1
ATOM 2917 C CA . ALA A 1 406 ? -2.984 42.605 -17.972 1.00 21.70 406 ALA A CA 1
ATOM 2918 C C . ALA A 1 406 ? -2.357 43.852 -17.356 1.00 25.01 406 ALA A C 1
ATOM 2919 O O . ALA A 1 406 ? -2.171 44.871 -18.012 1.00 25.89 406 ALA A O 1
ATOM 2921 N N . SER A 1 407 ? -2.073 43.771 -16.072 1.00 24.22 407 SER A N 1
ATOM 2922 C CA . SER A 1 407 ? -1.478 44.877 -15.348 1.00 27.71 407 SER A CA 1
ATOM 2923 C C . SER A 1 407 ? -0.458 44.317 -14.369 1.00 28.08 407 SER A C 1
ATOM 2924 O O . SER A 1 407 ? -0.276 43.093 -14.266 1.00 29.77 407 SER A O 1
ATOM 2927 N N . ASP A 1 408 ? 0.206 45.224 -13.663 1.00 28.96 408 ASP A N 1
ATOM 2928 C CA . ASP A 1 408 ? 1.216 44.883 -12.665 1.00 28.64 408 ASP A CA 1
ATOM 2929 C C . ASP A 1 408 ? 2.537 44.414 -13.247 1.00 29.37 408 ASP A C 1
ATOM 2930 O O . ASP A 1 408 ? 2.735 44.393 -14.473 1.00 29.89 408 ASP A O 1
ATOM 2935 N N . GLY A 1 409 ? 3.412 43.994 -12.336 1.00 29.29 409 GLY A N 1
ATOM 2936 C CA . GLY A 1 409 ? 4.811 43.735 -12.607 1.00 31.25 409 GLY A CA 1
ATOM 2937 C C . GLY A 1 409 ? 5.129 42.801 -13.754 1.00 32.18 409 GLY A C 1
ATOM 2938 O O . GLY A 1 409 ? 6.054 43.050 -14.496 1.00 33.02 409 GLY A O 1
ATOM 2939 N N . GLY A 1 410 ? 4.373 41.722 -13.897 1.00 31.48 410 GLY A N 1
ATOM 2940 C CA . GLY A 1 410 ? 4.687 40.737 -14.914 1.00 29.58 410 GLY A CA 1
ATOM 2941 C C . GLY A 1 410 ? 4.551 41.308 -16.316 1.00 29.91 410 GLY A C 1
ATOM 2942 O O . GLY A 1 410 ? 5.154 40.783 -17.269 1.00 28.35 410 GLY A O 1
ATOM 2943 N N . THR A 1 411 ? 3.769 42.377 -16.457 1.00 28.33 411 THR A N 1
ATOM 2944 C CA . THR A 1 411 ? 3.616 42.997 -17.771 1.00 28.36 411 THR A CA 1
ATOM 2945 C C . THR A 1 411 ? 4.924 43.578 -18.294 1.00 27.75 411 THR A C 1
ATOM 2946 O O . THR A 1 411 ? 5.059 43.843 -19.465 1.00 28.53 411 THR A O 1
ATOM 2950 N N . ARG A 1 412 ? 5.899 43.778 -17.431 1.00 32.61 412 ARG A N 1
ATOM 2951 C CA . ARG A 1 412 ? 7.203 44.221 -17.904 1.00 34.97 412 ARG A CA 1
ATOM 2952 C C . ARG A 1 412 ? 7.961 43.121 -18.660 1.00 34.82 412 ARG A C 1
ATOM 2953 O O . ARG A 1 412 ? 8.995 43.404 -19.279 1.00 38.57 412 ARG A O 1
ATOM 2961 N N . SER A 1 413 ? 7.469 41.880 -18.620 1.00 30.81 413 SER A N 1
ATOM 2962 C CA . SER A 1 413 ? 8.088 40.808 -19.406 1.00 28.25 413 SER A CA 1
ATOM 2963 C C . SER A 1 413 ? 7.355 40.518 -20.718 1.00 29.11 413 SER A C 1
ATOM 2964 O O . SER A 1 413 ? 6.235 39.980 -20.725 1.00 27.73 413 SER A O 1
ATOM 2967 N N . ARG A 1 414 ? 7.992 40.871 -21.836 1.00 30.29 414 ARG A N 1
ATOM 2968 C CA . ARG A 1 414 ? 7.368 40.715 -23.151 1.00 25.79 414 ARG A CA 1
ATOM 2969 C C . ARG A 1 414 ? 7.271 39.230 -23.471 1.00 25.49 414 ARG A C 1
ATOM 2970 O O . ARG A 1 414 ? 6.356 38.765 -24.173 1.00 21.66 414 ARG A O 1
ATOM 2978 N N . VAL A 1 415 ? 8.220 38.474 -22.950 1.00 23.49 415 VAL A N 1
ATOM 2979 C CA . VAL A 1 415 ? 8.157 37.047 -23.162 1.00 23.54 415 VAL A CA 1
ATOM 2980 C C . VAL A 1 415 ? 6.975 36.434 -22.413 1.00 23.75 415 VAL A C 1
ATOM 2981 O O . VAL A 1 415 ? 6.270 35.587 -22.955 1.00 23.09 415 VAL A O 1
ATOM 2985 N N . TRP A 1 416 ? 6.761 36.857 -21.166 1.00 24.30 416 TRP A N 1
ATOM 2986 C CA . TRP A 1 416 ? 5.714 36.260 -20.351 1.00 21.75 416 TRP A CA 1
ATOM 2987 C C . TRP A 1 416 ? 4.375 36.579 -20.997 1.00 21.93 416 TRP A C 1
ATOM 2988 O O . TRP A 1 416 ? 3.546 35.699 -21.159 1.00 19.40 416 TRP A O 1
ATOM 3007 N N . GLY A 1 418 ? 3.676 37.459 -24.146 1.00 21.62 418 GLY A N 1
ATOM 3008 C CA . GLY A 1 418 ? 3.537 36.695 -25.374 1.00 19.59 418 GLY A CA 1
ATOM 3009 C C . GLY A 1 418 ? 3.042 35.317 -25.000 1.00 21.33 418 GLY A C 1
ATOM 3010 O O . GLY A 1 418 ? 2.083 34.793 -25.581 1.00 20.97 418 GLY A O 1
ATOM 3011 N N . ILE A 1 419 ? 3.656 34.730 -23.976 1.00 21.06 419 ILE A N 1
ATOM 3012 C CA . ILE A 1 419 ? 3.227 33.410 -23.537 1.00 18.72 419 ILE A CA 1
ATOM 3013 C C . ILE A 1 419 ? 1.774 33.442 -23.088 1.00 19.73 419 ILE A C 1
ATOM 3014 O O . ILE A 1 419 ? 0.984 32.570 -23.442 1.00 18.91 419 ILE A O 1
ATOM 3027 N N . ALA A 1 421 ? -0.715 35.409 -23.945 1.00 18.64 421 ALA A N 1
ATOM 3028 C CA . ALA A 1 421 ? -1.621 35.552 -25.050 1.00 18.65 421 ALA A CA 1
ATOM 3029 C C . ALA A 1 421 ? -1.706 34.279 -25.871 1.00 19.18 421 ALA A C 1
ATOM 3030 O O . ALA A 1 421 ? -2.811 33.879 -26.266 1.00 17.98 421 ALA A O 1
ATOM 3032 N N . ASP A 1 422 ? -0.552 33.659 -26.141 1.00 18.17 422 ASP A N 1
ATOM 3033 C CA . ASP A 1 422 ? -0.530 32.419 -26.934 1.00 23.14 422 ASP A CA 1
ATOM 3034 C C . ASP A 1 422 ? -1.253 31.264 -26.229 1.00 22.39 422 ASP A C 1
ATOM 3035 O O . ASP A 1 422 ? -1.705 30.292 -26.875 1.00 20.89 422 ASP A O 1
ATOM 3040 N N . VAL A 1 423 ? -1.366 31.372 -24.914 1.00 19.58 423 VAL A N 1
ATOM 3041 C CA . VAL A 1 423 ? -1.995 30.291 -24.135 1.00 23.05 423 VAL A CA 1
ATOM 3042 C C . VAL A 1 423 ? -3.502 30.541 -24.056 1.00 22.86 423 VAL A C 1
ATOM 3043 O O . VAL A 1 423 ? -4.345 29.629 -24.113 1.00 18.84 423 VAL A O 1
ATOM 3047 N N . LEU A 1 424 ? -3.813 31.817 -23.923 1.00 19.99 424 LEU A N 1
ATOM 3048 C CA . LEU A 1 424 ? -5.165 32.233 -23.784 1.00 22.14 424 LEU A CA 1
ATOM 3049 C C . LEU A 1 424 ? -5.775 32.235 -25.182 1.00 20.07 424 LEU A C 1
ATOM 3050 O O . LEU A 1 424 ? -6.936 31.910 -25.359 1.00 18.24 424 LEU A O 1
ATOM 3055 N N . GLN A 1 425 ? -5.000 32.641 -26.179 1.00 21.26 425 GLN A N 1
ATOM 3056 C CA . GLN A 1 425 ? -5.523 32.630 -27.540 1.00 21.99 425 GLN A CA 1
ATOM 3057 C C . GLN A 1 425 ? -6.616 33.706 -27.599 1.00 21.59 425 GLN A C 1
ATOM 3058 O O . GLN A 1 425 ? -7.675 33.541 -28.225 1.00 24.11 425 GLN A O 1
ATOM 3064 N N . ARG A 1 426 ? -6.348 34.816 -26.919 1.00 20.09 426 ARG A N 1
ATOM 3065 C CA . ARG A 1 426 ? -7.100 36.048 -27.123 1.00 20.30 426 ARG A CA 1
ATOM 3066 C C . ARG A 1 426 ? -6.170 37.218 -26.964 1.00 19.68 426 ARG A C 1
ATOM 3067 O O . ARG A 1 426 ? -5.151 37.104 -26.310 1.00 18.98 426 ARG A O 1
ATOM 3075 N N . PRO A 1 427 ? -6.486 38.348 -27.612 1.00 20.49 427 PRO A N 1
ATOM 3076 C CA . PRO A 1 427 ? -5.593 39.497 -27.462 1.00 18.92 427 PRO A CA 1
ATOM 3077 C C . PRO A 1 427 ? -5.517 39.950 -26.009 1.00 18.52 427 PRO A C 1
ATOM 3078 O O . PRO A 1 427 ? -6.538 39.881 -25.320 1.00 17.62 427 PRO A O 1
ATOM 3082 N N . VAL A 1 428 ? -4.341 40.364 -25.536 1.00 15.11 428 VAL A N 1
ATOM 3083 C CA . VAL A 1 428 ? -4.228 40.811 -24.160 1.00 16.79 428 VAL A CA 1
ATOM 3084 C C . VAL A 1 428 ? -3.803 42.281 -24.147 1.00 18.21 428 VAL A C 1
ATOM 3085 O O . VAL A 1 428 ? -2.747 42.612 -24.671 1.00 19.47 428 VAL A O 1
ATOM 3089 N N . GLN A 1 429 ? -4.601 43.165 -23.562 1.00 17.34 429 GLN A N 1
ATOM 3090 C CA . GLN A 1 429 ? -4.215 44.584 -23.495 1.00 19.00 429 GLN A CA 1
ATOM 3091 C C . GLN A 1 429 ? -3.390 44.868 -22.241 1.00 21.04 429 GLN A C 1
ATOM 3092 O O . GLN A 1 429 ? -3.925 44.821 -21.133 1.00 21.16 429 GLN A O 1
ATOM 3098 N N . LEU A 1 430 ? -2.097 45.140 -22.410 1.00 19.79 430 LEU A N 1
ATOM 3099 C CA . LEU A 1 430 ? -1.219 45.469 -21.289 1.00 22.53 430 LEU A CA 1
ATOM 3100 C C . LEU A 1 430 ? -1.465 46.923 -20.863 1.00 25.78 430 LEU A C 1
ATOM 3101 O O . LEU A 1 430 ? -1.810 47.772 -21.694 1.00 26.50 430 LEU A O 1
ATOM 3106 N N . LEU A 1 431 ? -1.310 47.189 -19.571 1.00 23.21 431 LEU A N 1
ATOM 3107 C CA . LEU A 1 431 ? -1.450 48.536 -19.036 1.00 29.69 431 LEU A CA 1
ATOM 3108 C C . LEU A 1 431 ? -0.654 48.665 -17.741 1.00 27.53 431 LEU A C 1
ATOM 3109 O O . LEU A 1 431 ? -0.302 47.675 -17.090 1.00 26.22 431 LEU A O 1
ATOM 3114 N N . ALA A 1 432 ? -0.337 49.893 -17.384 1.00 29.18 432 ALA A N 1
ATOM 3115 C CA . ALA A 1 432 ? 0.309 50.134 -16.101 1.00 33.79 432 ALA A CA 1
ATOM 3116 C C . ALA A 1 432 ? -0.631 50.956 -15.242 1.00 33.88 432 ALA A C 1
ATOM 3117 O O . ALA A 1 432 ? -1.234 51.930 -15.706 1.00 36.95 432 ALA A O 1
ATOM 3119 N N . ASN A 1 433 ? -0.755 50.592 -13.984 1.00 32.29 433 ASN A N 1
ATOM 3120 C CA . ASN A 1 433 ? -1.675 51.295 -13.109 1.00 33.50 433 ASN A CA 1
ATOM 3121 C C . ASN A 1 433 ? -0.969 51.433 -11.800 1.00 35.87 433 ASN A C 1
ATOM 3122 O O . ASN A 1 433 ? -1.301 50.741 -10.856 1.00 38.02 433 ASN A O 1
ATOM 3127 N N . PRO A 1 434 ? 0.046 52.301 -11.753 1.00 37.34 434 PRO A N 1
ATOM 3128 C CA . PRO A 1 434 ? 0.973 52.326 -10.620 1.00 37.70 434 PRO A CA 1
ATOM 3129 C C . PRO A 1 434 ? 0.312 52.927 -9.368 1.00 40.46 434 PRO A C 1
ATOM 3130 O O . PRO A 1 434 ? 0.372 52.336 -8.289 1.00 41.56 434 PRO A O 1
ATOM 3134 N N . LEU A 1 435 ? -0.331 54.077 -9.526 1.00 39.31 435 LEU A N 1
ATOM 3135 C CA . LEU A 1 435 ? -0.969 54.756 -8.414 1.00 37.52 435 LEU A CA 1
ATOM 3136 C C . LEU A 1 435 ? -1.980 53.847 -7.768 1.00 40.31 435 LEU A C 1
ATOM 3137 O O . LEU A 1 435 ? -2.315 54.047 -6.612 1.00 39.51 435 LEU A O 1
ATOM 3142 N N . GLY A 1 436 ? -2.508 52.881 -8.524 1.00 38.18 436 GLY A N 1
ATOM 3143 C CA . GLY A 1 436 ? -3.374 51.853 -7.961 1.00 33.47 436 GLY A CA 1
ATOM 3144 C C . GLY A 1 436 ? -4.886 52.077 -7.811 1.00 32.57 436 GLY A C 1
ATOM 3145 O O . GLY A 1 436 ? -5.584 52.587 -8.727 1.00 28.40 436 GLY A O 1
ATOM 3146 N N . SER A 1 437 ? -5.389 51.640 -6.645 1.00 28.39 437 SER A N 1
ATOM 3147 C CA . SER A 1 437 ? -6.805 51.653 -6.309 1.00 23.29 437 SER A CA 1
ATOM 3148 C C . SER A 1 437 ? -7.339 53.064 -6.112 1.00 23.03 437 SER A C 1
ATOM 3149 O O . SER A 1 437 ? -8.555 53.313 -6.262 1.00 20.69 437 SER A O 1
ATOM 3152 N N . ALA A 1 438 ? -6.452 53.990 -5.761 1.00 21.52 438 ALA A N 1
ATOM 3153 C CA . ALA A 1 438 ? -6.906 55.350 -5.441 1.00 22.29 438 ALA A CA 1
ATOM 3154 C C . ALA A 1 438 ? -7.579 55.915 -6.643 1.00 21.57 438 ALA A C 1
ATOM 3155 O O . ALA A 1 438 ? -8.545 56.666 -6.518 1.00 20.87 438 ALA A O 1
ATOM 3157 N N . VAL A 1 439 ? -7.064 55.535 -7.813 1.00 21.80 439 VAL A N 1
ATOM 3158 C CA . VAL A 1 439 ? -7.649 55.944 -9.088 1.00 20.44 439 VAL A CA 1
ATOM 3159 C C . VAL A 1 439 ? -9.071 55.421 -9.335 1.00 22.11 439 VAL A C 1
ATOM 3160 O O . VAL A 1 439 ? -9.942 56.159 -9.849 1.00 22.09 439 VAL A O 1
ATOM 3164 N N . GLY A 1 440 ? -9.293 54.134 -9.038 1.00 22.91 440 GLY A N 1
ATOM 3165 C CA . GLY A 1 440 ? -10.622 53.559 -9.143 1.00 18.75 440 GLY A CA 1
ATOM 3166 C C . GLY A 1 440 ? -11.512 54.389 -8.234 1.00 20.16 440 GLY A C 1
ATOM 3167 O O . GLY A 1 440 ? -12.685 54.641 -8.525 1.00 20.49 440 GLY A O 1
ATOM 3168 N N . ALA A 1 441 ? -10.957 54.836 -7.114 1.00 20.43 441 ALA A N 1
ATOM 3169 C CA . ALA A 1 441 ? -11.764 55.615 -6.155 1.00 21.02 441 ALA A CA 1
ATOM 3170 C C . ALA A 1 441 ? -12.064 57.056 -6.593 1.00 18.72 441 ALA A C 1
ATOM 3171 O O . ALA A 1 441 ? -13.206 57.487 -6.496 1.00 19.64 441 ALA A O 1
ATOM 3173 N N . ALA A 1 442 ? -11.071 57.792 -7.093 1.00 18.28 442 ALA A N 1
ATOM 3174 C CA . ALA A 1 442 ? -11.361 59.110 -7.655 1.00 19.05 442 ALA A CA 1
ATOM 3175 C C . ALA A 1 442 ? -12.483 58.969 -8.688 1.00 20.52 442 ALA A C 1
ATOM 3176 O O . ALA A 1 442 ? -13.373 59.810 -8.759 1.00 18.98 442 ALA A O 1
ATOM 3178 N N . TRP A 1 443 ? -12.439 57.893 -9.477 1.00 19.99 443 TRP A N 1
ATOM 3179 C CA . TRP A 1 443 ? -13.400 57.748 -10.558 1.00 20.48 443 TRP A CA 1
ATOM 3180 C C . TRP A 1 443 ? -14.832 57.647 -10.066 1.00 19.29 443 TRP A C 1
ATOM 3181 O O . TRP A 1 443 ? -15.765 58.093 -10.735 1.00 21.99 443 TRP A O 1
ATOM 3192 N N . VAL A 1 444 ? -15.027 57.056 -8.905 1.00 18.02 444 VAL A N 1
ATOM 3193 C CA . VAL A 1 444 ? -16.367 56.941 -8.394 1.00 16.86 444 VAL A CA 1
ATOM 3194 C C . VAL A 1 444 ? -16.944 58.312 -8.119 1.00 17.94 444 VAL A C 1
ATOM 3195 O O . VAL A 1 444 ? -18.139 58.573 -8.340 1.00 19.47 444 VAL A O 1
ATOM 3199 N N . ALA A 1 445 ? -16.103 59.194 -7.624 1.00 17.18 445 ALA A N 1
ATOM 3200 C CA . ALA A 1 445 ? -16.567 60.508 -7.256 1.00 19.65 445 ALA A CA 1
ATOM 3201 C C . ALA A 1 445 ? -16.649 61.343 -8.519 1.00 19.28 445 ALA A C 1
ATOM 3202 O O . ALA A 1 445 ? -17.416 62.300 -8.590 1.00 19.53 445 ALA A O 1
ATOM 3204 N N . ALA A 1 446 ? -15.843 60.982 -9.510 1.00 18.44 446 ALA A N 1
ATOM 3205 C CA . ALA A 1 446 ? -15.832 61.718 -10.776 1.00 20.80 446 ALA A CA 1
ATOM 3206 C C . ALA A 1 446 ? -17.205 61.566 -11.460 1.00 22.33 446 ALA A C 1
ATOM 3207 O O . ALA A 1 446 ? -17.811 62.535 -11.900 1.00 22.53 446 ALA A O 1
ATOM 3209 N N . ILE A 1 447 ? -17.682 60.332 -11.521 1.00 17.41 447 ILE A N 1
ATOM 3210 C CA . ILE A 1 447 ? -18.918 60.039 -12.173 1.00 19.11 447 ILE A CA 1
ATOM 3211 C C . ILE A 1 447 ? -20.092 60.535 -11.342 1.00 22.40 447 ILE A C 1
ATOM 3212 O O . ILE A 1 447 ? -21.162 60.740 -11.856 1.00 21.80 447 ILE A O 1
ATOM 3217 N N . GLY A 1 448 ? -19.885 60.763 -10.049 1.00 23.13 448 GLY A N 1
ATOM 3218 C CA . GLY A 1 448 ? -20.969 61.274 -9.237 1.00 25.46 448 GLY A CA 1
ATOM 3219 C C . GLY A 1 448 ? -21.138 62.786 -9.339 1.00 27.27 448 GLY A C 1
ATOM 3220 O O . GLY A 1 448 ? -22.216 63.310 -9.068 1.00 30.86 448 GLY A O 1
ATOM 3221 N N . GLY A 1 449 ? -20.082 63.500 -9.701 1.00 23.88 449 GLY A N 1
ATOM 3222 C CA . GLY A 1 449 ? -20.170 64.951 -9.823 1.00 28.89 449 GLY A CA 1
ATOM 3223 C C . GLY A 1 449 ? -20.465 65.489 -11.231 1.00 30.05 449 GLY A C 1
ATOM 3224 O O . GLY A 1 449 ? -20.218 66.659 -11.531 1.00 34.77 449 GLY A O 1
ATOM 3225 N N . GLY A 1 450 ? -20.972 64.641 -12.113 1.00 28.82 450 GLY A N 1
ATOM 3226 C CA . GLY A 1 450 ? -21.480 65.104 -13.389 1.00 27.54 450 GLY A CA 1
ATOM 3227 C C . GLY A 1 450 ? -21.704 63.891 -14.240 1.00 32.81 450 GLY A C 1
ATOM 3228 O O . GLY A 1 450 ? -21.413 62.753 -13.806 1.00 29.74 450 GLY A O 1
ATOM 3229 N N . ASP A 1 451 ? -22.205 64.120 -15.454 1.00 35.20 451 ASP A N 1
ATOM 3230 C CA . ASP A 1 451 ? -22.454 63.044 -16.425 1.00 32.18 451 ASP A CA 1
ATOM 3231 C C . ASP A 1 451 ? -21.726 63.309 -17.740 1.00 32.92 451 ASP A C 1
ATOM 3232 O O . ASP A 1 451 ? -22.044 62.726 -18.777 1.00 32.13 451 ASP A O 1
ATOM 3237 N N . ASP A 1 452 ? -20.741 64.192 -17.692 1.00 30.84 452 ASP A N 1
ATOM 3238 C CA . ASP A 1 452 ? -19.859 64.379 -18.833 1.00 32.80 452 ASP A CA 1
ATOM 3239 C C . ASP A 1 452 ? -18.936 63.158 -19.011 1.00 29.37 452 ASP A C 1
ATOM 3240 O O . ASP A 1 452 ? -18.169 63.116 -19.951 1.00 28.64 452 ASP A O 1
ATOM 3245 N N . LEU A 1 453 ? -19.016 62.185 -18.121 1.00 26.92 453 LEU A N 1
ATOM 3246 C CA . LEU A 1 453 ? -18.122 61.061 -18.175 1.00 27.88 453 LEU A CA 1
ATOM 3247 C C . LEU A 1 453 ? -18.749 59.740 -17.947 1.00 24.09 453 LEU A C 1
ATOM 3248 O O . LEU A 1 453 ? -19.627 59.619 -17.179 1.00 24.99 453 LEU A O 1
ATOM 3253 N N . GLY A 1 454 ? -18.271 58.734 -18.630 1.00 24.14 454 GLY A N 1
ATOM 3254 C CA . GLY A 1 454 ? -18.679 57.376 -18.344 1.00 27.75 454 GLY A CA 1
ATOM 3255 C C . GLY A 1 454 ? -17.659 56.614 -17.537 1.00 26.96 454 GLY A C 1
ATOM 3256 O O . GLY A 1 454 ? -16.568 57.065 -17.399 1.00 26.12 454 GLY A O 1
ATOM 3257 N N . TRP A 1 455 ? -18.026 55.453 -17.020 1.00 28.16 455 TRP A N 1
ATOM 3258 C CA . TRP A 1 455 ? -17.141 54.606 -16.246 1.00 24.33 455 TRP A CA 1
ATOM 3259 C C . TRP A 1 455 ? -15.918 54.198 -17.051 1.00 29.86 455 TRP A C 1
ATOM 3260 O O . TRP A 1 455 ? -14.801 54.293 -16.636 1.00 31.22 455 TRP A O 1
ATOM 3271 N N . ASP A 1 456 ? -16.188 53.656 -18.205 1.00 32.51 456 ASP A N 1
ATOM 3272 C CA . ASP A 1 456 ? -15.492 53.814 -19.434 1.00 32.80 456 ASP A CA 1
ATOM 3273 C C . ASP A 1 456 ? -14.257 54.725 -19.445 1.00 31.54 456 ASP A C 1
ATOM 3274 O O . ASP A 1 456 ? -13.191 54.374 -19.881 1.00 28.91 456 ASP A O 1
ATOM 3279 N N . ASP A 1 457 ? -14.436 55.930 -18.962 1.00 32.96 457 ASP A N 1
ATOM 3280 C CA . ASP A 1 457 ? -13.455 56.943 -19.161 1.00 30.14 457 ASP A CA 1
ATOM 3281 C C . ASP A 1 457 ? -12.265 56.928 -18.229 1.00 31.95 457 ASP A C 1
ATOM 3282 O O . ASP A 1 457 ? -11.302 57.617 -18.450 1.00 29.68 457 ASP A O 1
ATOM 3287 N N . VAL A 1 458 ? -12.336 56.090 -17.215 1.00 28.98 458 VAL A N 1
ATOM 3288 C CA . VAL A 1 458 ? -11.314 55.974 -16.230 1.00 29.13 458 VAL A CA 1
ATOM 3289 C C . VAL A 1 458 ? -9.943 55.816 -16.852 1.00 28.92 458 VAL A C 1
ATOM 3290 O O . VAL A 1 458 ? -8.957 56.188 -16.297 1.00 29.48 458 VAL A O 1
ATOM 3294 N N . THR A 1 459 ? -9.894 55.212 -18.003 1.00 30.89 459 THR A N 1
ATOM 3295 C CA . THR A 1 459 ? -8.642 54.743 -18.505 1.00 33.15 459 THR A CA 1
ATOM 3296 C C . THR A 1 459 ? -7.702 55.810 -19.044 1.00 32.78 459 THR A C 1
ATOM 3297 O O . THR A 1 459 ? -6.564 55.533 -19.294 1.00 30.87 459 THR A O 1
ATOM 3301 N N . ALA A 1 460 ? -8.218 57.024 -19.150 1.00 32.33 460 ALA A N 1
ATOM 3302 C CA . ALA A 1 460 ? -7.474 58.231 -19.401 1.00 29.94 460 ALA A CA 1
ATOM 3303 C C . ALA A 1 460 ? -6.516 58.503 -18.296 1.00 32.67 460 ALA A C 1
ATOM 3304 O O . ALA A 1 460 ? -5.687 59.346 -18.427 1.00 37.87 460 ALA A O 1
ATOM 3306 N N . LEU A 1 461 ? -6.648 57.793 -17.195 1.00 30.79 461 LEU A N 1
ATOM 3307 C CA . LEU A 1 461 ? -5.826 58.021 -16.038 1.00 29.22 461 LEU A CA 1
ATOM 3308 C C . LEU A 1 461 ? -4.825 56.955 -15.895 1.00 29.99 461 LEU A C 1
ATOM 3309 O O . LEU A 1 461 ? -4.025 57.008 -15.021 1.00 26.74 461 LEU A O 1
ATOM 3314 N N . VAL A 1 462 ? -4.886 55.958 -16.744 1.00 32.34 462 VAL A N 1
ATOM 3315 C CA . VAL A 1 462 ? -3.858 54.956 -16.694 1.00 35.15 462 VAL A CA 1
ATOM 3316 C C . VAL A 1 462 ? -3.061 54.833 -17.971 1.00 32.46 462 VAL A C 1
ATOM 3317 O O . VAL A 1 462 ? -3.426 55.318 -19.001 1.00 38.80 462 VAL A O 1
ATOM 3321 N N . ARG A 1 463 ? -1.950 54.159 -17.834 1.00 20.00 463 ARG A N 1
ATOM 3322 C CA . ARG A 1 463 ? -0.937 54.000 -18.838 1.00 20.00 463 ARG A CA 1
ATOM 3323 C C . ARG A 1 463 ? -1.217 52.739 -19.636 1.00 20.00 463 ARG A C 1
ATOM 3324 O O . ARG A 1 463 ? -0.556 51.747 -19.461 1.00 38.94 463 ARG A O 1
ATOM 3332 N N . THR A 1 464 ? -2.204 52.797 -20.508 1.00 34.36 464 THR A N 1
ATOM 3333 C CA . THR A 1 464 ? -2.513 51.719 -21.405 1.00 32.62 464 THR A CA 1
ATOM 3334 C C . THR A 1 464 ? -1.378 51.520 -22.386 1.00 30.91 464 THR A C 1
ATOM 3335 O O . THR A 1 464 ? -0.809 52.442 -22.889 1.00 40.19 464 THR A O 1
ATOM 3339 N N . GLY A 1 465 ? -1.009 50.295 -22.633 1.00 29.25 465 GLY A N 1
ATOM 3340 C CA . GLY A 1 465 ? 0.158 50.054 -23.435 1.00 25.40 465 GLY A CA 1
ATOM 3341 C C . GLY A 1 465 ? -0.033 49.144 -24.595 1.00 22.43 465 GLY A C 1
ATOM 3342 O O . GLY A 1 465 ? -0.943 49.286 -25.322 1.00 29.60 465 GLY A O 1
ATOM 3343 N N . GLU A 1 466 ? 0.872 48.225 -24.776 1.00 21.13 466 GLU A N 1
ATOM 3344 C CA . GLU A 1 466 ? 0.829 47.379 -25.941 1.00 20.04 466 GLU A CA 1
ATOM 3345 C C . GLU A 1 466 ? -0.275 46.333 -25.854 1.00 20.21 466 GLU A C 1
ATOM 3346 O O . GLU A 1 466 ? -0.417 45.650 -24.832 1.00 19.44 466 GLU A O 1
ATOM 3352 N N . LYS A 1 467 ? -1.024 46.184 -26.942 1.00 15.99 467 LYS A N 1
ATOM 3353 C CA . LYS A 1 467 ? -1.990 45.117 -27.062 1.00 17.60 467 LYS A CA 1
ATOM 3354 C C . LYS A 1 467 ? -1.356 43.965 -27.802 1.00 16.60 467 LYS A C 1
ATOM 3355 O O . LYS A 1 467 ? -0.973 44.103 -28.933 1.00 13.31 467 LYS A O 1
ATOM 3361 N N . ILE A 1 468 ? -1.262 42.810 -27.165 1.00 17.40 468 ILE A N 1
ATOM 3362 C CA . ILE A 1 468 ? -0.472 41.748 -27.760 1.00 18.68 468 ILE A CA 1
ATOM 3363 C C . ILE A 1 468 ? -1.383 40.753 -28.431 1.00 16.39 468 ILE A C 1
ATOM 3364 O O . ILE A 1 468 ? -2.320 40.338 -27.810 1.00 17.79 468 ILE A O 1
ATOM 3369 N N . THR A 1 469 ? -1.157 40.388 -29.696 1.00 18.00 469 THR A N 1
ATOM 3370 C CA . THR A 1 469 ? -2.009 39.343 -30.303 1.00 18.63 469 THR A CA 1
ATOM 3371 C C . THR A 1 469 ? -1.383 37.937 -30.229 1.00 16.37 469 THR A C 1
ATOM 3372 O O . THR A 1 469 ? -0.180 37.750 -30.375 1.00 14.40 469 THR A O 1
ATOM 3376 N N . PRO A 1 470 ? -2.218 36.944 -30.006 1.00 16.81 470 PRO A N 1
ATOM 3377 C CA . PRO A 1 470 ? -1.672 35.594 -29.920 1.00 19.58 470 PRO A CA 1
ATOM 3378 C C . PRO A 1 470 ? -1.166 35.129 -31.300 1.00 24.11 470 PRO A C 1
ATOM 3379 O O . PRO A 1 470 ? -1.537 35.659 -32.343 1.00 24.75 470 PRO A O 1
ATOM 3383 N N . ASP A 1 471 ? -0.308 34.138 -31.306 1.00 21.05 471 ASP A N 1
ATOM 3384 C CA . ASP A 1 471 ? -0.021 33.460 -32.535 1.00 25.65 471 ASP A CA 1
ATOM 3385 C C . ASP A 1 471 ? -0.852 32.177 -32.613 1.00 27.63 471 ASP A C 1
ATOM 3386 O O . ASP A 1 471 ? -0.671 31.249 -31.811 1.00 27.57 471 ASP A O 1
ATOM 3391 N N . PRO A 1 472 ? -1.783 32.122 -33.581 1.00 28.84 472 PRO A N 1
ATOM 3392 C CA . PRO A 1 472 ? -2.762 31.044 -33.596 1.00 24.41 472 PRO A CA 1
ATOM 3393 C C . PRO A 1 472 ? -2.107 29.710 -33.814 1.00 27.11 472 PRO A C 1
ATOM 3394 O O . PRO A 1 472 ? -2.703 28.715 -33.461 1.00 27.26 472 PRO A O 1
ATOM 3398 N N . ALA A 1 473 ? -0.899 29.672 -34.346 1.00 29.66 473 ALA A N 1
ATOM 3399 C CA . ALA A 1 473 ? -0.184 28.439 -34.561 1.00 30.43 473 ALA A CA 1
ATOM 3400 C C . ALA A 1 473 ? 0.306 27.794 -33.281 1.00 31.81 473 ALA A C 1
ATOM 3401 O O . ALA A 1 473 ? 0.657 26.650 -33.290 1.00 34.74 473 ALA A O 1
ATOM 3403 N N . LYS A 1 474 ? 0.308 28.552 -32.195 1.00 30.59 474 LYS A N 1
ATOM 3404 C CA . LYS A 1 474 ? 0.656 28.126 -30.865 1.00 25.53 474 LYS A CA 1
ATOM 3405 C C . LYS A 1 474 ? -0.514 27.567 -30.102 1.00 26.27 474 LYS A C 1
ATOM 3406 O O . LYS A 1 474 ? -0.348 27.038 -29.060 1.00 26.78 474 LYS A O 1
ATOM 3412 N N . ALA A 1 475 ? -1.714 27.688 -30.614 1.00 25.51 475 ALA A N 1
ATOM 3413 C CA . ALA A 1 475 ? -2.860 27.218 -29.883 1.00 24.28 475 ALA A CA 1
ATOM 3414 C C . ALA A 1 475 ? -2.822 25.719 -29.643 1.00 26.78 475 ALA A C 1
ATOM 3415 O O . ALA A 1 475 ? -3.287 25.259 -28.653 1.00 26.86 475 ALA A O 1
ATOM 3417 N N . GLU A 1 476 ? -2.241 24.985 -30.560 1.00 20.00 476 GLU A N 1
ATOM 3418 C CA . GLU A 1 476 ? -2.236 23.545 -30.508 1.00 20.00 476 GLU A CA 1
ATOM 3419 C C . GLU A 1 476 ? -1.228 22.965 -29.510 1.00 20.00 476 GLU A C 1
ATOM 3420 O O . GLU A 1 476 ? -1.523 22.060 -28.850 1.00 30.85 476 GLU A O 1
ATOM 3426 N N . VAL A 1 477 ? -0.053 23.518 -29.403 1.00 26.88 477 VAL A N 1
ATOM 3427 C CA . VAL A 1 477 ? 0.845 23.182 -28.333 1.00 26.69 477 VAL A CA 1
ATOM 3428 C C . VAL A 1 477 ? 0.359 23.644 -26.956 1.00 27.19 477 VAL A C 1
ATOM 3429 O O . VAL A 1 477 ? 0.368 22.898 -26.046 1.00 27.51 477 VAL A O 1
ATOM 3433 N N . TYR A 1 478 ? -0.100 24.859 -26.805 1.00 24.16 478 TYR A N 1
ATOM 3434 C CA . TYR A 1 478 ? -0.549 25.261 -25.475 1.00 26.37 478 TYR A CA 1
ATOM 3435 C C . TYR A 1 478 ? -1.834 24.539 -25.021 1.00 26.66 478 TYR A C 1
ATOM 3436 O O . TYR A 1 478 ? -2.010 24.294 -23.823 1.00 24.98 478 TYR A O 1
ATOM 3445 N N . ASP A 1 479 ? -2.695 24.177 -25.978 1.00 23.81 479 ASP A N 1
ATOM 3446 C CA . ASP A 1 479 ? -3.839 23.342 -25.687 1.00 27.07 479 ASP A CA 1
ATOM 3447 C C . ASP A 1 479 ? -3.429 21.998 -25.079 1.00 30.57 479 ASP A C 1
ATOM 3448 O O . ASP A 1 479 ? -4.016 21.566 -24.058 1.00 29.74 479 ASP A O 1
ATOM 3453 N N . ARG A 1 480 ? -2.461 21.335 -25.717 1.00 27.03 480 ARG A N 1
ATOM 3454 C CA . ARG A 1 480 ? -1.923 20.078 -25.218 1.00 30.18 480 ARG A CA 1
ATOM 3455 C C . ARG A 1 480 ? -1.206 20.297 -23.894 1.00 30.52 480 ARG A C 1
ATOM 3456 O O . ARG A 1 480 ? -1.306 19.467 -22.986 1.00 30.82 480 ARG A O 1
ATOM 3464 N N . LEU A 1 481 ? -0.482 21.408 -23.761 1.00 29.65 481 LEU A N 1
ATOM 3465 C CA . LEU A 1 481 ? 0.171 21.681 -22.458 1.00 27.54 481 LEU A CA 1
ATOM 3466 C C . LEU A 1 481 ? -0.895 21.804 -21.407 1.00 27.02 481 LEU A C 1
ATOM 3467 O O . LEU A 1 481 ? -0.782 21.189 -20.337 1.00 27.22 481 LEU A O 1
ATOM 3472 N N . TYR A 1 482 ? -1.951 22.549 -21.738 1.00 26.57 482 TYR A N 1
ATOM 3473 C CA . TYR A 1 482 ? -3.090 22.727 -20.828 1.00 26.67 482 TYR A CA 1
ATOM 3474 C C . TYR A 1 482 ? -3.675 21.384 -20.420 1.00 27.67 482 TYR A C 1
ATOM 3475 O O . TYR A 1 482 ? -3.941 21.134 -19.237 1.00 27.83 482 TYR A O 1
ATOM 3484 N N . ARG A 1 483 ? -3.845 20.510 -21.400 1.00 28.01 483 ARG A N 1
ATOM 3485 C CA . ARG A 1 483 ? -4.352 19.174 -21.136 1.00 30.88 483 ARG A CA 1
ATOM 3486 C C . ARG A 1 483 ? -3.349 18.455 -20.210 1.00 31.88 483 ARG A C 1
ATOM 3487 O O . ARG A 1 483 ? -3.745 17.850 -19.199 1.00 29.02 483 ARG A O 1
ATOM 3495 N N . ASP A 1 484 ? -2.052 18.575 -20.497 1.00 28.78 484 ASP A N 1
ATOM 3496 C CA . ASP A 1 484 ? -1.054 17.974 -19.600 1.00 29.67 484 ASP A CA 1
ATOM 3497 C C . ASP A 1 484 ? -1.083 18.501 -18.159 1.00 28.62 484 ASP A C 1
ATOM 3498 O O . ASP A 1 484 ? -1.052 17.742 -17.226 1.00 28.62 484 ASP A O 1
ATOM 3503 N N . PHE A 1 485 ? -1.098 19.812 -18.011 1.00 26.15 485 PHE A N 1
ATOM 3504 C CA . PHE A 1 485 ? -1.119 20.484 -16.743 1.00 25.08 485 PHE A CA 1
ATOM 3505 C C . PHE A 1 485 ? -2.293 19.951 -15.910 1.00 28.24 485 PHE A C 1
ATOM 3506 O O . PHE A 1 485 ? -2.143 19.565 -14.745 1.00 30.89 485 PHE A O 1
ATOM 3514 N N . SER A 1 486 ? -3.459 19.914 -16.526 1.00 27.69 486 SER A N 1
ATOM 3515 C CA . SER A 1 486 ? -4.668 19.403 -15.902 1.00 29.56 486 SER A CA 1
ATOM 3516 C C . SER A 1 486 ? -4.549 17.951 -15.482 1.00 29.00 486 SER A C 1
ATOM 3517 O O . SER A 1 486 ? -4.982 17.595 -14.411 1.00 31.50 486 SER A O 1
ATOM 3520 N N . ALA A 1 487 ? -3.991 17.121 -16.348 1.00 28.34 487 ALA A N 1
ATOM 3521 C CA . ALA A 1 487 ? -3.826 15.720 -16.065 1.00 27.91 487 ALA A CA 1
ATOM 3522 C C . ALA A 1 487 ? -2.688 15.481 -15.064 1.00 32.08 487 ALA A C 1
ATOM 3523 O O . ALA A 1 487 ? -2.709 14.476 -14.324 1.00 34.97 487 ALA A O 1
ATOM 3525 N N . LEU A 1 488 ? -1.707 16.380 -15.023 1.00 28.13 488 LEU A N 1
ATOM 3526 C CA . LEU A 1 488 ? -0.645 16.266 -14.025 1.00 30.76 488 LEU A CA 1
ATOM 3527 C C . LEU A 1 488 ? -1.291 16.384 -12.636 1.00 31.13 488 LEU A C 1
ATOM 3528 O O . LEU A 1 488 ? -1.155 15.499 -11.805 1.00 28.50 488 LEU A O 1
ATOM 3533 N N . TYR A 1 489 ? -2.067 17.448 -12.441 1.00 30.89 489 TYR A N 1
ATOM 3534 C CA . TYR A 1 489 ? -2.733 17.703 -11.175 1.00 30.17 489 TYR A CA 1
ATOM 3535 C C . TYR A 1 489 ? -3.729 16.640 -10.752 1.00 32.90 489 TYR A C 1
ATOM 3536 O O . TYR A 1 489 ? -3.759 16.236 -9.588 1.00 32.46 489 TYR A O 1
ATOM 3545 N N . ALA A 1 490 ? -4.572 16.212 -11.677 1.00 30.79 490 ALA A N 1
ATOM 3546 C CA . ALA A 1 490 ? -5.495 15.134 -11.365 1.00 34.16 490 ALA A CA 1
ATOM 3547 C C . ALA A 1 490 ? -4.730 13.845 -10.988 1.00 31.49 490 ALA A C 1
ATOM 3548 O O . ALA A 1 490 ? -5.133 13.092 -10.125 1.00 29.59 490 ALA A O 1
ATOM 3550 N N . THR A 1 491 ? -3.611 13.606 -11.639 1.00 32.96 491 THR A N 1
ATOM 3551 C CA . THR A 1 491 ? -2.856 12.402 -11.360 1.00 31.78 491 THR A CA 1
ATOM 3552 C C . THR A 1 491 ? -2.172 12.482 -9.998 1.00 33.40 491 THR A C 1
ATOM 3553 O O . THR A 1 491 ? -2.134 11.499 -9.265 1.00 33.10 491 THR A O 1
ATOM 3557 N N . LEU A 1 492 ? -1.634 13.653 -9.669 1.00 31.58 492 LEU A N 1
ATOM 3558 C CA . LEU A 1 492 ? -0.912 13.857 -8.414 1.00 32.78 492 LEU A CA 1
ATOM 3559 C C . LEU A 1 492 ? -1.829 14.170 -7.231 1.00 33.20 492 LEU A C 1
ATOM 3560 O O . LEU A 1 492 ? -1.354 14.339 -6.123 1.00 35.85 492 LEU A O 1
ATOM 3565 N N . HIS A 1 493 ? -3.134 14.269 -7.452 1.00 32.55 493 HIS A N 1
ATOM 3566 C CA . HIS A 1 493 ? -4.050 14.584 -6.346 1.00 36.32 493 HIS A CA 1
ATOM 3567 C C . HIS A 1 493 ? -4.004 13.622 -5.143 1.00 35.23 493 HIS A C 1
ATOM 3568 O O . HIS A 1 493 ? -3.717 14.051 -4.041 1.00 34.59 493 HIS A O 1
ATOM 3575 N N . PRO A 1 494 ? -4.285 12.324 -5.362 1.00 33.85 494 PRO A N 1
ATOM 3576 C CA . PRO A 1 494 ? -4.277 11.319 -4.286 1.00 34.88 494 PRO A CA 1
ATOM 3577 C C . PRO A 1 494 ? -2.960 11.324 -3.541 1.00 38.21 494 PRO A C 1
ATOM 3578 O O . PRO A 1 494 ? -2.931 11.308 -2.307 1.00 39.16 494 PRO A O 1
ATOM 3582 N N . PHE A 1 495 ? -1.876 11.359 -4.309 1.00 36.24 495 PHE A N 1
ATOM 3583 C CA . PHE A 1 495 ? -0.541 11.467 -3.748 1.00 33.24 495 PHE A CA 1
ATOM 3584 C C . PHE A 1 495 ? -0.336 12.713 -2.859 1.00 36.58 495 PHE A C 1
ATOM 3585 O O . PHE A 1 495 ? 0.399 12.660 -1.884 1.00 34.48 495 PHE A O 1
ATOM 3593 N N . PHE A 1 496 ? -0.982 13.829 -3.197 1.00 37.76 496 PHE A N 1
ATOM 3594 C CA . PHE A 1 496 ? -0.856 15.072 -2.420 1.00 37.00 496 PHE A CA 1
ATOM 3595 C C . PHE A 1 496 ? -1.682 14.969 -1.150 1.00 41.43 496 PHE A C 1
ATOM 3596 O O . PHE A 1 496 ? -1.454 15.707 -0.191 1.00 42.18 496 PHE A O 1
ATOM 3604 N N . HIS A 1 497 ? -2.692 14.103 -1.154 1.00 42.59 497 HIS A N 1
ATOM 3605 C CA . HIS A 1 497 ? -3.578 14.012 0.016 1.00 44.31 497 HIS A CA 1
ATOM 3606 C C . HIS A 1 497 ? -3.413 12.669 0.709 1.00 40.55 497 HIS A C 1
ATOM 3607 O O . HIS A 1 497 ? -4.245 12.268 1.509 1.00 48.24 497 HIS A O 1
ATOM 3614 N N . ARG A 1 498 ? -2.336 11.978 0.370 1.00 39.56 498 ARG A N 1
ATOM 3615 C CA . ARG A 1 498 ? -1.831 10.908 1.203 1.00 39.46 498 ARG A CA 1
ATOM 3616 C C . ARG A 1 498 ? -1.336 11.567 2.477 1.00 39.74 498 ARG A C 1
ATOM 3617 O O . ARG A 1 498 ? -1.008 10.892 3.453 1.00 54.77 498 ARG A O 1
ATOM 3625 N N . ARG B 1 7 ? -57.256 11.487 -7.793 1.00 41.91 7 ARG B N 1
ATOM 3626 C CA . ARG B 1 7 ? -56.485 12.129 -8.864 1.00 44.80 7 ARG B CA 1
ATOM 3627 C C . ARG B 1 7 ? -55.577 11.112 -9.589 1.00 37.62 7 ARG B C 1
ATOM 3628 O O . ARG B 1 7 ? -54.829 10.350 -8.955 1.00 39.89 7 ARG B O 1
ATOM 3636 N N . GLN B 1 8 ? -55.653 11.111 -10.907 1.00 29.76 8 GLN B N 1
ATOM 3637 C CA . GLN B 1 8 ? -55.122 10.025 -11.697 1.00 28.73 8 GLN B CA 1
ATOM 3638 C C . GLN B 1 8 ? -54.050 10.469 -12.659 1.00 28.55 8 GLN B C 1
ATOM 3639 O O . GLN B 1 8 ? -54.003 11.616 -13.114 1.00 23.67 8 GLN B O 1
ATOM 3645 N N . VAL B 1 9 ? -53.228 9.504 -13.015 1.00 28.15 9 VAL B N 1
ATOM 3646 C CA . VAL B 1 9 ? -52.013 9.809 -13.707 1.00 25.20 9 VAL B CA 1
ATOM 3647 C C . VAL B 1 9 ? -51.537 8.539 -14.449 1.00 23.23 9 VAL B C 1
ATOM 3648 O O . VAL B 1 9 ? -51.840 7.424 -14.054 1.00 21.76 9 VAL B O 1
ATOM 3652 N N . ILE B 1 10 ? -50.864 8.714 -15.576 1.00 24.73 10 ILE B N 1
ATOM 3653 C CA . ILE B 1 10 ? -50.457 7.571 -16.395 1.00 23.13 10 ILE B CA 1
ATOM 3654 C C . ILE B 1 10 ? -48.935 7.546 -16.511 1.00 20.80 10 ILE B C 1
ATOM 3655 O O . ILE B 1 10 ? -48.298 8.571 -16.720 1.00 18.44 10 ILE B O 1
ATOM 3660 N N . GLY B 1 11 ? -48.366 6.368 -16.298 1.00 18.94 11 GLY B N 1
ATOM 3661 C CA . GLY B 1 11 ? -46.967 6.131 -16.581 1.00 20.29 11 GLY B CA 1
ATOM 3662 C C . GLY B 1 11 ? -46.858 5.273 -17.855 1.00 20.49 11 GLY B C 1
ATOM 3663 O O . GLY B 1 11 ? -47.462 4.184 -17.948 1.00 18.54 11 GLY B O 1
ATOM 3664 N N . LEU B 1 12 ? -46.102 5.757 -18.833 1.00 16.57 12 LEU B N 1
ATOM 3665 C CA . LEU B 1 12 ? -45.890 4.997 -20.069 1.00 19.51 12 LEU B CA 1
ATOM 3666 C C . LEU B 1 12 ? -44.399 4.727 -20.325 1.00 19.66 12 LEU B C 1
ATOM 3667 O O . LEU B 1 12 ? -43.584 5.672 -20.445 1.00 17.40 12 LEU B O 1
ATOM 3672 N N . ASP B 1 13 ? -44.064 3.432 -20.419 1.00 19.71 13 ASP B N 1
ATOM 3673 C CA . ASP B 1 13 ? -42.675 2.962 -20.550 1.00 16.70 13 ASP B CA 1
ATOM 3674 C C . ASP B 1 13 ? -42.418 2.300 -21.898 1.00 18.27 13 ASP B C 1
ATOM 3675 O O . ASP B 1 13 ? -42.858 1.170 -22.162 1.00 18.43 13 ASP B O 1
ATOM 3680 N N . ILE B 1 14 ? -41.668 3.008 -22.738 1.00 18.04 14 ILE B N 1
ATOM 3681 C CA . ILE B 1 14 ? -41.217 2.472 -24.012 1.00 19.41 14 ILE B CA 1
ATOM 3682 C C . ILE B 1 14 ? -39.957 1.699 -23.735 1.00 20.28 14 ILE B C 1
ATOM 3683 O O . ILE B 1 14 ? -38.843 2.215 -23.860 1.00 21.18 14 ILE B O 1
ATOM 3688 N N . GLY B 1 15 ? -40.128 0.451 -23.351 1.00 20.26 15 GLY B N 1
ATOM 3689 C CA . GLY B 1 15 ? -39.006 -0.330 -22.892 1.00 19.14 15 GLY B CA 1
ATOM 3690 C C . GLY B 1 15 ? -38.466 -1.170 -24.025 1.00 22.85 15 GLY B C 1
ATOM 3691 O O . GLY B 1 15 ? -38.971 -1.197 -25.161 1.00 23.85 15 GLY B O 1
ATOM 3692 N N . THR B 1 16 ? -37.425 -1.888 -23.700 1.00 18.64 16 THR B N 1
ATOM 3693 C CA . THR B 1 16 ? -36.698 -2.615 -24.677 1.00 20.26 16 THR B CA 1
ATOM 3694 C C . THR B 1 16 ? -37.449 -3.852 -25.147 1.00 20.99 16 THR B C 1
ATOM 3695 O O . THR B 1 16 ? -37.504 -4.080 -26.335 1.00 22.89 16 THR B O 1
ATOM 3699 N N . THR B 1 17 ? -38.022 -4.664 -24.259 1.00 20.28 17 THR B N 1
ATOM 3700 C CA . THR B 1 17 ? -38.753 -5.852 -24.759 1.00 24.11 17 THR B CA 1
ATOM 3701 C C . THR B 1 17 ? -40.262 -5.785 -24.574 1.00 22.51 17 THR B C 1
ATOM 3702 O O . THR B 1 17 ? -40.998 -6.737 -24.882 1.00 19.78 17 THR B O 1
ATOM 3706 N N . SER B 1 18 ? -40.722 -4.655 -24.052 1.00 23.41 18 SER B N 1
ATOM 3707 C CA . SER B 1 18 ? -42.150 -4.415 -23.999 1.00 23.34 18 SER B CA 1
ATOM 3708 C C . SER B 1 18 ? -42.539 -2.955 -23.770 1.00 22.77 18 SER B C 1
ATOM 3709 O O . SER B 1 18 ? -41.741 -2.113 -23.381 1.00 21.58 18 SER B O 1
ATOM 3712 N N . THR B 1 19 ? -43.791 -2.662 -24.058 1.00 20.82 19 THR B N 1
ATOM 3713 C CA . THR B 1 19 ? -44.303 -1.356 -23.822 1.00 18.76 19 THR B CA 1
ATOM 3714 C C . THR B 1 19 ? -45.360 -1.499 -22.751 1.00 20.72 19 THR B C 1
ATOM 3715 O O . THR B 1 19 ? -46.302 -2.268 -22.905 1.00 24.42 19 THR B O 1
ATOM 3719 N N . ILE B 1 20 ? -45.219 -0.738 -21.677 1.00 18.39 20 ILE B N 1
ATOM 3720 C CA . ILE B 1 20 ? -46.052 -0.864 -20.485 1.00 18.21 20 ILE B CA 1
ATOM 3721 C C . ILE B 1 20 ? -46.681 0.485 -20.113 1.00 19.76 20 ILE B C 1
ATOM 3722 O O . ILE B 1 20 ? -46.012 1.523 -20.115 1.00 17.73 20 ILE B O 1
ATOM 3727 N N . ALA B 1 21 ? -47.972 0.481 -19.805 1.00 20.50 21 ALA B N 1
ATOM 3728 C CA . ALA B 1 21 ? -48.597 1.669 -19.253 1.00 19.93 21 ALA B CA 1
ATOM 3729 C C . ALA B 1 21 ? -49.311 1.317 -17.950 1.00 22.68 21 ALA B C 1
ATOM 3730 O O . ALA B 1 21 ? -49.794 0.189 -17.781 1.00 23.58 21 ALA B O 1
ATOM 3732 N N . ILE B 1 22 ? -49.390 2.290 -17.042 1.00 22.35 22 ILE B N 1
ATOM 3733 C CA . ILE B 1 22 ? -50.067 2.134 -15.747 1.00 20.98 22 ILE B CA 1
ATOM 3734 C C . ILE B 1 22 ? -50.947 3.322 -15.509 1.00 21.79 22 ILE B C 1
ATOM 3735 O O . ILE B 1 22 ? -50.592 4.472 -15.857 1.00 21.42 22 ILE B O 1
ATOM 3740 N N . LEU B 1 23 ? -52.136 3.004 -15.039 1.00 24.54 23 LEU B N 1
ATOM 3741 C CA . LEU B 1 23 ? -53.098 3.964 -14.575 1.00 24.11 23 LEU B CA 1
ATOM 3742 C C . LEU B 1 23 ? -53.031 3.971 -13.072 1.00 25.50 23 LEU B C 1
ATOM 3743 O O . LEU B 1 23 ? -53.258 2.996 -12.4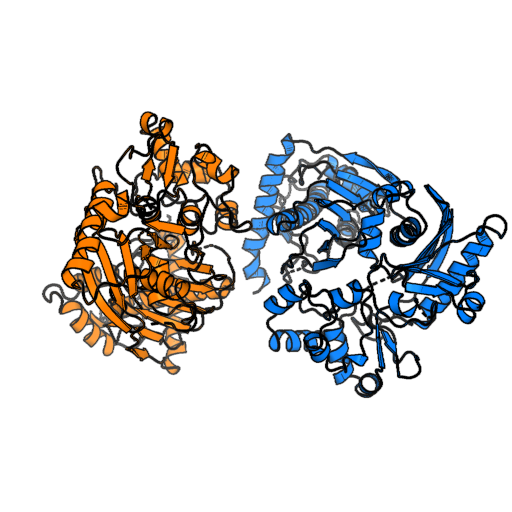45 1.00 26.70 23 LEU B O 1
ATOM 3748 N N . VAL B 1 24 ? -52.621 5.081 -12.516 1.00 25.32 24 VAL B N 1
ATOM 3749 C CA . VAL B 1 24 ? -52.337 5.176 -11.129 1.00 25.37 24 VAL B CA 1
ATOM 3750 C C . VAL B 1 24 ? -53.161 6.233 -10.509 1.00 28.52 24 VAL B C 1
ATOM 3751 O O . VAL B 1 24 ? -53.136 7.355 -10.897 1.00 27.65 24 VAL B O 1
ATOM 3755 N N . ARG B 1 25 ? -53.903 5.836 -9.505 1.00 20.00 25 ARG B N 1
ATOM 3756 C CA . ARG B 1 25 ? -54.755 6.715 -8.745 1.00 20.00 25 ARG B CA 1
ATOM 3757 C C . ARG B 1 25 ? -54.025 7.031 -7.474 1.00 20.00 25 ARG B C 1
ATOM 3758 O O . ARG B 1 25 ? -53.569 6.159 -6.796 1.00 37.99 25 ARG B O 1
ATOM 3766 N N . LEU B 1 26 ? -53.910 8.306 -7.179 1.00 20.00 26 LEU B N 1
ATOM 3767 C CA . LEU B 1 26 ? -53.039 8.814 -6.133 1.00 20.00 26 LEU B CA 1
ATOM 3768 C C . LEU B 1 26 ? -53.577 8.608 -4.728 1.00 20.00 26 LEU B C 1
ATOM 3769 O O . LEU B 1 26 ? -54.737 8.790 -4.496 1.00 45.83 26 LEU B O 1
ATOM 3774 N N . PRO B 1 27 ? -52.739 8.157 -3.803 1.00 47.11 27 PRO B N 1
ATOM 3775 C CA . PRO B 1 27 ? -51.293 8.092 -3.967 1.00 40.59 27 PRO B CA 1
ATOM 3776 C C . PRO B 1 27 ? -50.754 6.699 -3.919 1.00 44.45 27 PRO B C 1
ATOM 3777 O O . PRO B 1 27 ? -49.597 6.514 -3.663 1.00 42.62 27 PRO B O 1
ATOM 3781 N N . ASP B 1 28 ? -51.602 5.727 -4.166 1.00 44.71 28 ASP B N 1
ATOM 3782 C CA . ASP B 1 28 ? -51.418 4.426 -3.597 1.00 44.29 28 ASP B CA 1
ATOM 3783 C C . ASP B 1 28 ? -51.777 3.213 -4.444 1.00 41.44 28 ASP B C 1
ATOM 3784 O O . ASP B 1 28 ? -51.436 2.112 -4.132 1.00 38.30 28 ASP B O 1
ATOM 3789 N N . THR B 1 29 ? -52.510 3.453 -5.496 1.00 34.60 29 THR B N 1
ATOM 3790 C CA . THR B 1 29 ? -53.414 2.506 -6.037 1.00 32.59 29 THR B CA 1
ATOM 3791 C C . THR B 1 29 ? -53.279 2.277 -7.517 1.00 31.79 29 THR B C 1
ATOM 3792 O O . THR B 1 29 ? -53.581 3.122 -8.299 1.00 30.95 29 THR B O 1
ATOM 3796 N N . VAL B 1 30 ? -52.869 1.093 -7.910 1.00 27.51 30 VAL B N 1
ATOM 3797 C CA . VAL B 1 30 ? -52.752 0.860 -9.324 1.00 28.43 30 VAL B CA 1
ATOM 3798 C C . VAL B 1 30 ? -54.081 0.479 -9.885 1.00 24.55 30 VAL B C 1
ATOM 3799 O O . VAL B 1 30 ? -54.564 -0.547 -9.579 1.00 25.49 30 VAL B O 1
ATOM 3803 N N . VAL B 1 31 ? -54.669 1.334 -10.690 1.00 24.18 31 VAL B N 1
ATOM 3804 C CA . VAL B 1 31 ? -55.975 1.013 -11.303 1.00 23.76 31 VAL B CA 1
ATOM 3805 C C . VAL B 1 31 ? -55.897 -0.006 -12.443 1.00 23.78 31 VAL B C 1
ATOM 3806 O O . VAL B 1 31 ? -56.751 -0.884 -12.579 1.00 21.32 31 VAL B O 1
ATOM 3810 N N . ALA B 1 32 ? -54.881 0.115 -13.287 1.00 23.26 32 ALA B N 1
ATOM 3811 C CA . ALA B 1 32 ? -54.766 -0.814 -14.388 1.00 23.34 32 ALA B CA 1
ATOM 3812 C C . ALA B 1 32 ? -53.350 -0.909 -14.914 1.00 23.04 32 ALA B C 1
ATOM 3813 O O . ALA B 1 32 ? -52.612 0.068 -14.932 1.00 21.02 32 ALA B O 1
ATOM 3815 N N . VAL B 1 33 ? -52.981 -2.090 -15.379 1.00 23.95 33 VAL B N 1
ATOM 3816 C CA . VAL B 1 33 ? -51.711 -2.234 -16.086 1.00 27.92 33 VAL B CA 1
ATOM 3817 C C . VAL B 1 33 ? -51.906 -2.807 -17.482 1.00 27.64 33 VAL B C 1
ATOM 3818 O O . VAL B 1 33 ? -52.696 -3.740 -17.662 1.00 28.82 33 VAL B O 1
ATOM 3822 N N . ALA B 1 34 ? -51.169 -2.281 -18.463 1.00 25.22 34 ALA B N 1
ATOM 3823 C CA . ALA B 1 34 ? -51.174 -2.880 -19.801 1.00 26.98 34 ALA B CA 1
ATOM 3824 C C . ALA B 1 34 ? -49.802 -2.920 -20.481 1.00 26.49 34 ALA B C 1
ATOM 3825 O O . ALA B 1 34 ? -48.969 -2.012 -20.306 1.00 25.19 34 ALA B O 1
ATOM 3827 N N . SER B 1 35 ? -49.588 -3.967 -21.283 1.00 26.34 35 SER B N 1
ATOM 3828 C CA . SER B 1 35 ? -48.305 -4.166 -21.942 1.00 23.06 35 SER B CA 1
ATOM 3829 C C . SER B 1 35 ? -48.406 -4.875 -23.287 1.00 23.87 35 SER B C 1
ATOM 3830 O O . SER B 1 35 ? -49.340 -5.606 -23.559 1.00 25.22 35 SER B O 1
ATOM 3833 N N . ARG B 1 36 ? -47.414 -4.663 -24.131 1.00 23.57 36 ARG B N 1
ATOM 3834 C CA . ARG B 1 36 ? -47.370 -5.317 -25.423 1.00 24.46 36 ARG B CA 1
ATOM 3835 C C . ARG B 1 36 ? -45.928 -5.647 -25.635 1.00 24.24 36 ARG B C 1
ATOM 3836 O O . ARG B 1 36 ? -45.047 -4.869 -25.249 1.00 25.77 36 ARG B O 1
ATOM 3844 N N . PRO B 1 37 ? -45.662 -6.806 -26.225 1.00 24.26 37 PRO B N 1
ATOM 3845 C CA . PRO B 1 37 ? -44.246 -7.110 -26.483 1.00 26.77 37 PRO B CA 1
ATOM 3846 C C . PRO B 1 37 ? -43.607 -6.142 -27.522 1.00 25.53 37 PRO B C 1
ATOM 3847 O O . PRO B 1 37 ? -44.302 -5.655 -28.451 1.00 21.74 37 PRO B O 1
ATOM 3851 N N . THR B 1 38 ? -42.293 -5.913 -27.385 1.00 23.47 38 THR B N 1
ATOM 3852 C CA . THR B 1 38 ? -41.537 -5.096 -28.348 1.00 23.30 38 THR B CA 1
ATOM 3853 C C . THR B 1 38 ? -40.391 -5.892 -28.901 1.00 22.40 38 THR B C 1
ATOM 3854 O O . THR B 1 38 ? -39.820 -6.720 -28.227 1.00 22.55 38 THR B O 1
ATOM 3858 N N . THR B 1 39 ? -40.071 -5.678 -30.158 1.00 25.07 39 THR B N 1
ATOM 3859 C CA . THR B 1 39 ? -39.113 -6.556 -30.833 1.00 25.97 39 THR B CA 1
ATOM 3860 C C . THR B 1 39 ? -37.701 -5.980 -30.922 1.00 27.32 39 THR B C 1
ATOM 3861 O O . THR B 1 39 ? -37.485 -4.894 -31.503 1.00 25.90 39 THR B O 1
ATOM 3865 N N . LEU B 1 40 ? -36.750 -6.703 -30.344 1.00 23.78 40 LEU B N 1
ATOM 3866 C CA . LEU B 1 40 ? -35.363 -6.348 -30.538 1.00 28.54 40 LEU B CA 1
ATOM 3867 C C . LEU B 1 40 ? -34.867 -7.102 -31.759 1.00 27.03 40 LEU B C 1
ATOM 3868 O O . LEU B 1 40 ? -34.968 -8.326 -31.852 1.00 28.15 40 LEU B O 1
ATOM 3873 N N . SER B 1 41 ? -34.311 -6.347 -32.682 1.00 26.61 41 SER B N 1
ATOM 3874 C CA . SER B 1 41 ? -33.859 -6.857 -33.969 1.00 28.81 41 SER B CA 1
ATOM 3875 C C . SER B 1 41 ? -32.323 -6.802 -34.026 1.00 25.17 41 SER B C 1
ATOM 3876 O O . SER B 1 41 ? -31.737 -5.774 -33.684 1.00 23.81 41 SER B O 1
ATOM 3879 N N . SER B 1 42 ? -31.662 -7.902 -34.385 1.00 24.11 42 SER B N 1
ATOM 3880 C CA . SER B 1 42 ? -30.249 -7.787 -34.790 1.00 29.48 42 SER B CA 1
ATOM 3881 C C . SER B 1 42 ? -29.958 -8.370 -36.186 1.00 25.87 42 SER B C 1
ATOM 3882 O O . SER B 1 42 ? -29.759 -9.569 -36.347 1.00 26.71 42 SER B O 1
ATOM 3885 N N . PRO B 1 43 ? -29.979 -7.492 -37.195 1.00 25.52 43 PRO B N 1
ATOM 3886 C CA . PRO B 1 43 ? -29.767 -7.819 -38.611 1.00 28.14 43 PRO B CA 1
ATOM 3887 C C . PRO B 1 43 ? -28.317 -8.276 -38.904 1.00 30.19 43 PRO B C 1
ATOM 3888 O O . PRO B 1 43 ? -28.025 -8.859 -39.967 1.00 30.64 43 PRO B O 1
ATOM 3892 N N . HIS B 1 44 ? -27.427 -8.002 -37.961 1.00 27.57 44 HIS B N 1
ATOM 3893 C CA . HIS B 1 44 ? -26.046 -8.450 -38.017 1.00 27.58 44 HIS B CA 1
ATOM 3894 C C . HIS B 1 44 ? -25.566 -8.586 -36.602 1.00 27.71 44 HIS B C 1
ATOM 3895 O O . HIS B 1 44 ? -26.098 -7.931 -35.726 1.00 27.92 44 HIS B O 1
ATOM 3902 N N . PRO B 1 45 ? -24.552 -9.434 -36.371 1.00 33.09 45 PRO B N 1
ATOM 3903 C CA . PRO B 1 45 ? -24.082 -9.670 -34.996 1.00 25.63 45 PRO B CA 1
ATOM 3904 C C . PRO B 1 45 ? -23.755 -8.364 -34.258 1.00 27.04 45 PRO B C 1
ATOM 3905 O O . PRO B 1 45 ? -23.129 -7.466 -34.814 1.00 27.29 45 PRO B O 1
ATOM 3909 N N . GLY B 1 46 ? -24.211 -8.241 -33.019 1.00 26.05 46 GLY B N 1
ATOM 3910 C CA . GLY B 1 46 ? -23.919 -7.049 -32.241 1.00 24.68 46 GLY B CA 1
ATOM 3911 C C . GLY B 1 46 ? -24.827 -5.865 -32.553 1.00 27.10 46 GLY B C 1
ATOM 3912 O O . GLY B 1 46 ? -24.790 -4.856 -31.839 1.00 24.95 46 GLY B O 1
ATOM 3913 N N . TRP B 1 47 ? -25.639 -5.974 -33.612 1.00 25.98 47 TRP B N 1
ATOM 3914 C CA . TRP B 1 47 ? -26.597 -4.920 -33.937 1.00 24.64 47 TRP B CA 1
ATOM 3915 C C . TRP B 1 47 ? -27.788 -5.008 -32.986 1.00 23.84 47 TRP B C 1
ATOM 3916 O O . TRP B 1 47 ? -28.131 -6.089 -32.510 1.00 23.17 47 TRP B O 1
ATOM 3927 N N . ALA B 1 48 ? -28.406 -3.865 -32.716 1.00 20.93 48 ALA B N 1
ATOM 3928 C CA . ALA B 1 48 ? -29.527 -3.816 -31.796 1.00 22.47 48 ALA B CA 1
ATOM 3929 C C . ALA B 1 48 ? -30.435 -2.727 -32.267 1.00 21.27 48 ALA B C 1
ATOM 3930 O O . ALA B 1 48 ? -30.109 -1.549 -32.130 1.00 19.87 48 ALA B O 1
ATOM 3932 N N . GLU B 1 49 ? -31.570 -3.112 -32.840 1.00 20.35 49 GLU B N 1
ATOM 3933 C CA . GLU B 1 49 ? -32.422 -2.133 -33.508 1.00 21.61 49 GLU B CA 1
ATOM 3934 C C . GLU B 1 49 ? -33.850 -2.349 -33.106 1.00 21.02 49 GLU B C 1
ATOM 3935 O O . GLU B 1 49 ? -34.228 -3.453 -32.730 1.00 22.10 49 GLU B O 1
ATOM 3941 N N . GLU B 1 50 ? -34.651 -1.300 -33.208 1.00 20.90 50 GLU B N 1
ATOM 3942 C CA . GLU B 1 50 ? -36.097 -1.451 -33.052 1.00 18.81 50 GLU B CA 1
ATOM 3943 C C . GLU B 1 50 ? -36.880 -0.584 -34.000 1.00 20.06 50 GLU B C 1
ATOM 3944 O O . GLU B 1 50 ? -36.326 0.295 -34.652 1.00 21.78 50 GLU B O 1
ATOM 3950 N N . ASP B 1 51 ? -38.179 -0.835 -34.059 1.00 19.29 51 ASP B N 1
ATOM 3951 C CA . ASP B 1 51 ? -39.038 -0.174 -34.985 1.00 16.92 51 ASP B CA 1
ATOM 3952 C C . ASP B 1 51 ? -39.935 0.856 -34.343 1.00 21.16 51 ASP B C 1
ATOM 3953 O O . ASP B 1 51 ? -40.917 0.497 -33.668 1.00 19.52 51 ASP B O 1
ATOM 3958 N N . PRO B 1 52 ? -39.643 2.150 -34.571 1.00 22.24 52 PRO B N 1
ATOM 3959 C CA . PRO B 1 52 ? -40.383 3.130 -33.769 1.00 21.84 52 PRO B CA 1
ATOM 3960 C C . PRO B 1 52 ? -41.883 3.031 -33.969 1.00 20.54 52 PRO B C 1
ATOM 3961 O O . PRO B 1 52 ? -42.619 3.365 -33.043 1.00 19.55 52 PRO B O 1
ATOM 3965 N N . ALA B 1 53 ? -42.320 2.578 -35.140 1.00 20.79 53 ALA B N 1
ATOM 3966 C CA . ALA B 1 53 ? -43.746 2.368 -35.398 1.00 22.57 53 ALA B CA 1
ATOM 3967 C C . ALA B 1 53 ? -44.355 1.255 -34.518 1.00 21.13 53 ALA B C 1
ATOM 3968 O O . ALA B 1 53 ? -45.567 1.234 -34.264 1.00 21.54 53 ALA B O 1
ATOM 3970 N N . GLN B 1 54 ? -43.545 0.298 -34.098 1.00 20.70 54 GLN B N 1
ATOM 3971 C CA . GLN B 1 54 ? -44.044 -0.708 -33.161 1.00 22.80 54 GLN B CA 1
ATOM 3972 C C . GLN B 1 54 ? -44.215 -0.044 -31.781 1.00 23.57 54 GLN B C 1
ATOM 3973 O O . GLN B 1 54 ? -45.169 -0.319 -31.051 1.00 21.33 54 GLN B O 1
ATOM 3979 N N . TRP B 1 55 ? -43.295 0.853 -31.430 1.00 23.25 55 TRP B N 1
ATOM 3980 C CA . TRP B 1 55 ? -43.455 1.577 -30.187 1.00 20.40 55 TRP B CA 1
ATOM 3981 C C . TRP B 1 55 ? -44.763 2.327 -30.217 1.00 20.71 55 TRP B C 1
ATOM 3982 O O . TRP B 1 55 ? -45.549 2.269 -29.282 1.00 20.20 55 TRP B O 1
ATOM 3993 N N . TRP B 1 56 ? -44.989 3.066 -31.278 1.00 20.62 56 TRP B N 1
ATOM 3994 C CA . TRP B 1 56 ? -46.123 3.972 -31.287 1.00 24.22 56 TRP B CA 1
ATOM 3995 C C . TRP B 1 56 ? -47.410 3.163 -31.255 1.00 24.98 56 TRP B C 1
ATOM 3996 O O . TRP B 1 56 ? -48.417 3.505 -30.585 1.00 23.68 56 TRP B O 1
ATOM 4007 N N . ASP B 1 57 ? -47.341 2.041 -31.936 1.00 21.82 57 ASP B N 1
ATOM 4008 C CA . ASP B 1 57 ? -48.489 1.205 -32.101 1.00 22.41 57 ASP B CA 1
ATOM 4009 C C . ASP B 1 57 ? -48.813 0.475 -30.838 1.00 21.29 57 ASP B C 1
ATOM 4010 O O . ASP B 1 57 ? -49.970 0.355 -30.452 1.00 23.61 57 ASP B O 1
ATOM 4015 N N . ASN B 1 58 ? -47.776 0.027 -30.149 1.00 25.19 58 ASN B N 1
ATOM 4016 C CA . ASN B 1 58 ? -47.901 -0.500 -28.778 1.00 21.57 58 ASN B CA 1
ATOM 4017 C C . ASN B 1 58 ? -48.489 0.549 -27.806 1.00 22.35 58 ASN B C 1
ATOM 4018 O O . ASN B 1 58 ? -49.401 0.245 -26.991 1.00 22.49 58 ASN B O 1
ATOM 4023 N N . ALA B 1 59 ? -47.967 1.778 -27.893 1.00 19.21 59 ALA B N 1
ATOM 4024 C CA . ALA B 1 59 ? -48.429 2.872 -27.037 1.00 18.65 59 ALA B CA 1
ATOM 4025 C C . ALA B 1 59 ? -49.931 3.061 -27.235 1.00 20.48 59 ALA B C 1
ATOM 4026 O O . ALA B 1 59 ? -50.698 3.052 -26.279 1.00 22.78 59 ALA B O 1
ATOM 4028 N N . ARG B 1 60 ? -50.346 3.164 -28.488 1.00 20.65 60 ARG B N 1
ATOM 4029 C CA . ARG B 1 60 ? -51.756 3.323 -28.816 1.00 21.37 60 ARG B CA 1
ATOM 4030 C C . ARG B 1 60 ? -52.571 2.246 -28.128 1.00 20.89 60 ARG B C 1
ATOM 4031 O O . ARG B 1 60 ? -53.504 2.558 -27.423 1.00 26.27 60 ARG B O 1
ATOM 4039 N N . ALA B 1 61 ? -52.193 0.986 -28.303 1.00 19.33 61 ALA B N 1
ATOM 4040 C CA . ALA B 1 61 ? -52.949 -0.116 -27.768 1.00 21.70 61 ALA B CA 1
ATOM 4041 C C . ALA B 1 61 ? -52.976 -0.172 -26.229 1.00 24.63 61 ALA B C 1
ATOM 4042 O O . ALA B 1 61 ? -54.039 -0.366 -25.648 1.00 23.84 61 ALA B O 1
ATOM 4044 N N . VAL B 1 62 ? -51.824 -0.006 -25.570 1.00 22.18 62 VAL B N 1
ATOM 4045 C CA . VAL B 1 62 ? -51.832 -0.118 -24.124 1.00 22.53 62 VAL B CA 1
ATOM 4046 C C . VAL B 1 62 ? -52.610 1.016 -23.496 1.00 25.85 62 VAL B C 1
ATOM 4047 O O . VAL B 1 62 ? -53.272 0.808 -22.471 1.00 24.95 62 VAL B O 1
ATOM 4051 N N . LEU B 1 63 ? -52.552 2.202 -24.099 1.00 22.69 63 LEU B N 1
ATOM 4052 C CA . LEU B 1 63 ? -53.270 3.335 -23.529 1.00 24.11 63 LEU B CA 1
ATOM 4053 C C . LEU B 1 63 ? -54.776 3.090 -23.607 1.00 26.14 63 LEU B C 1
ATOM 4054 O O . LEU B 1 63 ? -55.513 3.259 -22.617 1.00 24.33 63 LEU B O 1
ATOM 4059 N N . ALA B 1 64 ? -55.228 2.685 -24.782 1.00 25.22 64 ALA B N 1
ATOM 4060 C CA . ALA B 1 64 ? -56.648 2.376 -24.950 1.00 27.66 64 ALA B CA 1
ATOM 4061 C C . ALA B 1 64 ? -57.045 1.258 -23.980 1.00 27.97 64 ALA B C 1
ATOM 4062 O O . ALA B 1 64 ? -58.136 1.287 -23.407 1.00 30.51 64 ALA B O 1
ATOM 4064 N N . GLU B 1 65 ? -56.169 0.280 -23.776 1.00 25.80 65 GLU B N 1
ATOM 4065 C CA . GLU B 1 65 ? -56.505 -0.812 -22.852 1.00 27.85 65 GLU B CA 1
ATOM 4066 C C . GLU B 1 65 ? -56.665 -0.301 -21.424 1.00 30.42 65 GLU B C 1
ATOM 4067 O O . GLU B 1 65 ? -57.547 -0.762 -20.684 1.00 31.76 65 GLU B O 1
ATOM 4073 N N . LEU B 1 66 ? -55.811 0.640 -21.024 1.00 27.54 66 LEU B N 1
ATOM 4074 C CA . LEU B 1 66 ? -55.969 1.277 -19.723 1.00 28.70 66 LEU B CA 1
ATOM 4075 C C . LEU B 1 66 ? -57.415 1.771 -19.561 1.00 29.59 66 LEU B C 1
ATOM 4076 O O . LEU B 1 66 ? -58.041 1.602 -18.501 1.00 28.00 66 LEU B O 1
ATOM 4081 N N . LYS B 1 67 ? -57.946 2.354 -20.632 1.00 25.87 67 LYS B N 1
ATOM 4082 C CA . LYS B 1 67 ? -59.248 2.980 -20.578 1.00 27.05 67 LYS B CA 1
ATOM 4083 C C . LYS B 1 67 ? -60.361 1.934 -20.589 1.00 26.26 67 LYS B C 1
ATOM 4084 O O . LYS B 1 67 ? -61.286 1.988 -19.800 1.00 27.69 67 LYS B O 1
ATOM 4090 N N . THR B 1 68 ? -60.223 0.932 -21.437 1.00 27.46 68 THR B N 1
ATOM 4091 C CA . THR B 1 68 ? -61.158 -0.188 -21.465 1.00 28.29 68 THR B CA 1
ATOM 4092 C C . THR B 1 68 ? -61.216 -0.975 -20.136 1.00 29.03 68 THR B C 1
ATOM 4093 O O . THR B 1 68 ? -62.287 -1.411 -19.706 1.00 33.37 68 THR B O 1
ATOM 4097 N N . THR B 1 69 ? -60.055 -1.151 -19.513 1.00 28.37 69 THR B N 1
ATOM 4098 C CA . THR B 1 69 ? -59.905 -1.807 -18.219 1.00 28.60 69 THR B CA 1
ATOM 4099 C C . THR B 1 69 ? -60.501 -0.968 -17.087 1.00 32.11 69 THR B C 1
ATOM 4100 O O . THR B 1 69 ? -61.141 -1.510 -16.189 1.00 33.30 69 THR B O 1
ATOM 4104 N N . ALA B 1 70 ? -60.350 0.342 -17.125 1.00 29.32 70 ALA B N 1
ATOM 4105 C CA . ALA B 1 70 ? -60.923 1.179 -16.104 1.00 30.92 70 ALA B CA 1
ATOM 4106 C C . ALA B 1 70 ? -62.438 1.385 -16.245 1.00 33.40 70 ALA B C 1
ATOM 4107 O O . ALA B 1 70 ? -63.136 1.446 -15.292 1.00 33.10 70 ALA B O 1
ATOM 4109 N N . GLY B 1 71 ? -62.930 1.489 -17.449 1.00 30.65 71 GLY B N 1
ATOM 4110 C CA . GLY B 1 71 ? -64.297 1.793 -17.613 1.00 34.46 71 GLY B CA 1
ATOM 4111 C C . GLY B 1 71 ? -64.435 3.263 -17.381 1.00 35.56 71 GLY B C 1
ATOM 4112 O O . GLY B 1 71 ? -63.601 3.840 -16.772 1.00 31.41 71 GLY B O 1
ATOM 4113 N N . GLU B 1 72 ? -65.526 3.820 -17.870 1.00 20.00 72 GLU B N 1
ATOM 4114 C CA . GLU B 1 72 ? -65.748 5.234 -17.918 1.00 20.00 72 GLU B CA 1
ATOM 4115 C C . GLU B 1 72 ? -65.839 5.722 -16.545 1.00 20.00 72 GLU B C 1
ATOM 4116 O O . GLU B 1 72 ? -65.569 6.853 -16.273 1.00 42.58 72 GLU B O 1
ATOM 4122 N N . SER B 1 73 ? -66.191 4.846 -15.644 1.00 34.03 73 SER B N 1
ATOM 4123 C CA . SER B 1 73 ? -66.391 5.291 -14.297 1.00 32.57 73 SER B CA 1
ATOM 4124 C C . SER B 1 73 ? -65.093 5.448 -13.531 1.00 34.78 73 SER B C 1
ATOM 4125 O O . SER B 1 73 ? -64.980 6.287 -12.729 1.00 42.45 73 SER B O 1
ATOM 4128 N N . ASP B 1 74 ? -64.077 4.695 -13.853 1.00 36.43 74 ASP B N 1
ATOM 4129 C CA . ASP B 1 74 ? -62.744 4.879 -13.284 1.00 37.82 74 ASP B CA 1
ATOM 4130 C C . ASP B 1 74 ? -61.696 5.547 -14.181 1.00 34.97 74 ASP B C 1
ATOM 4131 O O . ASP B 1 74 ? -60.487 5.433 -13.919 1.00 34.37 74 ASP B O 1
ATOM 4136 N N . TRP B 1 75 ? -62.149 6.228 -15.228 1.00 33.48 75 TRP B N 1
ATOM 4137 C CA . TRP B 1 75 ? -61.248 6.845 -16.200 1.00 29.77 75 TRP B CA 1
ATOM 4138 C C . TRP B 1 75 ? -61.168 8.373 -16.020 1.00 32.00 75 TRP B C 1
ATOM 4139 O O . TRP B 1 75 ? -62.036 9.101 -16.503 1.00 29.60 75 TRP B O 1
ATOM 4150 N N . ARG B 1 76 ? -60.135 8.849 -15.316 1.00 29.77 76 ARG B N 1
ATOM 4151 C CA . ARG B 1 76 ? -59.953 10.285 -15.110 1.00 26.33 76 ARG B CA 1
ATOM 4152 C C . ARG B 1 76 ? -58.478 10.653 -15.049 1.00 27.55 76 ARG B C 1
ATOM 4153 O O . ARG B 1 76 ? -58.049 11.227 -14.053 1.00 27.05 76 ARG B O 1
ATOM 4161 N N . PRO B 1 77 ? -57.682 10.309 -16.100 1.00 28.72 77 PRO B N 1
ATOM 4162 C CA . PRO B 1 77 ? -56.267 10.703 -16.083 1.00 23.73 77 PRO B CA 1
ATOM 4163 C C . PRO B 1 77 ? -56.181 12.215 -16.032 1.00 22.58 77 PRO B C 1
ATOM 4164 O O . PRO B 1 77 ? -56.939 12.882 -16.706 1.00 25.59 77 PRO B O 1
ATOM 4168 N N . GLY B 1 78 ? -55.271 12.767 -15.266 1.00 21.87 78 GLY B N 1
ATOM 4169 C CA . GLY B 1 78 ? -55.023 14.192 -15.348 1.00 24.07 78 GLY B CA 1
ATOM 4170 C C . GLY B 1 78 ? -53.658 14.519 -15.962 1.00 25.76 78 GLY B C 1
ATOM 4171 O O . GLY B 1 78 ? -53.332 15.687 -16.162 1.00 23.15 78 GLY B O 1
ATOM 4172 N N . GLY B 1 79 ? -52.852 13.497 -16.246 1.00 22.37 79 GLY B N 1
ATOM 4173 C CA . GLY B 1 79 ? -51.547 13.730 -16.828 1.00 22.11 79 GLY B CA 1
ATOM 4174 C C . GLY B 1 79 ? -50.783 12.482 -17.223 1.00 22.27 79 GLY B C 1
ATOM 4175 O O . GLY B 1 79 ? -51.063 11.378 -16.741 1.00 22.67 79 GLY B O 1
ATOM 4176 N N . ILE B 1 80 ? -49.797 12.655 -18.096 1.00 20.11 80 ILE B N 1
ATOM 4177 C CA . ILE B 1 80 ? -49.012 11.535 -18.562 1.00 19.00 80 ILE B CA 1
ATOM 4178 C C . ILE B 1 80 ? -47.548 11.891 -18.736 1.00 20.94 80 ILE B C 1
ATOM 4179 O O . ILE B 1 80 ? -47.200 13.015 -19.121 1.00 18.70 80 ILE B O 1
ATOM 4184 N N . CYS B 1 81 ? -46.693 10.913 -18.441 1.00 20.81 81 CYS B N 1
ATOM 4185 C CA . CYS B 1 81 ? -45.262 11.031 -18.684 1.00 17.77 81 CYS B CA 1
ATOM 4186 C C . CYS B 1 81 ? -44.791 9.755 -19.338 1.00 19.33 81 CYS B C 1
ATOM 4187 O O . CYS B 1 81 ? -45.141 8.646 -18.881 1.00 20.58 81 CYS B O 1
ATOM 4190 N N . VAL B 1 82 ? -44.024 9.922 -20.413 1.00 17.97 82 VAL B N 1
ATOM 4191 C CA . VAL B 1 82 ? -43.438 8.841 -21.151 1.00 16.82 82 VAL B CA 1
ATOM 4192 C C . VAL B 1 82 ? -41.978 8.687 -20.752 1.00 16.71 82 VAL B C 1
ATOM 4193 O O . VAL B 1 82 ? -41.230 9.664 -20.706 1.00 16.24 82 VAL B O 1
ATOM 4197 N N . THR B 1 83 ? -41.593 7.452 -20.430 1.00 15.21 83 THR B N 1
ATOM 4198 C CA . THR B 1 83 ? -40.210 7.108 -20.117 1.00 16.91 83 THR B CA 1
ATOM 4199 C C . THR B 1 83 ? -39.803 5.953 -21.033 1.00 18.22 83 THR B C 1
ATOM 4200 O O . THR B 1 83 ? -40.652 5.438 -21.785 1.00 17.22 83 THR B O 1
ATOM 4204 N N . GLY B 1 84 ? -38.520 5.566 -20.998 1.00 17.13 84 GLY B N 1
ATOM 4205 C CA . GLY B 1 84 ? -38.030 4.524 -21.881 1.00 17.49 84 GLY B CA 1
ATOM 4206 C C . GLY B 1 84 ? -36.535 4.461 -22.021 1.00 19.08 84 GLY B C 1
ATOM 4207 O O . GLY B 1 84 ? -35.809 5.314 -21.525 1.00 18.68 84 GLY B O 1
ATOM 4216 N N . LEU B 1 86 ? -32.691 4.660 -23.056 1.00 20.53 86 LEU B N 1
ATOM 4217 C CA . LEU B 1 86 ? -31.942 5.736 -23.679 1.00 22.15 86 LEU B CA 1
ATOM 4218 C C . LEU B 1 86 ? -30.471 5.376 -23.736 1.00 23.20 86 LEU B C 1
ATOM 4219 O O . LEU B 1 86 ? -30.036 4.519 -22.999 1.00 27.35 86 LEU B O 1
ATOM 4224 N N . PRO B 1 87 ? -29.698 6.007 -24.635 1.00 24.16 87 PRO B N 1
ATOM 4225 C CA . PRO B 1 87 ? -30.088 6.848 -25.773 1.00 21.55 87 PRO B CA 1
ATOM 4226 C C . PRO B 1 87 ? -30.332 5.965 -27.008 1.00 22.58 87 PRO B C 1
ATOM 4227 O O . PRO B 1 87 ? -29.402 5.354 -27.555 1.00 20.51 87 PRO B O 1
ATOM 4231 N N . ALA B 1 88 ? -31.584 5.862 -27.424 1.00 20.90 88 ALA B N 1
ATOM 4232 C CA . ALA B 1 88 ? -31.866 5.270 -28.715 1.00 19.21 88 ALA B CA 1
ATOM 4233 C C . ALA B 1 88 ? -31.589 6.390 -29.716 1.00 21.05 88 ALA B C 1
ATOM 4234 O O . ALA B 1 88 ? -31.622 7.589 -29.342 1.00 20.02 88 ALA B O 1
ATOM 4236 N N . VAL B 1 89 ? -31.277 6.001 -30.955 1.00 18.44 89 VAL B N 1
ATOM 4237 C CA . VAL B 1 89 ? -31.153 6.935 -32.064 1.00 17.55 89 VAL B CA 1
ATOM 4238 C C . VAL B 1 89 ? -32.274 6.708 -33.080 1.00 19.27 89 VAL B C 1
ATOM 4239 O O . VAL B 1 89 ? -32.413 5.642 -33.676 1.00 15.92 89 VAL B O 1
ATOM 4243 N N . VAL B 1 90 ? -33.111 7.733 -33.194 1.00 19.85 90 VAL B N 1
ATOM 4244 C CA . VAL B 1 90 ? -34.210 7.773 -34.105 1.00 19.06 90 VAL B CA 1
ATOM 4245 C C . VAL B 1 90 ? -33.966 8.977 -35.023 1.00 22.41 90 VAL B C 1
ATOM 4246 O O . VAL B 1 90 ? -33.650 10.092 -34.562 1.00 23.24 90 VAL B O 1
ATOM 4250 N N . LEU B 1 91 ? -34.117 8.771 -36.317 1.00 18.80 91 LEU B N 1
ATOM 4251 C CA . LEU B 1 91 ? -33.761 9.809 -37.274 1.00 21.96 91 LEU B CA 1
ATOM 4252 C C . LEU B 1 91 ? -35.021 10.174 -38.071 1.00 20.63 91 LEU B C 1
ATOM 4253 O O . LEU B 1 91 ? -35.645 9.291 -38.623 1.00 20.50 91 LEU B O 1
ATOM 4258 N N . LEU B 1 92 ? -35.411 11.444 -38.081 1.00 18.32 92 LEU B N 1
ATOM 4259 C CA . LEU B 1 92 ? -36.550 11.859 -38.876 1.00 23.98 92 LEU B CA 1
ATOM 4260 C C . LEU B 1 92 ? -36.096 12.803 -39.969 1.00 23.90 92 LEU B C 1
ATOM 4261 O O . LEU B 1 92 ? -35.261 13.664 -39.727 1.00 21.69 92 LEU B O 1
ATOM 4266 N N . ASP B 1 93 ? -36.697 12.658 -41.143 1.00 24.32 93 ASP B N 1
ATOM 4267 C CA . ASP B 1 93 ? -36.526 13.608 -42.239 1.00 25.93 93 ASP B CA 1
ATOM 4268 C C . ASP B 1 93 ? -37.454 14.837 -42.191 1.00 29.42 93 ASP B C 1
ATOM 4269 O O . ASP B 1 93 ? -38.217 15.041 -41.258 1.00 28.68 93 ASP B O 1
ATOM 4274 N N . ASP B 1 94 ? -37.337 15.641 -43.242 1.00 36.37 94 ASP B N 1
ATOM 4275 C CA . ASP B 1 94 ? -38.219 16.764 -43.583 1.00 39.70 94 ASP B CA 1
ATOM 4276 C C . ASP B 1 94 ? -39.634 16.677 -43.040 1.00 31.58 94 ASP B C 1
ATOM 4277 O O . ASP B 1 94 ? -40.094 17.605 -42.417 1.00 29.64 94 ASP B O 1
ATOM 4282 N N . ARG B 1 95 ? -40.340 15.604 -43.379 1.00 29.66 95 ARG B N 1
ATOM 4283 C CA . ARG B 1 95 ? -41.756 15.498 -43.047 1.00 34.85 95 ARG B CA 1
ATOM 4284 C C . ARG B 1 95 ? -41.970 14.662 -41.789 1.00 34.88 95 ARG B C 1
ATOM 4285 O O . ARG B 1 95 ? -43.091 14.232 -41.510 1.00 34.87 95 ARG B O 1
ATOM 4293 N N . GLY B 1 96 ? -40.903 14.433 -41.030 1.00 27.54 96 GLY B N 1
ATOM 4294 C CA . GLY B 1 96 ? -41.034 13.722 -39.780 1.00 27.56 96 GLY B CA 1
ATOM 4295 C C . GLY B 1 96 ? -41.182 12.217 -39.928 1.00 28.26 96 GLY B C 1
ATOM 4296 O O . GLY B 1 96 ? -41.763 11.559 -39.082 1.00 32.44 96 GLY B O 1
ATOM 4297 N N . ALA B 1 97 ? -40.699 11.663 -41.023 1.00 28.29 97 ALA B N 1
ATOM 4298 C CA . ALA B 1 97 ? -40.786 10.231 -41.217 1.00 26.76 97 ALA B CA 1
ATOM 4299 C C . ALA B 1 97 ? -39.490 9.624 -40.715 1.00 26.69 97 ALA B C 1
ATOM 4300 O O . ALA B 1 97 ? -38.448 10.293 -40.654 1.00 24.28 97 ALA B O 1
ATOM 4302 N N . VAL B 1 98 ? -39.557 8.346 -40.365 1.00 26.09 98 VAL B N 1
ATOM 4303 C CA . VAL B 1 98 ? -38.426 7.666 -39.799 1.00 24.84 98 VAL B CA 1
ATOM 4304 C C . VAL B 1 98 ? -37.573 7.158 -40.951 1.00 26.50 98 VAL B C 1
ATOM 4305 O O . VAL B 1 98 ? -38.072 6.498 -41.866 1.00 23.61 98 VAL B O 1
ATOM 4309 N N . LEU B 1 99 ? -36.287 7.485 -40.918 1.00 23.61 99 LEU B N 1
ATOM 4310 C CA . LEU B 1 99 ? -35.408 7.146 -42.018 1.00 19.91 99 LEU B CA 1
ATOM 4311 C C . LEU B 1 99 ? -35.024 5.699 -41.931 1.00 23.55 99 LEU B C 1
ATOM 4312 O O . LEU B 1 99 ? -35.063 5.015 -42.917 1.00 23.74 99 LEU B O 1
ATOM 4317 N N . ARG B 1 100 ? -34.630 5.220 -40.748 1.00 26.89 100 ARG B N 1
ATOM 4318 C CA . ARG B 1 100 ? -34.158 3.844 -40.637 1.00 21.73 100 ARG B CA 1
ATOM 4319 C C . ARG B 1 100 ? -34.665 3.237 -39.336 1.00 22.54 100 ARG B C 1
ATOM 4320 O O . ARG B 1 100 ? -35.342 3.908 -38.576 1.00 20.34 100 ARG B O 1
ATOM 4328 N N . PRO B 1 101 ? -34.380 1.957 -39.086 1.00 21.36 101 PRO B N 1
ATOM 4329 C CA . PRO B 1 101 ? -34.782 1.499 -37.753 1.00 19.91 101 PRO B CA 1
ATOM 4330 C C . PRO B 1 101 ? -34.011 2.191 -36.608 1.00 22.10 101 PRO B C 1
ATOM 4331 O O . PRO B 1 101 ? -32.817 2.555 -36.763 1.00 21.15 101 PRO B O 1
ATOM 4335 N N . SER B 1 102 ? -34.679 2.367 -35.458 1.00 18.54 102 SER B N 1
ATOM 4336 C CA . SER B 1 102 ? -33.994 2.886 -34.286 1.00 18.79 102 SER B CA 1
ATOM 4337 C C . SER B 1 102 ? -32.792 2.041 -33.922 1.00 18.82 102 SER B C 1
ATOM 4338 O O . SER B 1 102 ? -32.896 0.794 -33.866 1.00 20.73 102 SER B O 1
ATOM 4341 N N . ILE B 1 103 ? -31.677 2.698 -33.620 1.00 17.75 103 ILE B N 1
ATOM 4342 C CA . ILE B 1 103 ? -30.485 2.005 -33.100 1.00 18.24 103 ILE B CA 1
ATOM 4343 C C . ILE B 1 103 ? -30.496 2.154 -31.587 1.00 19.94 103 ILE B C 1
ATOM 4344 O O . ILE B 1 103 ? -30.476 3.273 -31.082 1.00 19.40 103 ILE B O 1
ATOM 4349 N N . GLN B 1 104 ? -30.525 1.017 -30.879 1.00 21.98 104 GLN B N 1
ATOM 4350 C CA . GLN B 1 104 ? -30.669 0.930 -29.435 1.00 20.18 104 GLN B CA 1
ATOM 4351 C C . GLN B 1 104 ? -29.329 1.203 -28.704 1.00 22.64 104 GLN B C 1
ATOM 4352 O O . GLN B 1 104 ? -28.280 1.230 -29.332 1.00 23.80 104 GLN B O 1
ATOM 4358 N N . GLN B 1 105 ? -29.347 1.448 -27.393 1.00 24.80 105 GLN B N 1
ATOM 4359 C CA . GLN B 1 105 ? -28.072 1.602 -26.661 1.00 26.45 105 GLN B CA 1
ATOM 4360 C C . GLN B 1 105 ? -27.275 0.305 -26.476 1.00 25.14 105 GLN B C 1
ATOM 4361 O O . GLN B 1 105 ? -26.083 0.365 -26.265 1.00 24.91 105 GLN B O 1
ATOM 4367 N N . SER B 1 106 ? -27.901 -0.863 -26.548 1.00 22.14 106 SER B N 1
ATOM 4368 C CA . SER B 1 106 ? -27.108 -2.084 -26.455 1.00 22.14 106 SER B CA 1
ATOM 4369 C C . SER B 1 106 ? -26.237 -2.309 -27.670 1.00 23.55 106 SER B C 1
ATOM 4370 O O . SER B 1 106 ? -25.312 -3.090 -27.614 1.00 25.07 106 SER B O 1
ATOM 4373 N N . ASP B 1 107 ? -26.542 -1.620 -28.769 1.00 24.34 107 ASP B N 1
ATOM 4374 C CA . ASP B 1 107 ? -25.934 -1.873 -30.085 1.00 24.95 107 ASP B CA 1
ATOM 4375 C C . ASP B 1 107 ? -24.394 -1.815 -29.982 1.00 24.12 107 ASP B C 1
ATOM 4376 O O . ASP B 1 107 ? -23.886 -1.134 -29.118 1.00 24.07 107 ASP B O 1
ATOM 4381 N N . GLY B 1 108 ? -23.672 -2.543 -30.831 1.00 24.72 108 GLY B N 1
ATOM 4382 C CA . GLY B 1 108 ? -22.210 -2.551 -30.798 1.00 25.54 108 GLY B CA 1
ATOM 4383 C C . GLY B 1 108 ? -21.495 -2.241 -32.127 1.00 28.36 108 GLY B C 1
ATOM 4384 O O . GLY B 1 108 ? -20.276 -2.465 -32.264 1.00 28.64 108 GLY B O 1
ATOM 4385 N N . ARG B 1 109 ? -22.212 -1.696 -33.106 1.00 21.47 109 ARG B N 1
ATOM 4386 C CA . ARG B 1 109 ? -21.605 -1.555 -34.415 1.00 22.80 109 ARG B CA 1
ATOM 4387 C C . ARG B 1 109 ? -20.564 -0.431 -34.551 1.00 25.48 109 ARG B C 1
ATOM 4388 O O . ARG B 1 109 ? -19.813 -0.417 -35.508 1.00 24.81 109 ARG B O 1
ATOM 4396 N N . CYS B 1 110 ? -20.503 0.529 -33.636 1.00 26.89 110 CYS B N 1
ATOM 4397 C CA . CYS B 1 110 ? -19.678 1.699 -33.941 1.00 24.72 110 CYS B CA 1
ATOM 4398 C C . CYS B 1 110 ? -18.346 1.795 -33.188 1.00 24.93 110 CYS B C 1
ATOM 4399 O O . CYS B 1 110 ? -17.906 2.875 -32.811 1.00 22.72 110 CYS B O 1
ATOM 4402 N N . GLY B 1 111 ? -17.701 0.650 -33.008 1.00 22.69 111 GLY B N 1
ATOM 4403 C CA . GLY B 1 111 ? -16.364 0.617 -32.459 1.00 25.66 111 GLY B CA 1
ATOM 4404 C C . GLY B 1 111 ? -15.400 1.580 -33.145 1.00 28.98 111 GLY B C 1
ATOM 4405 O O . GLY B 1 111 ? -14.751 2.373 -32.460 1.00 25.29 111 GLY B O 1
ATOM 4406 N N . ASP B 1 112 ? -15.302 1.517 -34.482 1.00 26.78 112 ASP B N 1
ATOM 4407 C CA . ASP B 1 112 ? -14.369 2.372 -35.217 1.00 28.89 112 ASP B CA 1
ATOM 4408 C C . ASP B 1 112 ? -14.593 3.858 -34.996 1.00 29.62 112 ASP B C 1
ATOM 4409 O O . ASP B 1 112 ? -13.645 4.615 -34.834 1.00 31.11 112 ASP B O 1
ATOM 4414 N N . GLU B 1 113 ? -15.839 4.292 -35.004 1.00 29.03 113 GLU B N 1
ATOM 4415 C CA . GLU B 1 113 ? -16.082 5.710 -34.796 1.00 31.04 113 GLU B CA 1
ATOM 4416 C C . GLU B 1 113 ? -15.750 6.174 -33.363 1.00 29.64 113 GLU B C 1
ATOM 4417 O O . GLU B 1 113 ? -15.357 7.303 -33.144 1.00 31.12 113 GLU B O 1
ATOM 4423 N N . VAL B 1 114 ? -15.853 5.286 -32.394 1.00 27.08 114 VAL B N 1
ATOM 4424 C CA . VAL B 1 114 ? -15.355 5.616 -31.076 1.00 29.16 114 VAL B CA 1
ATOM 4425 C C . VAL B 1 114 ? -13.862 5.907 -31.108 1.00 30.74 114 VAL B C 1
ATOM 4426 O O . VAL B 1 114 ? -13.416 6.982 -30.690 1.00 30.88 114 VAL B O 1
ATOM 4430 N N . ALA B 1 115 ? -13.084 4.969 -31.626 1.00 29.30 115 ALA B N 1
ATOM 4431 C CA . ALA B 1 115 ? -11.658 5.239 -31.839 1.00 30.81 115 ALA B CA 1
ATOM 4432 C C . ALA B 1 115 ? -11.362 6.578 -32.567 1.00 32.16 115 ALA B C 1
ATOM 4433 O O . ALA B 1 115 ? -10.456 7.326 -32.147 1.00 32.06 115 ALA B O 1
ATOM 4435 N N . GLU B 1 116 ? -12.098 6.862 -33.648 1.00 29.63 116 GLU B N 1
ATOM 4436 C CA . GLU B 1 116 ? -11.970 8.119 -34.376 1.00 30.38 116 GLU B CA 1
ATOM 4437 C C . GLU B 1 116 ? -12.159 9.291 -33.437 1.00 31.69 116 GLU B C 1
ATOM 4438 O O . GLU B 1 116 ? -11.307 10.162 -33.300 1.00 33.48 116 GLU B O 1
ATOM 4444 N N . LEU B 1 117 ? -13.334 9.296 -32.814 1.00 34.26 117 LEU B N 1
ATOM 4445 C CA . LEU B 1 117 ? -13.716 10.215 -31.748 1.00 33.08 117 LEU B CA 1
ATOM 4446 C C . LEU B 1 117 ? -12.654 10.338 -30.657 1.00 33.03 117 LEU B C 1
ATOM 4447 O O . LEU B 1 117 ? -12.259 11.444 -30.320 1.00 35.03 117 LEU B O 1
ATOM 4452 N N . ARG B 1 118 ? -12.189 9.214 -30.113 1.00 32.79 118 ARG B N 1
ATOM 4453 C CA . ARG B 1 118 ? -11.149 9.243 -29.071 1.00 33.93 118 ARG B CA 1
ATOM 4454 C C . ARG B 1 118 ? -9.837 9.881 -29.586 1.00 36.45 118 ARG B C 1
ATOM 4455 O O . ARG B 1 118 ? -9.277 10.755 -28.944 1.00 32.19 118 ARG B O 1
ATOM 4463 N N . ALA B 1 119 ? -9.387 9.493 -30.780 1.00 35.67 119 ALA B N 1
ATOM 4464 C CA . ALA B 1 119 ? -8.217 10.142 -31.371 1.00 38.55 119 ALA B CA 1
ATOM 4465 C C . ALA B 1 119 ? -8.471 11.607 -31.734 1.00 36.41 119 ALA B C 1
ATOM 4466 O O . ALA B 1 119 ? -7.533 12.374 -31.864 1.00 40.02 119 ALA B O 1
ATOM 4468 N N . GLU B 1 120 ? -9.728 11.990 -31.911 1.00 33.92 120 GLU B N 1
ATOM 4469 C CA . GLU B 1 120 ? -10.018 13.315 -32.433 1.00 32.88 120 GLU B CA 1
ATOM 4470 C C . GLU B 1 120 ? -10.278 14.382 -31.357 1.00 37.73 120 GLU B C 1
ATOM 4471 O O . GLU B 1 120 ? -9.837 15.516 -31.503 1.00 39.71 120 GLU B O 1
ATOM 4477 N N . VAL B 1 121 ? -11.009 14.041 -30.292 1.00 36.37 121 VAL B N 1
ATOM 4478 C CA . VAL B 1 121 ? -11.222 14.981 -29.178 1.00 37.58 121 VAL B CA 1
ATOM 4479 C C . VAL B 1 121 ? -10.457 14.555 -27.947 1.00 36.87 121 VAL B C 1
ATOM 4480 O O . VAL B 1 121 ? -9.891 13.468 -27.903 1.00 37.44 121 VAL B O 1
ATOM 4484 N N . ASP B 1 122 ? -10.414 15.410 -26.941 1.00 38.56 122 ASP B N 1
ATOM 4485 C CA . ASP B 1 122 ? -9.734 15.010 -25.722 1.00 40.40 122 ASP B CA 1
ATOM 4486 C C . ASP B 1 122 ? -10.764 14.268 -24.918 1.00 40.55 122 ASP B C 1
ATOM 4487 O O . ASP B 1 122 ? -11.788 14.824 -24.547 1.00 39.17 122 ASP B O 1
ATOM 4492 N N . SER B 1 123 ? -10.517 12.990 -24.702 1.00 39.27 123 SER B N 1
ATOM 4493 C CA . SER B 1 123 ? -11.539 12.124 -24.158 1.00 41.97 123 SER B CA 1
ATOM 4494 C C . SER B 1 123 ? -11.851 12.461 -22.698 1.00 46.54 123 SER B C 1
ATOM 4495 O O . SER B 1 123 ? -12.993 12.290 -22.226 1.00 46.13 123 SER B O 1
ATOM 4498 N N . GLU B 1 124 ? -10.841 12.951 -21.984 1.00 45.96 124 GLU B N 1
ATOM 4499 C CA . GLU B 1 124 ? -11.035 13.357 -20.598 1.00 43.45 124 GLU B CA 1
ATOM 4500 C C . GLU B 1 124 ? -11.754 14.678 -20.574 1.00 41.09 124 GLU B C 1
ATOM 4501 O O . GLU B 1 124 ? -12.804 14.793 -19.966 1.00 44.67 124 GLU B O 1
ATOM 4507 N N . ALA B 1 125 ? -11.221 15.676 -21.258 1.00 39.31 125 ALA B N 1
ATOM 4508 C CA . ALA B 1 125 ? -11.897 16.968 -21.286 1.00 41.82 125 ALA B CA 1
ATOM 4509 C C . ALA B 1 125 ? -13.392 16.795 -21.622 1.00 40.03 125 ALA B C 1
ATOM 4510 O O . ALA B 1 125 ? -14.222 17.598 -21.203 1.00 37.48 125 ALA B O 1
ATOM 4512 N N . PHE B 1 126 ? -13.711 15.744 -22.381 1.00 39.62 126 PHE B N 1
ATOM 4513 C CA . PHE B 1 126 ? -15.050 15.532 -22.917 1.00 36.62 126 PHE B CA 1
ATOM 4514 C C . PHE B 1 126 ? -15.912 14.976 -21.797 1.00 36.25 126 PHE B C 1
ATOM 4515 O O . PHE B 1 126 ? -16.998 15.490 -21.537 1.00 33.65 126 PHE B O 1
ATOM 4523 N N . LEU B 1 127 ? -15.406 13.942 -21.125 1.00 36.49 127 LEU B N 1
ATOM 4524 C CA . LEU B 1 127 ? -16.079 13.375 -19.955 1.00 37.01 127 LEU B CA 1
ATOM 4525 C C . LEU B 1 127 ? -16.352 14.457 -18.902 1.00 36.99 127 LEU B C 1
ATOM 4526 O O . LEU B 1 127 ? -17.401 14.484 -18.280 1.00 35.71 127 LEU B O 1
ATOM 4531 N N . ALA B 1 128 ? -15.410 15.375 -18.742 1.00 38.56 128 ALA B N 1
ATOM 4532 C CA . ALA B 1 128 ? -15.557 16.472 -17.804 1.00 37.58 128 ALA B CA 1
ATOM 4533 C C . ALA B 1 128 ? -16.657 17.385 -18.254 1.00 33.63 128 ALA B C 1
ATOM 4534 O O . ALA B 1 128 ? -17.581 17.698 -17.519 1.00 35.91 128 ALA B O 1
ATOM 4536 N N . ARG B 1 129 ? -16.543 17.826 -19.481 1.00 35.40 129 ARG B N 1
ATOM 4537 C CA . ARG B 1 129 ? -17.529 18.700 -20.061 1.00 32.96 129 ARG B CA 1
ATOM 4538 C C . ARG B 1 129 ? -18.925 18.091 -19.978 1.00 34.20 129 ARG B C 1
ATOM 4539 O O . ARG B 1 129 ? -19.906 18.746 -19.599 1.00 35.91 129 ARG B O 1
ATOM 4547 N N . THR B 1 130 ? -18.985 16.807 -20.294 1.00 33.31 130 THR B N 1
ATOM 4548 C CA . THR B 1 130 ? -20.220 16.132 -20.649 1.00 34.68 130 THR B CA 1
ATOM 4549 C C . THR B 1 130 ? -20.805 15.247 -19.551 1.00 32.42 130 THR B C 1
ATOM 4550 O O . THR B 1 130 ? -21.990 14.928 -19.572 1.00 32.24 130 THR B O 1
ATOM 4554 N N . GLY B 1 131 ? -19.968 14.842 -18.609 1.00 29.51 131 GLY B N 1
ATOM 4555 C CA . GLY B 1 131 ? -20.348 13.850 -17.625 1.00 31.10 131 GLY B CA 1
ATOM 4556 C C . GLY B 1 131 ? -20.383 12.425 -18.135 1.00 29.59 131 GLY B C 1
ATOM 4557 O O . GLY B 1 131 ? -20.583 11.485 -17.379 1.00 30.76 131 GLY B O 1
ATOM 4558 N N . ASN B 1 132 ? -20.178 12.249 -19.425 1.00 31.24 132 ASN B N 1
ATOM 4559 C CA . ASN B 1 132 ? -20.283 10.921 -19.998 1.00 30.84 132 ASN B CA 1
ATOM 4560 C C . ASN B 1 132 ? -19.086 10.618 -20.866 1.00 28.60 132 ASN B C 1
ATOM 4561 O O . ASN B 1 132 ? -18.541 11.498 -21.484 1.00 32.02 132 ASN B O 1
ATOM 4566 N N . GLY B 1 133 ? -18.645 9.376 -20.875 1.00 26.27 133 GLY B N 1
ATOM 4567 C CA . GLY B 1 133 ? -17.560 8.992 -21.747 1.00 26.63 133 GLY B CA 1
ATOM 4568 C C . GLY B 1 133 ? -17.779 9.022 -23.262 1.00 23.71 133 GLY B C 1
ATOM 4569 O O . GLY B 1 133 ? -18.886 9.007 -23.799 1.00 18.98 133 GLY B O 1
ATOM 4570 N N . VAL B 1 134 ? -16.660 9.097 -23.954 1.00 23.07 134 VAL B N 1
ATOM 4571 C CA . VAL B 1 134 ? -16.607 8.828 -25.362 1.00 22.02 134 VAL B CA 1
ATOM 4572 C C . VAL B 1 134 ? -16.687 7.312 -25.558 1.00 19.33 134 VAL B C 1
ATOM 4573 O O . VAL B 1 134 ? -15.698 6.614 -25.402 1.00 21.45 134 VAL B O 1
ATOM 4577 N N . THR B 1 135 ? -17.877 6.822 -25.852 1.00 16.99 135 THR B N 1
ATOM 4578 C CA . THR B 1 135 ? -18.175 5.395 -25.965 1.00 17.31 135 THR B CA 1
ATOM 4579 C C . THR B 1 135 ? -19.225 5.237 -27.074 1.00 17.98 135 THR B C 1
ATOM 4580 O O . THR B 1 135 ? -19.764 6.237 -27.557 1.00 14.47 135 THR B O 1
ATOM 4584 N N . GLN B 1 136 ? -19.484 3.993 -27.473 1.00 17.03 136 GLN B N 1
ATOM 4585 C CA . GLN B 1 136 ? -20.473 3.682 -28.489 1.00 18.68 136 GLN B CA 1
ATOM 4586 C C . GLN B 1 136 ? -21.861 4.207 -28.138 1.00 18.73 136 GLN B C 1
ATOM 4587 O O . GLN B 1 136 ? -22.715 4.305 -28.999 1.00 18.64 136 GLN B O 1
ATOM 4593 N N . GLN B 1 137 ? -22.107 4.464 -26.866 1.00 15.59 137 GLN B N 1
ATOM 4594 C CA . GLN B 1 137 ? -23.431 4.805 -26.404 1.00 19.75 137 GLN B CA 1
ATOM 4595 C C . GLN B 1 137 ? -23.727 6.255 -26.755 1.00 20.06 137 GLN B C 1
ATOM 4596 O O . GLN B 1 137 ? -24.880 6.679 -26.745 1.00 20.18 137 GLN B O 1
ATOM 4602 N N . LEU B 1 138 ? -22.687 7.021 -27.074 1.00 18.56 138 LEU B N 1
ATOM 4603 C CA . LEU B 1 138 ? -22.915 8.402 -27.544 1.00 20.52 138 LEU B CA 1
ATOM 4604 C C . LEU B 1 138 ? -23.722 8.442 -28.843 1.00 22.26 138 LEU B C 1
ATOM 4605 O O . LEU B 1 138 ? -23.488 7.682 -29.802 1.00 20.41 138 LEU B O 1
ATOM 4610 N N . VAL B 1 139 ? -24.652 9.367 -28.898 1.00 20.94 139 VAL B N 1
ATOM 4611 C CA . VAL B 1 139 ? -25.443 9.506 -30.087 1.00 19.99 139 VAL B CA 1
ATOM 4612 C C . VAL B 1 139 ? -24.481 9.942 -31.203 1.00 22.46 139 VAL B C 1
ATOM 4613 O O . VAL B 1 139 ? -24.582 9.484 -32.328 1.00 21.16 139 VAL B O 1
ATOM 4617 N N . THR B 1 140 ? -23.528 10.798 -30.852 1.00 22.18 140 THR B N 1
ATOM 4618 C CA . THR B 1 140 ? -22.436 11.194 -31.722 1.00 23.46 140 THR B CA 1
ATOM 4619 C C . THR B 1 140 ? -21.745 10.005 -32.404 1.00 23.40 140 THR B C 1
ATOM 4620 O O . THR B 1 140 ? -21.511 10.061 -33.598 1.00 23.10 140 THR B O 1
ATOM 4624 N N . ALA B 1 141 ? -21.420 8.951 -31.661 1.00 19.90 141 ALA B N 1
ATOM 4625 C CA . ALA B 1 141 ? -20.802 7.761 -32.243 1.00 20.61 141 ALA B CA 1
ATOM 4626 C C . ALA B 1 141 ? -21.692 7.099 -33.268 1.00 25.34 141 ALA B C 1
ATOM 4627 O O . ALA B 1 141 ? -21.231 6.705 -34.357 1.00 22.35 141 ALA B O 1
ATOM 4629 N N . LYS B 1 142 ? -22.965 6.943 -32.902 1.00 25.27 142 LYS B N 1
ATOM 4630 C CA . LYS B 1 142 ? -23.929 6.278 -33.775 1.00 22.63 142 LYS B CA 1
ATOM 4631 C C . LYS B 1 142 ? -24.145 7.070 -35.032 1.00 23.42 142 LYS B C 1
ATOM 4632 O O . LYS B 1 142 ? -24.254 6.480 -36.081 1.00 26.18 142 LYS B O 1
ATOM 4638 N N . LEU B 1 143 ? -24.181 8.401 -34.923 1.00 22.91 143 LEU B N 1
ATOM 4639 C CA . LEU B 1 143 ? -24.331 9.286 -36.064 1.00 22.30 143 LEU B CA 1
ATOM 4640 C C . LEU B 1 143 ? -23.147 9.181 -37.029 1.00 25.48 143 LEU B C 1
ATOM 4641 O O . LEU B 1 143 ? -23.327 9.096 -38.238 1.00 24.59 143 LEU B O 1
ATOM 4646 N N . ARG B 1 144 ? -21.931 9.177 -36.504 1.00 25.37 144 ARG B N 1
ATOM 4647 C CA . ARG B 1 144 ? -20.796 9.097 -37.379 1.00 24.10 144 ARG B CA 1
ATOM 4648 C C . ARG B 1 144 ? -20.700 7.762 -38.091 1.00 25.80 144 ARG B C 1
ATOM 4649 O O . ARG B 1 144 ? -20.215 7.687 -39.238 1.00 24.42 144 ARG B O 1
ATOM 4657 N N . TRP B 1 145 ? -21.222 6.720 -37.456 1.00 22.68 145 TRP B N 1
ATOM 4658 C CA . TRP B 1 145 ? -21.340 5.450 -38.159 1.00 26.84 145 TRP B CA 1
ATOM 4659 C C . TRP B 1 145 ? -22.304 5.589 -39.386 1.00 26.18 145 TRP B C 1
ATOM 4660 O O . TRP B 1 145 ? -22.051 5.077 -40.474 1.00 24.41 145 TRP B O 1
ATOM 4671 N N . ILE B 1 146 ? -23.416 6.276 -39.186 1.00 24.50 146 ILE B N 1
ATOM 4672 C CA . ILE B 1 146 ? -24.421 6.398 -40.227 1.00 26.24 146 ILE B CA 1
ATOM 4673 C C . ILE B 1 146 ? -23.901 7.296 -41.369 1.00 26.81 146 ILE B C 1
ATOM 4674 O O . ILE B 1 146 ? -24.247 7.104 -42.542 1.00 22.21 146 ILE B O 1
ATOM 4679 N N . GLU B 1 147 ? -23.080 8.286 -41.023 1.00 24.28 147 GLU B N 1
ATOM 4680 C CA . GLU B 1 147 ? -22.526 9.123 -42.068 1.00 25.42 147 GLU B CA 1
ATOM 4681 C C . GLU B 1 147 ? -21.581 8.273 -42.945 1.00 24.04 147 GLU B C 1
ATOM 4682 O O . GLU B 1 147 ? -21.632 8.328 -44.145 1.00 24.48 147 GLU B O 1
ATOM 4688 N N . ARG B 1 148 ? -20.747 7.447 -42.354 1.00 22.50 148 ARG B N 1
ATOM 4689 C CA . ARG B 1 148 ? -19.904 6.635 -43.173 1.00 24.59 148 ARG B CA 1
ATOM 4690 C C . ARG B 1 148 ? -20.669 5.516 -43.914 1.00 24.31 148 ARG B C 1
ATOM 4691 O O . ARG B 1 148 ? -20.409 5.272 -45.074 1.00 24.72 148 ARG B O 1
ATOM 4699 N N . HIS B 1 149 ? -21.592 4.834 -43.251 1.00 24.1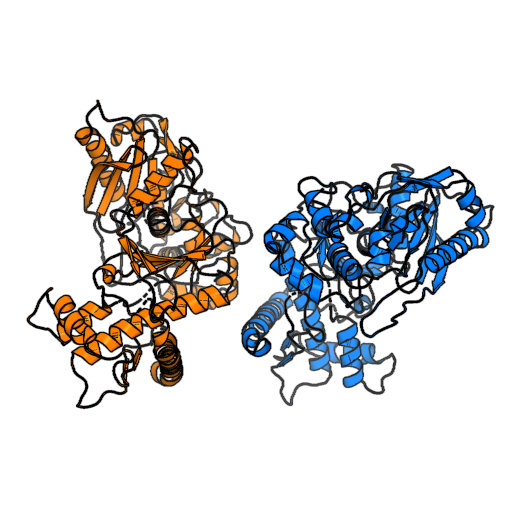1 149 HIS B N 1
ATOM 4700 C CA . HIS B 1 149 ? -22.184 3.615 -43.799 1.00 23.29 149 HIS B CA 1
ATOM 4701 C C . HIS B 1 149 ? -23.523 3.820 -44.505 1.00 24.75 149 HIS B C 1
ATOM 4702 O O . HIS B 1 149 ? -23.925 2.953 -45.299 1.00 22.82 149 HIS B O 1
ATOM 4709 N N . GLU B 1 150 ? -24.222 4.920 -44.202 1.00 22.00 150 GLU B N 1
ATOM 4710 C CA . GLU B 1 150 ? -25.506 5.215 -44.843 1.00 19.89 150 GLU B CA 1
ATOM 4711 C C . GLU B 1 150 ? -25.661 6.704 -45.123 1.00 20.31 150 GLU B C 1
ATOM 4712 O O . GLU B 1 150 ? -26.617 7.332 -44.693 1.00 23.81 150 GLU B O 1
ATOM 4718 N N . PRO B 1 151 ? -24.738 7.275 -45.896 1.00 23.01 151 PRO B N 1
ATOM 4719 C CA . PRO B 1 151 ? -24.733 8.728 -46.158 1.00 23.26 151 PRO B CA 1
ATOM 4720 C C . PRO B 1 151 ? -26.062 9.248 -46.658 1.00 22.01 151 PRO B C 1
ATOM 4721 O O . PRO B 1 151 ? -26.383 10.410 -46.400 1.00 22.89 151 PRO B O 1
ATOM 4725 N N . ALA B 1 152 ? -26.781 8.427 -47.416 1.00 21.08 152 ALA B N 1
ATOM 4726 C CA . ALA B 1 152 ? -28.057 8.842 -47.994 1.00 22.15 152 ALA B CA 1
ATOM 4727 C C . ALA B 1 152 ? -29.029 9.179 -46.881 1.00 22.96 152 ALA B C 1
ATOM 4728 O O . ALA B 1 152 ? -29.682 10.217 -46.900 1.00 19.78 152 ALA B O 1
ATOM 4730 N N . VAL B 1 153 ? -29.122 8.263 -45.919 1.00 22.37 153 VAL B N 1
ATOM 4731 C CA . VAL B 1 153 ? -29.893 8.488 -44.718 1.00 21.91 153 VAL B CA 1
ATOM 4732 C C . VAL B 1 153 ? -29.410 9.707 -43.906 1.00 21.82 153 VAL B C 1
ATOM 4733 O O . VAL B 1 153 ? -30.204 10.564 -43.526 1.00 22.42 153 VAL B O 1
ATOM 4737 N N . PHE B 1 154 ? -28.108 9.776 -43.678 1.00 19.54 154 PHE B N 1
ATOM 4738 C CA . PHE B 1 154 ? -27.491 10.852 -42.943 1.00 19.19 154 PHE B CA 1
ATOM 4739 C C . PHE B 1 154 ? -27.836 12.200 -43.551 1.00 22.70 154 PHE B C 1
ATOM 4740 O O . PHE B 1 154 ? -28.183 13.132 -42.834 1.00 20.19 154 PHE B O 1
ATOM 4748 N N . GLY B 1 155 ? -27.776 12.303 -44.884 1.00 23.87 155 GLY B N 1
ATOM 4749 C CA . GLY B 1 155 ? -28.107 13.552 -45.560 1.00 23.20 155 GLY B CA 1
ATOM 4750 C C . GLY B 1 155 ? -29.562 13.991 -45.428 1.00 25.41 155 GLY B C 1
ATOM 4751 O O . GLY B 1 155 ? -29.872 15.200 -45.475 1.00 24.06 155 GLY B O 1
ATOM 4752 N N . ALA B 1 156 ? -30.457 13.015 -45.263 1.00 20.84 156 ALA B N 1
ATOM 4753 C CA . ALA B 1 156 ? -31.871 13.304 -45.111 1.00 22.07 156 ALA B CA 1
ATOM 4754 C C . ALA B 1 156 ? -32.300 13.613 -43.647 1.00 24.55 156 ALA B C 1
ATOM 4755 O O . ALA B 1 156 ? -33.494 13.808 -43.370 1.00 25.17 156 ALA B O 1
ATOM 4757 N N . ILE B 1 157 ? -31.348 13.631 -42.720 1.00 19.47 157 ILE B N 1
ATOM 4758 C CA . ILE B 1 157 ? -31.676 13.826 -41.305 1.00 19.79 157 ILE B CA 1
ATOM 4759 C C . ILE B 1 157 ? -32.100 15.242 -40.976 1.00 19.29 157 ILE B C 1
ATOM 4760 O O . ILE B 1 157 ? -31.345 16.174 -41.125 1.00 18.13 157 ILE B O 1
ATOM 4765 N N . ALA B 1 158 ? -33.328 15.394 -40.513 1.00 22.05 158 ALA B N 1
ATOM 4766 C CA . ALA B 1 158 ? -33.846 16.693 -40.100 1.00 23.59 158 ALA B CA 1
ATOM 4767 C C . ALA B 1 158 ? -33.986 16.750 -38.568 1.00 22.35 158 ALA B C 1
ATOM 4768 O O . ALA B 1 158 ? -33.938 17.819 -37.962 1.00 22.16 158 ALA B O 1
ATOM 4770 N N . THR B 1 159 ? -34.143 15.590 -37.948 1.00 18.81 159 THR B N 1
ATOM 4771 C CA . THR B 1 159 ? -34.312 15.543 -36.524 1.00 18.89 159 THR B CA 1
ATOM 4772 C C . THR B 1 159 ? -33.710 14.251 -36.021 1.00 20.51 159 THR B C 1
ATOM 4773 O O . THR B 1 159 ? -33.967 13.162 -36.580 1.00 19.06 159 THR B O 1
ATOM 4777 N N . VAL B 1 160 ? -32.891 14.366 -34.977 1.00 21.57 160 VAL B N 1
ATOM 4778 C CA . VAL B 1 160 ? -32.448 13.196 -34.251 1.00 19.43 160 VAL B CA 1
ATOM 4779 C C . VAL B 1 160 ? -32.950 13.300 -32.814 1.00 19.31 160 VAL B C 1
ATOM 4780 O O . VAL B 1 160 ? -32.950 14.393 -32.233 1.00 18.43 160 VAL B O 1
ATOM 4784 N N . CYS B 1 161 ? -33.439 12.169 -32.285 1.00 16.66 161 CYS B N 1
ATOM 4785 C CA . CYS B 1 161 ? -34.023 12.062 -30.970 1.00 14.07 161 CYS B CA 1
ATOM 4786 C C . CYS B 1 161 ? -34.066 10.641 -30.460 1.00 16.56 161 CYS B C 1
ATOM 4787 O O . CYS B 1 161 ? -33.697 9.692 -31.154 1.00 17.14 161 CYS B O 1
ATOM 4790 N N . GLY B 1 162 ? -34.541 10.519 -29.220 1.00 18.39 162 GLY B N 1
ATOM 4791 C CA . GLY B 1 162 ? -34.633 9.265 -28.503 1.00 16.13 162 GLY B CA 1
ATOM 4792 C C . GLY B 1 162 ? -36.005 8.665 -28.648 1.00 17.45 162 GLY B C 1
ATOM 4793 O O . GLY B 1 162 ? -36.852 9.198 -29.388 1.00 16.01 162 GLY B O 1
ATOM 4794 N N . SER B 1 163 ? -36.215 7.557 -27.943 1.00 16.01 163 SER B N 1
ATOM 4795 C CA . SER B 1 163 ? -37.363 6.728 -28.195 1.00 17.27 163 SER B CA 1
ATOM 4796 C C . SER B 1 163 ? -38.611 7.346 -27.610 1.00 18.27 163 SER B C 1
ATOM 4797 O O . SER B 1 163 ? -39.600 7.529 -28.322 1.00 19.55 163 SER B O 1
ATOM 4800 N N . TYR B 1 164 ? -38.588 7.620 -26.310 1.00 16.25 164 TYR B N 1
ATOM 4801 C CA . TYR B 1 164 ? -39.706 8.305 -25.675 1.00 16.67 164 TYR B CA 1
ATOM 4802 C C . TYR B 1 164 ? -39.824 9.771 -26.152 1.00 18.15 164 TYR B C 1
ATOM 4803 O O . TYR B 1 164 ? -40.913 10.332 -26.145 1.00 19.79 164 TYR B O 1
ATOM 4812 N N . ASP B 1 165 ? -38.722 10.399 -26.562 1.00 17.49 165 ASP B N 1
ATOM 4813 C CA . ASP B 1 165 ? -38.834 11.718 -27.205 1.00 17.21 165 ASP B CA 1
ATOM 4814 C C . ASP B 1 165 ? -39.742 11.630 -28.445 1.00 19.45 165 ASP B C 1
ATOM 4815 O O . ASP B 1 165 ? -40.580 12.507 -28.673 1.00 19.56 165 ASP B O 1
ATOM 4820 N N . TYR B 1 166 ? -39.552 10.576 -29.246 1.00 17.42 166 TYR B N 1
ATOM 4821 C CA . TYR B 1 166 ? -40.346 10.355 -30.446 1.00 21.21 166 TYR B CA 1
ATOM 4822 C C . TYR B 1 166 ? -41.869 10.195 -30.128 1.00 20.11 166 TYR B C 1
ATOM 4823 O O . TYR B 1 166 ? -42.713 10.892 -30.700 1.00 19.01 166 TYR B O 1
ATOM 4832 N N . ILE B 1 167 ? -42.190 9.362 -29.145 1.00 21.15 167 ILE B N 1
ATOM 4833 C CA . ILE B 1 167 ? -43.585 9.177 -28.725 1.00 20.86 167 ILE B CA 1
ATOM 4834 C C . ILE B 1 167 ? -44.165 10.492 -28.238 1.00 21.22 167 ILE B C 1
ATOM 4835 O O . ILE B 1 167 ? -45.305 10.850 -28.558 1.00 21.86 167 ILE B O 1
ATOM 4840 N N . ASN B 1 168 ? -43.358 11.258 -27.527 1.00 20.06 168 ASN B N 1
ATOM 4841 C CA . ASN B 1 168 ? -43.832 12.558 -27.068 1.00 21.42 168 ASN B CA 1
ATOM 4842 C C . ASN B 1 168 ? -44.187 13.496 -28.193 1.00 21.39 168 ASN B C 1
ATOM 4843 O O . ASN B 1 168 ? -45.179 14.253 -28.132 1.00 20.39 168 ASN B O 1
ATOM 4856 N N . LEU B 1 170 ? -45.177 12.448 -31.187 1.00 21.22 170 LEU B N 1
ATOM 4857 C CA . LEU B 1 170 ? -46.424 11.933 -31.724 1.00 21.65 170 LEU B CA 1
ATOM 4858 C C . LEU B 1 170 ? -47.627 12.321 -30.893 1.00 25.51 170 LEU B C 1
ATOM 4859 O O . LEU B 1 170 ? -48.736 12.417 -31.435 1.00 26.50 170 LEU B O 1
ATOM 4864 N N . LEU B 1 171 ? -47.430 12.512 -29.573 1.00 26.52 171 LEU B N 1
ATOM 4865 C CA . LEU B 1 171 ? -48.550 12.864 -28.674 1.00 24.03 171 LEU B CA 1
ATOM 4866 C C . LEU B 1 171 ? -48.866 14.374 -28.628 1.00 24.97 171 LEU B C 1
ATOM 4867 O O . LEU B 1 171 ? -50.029 14.767 -28.646 1.00 24.46 171 LEU B O 1
ATOM 4872 N N . THR B 1 172 ? -47.832 15.212 -28.570 1.00 24.52 172 THR B N 1
ATOM 4873 C CA . THR B 1 172 ? -48.023 16.629 -28.280 1.00 22.47 172 THR B CA 1
ATOM 4874 C C . THR B 1 172 ? -47.914 17.540 -29.482 1.00 26.07 172 THR B C 1
ATOM 4875 O O . THR B 1 172 ? -48.351 18.678 -29.412 1.00 25.15 172 THR B O 1
ATOM 4879 N N . GLY B 1 173 ? -47.289 17.053 -30.560 1.00 28.23 173 GLY B N 1
ATOM 4880 C CA . GLY B 1 173 ? -46.895 17.884 -31.686 1.00 24.76 173 GLY B CA 1
ATOM 4881 C C . GLY B 1 173 ? -45.698 18.793 -31.392 1.00 30.38 173 GLY B C 1
ATOM 4882 O O . GLY B 1 173 ? -45.343 19.674 -32.197 1.00 27.97 173 GLY B O 1
ATOM 4883 N N . GLU B 1 174 ? -45.062 18.592 -30.238 1.00 25.94 174 GLU B N 1
ATOM 4884 C CA . GLU B 1 174 ? -43.917 19.403 -29.898 1.00 25.51 174 GLU B CA 1
ATOM 4885 C C . GLU B 1 174 ? -42.610 18.747 -30.353 1.00 27.87 174 GLU B C 1
ATOM 4886 O O . GLU B 1 174 ? -42.515 17.518 -30.477 1.00 27.44 174 GLU B O 1
ATOM 4892 N N . ARG B 1 175 ? -41.588 19.555 -30.568 1.00 23.77 175 ARG B N 1
ATOM 4893 C CA . ARG B 1 175 ? -40.304 19.000 -30.942 1.00 25.04 175 ARG B CA 1
ATOM 4894 C C . ARG B 1 175 ? -39.206 19.364 -29.938 1.00 26.11 175 ARG B C 1
ATOM 4895 O O . ARG B 1 175 ? -38.529 20.375 -30.092 1.00 26.55 175 ARG B O 1
ATOM 4903 N N . VAL B 1 176 ? -39.062 18.541 -28.901 1.00 24.45 176 VAL B N 1
ATOM 4904 C CA . VAL B 1 176 ? -37.994 18.697 -27.929 1.00 24.22 176 VAL B CA 1
ATOM 4905 C C . VAL B 1 176 ? -37.406 17.318 -27.681 1.00 20.09 176 VAL B C 1
ATOM 4906 O O . VAL B 1 176 ? -37.954 16.325 -28.102 1.00 21.36 176 VAL B O 1
ATOM 4910 N N . VAL B 1 177 ? -36.244 17.260 -27.074 1.00 19.39 177 VAL B N 1
ATOM 4911 C CA . VAL B 1 177 ? -35.782 15.990 -26.593 1.00 21.12 177 VAL B CA 1
ATOM 4912 C C . VAL B 1 177 ? -35.542 16.241 -25.125 1.00 20.18 177 VAL B C 1
ATOM 4913 O O . VAL B 1 177 ? -35.376 17.386 -24.723 1.00 20.43 177 VAL B O 1
ATOM 4917 N N . ASP B 1 178 ? -35.566 15.178 -24.341 1.00 17.27 178 ASP B N 1
ATOM 4918 C CA . ASP B 1 178 ? -35.219 15.193 -22.922 1.00 19.23 178 ASP B CA 1
ATOM 4919 C C . ASP B 1 178 ? -33.762 15.610 -22.676 1.00 20.03 178 ASP B C 1
ATOM 4920 O O . ASP B 1 178 ? -32.872 15.155 -23.396 1.00 19.91 178 ASP B O 1
ATOM 4925 N N . ARG B 1 179 ? -33.480 16.435 -21.661 1.00 20.46 179 ARG B N 1
ATOM 4926 C CA . ARG B 1 179 ? -32.076 16.799 -21.395 1.00 19.93 179 ARG B CA 1
ATOM 4927 C C . ARG B 1 179 ? -31.220 15.561 -21.181 1.00 20.34 179 ARG B C 1
ATOM 4928 O O . ARG B 1 179 ? -30.011 15.521 -21.516 1.00 19.90 179 ARG B O 1
ATOM 4936 N N . ASN B 1 180 ? -31.828 14.544 -20.593 1.00 20.22 180 ASN B N 1
ATOM 4937 C CA . ASN B 1 180 ? -31.038 13.360 -20.265 1.00 21.17 180 ASN B CA 1
ATOM 4938 C C . ASN B 1 180 ? -30.600 12.653 -21.514 1.00 19.80 180 ASN B C 1
ATOM 4939 O O . ASN B 1 180 ? -29.455 12.250 -21.621 1.00 20.20 180 ASN B O 1
ATOM 4944 N N . TRP B 1 181 ? -31.517 12.542 -22.477 1.00 19.62 181 TRP B N 1
ATOM 4945 C CA . TRP B 1 181 ? -31.191 11.963 -23.783 1.00 18.25 181 TRP B CA 1
ATOM 4946 C C . TRP B 1 181 ? -30.025 12.733 -24.393 1.00 20.97 181 TRP B C 1
ATOM 4947 O O . TRP B 1 181 ? -28.975 12.164 -24.723 1.00 21.34 181 TRP B O 1
ATOM 4958 N N . ALA B 1 182 ? -30.211 14.032 -24.548 1.00 20.18 182 ALA B N 1
ATOM 4959 C CA . ALA B 1 182 ? -29.145 14.872 -25.046 1.00 18.62 182 ALA B CA 1
ATOM 4960 C C . ALA B 1 182 ? -27.868 14.725 -24.206 1.00 23.01 182 ALA B C 1
ATOM 4961 O O . ALA B 1 182 ? -26.740 14.790 -24.745 1.00 23.17 182 ALA B O 1
ATOM 4963 N N . LEU B 1 183 ? -28.018 14.551 -22.887 1.00 23.36 183 LEU B N 1
ATOM 4964 C CA . LEU B 1 183 ? -26.833 14.552 -22.026 1.00 23.23 183 LEU B CA 1
ATOM 4965 C C . LEU B 1 183 ? -26.007 13.275 -22.242 1.00 22.13 183 LEU B C 1
ATOM 4966 O O . LEU B 1 183 ? -24.807 13.348 -22.510 1.00 22.31 183 LEU B O 1
ATOM 4971 N N . GLU B 1 184 ? -26.648 12.110 -22.112 1.00 22.19 184 GLU B N 1
ATOM 4972 C CA . GLU B 1 184 ? -25.946 10.836 -22.346 1.00 24.13 184 GLU B CA 1
ATOM 4973 C C . GLU B 1 184 ? -25.557 10.743 -23.807 1.00 23.39 184 GLU B C 1
ATOM 4974 O O . GLU B 1 184 ? -24.614 10.052 -24.165 1.00 22.63 184 GLU B O 1
ATOM 4980 N N . GLY B 1 185 ? -26.306 11.431 -24.669 1.00 22.67 185 GLY B N 1
ATOM 4981 C CA . GLY B 1 185 ? -26.012 11.372 -26.098 1.00 20.40 185 GLY B CA 1
ATOM 4982 C C . GLY B 1 185 ? -24.746 12.123 -26.513 1.00 20.65 185 GLY B C 1
ATOM 4983 O O . GLY B 1 185 ? -24.203 11.868 -27.573 1.00 19.76 185 GLY B O 1
ATOM 4984 N N . GLY B 1 186 ? -24.296 13.080 -25.710 1.00 20.83 186 GLY B N 1
ATOM 4985 C CA . GLY B 1 186 ? -23.084 13.790 -26.047 1.00 20.97 186 GLY B CA 1
ATOM 4986 C C . GLY B 1 186 ? -23.311 15.226 -26.465 1.00 22.71 186 GLY B C 1
ATOM 4987 O O . GLY B 1 186 ? -22.367 15.893 -26.883 1.00 24.74 186 GLY B O 1
ATOM 4988 N N . PHE B 1 187 ? -24.520 15.744 -26.317 1.00 18.84 187 PHE B N 1
ATOM 4989 C CA . PHE B 1 187 ? -24.774 17.059 -26.871 1.00 21.24 187 PHE B CA 1
ATOM 4990 C C . PHE B 1 187 ? -24.792 18.198 -25.860 1.00 24.70 187 PHE B C 1
ATOM 4991 O O . PHE B 1 187 ? -24.727 19.374 -26.229 1.00 24.74 187 PHE B O 1
ATOM 4999 N N . ILE B 1 188 ? -24.893 17.850 -24.581 1.00 27.75 188 ILE B N 1
ATOM 5000 C CA . ILE B 1 188 ? -25.029 18.858 -23.524 1.00 27.67 188 ILE B CA 1
ATOM 5001 C C . ILE B 1 188 ? -23.746 19.095 -22.735 1.00 27.56 188 ILE B C 1
ATOM 5002 O O . ILE B 1 188 ? -23.082 18.170 -22.274 1.00 24.04 188 ILE B O 1
ATOM 5007 N N . ASP B 1 189 ? -23.398 20.372 -22.634 1.00 31.50 189 ASP B N 1
ATOM 5008 C CA . ASP B 1 189 ? -22.363 20.821 -21.734 1.00 31.14 189 ASP B CA 1
ATOM 5009 C C . ASP B 1 189 ? -22.930 20.974 -20.317 1.00 31.22 189 ASP B C 1
ATOM 5010 O O . ASP B 1 189 ? -23.856 21.742 -20.074 1.00 30.39 189 ASP B O 1
ATOM 5015 N N . LEU B 1 190 ? -22.322 20.273 -19.378 1.00 33.64 190 LEU B N 1
ATOM 5016 C CA . LEU B 1 190 ? -22.821 20.231 -18.009 1.00 31.94 190 LEU B CA 1
ATOM 5017 C C . LEU B 1 190 ? -22.858 21.613 -17.364 1.00 34.49 190 LEU B C 1
ATOM 5018 O O . LEU B 1 190 ? -23.743 21.901 -16.561 1.00 35.77 190 LEU B O 1
ATOM 5023 N N . ALA B 1 191 ? -21.903 22.471 -17.722 1.00 34.97 191 ALA B N 1
ATOM 5024 C CA . ALA B 1 191 ? -21.826 23.822 -17.151 1.00 36.85 191 ALA B CA 1
ATOM 5025 C C . ALA B 1 191 ? -23.002 24.746 -17.562 1.00 34.90 191 ALA B C 1
ATOM 5026 O O . ALA B 1 191 ? -23.467 25.585 -16.792 1.00 36.92 191 ALA B O 1
ATOM 5028 N N . SER B 1 192 ? -23.500 24.586 -18.770 1.00 34.22 192 SER B N 1
ATOM 5029 C CA . SER B 1 192 ? -24.540 25.492 -19.236 1.00 34.76 192 SER B CA 1
ATOM 5030 C C . SER B 1 192 ? -25.917 24.880 -19.086 1.00 32.75 192 SER B C 1
ATOM 5031 O O . SER B 1 192 ? -26.911 25.592 -19.146 1.00 30.54 192 SER B O 1
ATOM 5034 N N . GLY B 1 193 ? -25.959 23.553 -18.947 1.00 33.30 193 GLY B N 1
ATOM 5035 C CA . GLY B 1 193 ? -27.193 22.789 -19.035 1.00 30.24 193 GLY B CA 1
ATOM 5036 C C . GLY B 1 193 ? -27.894 22.855 -20.392 1.00 32.60 193 GLY B C 1
ATOM 5037 O O . GLY B 1 193 ? -29.090 22.565 -20.499 1.00 28.57 193 GLY B O 1
ATOM 5038 N N . THR B 1 194 ? -27.168 23.220 -21.442 1.00 30.15 194 THR B N 1
ATOM 5039 C CA . THR B 1 194 ? -27.813 23.290 -22.749 1.00 29.57 194 THR B CA 1
ATOM 5040 C C . THR B 1 194 ? -27.038 22.586 -23.879 1.00 30.74 194 THR B C 1
ATOM 5041 O O . THR B 1 194 ? -25.836 22.253 -23.742 1.00 29.28 194 THR B O 1
ATOM 5045 N N . VAL B 1 195 ? -27.746 22.363 -24.991 1.00 27.55 195 VAL B N 1
ATOM 5046 C CA . VAL B 1 195 ? -27.181 21.739 -26.167 1.00 26.68 195 VAL B CA 1
ATOM 5047 C C . VAL B 1 195 ? -26.137 22.699 -26.689 1.00 26.24 195 VAL B C 1
ATOM 5048 O O . VAL B 1 195 ? -26.462 23.841 -26.924 1.00 28.55 195 VAL B O 1
ATOM 5052 N N . GLU B 1 196 ? -24.894 22.266 -26.860 1.00 21.35 196 GLU B N 1
ATOM 5053 C CA . GLU B 1 196 ? -23.882 23.189 -27.337 1.00 24.51 196 GLU B CA 1
ATOM 5054 C C . GLU B 1 196 ? -23.506 22.888 -28.761 1.00 25.77 196 GLU B C 1
ATOM 5055 O O . GLU B 1 196 ? -23.356 21.729 -29.141 1.00 26.24 196 GLU B O 1
ATOM 5061 N N . ALA B 1 197 ? -23.334 23.941 -29.545 1.00 27.68 197 ALA B N 1
ATOM 5062 C CA . ALA B 1 197 ? -23.143 23.787 -30.977 1.00 29.66 197 ALA B CA 1
ATOM 5063 C C . ALA B 1 197 ? -21.877 23.028 -31.360 1.00 26.55 197 ALA B C 1
ATOM 5064 O O . ALA B 1 197 ? -21.940 22.142 -32.214 1.00 26.90 197 ALA B O 1
ATOM 5066 N N . ASP B 1 198 ? -20.740 23.342 -30.742 1.00 24.93 198 ASP B N 1
ATOM 5067 C CA . ASP B 1 198 ? -19.572 22.524 -31.028 1.00 26.13 198 ASP B CA 1
ATOM 5068 C C . ASP B 1 198 ? -19.804 21.007 -30.775 1.00 24.46 198 ASP B C 1
ATOM 5069 O O . ASP B 1 198 ? -19.355 20.186 -31.552 1.00 28.30 198 ASP B O 1
ATOM 5074 N N . LEU B 1 199 ? -20.518 20.633 -29.724 1.00 24.07 199 LEU B N 1
ATOM 5075 C CA . LEU B 1 199 ? -20.726 19.212 -29.456 1.00 25.95 199 LEU B CA 1
ATOM 5076 C C . LEU B 1 199 ? -21.681 18.615 -30.475 1.00 25.93 199 LEU B C 1
ATOM 5077 O O . LEU B 1 199 ? -21.573 17.428 -30.812 1.00 30.39 199 LEU B O 1
ATOM 5082 N N . VAL B 1 200 ? -22.630 19.398 -30.969 1.00 24.11 200 VAL B N 1
ATOM 5083 C CA . VAL B 1 200 ? -23.473 18.881 -32.052 1.00 24.04 200 VAL B CA 1
ATOM 5084 C C . VAL B 1 200 ? -22.589 18.692 -33.268 1.00 25.13 200 VAL B C 1
ATOM 5085 O O . VAL B 1 200 ? -22.516 17.608 -33.857 1.00 26.88 200 VAL B O 1
ATOM 5089 N N . ALA B 1 201 ? -21.895 19.760 -33.628 1.00 25.27 201 ALA B N 1
ATOM 5090 C CA . ALA B 1 201 ? -20.877 19.713 -34.672 1.00 26.62 201 ALA B CA 1
ATOM 5091 C C . ALA B 1 201 ? -20.040 18.424 -34.681 1.00 27.47 201 ALA B C 1
ATOM 5092 O O . ALA B 1 201 ? -19.799 17.853 -35.726 1.00 32.35 201 ALA B O 1
ATOM 5094 N N . LEU B 1 202 ? -19.560 17.969 -33.544 1.00 26.65 202 LEU B N 1
ATOM 5095 C CA . LEU B 1 202 ? -18.811 16.719 -33.551 1.00 29.44 202 LEU B CA 1
ATOM 5096 C C . LEU B 1 202 ? -19.513 15.590 -34.314 1.00 26.74 202 LEU B C 1
ATOM 5097 O O . LEU B 1 202 ? -18.875 14.705 -34.870 1.00 27.57 202 LEU B O 1
ATOM 5102 N N . ALA B 1 203 ? -20.828 15.573 -34.262 1.00 24.99 203 ALA B N 1
ATOM 5103 C CA . ALA B 1 203 ? -21.554 14.472 -34.870 1.00 28.30 203 ALA B CA 1
ATOM 5104 C C . ALA B 1 203 ? -21.770 14.762 -36.362 1.00 29.41 203 ALA B C 1
ATOM 5105 O O . ALA B 1 203 ? -22.343 13.933 -37.076 1.00 27.44 203 ALA B O 1
ATOM 5107 N N . HIS B 1 204 ? -21.310 15.930 -36.822 1.00 26.19 204 HIS B N 1
ATOM 5108 C CA . HIS B 1 204 ? -21.388 16.273 -38.239 1.00 28.16 204 HIS B CA 1
ATOM 5109 C C . HIS B 1 204 ? -22.826 16.453 -38.726 1.00 27.81 204 HIS B C 1
ATOM 5110 O O . HIS B 1 204 ? -23.111 16.254 -39.903 1.00 28.59 204 HIS B O 1
ATOM 5117 N N . ILE B 1 205 ? -23.725 16.799 -37.824 1.00 23.79 205 ILE B N 1
ATOM 5118 C CA . ILE B 1 205 ? -25.033 17.271 -38.203 1.00 25.41 205 ILE B CA 1
ATOM 5119 C C . ILE B 1 205 ? -25.165 18.754 -37.870 1.00 26.22 205 ILE B C 1
ATOM 5120 O O . ILE B 1 205 ? -24.419 19.289 -37.058 1.00 26.16 205 ILE B O 1
ATOM 5125 N N . PRO B 1 206 ? -26.130 19.433 -38.498 1.00 28.91 206 PRO B N 1
ATOM 5126 C CA . PRO B 1 206 ? -26.396 20.811 -38.072 1.00 28.17 206 PRO B CA 1
ATOM 5127 C C . PRO B 1 206 ? -27.007 20.834 -36.696 1.00 29.61 206 PRO B C 1
ATOM 5128 O O . PRO B 1 206 ? -27.782 19.930 -36.343 1.00 27.87 206 PRO B O 1
ATOM 5132 N N . PRO B 1 207 ? -26.728 21.900 -35.943 1.00 31.09 207 PRO B N 1
ATOM 5133 C CA . PRO B 1 207 ? -27.387 22.084 -34.650 1.00 29.57 207 PRO B CA 1
ATOM 5134 C C . PRO B 1 207 ? -28.905 22.028 -34.789 1.00 28.14 207 PRO B C 1
ATOM 5135 O O . PRO B 1 207 ? -29.548 21.534 -33.878 1.00 29.79 207 PRO B O 1
ATOM 5139 N N . SER B 1 208 ? -29.477 22.497 -35.889 1.00 28.32 208 SER B N 1
ATOM 5140 C CA . SER B 1 208 ? -30.930 22.513 -35.978 1.00 27.70 208 SER B CA 1
ATOM 5141 C C . SER B 1 208 ? -31.439 21.079 -35.907 1.00 27.31 208 SER B C 1
ATOM 5142 O O . SER B 1 208 ? -32.594 20.841 -35.540 1.00 27.74 208 SER B O 1
ATOM 5145 N N . ALA B 1 209 ? -30.582 20.124 -36.245 1.00 23.98 209 ALA B N 1
ATOM 5146 C CA . ALA B 1 209 ? -30.995 18.713 -36.201 1.00 26.79 209 ALA B CA 1
ATOM 5147 C C . ALA B 1 209 ? -31.274 18.173 -34.777 1.00 25.24 209 ALA B C 1
ATOM 5148 O O . ALA B 1 209 ? -32.093 17.259 -34.600 1.00 22.32 209 ALA B O 1
ATOM 5150 N N . VAL B 1 210 ? -30.608 18.722 -33.767 1.00 23.23 210 VAL B N 1
ATOM 5151 C CA . VAL B 1 210 ? -30.929 18.325 -32.395 1.00 24.38 210 VAL B CA 1
ATOM 5152 C C . VAL B 1 210 ? -31.952 19.295 -31.798 1.00 25.64 210 VAL B C 1
ATOM 5153 O O . VAL B 1 210 ? -31.657 20.479 -31.653 1.00 26.04 210 VAL B O 1
ATOM 5157 N N . PRO B 1 211 ? -33.160 18.801 -31.449 1.00 26.63 211 PRO B N 1
ATOM 5158 C CA . PRO B 1 211 ? -34.203 19.672 -30.841 1.00 24.62 211 PRO B CA 1
ATOM 5159 C C . PRO B 1 211 ? -33.795 20.239 -29.485 1.00 25.12 211 PRO B C 1
ATOM 5160 O O . PRO B 1 211 ? -33.018 19.607 -28.781 1.00 25.19 211 PRO B O 1
ATOM 5164 N N . PRO B 1 212 ? -34.331 21.412 -29.114 1.00 26.51 212 PRO B N 1
ATOM 5165 C CA . PRO B 1 212 ? -34.020 21.979 -27.795 1.00 27.62 212 PRO B CA 1
ATOM 5166 C C . PRO B 1 212 ? -34.314 20.960 -26.676 1.00 25.47 212 PRO B C 1
ATOM 5167 O O . PRO B 1 212 ? -35.314 20.202 -26.751 1.00 25.05 212 PRO B O 1
ATOM 5171 N N . ALA B 1 213 ? -33.467 20.952 -25.660 1.00 20.42 213 ALA B N 1
ATOM 5172 C CA . ALA B 1 213 ? -33.633 20.047 -24.530 1.00 24.88 213 ALA B CA 1
ATOM 5173 C C . ALA B 1 213 ? -34.742 20.516 -23.510 1.00 24.96 213 ALA B C 1
ATOM 5174 O O . ALA B 1 213 ? -35.044 21.725 -23.394 1.00 24.27 213 ALA B O 1
ATOM 5176 N N . HIS B 1 214 ? -35.329 19.574 -22.771 1.00 19.67 214 HIS B N 1
ATOM 5177 C CA . HIS B 1 214 ? -36.467 19.883 -21.904 1.00 21.10 214 HIS B CA 1
ATOM 5178 C C . HIS B 1 214 ? -36.344 19.076 -20.644 1.00 23.74 214 HIS B C 1
ATOM 5179 O O . HIS B 1 214 ? -36.012 17.888 -20.678 1.00 23.93 214 HIS B O 1
ATOM 5186 N N . PRO B 1 215 ? -36.606 19.717 -19.502 1.00 26.34 215 PRO B N 1
ATOM 5187 C CA . PRO B 1 215 ? -36.470 19.016 -18.227 1.00 22.80 215 PRO B CA 1
ATOM 5188 C C . PRO B 1 215 ? -37.700 18.188 -17.958 1.00 23.34 215 PRO B C 1
ATOM 5189 O O . PRO B 1 215 ? -38.806 18.727 -18.134 1.00 23.74 215 PRO B O 1
ATOM 5193 N N . THR B 1 216 ? -37.510 16.938 -17.512 1.00 19.95 216 THR B N 1
ATOM 5194 C CA . THR B 1 216 ? -38.605 15.990 -17.280 1.00 20.20 216 THR B CA 1
ATOM 5195 C C . THR B 1 216 ? -39.796 16.566 -16.453 1.00 22.34 216 THR B C 1
ATOM 5196 O O . THR B 1 216 ? -40.988 16.422 -16.801 1.00 20.24 216 THR B O 1
ATOM 5200 N N . HIS B 1 217 ? -39.482 17.224 -15.350 1.00 20.46 217 HIS B N 1
ATOM 5201 C CA . HIS B 1 217 ? -40.545 17.626 -14.442 1.00 23.66 217 HIS B CA 1
ATOM 5202 C C . HIS B 1 217 ? -41.447 18.724 -14.996 1.00 22.58 217 HIS B C 1
ATOM 5203 O O . HIS B 1 217 ? -42.535 18.909 -14.467 1.00 24.84 217 HIS B O 1
ATOM 5210 N N . ARG B 1 218 ? -41.020 19.462 -16.024 1.00 22.98 218 ARG B N 1
ATOM 5211 C CA . ARG B 1 218 ? -41.902 20.503 -16.599 1.00 24.31 218 ARG B CA 1
ATOM 5212 C C . ARG B 1 218 ? -42.901 19.948 -17.589 1.00 25.43 218 ARG B C 1
ATOM 5213 O O . ARG B 1 218 ? -42.674 18.909 -18.227 1.00 25.01 218 ARG B O 1
ATOM 5221 N N . VAL B 1 219 ? -43.967 20.708 -17.788 1.00 24.70 219 VAL B N 1
ATOM 5222 C CA . V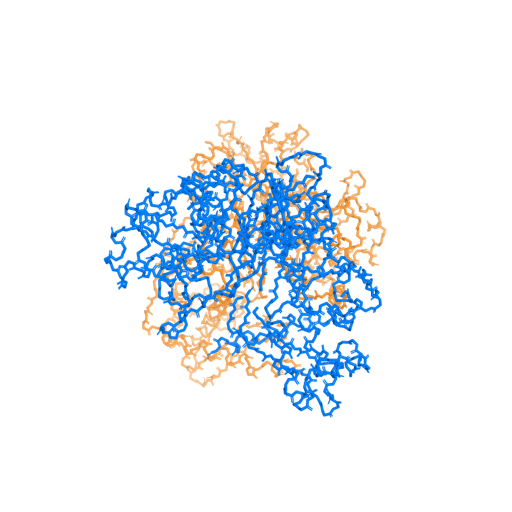AL B 1 219 ? -45.009 20.348 -18.718 1.00 25.16 219 VAL B CA 1
ATOM 5223 C C . VAL B 1 219 ? -44.430 20.516 -20.104 1.00 25.00 219 VAL B C 1
ATOM 5224 O O . VAL B 1 219 ? -43.770 21.500 -20.368 1.00 27.96 219 VAL B O 1
ATOM 5228 N N . LEU B 1 220 ? -44.633 19.526 -20.964 1.00 24.20 220 LEU B N 1
ATOM 5229 C CA . LEU B 1 220 ? -44.049 19.519 -22.298 1.00 22.69 220 LEU B CA 1
ATOM 5230 C C . LEU B 1 220 ? -45.054 20.107 -23.280 1.00 23.18 220 LEU B C 1
ATOM 5231 O O . LEU B 1 220 ? -44.705 20.970 -24.069 1.00 25.54 220 LEU B O 1
ATOM 5236 N N . GLY B 1 221 ? -46.301 19.648 -23.184 1.00 20.99 221 GLY B N 1
ATOM 5237 C CA . GLY B 1 221 ? -47.369 20.015 -24.084 1.00 21.40 221 GLY B CA 1
ATOM 5238 C C . GLY B 1 221 ? -48.685 19.387 -23.646 1.00 23.69 221 GLY B C 1
ATOM 5239 O O . GLY B 1 221 ? -48.894 19.171 -22.442 1.00 21.86 221 GLY B O 1
ATOM 5240 N N . ALA B 1 222 ? -49.585 19.132 -24.606 1.00 23.08 222 ALA B N 1
ATOM 5241 C CA . ALA B 1 222 ? -50.866 18.478 -24.320 1.00 23.81 222 ALA B CA 1
ATOM 5242 C C . ALA B 1 222 ? -51.227 17.511 -25.434 1.00 24.71 222 ALA B C 1
ATOM 5243 O O . ALA B 1 222 ? -50.803 17.678 -26.565 1.00 24.79 222 ALA B O 1
ATOM 5245 N N . VAL B 1 223 ? -51.998 16.482 -25.126 1.00 25.65 223 VAL B N 1
ATOM 5246 C CA . VAL B 1 223 ? -52.336 15.513 -26.155 1.00 25.00 223 VAL B CA 1
ATOM 5247 C C . VAL B 1 223 ? -53.140 16.220 -27.253 1.00 27.64 223 VAL B C 1
ATOM 5248 O O . VAL B 1 223 ? -54.192 16.818 -26.953 1.00 28.14 223 VAL B O 1
ATOM 5252 N N . THR B 1 224 ? -52.651 16.159 -28.508 1.00 23.45 224 THR B N 1
ATOM 5253 C CA . THR B 1 224 ? -53.346 16.768 -29.637 1.00 24.65 224 THR B CA 1
ATOM 5254 C C . THR B 1 224 ? -54.616 15.977 -29.891 1.00 27.87 224 THR B C 1
ATOM 5255 O O . THR B 1 224 ? -54.862 14.949 -29.214 1.00 24.75 224 THR B O 1
ATOM 5259 N N . ALA B 1 225 ? -55.401 16.434 -30.876 1.00 26.88 225 ALA B N 1
ATOM 5260 C CA . ALA B 1 225 ? -56.674 15.793 -31.226 1.00 22.64 225 ALA B CA 1
ATOM 5261 C C . ALA B 1 225 ? -56.410 14.506 -32.007 1.00 25.26 225 ALA B C 1
ATOM 5262 O O . ALA B 1 225 ? -57.045 13.488 -31.721 1.00 24.25 225 ALA B O 1
ATOM 5264 N N . GLU B 1 226 ? -55.499 14.565 -32.998 1.00 23.61 226 GLU B N 1
ATOM 5265 C CA . GLU B 1 226 ? -55.028 13.387 -33.703 1.00 25.01 226 GLU B CA 1
ATOM 5266 C C . GLU B 1 226 ? -54.561 12.347 -32.677 1.00 26.94 226 GLU B C 1
ATOM 5267 O O . GLU B 1 226 ? -54.889 11.149 -32.791 1.00 29.46 226 GLU B O 1
ATOM 5273 N N . ALA B 1 227 ? -53.760 12.786 -31.701 1.00 25.50 227 ALA B N 1
ATOM 5274 C CA . ALA B 1 227 ? -53.181 11.837 -30.761 1.00 22.99 227 ALA B CA 1
ATOM 5275 C C . ALA B 1 227 ? -54.281 11.319 -29.850 1.00 20.51 227 ALA B C 1
ATOM 5276 O O . ALA B 1 227 ? -54.318 10.149 -29.521 1.00 21.25 227 ALA B O 1
ATOM 5278 N N . ALA B 1 228 ? -55.200 12.186 -29.469 1.00 20.92 228 ALA B N 1
ATOM 5279 C CA . ALA B 1 228 ? -56.373 11.742 -28.720 1.00 20.99 228 ALA B CA 1
ATOM 5280 C C . ALA B 1 228 ? -57.146 10.681 -29.479 1.00 21.56 228 ALA B C 1
ATOM 5281 O O . ALA B 1 228 ? -57.494 9.653 -28.933 1.00 19.68 228 ALA B O 1
ATOM 5283 N N . ALA B 1 229 ? -57.374 10.917 -30.761 1.00 25.08 229 ALA B N 1
ATOM 5284 C CA . ALA B 1 229 ? -58.076 9.958 -31.598 1.00 25.70 229 ALA B CA 1
ATOM 5285 C C . ALA B 1 229 ? -57.388 8.564 -31.670 1.00 25.64 229 ALA B C 1
ATOM 5286 O O . ALA B 1 229 ? -58.047 7.527 -31.605 1.00 27.76 229 ALA B O 1
ATOM 5288 N N . LEU B 1 230 ? -56.073 8.524 -31.793 1.00 23.16 230 LEU B N 1
ATOM 5289 C CA . LEU B 1 230 ? -55.389 7.224 -31.894 1.00 25.20 230 LEU B CA 1
ATOM 5290 C C . LEU B 1 230 ? -55.164 6.467 -30.532 1.00 24.47 230 LEU B C 1
ATOM 5291 O O . LEU B 1 230 ? -55.075 5.231 -30.467 1.00 19.13 230 LEU B O 1
ATOM 5296 N N . THR B 1 231 ? -55.063 7.225 -29.443 1.00 24.89 231 THR B N 1
ATOM 5297 C CA . THR B 1 231 ? -54.680 6.646 -28.170 1.00 24.70 231 THR B CA 1
ATOM 5298 C C . THR B 1 231 ? -55.847 6.407 -27.231 1.00 26.91 231 THR B C 1
ATOM 5299 O O . THR B 1 231 ? -55.770 5.546 -26.362 1.00 27.24 231 THR B O 1
ATOM 5303 N N . GLY B 1 232 ? -56.915 7.182 -27.390 1.00 27.14 232 GLY B N 1
ATOM 5304 C CA . GLY B 1 232 ? -58.007 7.144 -26.435 1.00 26.29 232 GLY B CA 1
ATOM 5305 C C . GLY B 1 232 ? -57.787 8.169 -25.355 1.00 27.23 232 GLY B C 1
ATOM 5306 O O . GLY B 1 232 ? -58.687 8.443 -24.564 1.00 26.96 232 GLY B O 1
ATOM 5307 N N . LEU B 1 233 ? -56.575 8.717 -25.277 1.00 26.64 233 LEU B N 1
ATOM 5308 C CA . LEU B 1 233 ? -56.311 9.754 -24.261 1.00 28.45 233 LEU B CA 1
ATOM 5309 C C . LEU B 1 233 ? -57.258 10.933 -24.516 1.00 28.23 233 LEU B C 1
ATOM 5310 O O . LEU B 1 233 ? -57.633 11.159 -25.648 1.00 25.81 233 LEU B O 1
ATOM 5315 N N . PRO B 1 234 ? -57.641 11.684 -23.465 1.00 30.13 234 PRO B N 1
ATOM 5316 C CA . PRO B 1 234 ? -58.455 12.896 -23.619 1.00 26.63 234 PRO B CA 1
ATOM 5317 C C . PRO B 1 234 ? -57.677 13.991 -24.309 1.00 25.86 234 PRO B C 1
ATOM 5318 O O . PRO B 1 234 ? -56.567 14.305 -23.890 1.00 26.61 234 PRO B O 1
ATOM 5322 N N . THR B 1 235 ? -58.273 14.597 -25.324 1.00 25.25 235 THR B N 1
ATOM 5323 C CA . THR B 1 235 ? -57.723 15.807 -25.901 1.00 26.37 235 THR B CA 1
ATOM 5324 C C . THR B 1 235 ? -57.229 16.782 -24.841 1.00 27.92 235 THR B C 1
ATOM 5325 O O . THR B 1 235 ? -57.864 16.984 -23.814 1.00 30.05 235 THR B O 1
ATOM 5329 N N . GLY B 1 236 ? -56.073 17.380 -25.065 1.00 26.61 236 GLY B N 1
ATOM 5330 C CA . GLY B 1 236 ? -55.587 18.349 -24.101 1.00 26.15 236 GLY B CA 1
ATOM 5331 C C . GLY B 1 236 ? -54.963 17.809 -22.822 1.00 24.05 236 GLY B C 1
ATOM 5332 O O . GLY B 1 236 ? -54.540 18.598 -22.002 1.00 22.36 236 GLY B O 1
AT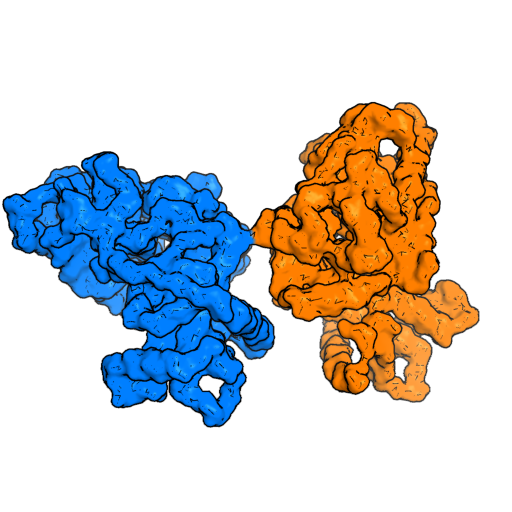OM 5333 N N . LEU B 1 237 ? -54.912 16.491 -22.632 1.00 23.47 237 LEU B N 1
ATOM 5334 C CA . LEU B 1 237 ? -54.252 15.926 -21.459 1.00 22.47 237 LEU B CA 1
ATOM 5335 C C . LEU B 1 237 ? -52.840 16.461 -21.365 1.00 23.26 237 LEU B C 1
ATOM 5336 O O . LEU B 1 237 ? -52.064 16.329 -22.316 1.00 25.72 237 LEU B O 1
ATOM 5341 N N . PRO B 1 238 ? -52.488 17.072 -20.237 1.00 21.10 238 PRO B N 1
ATOM 5342 C CA . PRO B 1 238 ? -51.105 17.562 -20.094 1.00 21.97 238 PRO B CA 1
ATOM 5343 C C . PRO B 1 238 ? -50.095 16.423 -20.231 1.00 23.98 238 PRO B C 1
ATOM 5344 O O . PRO B 1 238 ? -50.353 15.316 -19.706 1.00 23.39 238 PRO B O 1
ATOM 5348 N N . VAL B 1 239 ? -48.974 16.688 -20.907 1.00 20.21 239 VAL B N 1
ATOM 5349 C CA . VAL B 1 239 ? -47.913 15.709 -21.048 1.00 21.10 239 VAL B CA 1
ATOM 5350 C C . VAL B 1 239 ? -46.596 16.283 -20.498 1.00 22.03 239 VAL B C 1
ATOM 5351 O O . VAL B 1 239 ? -46.169 17.360 -20.908 1.00 22.31 239 VAL B O 1
ATOM 5355 N N . TYR B 1 240 ? -45.971 15.595 -19.553 1.00 19.59 240 TYR B N 1
ATOM 5356 C CA . TYR B 1 240 ? -44.725 16.108 -18.956 1.00 20.84 240 TYR B CA 1
ATOM 5357 C C . TYR B 1 240 ? -43.502 15.760 -19.784 1.00 20.56 240 TYR B C 1
ATOM 5358 O O . TYR B 1 240 ? -43.602 15.075 -20.820 1.00 18.82 240 TYR B O 1
ATOM 5367 N N . GLY B 1 241 ? -42.349 16.263 -19.370 1.00 19.11 241 GLY B N 1
ATOM 5368 C CA . GLY B 1 241 ? -41.148 16.033 -20.151 1.00 18.54 241 GLY B CA 1
ATOM 5369 C C . GLY B 1 241 ? -40.886 14.537 -20.146 1.00 21.50 241 GLY B C 1
ATOM 5370 O O . GLY B 1 241 ? -41.244 13.826 -19.190 1.00 20.09 241 GLY B O 1
ATOM 5371 N N . GLY B 1 242 ? -40.288 14.026 -21.205 1.00 18.38 242 GLY B N 1
ATOM 5372 C CA . GLY B 1 242 ? -39.858 12.642 -21.172 1.00 18.09 242 GLY B CA 1
ATOM 5373 C C . GLY B 1 242 ? -38.816 12.429 -20.068 1.00 18.98 242 GLY B C 1
ATOM 5374 O O . GLY B 1 242 ? -38.026 13.307 -19.767 1.00 15.65 242 GLY B O 1
ATOM 5375 N N . ALA B 1 243 ? -38.824 11.213 -19.528 1.00 18.79 243 ALA B N 1
ATOM 5376 C CA . ALA B 1 243 ? -38.025 10.760 -18.401 1.00 18.46 243 ALA B CA 1
ATOM 5377 C C . ALA B 1 243 ? -37.206 9.542 -18.797 1.00 18.71 243 ALA B C 1
ATOM 5378 O O . ALA B 1 243 ? -37.738 8.596 -19.394 1.00 18.04 243 ALA B O 1
ATOM 5380 N N . ALA B 1 244 ? -35.963 9.542 -18.376 1.00 18.37 244 ALA B N 1
ATOM 5381 C CA . ALA B 1 244 ? -35.040 8.481 -18.624 1.00 16.98 244 ALA B CA 1
ATOM 5382 C C . ALA B 1 244 ? -35.409 7.274 -17.770 1.00 17.40 244 ALA B C 1
ATOM 5383 O O . ALA B 1 244 ? -35.691 7.448 -16.654 1.00 18.42 244 ALA B O 1
ATOM 5385 N N . ASP B 1 245 ? -35.477 6.075 -18.329 1.00 17.20 245 ASP B N 1
ATOM 5386 C CA . ASP B 1 245 ? -36.023 4.934 -17.595 1.00 17.48 245 ASP B CA 1
ATOM 5387 C C . ASP B 1 245 ? -35.347 4.576 -16.284 1.00 19.18 245 ASP B C 1
ATOM 5388 O O . ASP B 1 245 ? -35.998 4.444 -15.304 1.00 21.52 245 ASP B O 1
ATOM 5393 N N . HIS B 1 246 ? -34.036 4.491 -16.283 1.00 17.22 246 HIS B N 1
ATOM 5394 C CA . HIS B 1 246 ? -33.316 4.163 -15.091 1.00 17.10 246 HIS B CA 1
ATOM 5395 C C . HIS B 1 246 ? -33.422 5.203 -14.027 1.00 18.25 246 HIS B C 1
ATOM 5396 O O . HIS B 1 246 ? -33.450 4.867 -12.922 1.00 20.05 246 HIS B O 1
ATOM 5403 N N . ILE B 1 247 ? -33.525 6.455 -14.398 1.00 17.19 247 ILE B N 1
ATOM 5404 C CA . ILE B 1 247 ? -33.676 7.492 -13.432 1.00 18.55 247 ILE B CA 1
ATOM 5405 C C . ILE B 1 247 ? -35.077 7.462 -12.832 1.00 20.83 247 ILE B C 1
ATOM 5406 O O . ILE B 1 247 ? -35.203 7.531 -11.662 1.00 20.59 247 ILE B O 1
ATOM 5411 N N . ALA B 1 248 ? -36.098 7.273 -13.658 1.00 18.40 24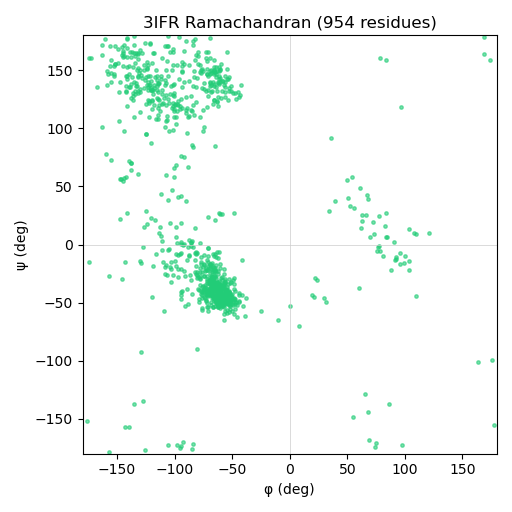8 ALA B N 1
ATOM 5412 C CA . ALA B 1 248 ? -37.480 7.127 -13.218 1.00 21.83 248 ALA B CA 1
ATOM 5413 C C . ALA B 1 248 ? -37.615 5.902 -12.303 1.00 22.96 248 ALA B C 1
ATOM 5414 O O . ALA B 1 248 ? -38.266 5.967 -11.265 1.00 23.25 248 ALA B O 1
ATOM 5416 N N . SER B 1 249 ? -36.971 4.804 -12.666 1.00 19.50 249 SER B N 1
ATOM 5417 C CA . SER B 1 249 ? -36.987 3.648 -11.811 1.00 20.64 249 SER B CA 1
ATOM 5418 C C . SER B 1 249 ? -36.315 3.959 -10.449 1.00 25.34 249 SER B C 1
ATOM 5419 O O . SER B 1 249 ? -36.738 3.434 -9.419 1.00 21.32 249 SER B O 1
ATOM 5422 N N . ALA B 1 250 ? -35.265 4.790 -10.436 1.00 21.98 250 ALA B N 1
ATOM 5423 C CA . ALA B 1 250 ? -34.653 5.157 -9.160 1.00 22.70 250 ALA B CA 1
ATOM 5424 C C . ALA B 1 250 ? -35.633 5.987 -8.314 1.00 23.28 250 ALA B C 1
ATOM 5425 O O . ALA B 1 250 ? -35.739 5.793 -7.129 1.00 24.61 250 ALA B O 1
ATOM 5427 N N . LEU B 1 251 ? -36.365 6.891 -8.943 1.00 24.30 251 LEU B N 1
ATOM 5428 C CA . LEU B 1 251 ? -37.300 7.739 -8.241 1.00 22.92 251 LEU B CA 1
ATOM 5429 C C . LEU B 1 251 ? -38.406 6.871 -7.664 1.00 25.31 251 LEU B C 1
ATOM 5430 O O . LEU B 1 251 ? -38.830 7.032 -6.512 1.00 23.11 251 LEU B O 1
ATOM 5435 N N . ALA B 1 252 ? -38.886 5.937 -8.465 1.00 23.10 252 ALA B N 1
ATOM 5436 C CA . ALA B 1 252 ? -39.932 5.062 -7.971 1.00 24.18 252 ALA B CA 1
ATOM 5437 C C . ALA B 1 252 ? -39.434 4.389 -6.705 1.00 22.57 252 ALA B C 1
ATOM 5438 O O . ALA B 1 252 ? -40.210 4.092 -5.799 1.00 22.13 252 ALA B O 1
ATOM 5440 N N . ALA B 1 253 ? -38.136 4.168 -6.633 1.00 21.18 253 ALA B N 1
ATOM 5441 C CA . ALA B 1 253 ? -37.578 3.390 -5.539 1.00 24.95 253 ALA B CA 1
ATOM 5442 C C . ALA B 1 253 ? -37.254 4.238 -4.315 1.00 28.12 253 ALA B C 1
ATOM 5443 O O . ALA B 1 253 ? -36.690 3.744 -3.364 1.00 30.26 253 ALA B O 1
ATOM 5445 N N . GLY B 1 254 ? -37.588 5.526 -4.363 1.00 28.30 254 GLY B N 1
ATOM 5446 C CA . GLY B 1 254 ? -37.447 6.389 -3.218 1.00 28.07 254 GLY B CA 1
ATOM 5447 C C . GLY B 1 254 ? -36.158 7.193 -3.190 1.00 32.16 254 GLY B C 1
ATOM 5448 O O . GLY B 1 254 ? -35.993 8.060 -2.313 1.00 32.89 254 GLY B O 1
ATOM 5449 N N . ILE B 1 255 ? -35.240 6.908 -4.116 1.00 28.84 255 ILE B N 1
ATOM 5450 C CA . ILE B 1 255 ? -33.969 7.625 -4.168 1.00 26.70 255 ILE B CA 1
ATOM 5451 C C . ILE B 1 255 ? -34.196 9.093 -4.511 1.00 26.47 255 ILE B C 1
ATOM 5452 O O . ILE B 1 255 ? -34.055 9.468 -5.674 1.00 26.48 255 ILE B O 1
ATOM 5457 N N . THR B 1 256 ? -34.496 9.941 -3.523 1.00 23.87 256 THR B N 1
ATOM 5458 C CA . THR B 1 256 ? -34.883 11.307 -3.844 1.00 23.69 256 THR B CA 1
ATOM 5459 C C . THR B 1 256 ? -34.084 12.339 -3.104 1.00 22.03 256 THR B C 1
ATOM 5460 O O . THR B 1 256 ? -34.311 13.514 -3.270 1.00 21.47 256 THR B O 1
ATOM 5464 N N . ARG B 1 257 ? -33.177 11.904 -2.241 1.00 25.54 257 ARG B N 1
ATOM 5465 C CA . ARG B 1 257 ? -32.396 12.835 -1.418 1.00 23.03 257 ARG B CA 1
ATOM 5466 C C . ARG B 1 257 ? -30.909 12.693 -1.681 1.00 23.39 257 ARG B C 1
ATOM 5467 O O . ARG B 1 257 ? -30.396 11.568 -1.801 1.00 23.53 257 ARG B O 1
ATOM 5475 N N . PRO B 1 258 ? -30.197 13.824 -1.717 1.00 20.24 258 PRO B N 1
ATOM 5476 C CA . PRO B 1 258 ? -28.729 13.751 -1.788 1.00 20.59 258 PRO B CA 1
ATOM 5477 C C . PRO B 1 258 ? -28.217 12.685 -0.829 1.00 22.81 258 PRO B C 1
ATOM 5478 O O . PRO B 1 258 ? -28.608 12.679 0.347 1.00 25.17 258 PRO B O 1
ATOM 5482 N N . GLY B 1 259 ? -27.392 11.775 -1.329 1.00 21.97 259 GLY B N 1
ATOM 5483 C CA . GLY B 1 259 ? -26.801 10.741 -0.518 1.00 20.80 259 GLY B CA 1
ATOM 5484 C C . GLY B 1 259 ? -27.541 9.428 -0.646 1.00 21.86 259 GLY B C 1
ATOM 5485 O O . GLY B 1 259 ? -27.004 8.410 -0.234 1.00 21.24 259 GLY B O 1
ATOM 5486 N N . ASP B 1 260 ? -28.770 9.455 -1.191 1.00 21.85 260 ASP B N 1
ATOM 5487 C CA . ASP B 1 260 ? -29.558 8.229 -1.441 1.00 22.20 260 ASP B CA 1
ATOM 5488 C C . ASP B 1 260 ? -28.920 7.370 -2.554 1.00 22.36 260 ASP B C 1
ATOM 5489 O O . ASP B 1 260 ? -28.507 7.883 -3.601 1.00 22.83 260 ASP B O 1
ATOM 5494 N N . VAL B 1 261 ? -28.876 6.064 -2.343 1.00 21.91 261 VAL B N 1
ATOM 5495 C CA . VAL B 1 261 ? -28.170 5.175 -3.248 1.00 23.10 261 VAL B CA 1
ATOM 5496 C C . VAL B 1 261 ? -28.971 3.921 -3.553 1.00 23.89 261 VAL B C 1
ATOM 5497 O O . VAL B 1 261 ? -29.475 3.249 -2.644 1.00 27.45 261 VAL B O 1
ATOM 5501 N N . LEU B 1 262 ? -29.106 3.589 -4.821 1.00 21.26 262 LEU B N 1
ATOM 5502 C CA . LEU B 1 262 ? -29.807 2.360 -5.149 1.00 23.01 262 LEU B CA 1
ATOM 5503 C C . LEU B 1 262 ? -28.805 1.333 -5.665 1.00 21.13 262 LEU B C 1
ATOM 5504 O O . LEU B 1 262 ? -28.021 1.641 -6.532 1.00 22.50 262 LEU B O 1
ATOM 5509 N N . LEU B 1 263 ? -28.792 0.146 -5.063 1.00 20.24 263 LEU B N 1
ATOM 5510 C CA . LEU B 1 263 ? -27.988 -0.965 -5.532 1.00 21.39 263 LEU B CA 1
ATOM 5511 C C . LEU B 1 263 ? -28.968 -1.939 -6.176 1.00 22.76 263 LEU B C 1
ATOM 5512 O O . LEU B 1 263 ? -29.778 -2.545 -5.502 1.00 23.16 263 LEU B O 1
ATOM 5517 N N . LYS B 1 264 ? -28.909 -2.073 -7.491 1.00 24.05 264 LYS B N 1
ATOM 5518 C CA . LYS B 1 264 ? -29.841 -2.906 -8.201 1.00 24.33 264 LYS B CA 1
ATOM 5519 C C . LYS B 1 264 ? -29.131 -4.215 -8.548 1.00 26.75 264 LYS B C 1
ATOM 5520 O O . LYS B 1 264 ? -28.101 -4.217 -9.225 1.00 25.56 264 LYS B O 1
ATOM 5526 N N . PHE B 1 265 ? -29.649 -5.316 -8.008 1.00 25.95 265 PHE B N 1
ATOM 5527 C CA . PHE B 1 265 ? -29.071 -6.632 -8.244 1.00 27.85 265 PHE B CA 1
ATOM 5528 C C . PHE B 1 265 ? -29.840 -7.367 -9.325 1.00 31.12 265 PHE B C 1
ATOM 5529 O O . PHE B 1 265 ? -30.532 -8.345 -9.039 1.00 29.01 265 PHE B O 1
ATOM 5537 N N . GLY B 1 266 ? -29.719 -6.862 -10.558 1.00 34.14 266 GLY B N 1
ATOM 5538 C CA . GLY B 1 266 ? -30.295 -7.465 -11.738 1.00 30.03 266 GLY B CA 1
ATOM 5539 C C . GLY B 1 266 ? -29.202 -8.265 -12.417 1.00 36.46 266 GLY B C 1
ATOM 5540 O O . GLY B 1 266 ? -28.105 -8.412 -11.873 1.00 37.92 266 GLY B O 1
ATOM 5541 N N . GLY B 1 267 ? -29.485 -8.781 -13.604 1.00 34.52 267 GLY B N 1
ATOM 5542 C CA . GLY B 1 267 ? -28.476 -9.488 -14.348 1.00 34.56 267 GLY B CA 1
ATOM 5543 C C . GLY B 1 267 ? -27.159 -8.748 -14.381 1.00 36.04 267 GLY B C 1
ATOM 5544 O O . GLY B 1 267 ? -26.116 -9.346 -14.088 1.00 36.12 267 GLY B O 1
ATOM 5545 N N . ALA B 1 268 ? -27.195 -7.458 -14.725 1.00 37.31 268 ALA B N 1
ATOM 5546 C CA . ALA B 1 268 ? -25.964 -6.657 -14.824 1.00 38.32 268 ALA B CA 1
ATOM 5547 C C . ALA B 1 268 ? -25.577 -6.023 -13.494 1.00 42.10 268 ALA B C 1
ATOM 5548 O O . ALA B 1 268 ? -24.436 -6.146 -13.058 1.00 43.95 268 ALA B O 1
ATOM 5550 N N . GLY B 1 269 ? -26.501 -5.332 -12.839 1.00 38.67 269 GLY B N 1
ATOM 5551 C CA . GLY B 1 269 ? -26.125 -4.639 -11.611 1.00 38.43 269 GLY B CA 1
ATOM 5552 C C . GLY B 1 269 ? -25.803 -3.172 -11.831 1.00 38.01 269 GLY B C 1
ATOM 5553 O O . GLY B 1 269 ? -24.895 -2.829 -12.564 1.00 42.48 269 GLY B O 1
ATOM 5554 N N . ASP B 1 270 ? -26.567 -2.301 -11.195 1.00 33.79 270 ASP B N 1
ATOM 5555 C CA . ASP B 1 270 ? -26.408 -0.873 -11.361 1.00 30.12 270 ASP B CA 1
ATOM 5556 C C . ASP B 1 270 ? -26.370 -0.227 -10.020 1.00 27.94 270 ASP B C 1
ATOM 5557 O O . ASP B 1 270 ? -26.837 -0.784 -9.043 1.00 24.75 270 ASP B O 1
ATOM 5562 N N . ILE B 1 271 ? -25.817 0.971 -9.990 1.00 26.64 271 ILE B N 1
ATOM 5563 C CA . ILE B 1 271 ? -25.769 1.748 -8.790 1.00 24.63 271 ILE B CA 1
ATOM 5564 C C . ILE B 1 271 ? -26.109 3.147 -9.242 1.00 24.64 271 ILE B C 1
ATOM 5565 O O . ILE B 1 271 ? -25.536 3.642 -10.215 1.00 27.16 271 ILE B O 1
ATOM 5570 N N . ILE B 1 272 ? -27.110 3.744 -8.604 1.00 21.74 272 ILE B N 1
ATOM 5571 C CA . ILE B 1 272 ? -27.527 5.088 -8.935 1.00 21.46 272 ILE B CA 1
ATOM 5572 C C . ILE B 1 272 ? -27.596 5.815 -7.615 1.00 24.26 272 ILE B C 1
ATOM 5573 O O . ILE B 1 272 ? -27.968 5.234 -6.605 1.00 25.35 272 ILE B O 1
ATOM 5578 N N . VAL B 1 273 ? -27.296 7.102 -7.624 1.00 26.17 273 VAL B N 1
ATOM 5579 C CA . VAL B 1 273 ? -27.139 7.869 -6.406 1.00 23.57 273 VAL B CA 1
ATOM 5580 C C . VAL B 1 273 ? -27.788 9.220 -6.622 1.00 23.95 273 VAL B C 1
ATOM 5581 O O . VAL B 1 273 ? -27.572 9.816 -7.654 1.00 23.32 273 VAL B O 1
ATOM 5585 N N . ALA B 1 274 ? -28.562 9.744 -5.676 1.00 22.70 274 ALA B N 1
ATOM 5586 C CA . ALA B 1 274 ? -28.994 11.108 -5.894 1.00 21.57 274 ALA B CA 1
ATOM 5587 C C . ALA B 1 274 ? -27.910 12.041 -5.308 1.00 24.92 274 ALA B C 1
ATOM 5588 O O . ALA B 1 274 ? -27.318 11.733 -4.268 1.00 22.69 274 ALA B O 1
ATOM 5590 N N . SER B 1 275 ? -27.612 13.148 -5.988 1.00 24.93 275 SER B N 1
ATOM 5591 C CA . SER B 1 275 ? -26.528 14.035 -5.547 1.00 25.86 275 SER B CA 1
ATOM 5592 C C . SER B 1 275 ? -26.788 15.465 -5.989 1.00 25.32 275 SER B C 1
ATOM 5593 O O . SER B 1 275 ? -27.535 15.697 -6.938 1.00 25.29 275 SER B O 1
ATOM 5596 N N . ALA B 1 276 ? -26.226 16.433 -5.286 1.00 24.22 276 ALA B N 1
ATOM 5597 C CA . ALA B 1 276 ? -26.519 17.817 -5.613 1.00 25.07 276 ALA B CA 1
ATOM 5598 C C . ALA B 1 276 ? -25.391 18.350 -6.444 1.00 29.72 276 ALA B C 1
ATOM 5599 O O . ALA B 1 276 ? -25.450 19.475 -6.967 1.00 31.48 276 ALA B O 1
ATOM 5601 N N . THR B 1 277 ? -24.347 17.543 -6.554 1.00 28.60 277 THR B N 1
ATOM 5602 C CA . THR B 1 277 ? -23.153 17.962 -7.272 1.00 30.54 277 THR B CA 1
ATOM 5603 C C . THR B 1 277 ? -22.995 17.146 -8.534 1.00 33.79 277 THR B C 1
ATOM 5604 O O . THR B 1 277 ? -23.333 15.955 -8.599 1.00 33.61 277 THR B O 1
ATOM 5608 N N . ALA B 1 278 ? -22.499 17.787 -9.569 1.00 39.27 278 ALA B N 1
ATOM 5609 C CA . ALA B 1 278 ? -22.263 17.061 -10.790 1.00 39.09 278 ALA B CA 1
ATOM 5610 C C . ALA B 1 278 ? -20.756 16.937 -10.868 1.00 44.14 278 ALA B C 1
ATOM 5611 O O . ALA B 1 278 ? -20.043 17.943 -10.851 1.00 49.29 278 ALA B O 1
ATOM 5613 N N . LYS B 1 279 ? -20.264 15.710 -10.893 1.00 41.56 279 LYS B N 1
ATOM 5614 C CA . LYS B 1 279 ? -18.861 15.475 -11.181 1.00 41.23 279 LYS B CA 1
ATOM 5615 C C . LYS B 1 279 ? -18.745 14.097 -11.800 1.00 45.56 279 LYS B C 1
ATOM 5616 O O . LYS B 1 279 ? -19.483 13.180 -11.404 1.00 43.93 279 LYS B O 1
ATOM 5622 N N . SER B 1 280 ? -17.791 13.924 -12.716 1.00 44.01 280 SER B N 1
ATOM 5623 C CA . SER B 1 280 ? -17.876 12.836 -13.699 1.00 44.33 280 SER B CA 1
ATOM 5624 C C . SER B 1 280 ? -16.931 11.638 -13.503 1.00 40.61 280 SER B C 1
ATOM 5625 O O . SER B 1 280 ? -16.174 11.582 -12.545 1.00 40.48 280 SER B O 1
ATOM 5628 N N . ARG B 1 283 ? -15.386 6.949 -14.688 1.00 20.00 283 ARG B N 1
ATOM 5629 C CA . ARG B 1 283 ? -15.817 5.794 -13.865 1.00 20.00 283 ARG B CA 1
ATOM 5630 C C . ARG B 1 283 ? -17.294 5.530 -13.768 1.00 20.00 283 ARG B C 1
ATOM 5631 O O . ARG B 1 283 ? -17.720 4.401 -13.687 1.00 20.00 283 ARG B O 1
ATOM 5639 N N . LEU B 1 284 ? -18.052 6.606 -13.718 1.00 34.95 284 LEU B N 1
ATOM 5640 C CA . LEU B 1 284 ? -19.446 6.598 -13.442 1.00 31.26 284 LEU B CA 1
ATOM 5641 C C . LEU B 1 284 ? -19.954 7.641 -14.365 1.00 33.09 284 LEU B C 1
ATOM 5642 O O . LEU B 1 284 ? -19.292 8.621 -14.575 1.00 41.44 284 LEU B O 1
ATOM 5647 N N . TYR B 1 285 ? -21.125 7.487 -14.919 1.00 27.59 285 TYR B N 1
ATOM 5648 C CA . TYR B 1 285 ? -21.589 8.565 -15.739 1.00 30.65 285 TYR B CA 1
ATOM 5649 C C . TYR B 1 285 ? -22.681 9.366 -15.057 1.00 28.66 285 TYR B C 1
ATOM 5650 O O . TYR B 1 285 ? -23.048 9.086 -13.965 1.00 30.20 285 TYR B O 1
ATOM 5659 N N . LEU B 1 286 ? -23.160 10.378 -15.730 1.00 27.36 286 LEU B N 1
ATOM 5660 C CA . LEU B 1 286 ? -24.033 11.357 -15.147 1.00 26.13 286 LEU B CA 1
ATOM 5661 C C . LEU B 1 286 ? -25.357 11.550 -15.910 1.00 25.76 286 LEU B C 1
ATOM 5662 O O . LEU B 1 286 ? -25.423 11.472 -17.138 1.00 28.10 286 LEU B O 1
ATOM 5667 N N . ASP B 1 287 ? -26.428 11.737 -15.163 1.00 23.58 287 ASP B N 1
ATOM 5668 C CA . ASP B 1 287 ? -27.730 12.096 -15.727 1.00 23.73 287 ASP B CA 1
ATOM 5669 C C . ASP B 1 287 ? -28.235 13.139 -14.769 1.00 21.00 287 ASP B C 1
ATOM 5670 O O . ASP B 1 287 ? -27.699 13.241 -13.667 1.00 22.31 287 ASP B O 1
ATOM 5675 N N . TYR B 1 288 ? -29.203 13.939 -15.190 1.00 18.14 288 TYR B N 1
ATOM 5676 C CA . TYR B 1 288 ? -29.916 14.792 -14.263 1.00 20.45 288 TYR B CA 1
ATOM 5677 C C . TYR B 1 288 ? -30.903 13.910 -13.542 1.00 20.32 288 TYR B C 1
ATOM 5678 O O . TYR B 1 288 ? -31.380 12.918 -14.107 1.00 19.06 288 TYR B O 1
ATOM 5687 N N . HIS B 1 289 ? -31.178 14.251 -12.290 1.00 21.31 289 HIS B N 1
ATOM 5688 C CA . HIS B 1 289 ? -32.269 13.619 -11.601 1.00 19.31 289 HIS B CA 1
ATOM 5689 C C . HIS B 1 289 ? -33.589 14.102 -12.164 1.00 17.76 289 HIS B C 1
ATOM 5690 O O . HIS B 1 289 ? -33.702 15.155 -12.781 1.00 19.71 289 HIS B O 1
ATOM 5697 N N . LEU B 1 290 ? -34.611 13.314 -11.957 1.00 21.28 290 LEU B N 1
ATOM 5698 C CA . LEU B 1 290 ? -35.951 13.780 -12.274 1.00 19.13 290 LEU B CA 1
ATOM 5699 C C . LEU B 1 290 ? -36.293 14.848 -11.272 1.00 20.16 290 LEU B C 1
ATOM 5700 O O . LEU B 1 290 ? -36.998 15.808 -11.604 1.00 19.52 290 LEU B O 1
ATOM 5705 N N . VAL B 1 291 ? -35.788 14.684 -10.044 1.00 18.99 291 VAL B N 1
ATOM 5706 C CA . VAL B 1 291 ? -36.006 15.691 -8.992 1.00 23.27 291 VAL B CA 1
ATOM 5707 C C . VAL B 1 291 ? -35.296 17.007 -9.309 1.00 22.96 291 VAL B C 1
ATOM 5708 O O . VAL B 1 291 ? -34.074 17.054 -9.446 1.00 21.80 291 VAL B O 1
ATOM 5712 N N . PRO B 1 292 ? -36.058 18.095 -9.401 1.00 22.80 292 PRO B N 1
ATOM 5713 C CA . PRO B 1 292 ? -35.422 19.356 -9.798 1.00 22.51 292 PRO B CA 1
ATOM 5714 C C . PRO B 1 292 ? -34.200 19.701 -8.932 1.00 23.11 292 PRO B C 1
ATOM 5715 O O . PRO B 1 292 ? -34.254 19.634 -7.703 1.00 21.35 292 PRO B O 1
ATOM 5719 N N . GLY B 1 293 ? -33.106 20.053 -9.599 1.00 24.11 293 GLY B N 1
ATOM 5720 C CA . GLY B 1 293 ? -31.917 20.555 -8.962 1.00 18.42 293 GLY B CA 1
ATOM 5721 C C . GLY B 1 293 ? -30.945 19.480 -8.641 1.00 22.19 293 GLY B C 1
ATOM 5722 O O . GLY B 1 293 ? -29.793 19.751 -8.313 1.00 27.23 293 GLY B O 1
ATOM 5723 N N . LEU B 1 294 ? -31.381 18.236 -8.733 1.00 23.01 294 LEU B N 1
ATOM 5724 C CA . LEU B 1 294 ? -30.486 17.139 -8.378 1.00 23.39 294 LEU B CA 1
ATOM 5725 C C . LEU B 1 294 ? -29.864 16.398 -9.557 1.00 25.15 294 LEU B C 1
ATOM 5726 O O . LEU B 1 294 ? -30.468 16.279 -10.635 1.00 25.52 294 LEU B O 1
ATOM 5731 N N . TYR B 1 295 ? -28.663 15.875 -9.335 1.00 24.35 295 TYR B N 1
ATOM 5732 C CA . TYR B 1 295 ? -28.011 15.019 -10.305 1.00 22.16 295 TYR B CA 1
ATOM 5733 C C . TYR B 1 295 ? -28.144 13.552 -9.907 1.00 23.52 295 TYR B C 1
ATOM 5734 O O . TYR B 1 295 ? -28.519 13.236 -8.787 1.00 24.51 295 TYR B O 1
ATOM 5743 N N . ALA B 1 296 ? -27.858 12.660 -10.839 1.00 24.20 296 ALA B N 1
ATOM 5744 C CA . ALA B 1 296 ? -27.985 11.227 -10.635 1.00 21.04 296 ALA B CA 1
ATOM 5745 C C . ALA B 1 296 ? -26.780 10.539 -11.262 1.00 21.94 296 ALA B C 1
ATOM 5746 O O . ALA B 1 296 ? -26.902 9.853 -12.276 1.00 22.33 296 ALA B O 1
ATOM 5748 N N . PRO B 1 297 ? -25.599 10.717 -10.658 1.00 25.39 297 PRO B N 1
ATOM 5749 C CA . PRO B 1 297 ? -24.425 9.964 -11.111 1.00 23.49 297 PRO B CA 1
ATOM 5750 C C . PRO B 1 297 ? -24.770 8.484 -11.091 1.00 26.13 297 PRO B C 1
ATOM 5751 O O . PRO B 1 297 ? -25.515 8.032 -10.174 1.00 23.31 297 PRO B O 1
ATOM 5755 N N . ASN B 1 298 ? -24.275 7.738 -12.077 1.00 25.18 298 ASN B N 1
ATOM 5756 C CA . ASN B 1 298 ? -24.515 6.299 -12.071 1.00 28.76 298 ASN B CA 1
ATOM 5757 C C . ASN B 1 298 ? -23.463 5.448 -12.747 1.00 28.22 298 ASN B C 1
ATOM 5758 O O . ASN B 1 298 ? -22.551 5.960 -13.354 1.00 29.03 298 ASN B O 1
ATOM 5763 N N . GLY B 1 299 ? -23.589 4.141 -12.565 1.00 28.90 299 GLY B N 1
ATOM 5764 C CA . GLY B 1 299 ? -22.684 3.174 -13.137 1.00 28.68 299 GLY B CA 1
ATOM 5765 C C . GLY B 1 299 ? -23.258 1.766 -13.142 1.00 29.17 299 GLY B C 1
ATOM 5766 O O . GLY B 1 299 ? -24.272 1.455 -12.532 1.00 30.66 299 GLY B O 1
ATOM 5767 N N . CYS B 1 300 ? -22.552 0.884 -13.805 1.00 31.92 300 CYS B N 1
ATOM 5768 C CA . CYS B 1 300 ? -23.098 -0.392 -14.157 1.00 36.35 300 CYS B CA 1
ATOM 5769 C C . CYS B 1 300 ? -22.001 -1.414 -14.029 1.00 39.10 300 CYS B C 1
ATOM 5770 O O . CYS B 1 300 ? -20.842 -1.128 -14.309 1.00 40.79 300 CYS B O 1
ATOM 5781 N N . ALA B 1 302 ? -20.634 -5.090 -15.198 1.00 50.76 302 ALA B N 1
ATOM 5782 C CA . ALA B 1 302 ? -20.801 -6.056 -16.285 1.00 45.95 302 ALA B CA 1
ATOM 5783 C C . ALA B 1 302 ? -21.568 -7.325 -15.868 1.00 45.94 302 ALA B C 1
ATOM 5784 O O . ALA B 1 302 ? -22.605 -7.651 -16.464 1.00 46.36 302 ALA B O 1
ATOM 5786 N N . ALA B 1 303 ? -21.075 -8.037 -14.853 1.00 41.26 303 ALA B N 1
ATOM 5787 C CA . ALA B 1 303 ? -21.673 -9.329 -14.487 1.00 37.50 303 ALA B CA 1
ATOM 5788 C C . ALA B 1 303 ? -22.088 -9.358 -13.003 1.00 36.95 303 ALA B C 1
ATOM 5789 O O . ALA B 1 303 ? -21.261 -9.164 -12.121 1.00 38.77 303 ALA B O 1
ATOM 5791 N N . THR B 1 304 ? -23.364 -9.592 -12.727 1.00 36.50 304 THR B N 1
ATOM 5792 C CA . THR B 1 304 ? -23.899 -9.420 -11.367 1.00 37.26 304 THR B CA 1
ATOM 5793 C C . THR B 1 304 ? -25.171 -10.180 -11.201 1.00 36.80 304 THR B C 1
ATOM 5794 O O . THR B 1 304 ? -26.250 -9.589 -11.254 1.00 41.09 304 THR B O 1
ATOM 5798 N N . GLY B 1 305 ? -25.119 -11.477 -11.008 1.00 34.07 305 GLY B N 1
ATOM 5799 C CA . GLY B 1 305 ? -26.403 -12.155 -11.114 1.00 35.42 305 GLY B CA 1
ATOM 5800 C C . GLY B 1 305 ? -26.378 -12.985 -12.379 1.00 32.90 305 GLY B C 1
ATOM 5801 O O . GLY B 1 305 ? -26.775 -14.139 -12.347 1.00 35.84 305 GLY B O 1
ATOM 5802 N N . SER B 1 306 ? -25.893 -12.419 -13.480 1.00 28.88 306 SER B N 1
ATOM 5803 C CA . SER B 1 306 ? -25.523 -13.224 -14.635 1.00 32.54 306 SER B CA 1
ATOM 5804 C C . SER B 1 306 ? -24.251 -14.010 -14.267 1.00 30.33 306 SER B C 1
ATOM 5805 O O . SER B 1 306 ? -24.112 -15.187 -14.595 1.00 27.38 306 SER B O 1
ATOM 5808 N N . ALA B 1 307 ? -23.334 -13.369 -13.554 1.00 29.33 307 ALA B N 1
ATOM 5809 C CA . ALA B 1 307 ? -22.175 -14.096 -13.059 1.00 28.87 307 ALA B CA 1
ATOM 5810 C C . ALA B 1 307 ? -22.637 -15.191 -12.110 1.00 30.39 307 ALA B C 1
ATOM 5811 O O . ALA B 1 307 ? -22.075 -16.283 -12.102 1.00 29.18 307 ALA B O 1
ATOM 5813 N N . LEU B 1 308 ? -23.682 -14.907 -11.335 1.00 29.78 308 LEU B N 1
ATOM 5814 C CA . LEU B 1 308 ? -24.245 -15.890 -10.414 1.00 28.18 308 LEU B CA 1
ATOM 5815 C C . LEU B 1 308 ? -24.956 -17.041 -11.076 1.00 28.00 308 LEU B C 1
ATOM 5816 O O . LEU B 1 308 ? -24.844 -18.176 -10.629 1.00 27.75 308 LEU B O 1
ATOM 5821 N N . ASN B 1 309 ? -25.735 -16.749 -12.102 1.00 26.28 309 ASN B N 1
ATOM 5822 C CA . ASN B 1 309 ? -26.340 -17.810 -12.865 1.00 29.22 309 ASN B CA 1
ATOM 5823 C C . ASN B 1 309 ? -25.250 -18.729 -13.433 1.00 28.34 309 ASN B C 1
ATOM 5824 O O . ASN B 1 309 ? -25.303 -19.954 -13.309 1.00 25.83 309 ASN B O 1
ATOM 5829 N N . TRP B 1 310 ? -24.242 -18.115 -14.037 1.00 26.61 310 TRP B N 1
ATOM 5830 C CA . TRP B 1 310 ? -23.159 -18.876 -14.606 1.00 26.89 310 TRP B CA 1
ATOM 5831 C C . TRP B 1 310 ? -22.604 -19.813 -13.544 1.00 28.35 310 TRP B C 1
ATOM 5832 O O . TRP B 1 310 ? -22.663 -21.017 -13.706 1.00 32.18 310 TRP B O 1
ATOM 5843 N N . LEU B 1 311 ? -22.150 -19.303 -12.413 1.00 28.67 311 LEU B N 1
ATOM 5844 C CA . LEU B 1 311 ? -21.593 -20.202 -11.399 1.00 28.42 311 LEU B CA 1
ATOM 5845 C C . LEU B 1 311 ? -22.627 -21.183 -10.825 1.00 31.99 311 LEU B C 1
ATOM 5846 O O . LEU B 1 311 ? -22.277 -22.281 -10.380 1.00 33.52 311 LEU B O 1
ATOM 5851 N N . ALA B 1 312 ? -23.900 -20.795 -10.805 1.00 30.11 312 ALA B N 1
ATOM 5852 C CA . ALA B 1 312 ? -24.926 -21.687 -10.269 1.00 28.32 312 ALA B CA 1
ATOM 5853 C C . ALA B 1 312 ? -25.000 -22.953 -11.094 1.00 31.32 312 ALA B C 1
ATOM 5854 O O . ALA B 1 312 ? -25.038 -24.043 -10.532 1.00 29.32 312 ALA B O 1
ATOM 5856 N N . LYS B 1 313 ? -25.026 -22.802 -12.424 1.00 30.24 313 LYS B N 1
ATOM 5857 C CA . LYS B 1 313 ? -25.060 -23.944 -13.318 1.00 30.67 313 LYS B CA 1
ATOM 5858 C C . LYS B 1 313 ? -23.824 -24.799 -13.107 1.00 34.12 313 LYS B C 1
ATOM 5859 O O . LYS B 1 313 ? -23.918 -26.029 -13.143 1.00 35.94 313 LYS B O 1
ATOM 5865 N N . LEU B 1 314 ? -22.674 -24.165 -12.872 1.00 28.62 314 LEU B N 1
ATOM 5866 C CA . LEU B 1 314 ? -21.439 -24.927 -12.696 1.00 31.16 314 LEU B CA 1
ATOM 5867 C C . LEU B 1 314 ? -21.478 -25.836 -11.475 1.00 33.39 314 LEU B C 1
ATOM 5868 O O . LEU B 1 314 ? -21.126 -27.010 -11.546 1.00 35.80 314 LEU B O 1
ATOM 5873 N N . LEU B 1 315 ? -21.955 -25.296 -10.360 1.00 34.53 315 LEU B N 1
ATOM 5874 C CA . LEU B 1 315 ? -21.888 -25.979 -9.077 1.00 33.28 315 LEU B CA 1
ATOM 5875 C C . LEU B 1 315 ? -23.155 -26.732 -8.654 1.00 34.25 315 LEU B C 1
ATOM 5876 O O . LEU B 1 315 ? -23.128 -27.490 -7.682 1.00 36.67 315 LEU B O 1
ATOM 5881 N N . ALA B 1 316 ? -24.246 -26.543 -9.387 1.00 34.24 316 ALA B N 1
ATOM 5882 C CA . ALA B 1 316 ? -25.502 -27.216 -9.090 1.00 31.76 316 ALA B CA 1
ATOM 5883 C C . ALA B 1 316 ? -26.211 -27.541 -10.412 1.00 36.32 316 ALA B C 1
ATOM 5884 O O . ALA B 1 316 ? -27.387 -27.219 -10.614 1.00 32.94 316 ALA B O 1
ATOM 5886 N N . PRO B 1 317 ? -25.506 -28.227 -11.289 1.00 35.83 317 PRO B N 1
ATOM 5887 C CA . PRO B 1 317 ? -25.974 -28.432 -12.650 1.00 36.40 317 PRO B CA 1
ATOM 5888 C C . PRO B 1 317 ? -27.340 -29.064 -12.803 1.00 34.37 317 PRO B C 1
ATOM 5889 O O . PRO B 1 317 ? -28.050 -28.664 -13.663 1.00 33.86 317 PRO B O 1
ATOM 5893 N N . GLU B 1 318 ? -27.686 -30.034 -11.988 1.00 20.00 318 GLU B N 1
ATOM 5894 C CA . GLU B 1 318 ? -28.989 -30.665 -12.074 1.00 20.00 318 GLU B CA 1
ATOM 5895 C C . GLU B 1 318 ? -29.944 -30.190 -11.001 1.00 20.00 318 GLU B C 1
ATOM 5896 O O . GLU B 1 318 ? -30.539 -30.991 -10.365 1.00 36.78 318 GLU B O 1
ATOM 5902 N N . ALA B 1 319 ? -30.050 -28.894 -10.776 1.00 30.56 319 ALA B N 1
ATOM 5903 C CA . ALA B 1 319 ? -30.849 -28.378 -9.687 1.00 28.25 319 ALA B CA 1
ATOM 5904 C C . ALA B 1 319 ? -31.790 -27.302 -10.166 1.00 28.58 319 ALA B C 1
ATOM 5905 O O . ALA B 1 319 ? -32.702 -26.944 -9.475 1.00 27.33 319 ALA B O 1
ATOM 5907 N N . GLY B 1 320 ? -31.548 -26.804 -11.363 1.00 25.93 320 GLY B N 1
ATOM 5908 C CA . GLY B 1 320 ? -32.430 -25.862 -12.005 1.00 28.53 320 GLY B CA 1
ATOM 5909 C C . GLY B 1 320 ? -32.517 -24.544 -11.292 1.00 28.65 320 GLY B C 1
ATOM 5910 O O . GLY B 1 320 ? -31.499 -24.005 -10.970 1.00 27.03 320 GLY B O 1
ATOM 5911 N N . GLU B 1 321 ? -33.716 -24.045 -10.996 1.00 29.55 321 GLU B N 1
ATOM 5912 C CA . GLU B 1 321 ? -33.741 -22.781 -10.280 1.00 28.49 321 GLU B CA 1
ATOM 5913 C C . GLU B 1 321 ? -33.705 -22.926 -8.776 1.00 27.19 321 GLU B C 1
ATOM 5914 O O . GLU B 1 321 ? -33.646 -21.934 -8.036 1.00 25.12 321 GLU B O 1
ATOM 5920 N N . ALA B 1 322 ? -33.696 -24.164 -8.311 1.00 23.14 322 ALA B N 1
ATOM 5921 C CA . ALA B 1 322 ? -33.399 -24.359 -6.915 1.00 24.25 322 ALA B CA 1
ATOM 5922 C C . ALA B 1 322 ? -31.921 -24.017 -6.692 1.00 23.41 322 ALA B C 1
ATOM 5923 O O . ALA B 1 322 ? -31.508 -23.719 -5.579 1.00 24.92 322 ALA B O 1
ATOM 5925 N N . ALA B 1 323 ? -31.145 -24.044 -7.769 1.00 24.41 323 ALA B N 1
ATOM 5926 C CA . ALA B 1 323 ? -29.703 -23.818 -7.696 1.00 28.61 323 ALA B CA 1
ATOM 5927 C C . ALA B 1 323 ? -29.299 -22.711 -6.692 1.00 26.76 323 ALA B C 1
ATOM 5928 O O . ALA B 1 323 ? -28.598 -22.966 -5.719 1.00 26.38 323 ALA B O 1
ATOM 5930 N N . HIS B 1 324 ? -29.758 -21.486 -6.921 1.00 27.85 324 HIS B N 1
ATOM 5931 C CA . HIS B 1 324 ? -29.374 -20.405 -6.051 1.00 28.46 324 HIS B CA 1
ATOM 5932 C C . HIS B 1 324 ? -29.727 -20.717 -4.627 1.00 28.99 324 HIS B C 1
ATOM 5933 O O . HIS B 1 324 ? -28.909 -20.528 -3.716 1.00 27.97 324 HIS B O 1
ATOM 5940 N N . ALA B 1 325 ? -30.955 -21.173 -4.423 1.00 30.56 325 ALA B N 1
ATOM 5941 C CA . ALA B 1 325 ? -31.408 -21.407 -3.053 1.00 30.01 325 ALA B CA 1
ATOM 5942 C C . ALA B 1 325 ? -30.410 -22.340 -2.347 1.00 27.75 325 ALA B C 1
ATOM 5943 O O . ALA B 1 325 ? -29.949 -22.044 -1.257 1.00 27.43 325 ALA B O 1
ATOM 5945 N N . GLN B 1 326 ? -30.071 -23.461 -2.986 1.00 29.97 326 GLN B N 1
ATOM 5946 C CA . GLN B 1 326 ? -29.270 -24.507 -2.337 1.00 31.43 326 GLN B CA 1
ATOM 5947 C C . GLN B 1 326 ? -27.842 -24.033 -2.115 1.00 29.20 326 GLN B C 1
ATOM 5948 O O . GLN B 1 326 ? -27.230 -24.345 -1.082 1.00 29.52 326 GLN B O 1
ATOM 5954 N N . LEU B 1 327 ? -27.311 -23.271 -3.065 1.00 25.94 327 LEU B N 1
ATOM 5955 C CA . LEU B 1 327 ? -25.977 -22.693 -2.857 1.00 27.98 327 LEU B CA 1
ATOM 5956 C C . LEU B 1 327 ? -25.960 -21.675 -1.717 1.00 29.13 327 LEU B C 1
ATOM 5957 O O . LEU B 1 327 ? -24.992 -21.619 -0.964 1.00 28.48 327 LEU B O 1
ATOM 5962 N N . ASP B 1 328 ? -27.024 -20.893 -1.566 1.00 27.53 328 ASP B N 1
ATOM 5963 C CA . ASP B 1 328 ? -27.076 -19.921 -0.480 1.00 29.82 328 ASP B CA 1
ATOM 5964 C C . ASP B 1 328 ? -27.042 -20.626 0.875 1.00 31.07 328 ASP B C 1
ATOM 5965 O O . ASP B 1 328 ? -26.353 -20.173 1.812 1.00 29.07 328 ASP B O 1
ATOM 5970 N N . ALA B 1 329 ? -27.758 -21.746 0.978 1.00 28.32 329 ALA B N 1
ATOM 5971 C CA . ALA B 1 329 ? -27.741 -22.496 2.228 1.00 26.07 329 ALA B CA 1
ATOM 5972 C C . ALA B 1 329 ? -26.299 -22.898 2.568 1.00 25.27 329 ALA B C 1
ATOM 5973 O O . ALA B 1 329 ? -25.804 -22.579 3.637 1.00 28.67 329 ALA B O 1
ATOM 5975 N N . LEU B 1 330 ? -25.596 -23.531 1.633 1.00 30.26 330 LEU B N 1
ATOM 5976 C CA . LEU B 1 330 ? -24.178 -23.884 1.836 1.00 28.44 330 LEU B CA 1
ATOM 5977 C C . LEU B 1 330 ? -23.240 -22.703 2.187 1.00 27.79 330 LEU B C 1
ATOM 5978 O O . LEU B 1 330 ? -22.422 -22.792 3.112 1.00 27.53 330 LEU B O 1
ATOM 5983 N N . ALA B 1 331 ? -23.366 -21.596 1.456 1.00 28.53 331 ALA B N 1
ATOM 5984 C CA . ALA B 1 331 ? -22.582 -20.393 1.739 1.00 26.17 331 ALA B CA 1
ATOM 5985 C C . ALA B 1 331 ? -22.804 -19.882 3.171 1.00 32.35 331 ALA B C 1
ATOM 5986 O O . ALA B 1 331 ? -21.882 -19.313 3.805 1.00 29.74 331 ALA B O 1
ATOM 5988 N N . ALA B 1 332 ? -24.037 -20.089 3.662 1.00 30.59 332 ALA B N 1
ATOM 5989 C CA . ALA B 1 332 ? -24.442 -19.618 4.971 1.00 30.74 332 ALA B CA 1
ATOM 5990 C C . ALA B 1 332 ? -23.578 -20.255 6.050 1.00 31.44 332 ALA B C 1
ATOM 5991 O O . ALA B 1 332 ? -23.265 -19.614 7.047 1.00 31.70 332 ALA B O 1
ATOM 5993 N N . GLU B 1 333 ? -23.176 -21.508 5.837 1.00 34.66 333 GLU B N 1
ATOM 5994 C CA . GLU B 1 333 ? -22.263 -22.200 6.756 1.00 32.91 333 GLU B CA 1
ATOM 5995 C C . GLU B 1 333 ? -20.770 -21.879 6.556 1.00 36.08 333 GLU B C 1
ATOM 5996 O O . GLU B 1 333 ? -19.943 -22.292 7.368 1.00 40.17 333 GLU B O 1
ATOM 6002 N N . VAL B 1 334 ? -20.411 -21.140 5.506 1.00 32.35 334 VAL B N 1
ATOM 6003 C CA . VAL B 1 334 ? -19.008 -20.796 5.286 1.00 29.35 334 VAL B CA 1
ATOM 6004 C C . VAL B 1 334 ? -18.660 -19.435 5.904 1.00 30.28 334 VAL B C 1
ATOM 6005 O O . VAL B 1 334 ? -19.415 -18.477 5.781 1.00 29.25 334 VAL B O 1
ATOM 6009 N N . PRO B 1 335 ? -17.508 -19.353 6.590 1.00 30.72 335 PRO B N 1
ATOM 6010 C CA . PRO B 1 335 ? -17.163 -18.077 7.238 1.00 31.82 335 PRO B CA 1
ATOM 6011 C C . PRO B 1 335 ? -17.008 -16.938 6.230 1.00 30.34 335 PRO B C 1
ATOM 6012 O O . PRO B 1 335 ? -16.636 -17.182 5.073 1.00 30.10 335 PRO B O 1
ATOM 6016 N N . ALA B 1 336 ? -17.250 -15.710 6.675 1.00 27.10 336 ALA B N 1
ATOM 6017 C CA . ALA B 1 336 ? -16.983 -14.543 5.835 1.00 29.54 336 ALA B CA 1
ATOM 6018 C C . ALA B 1 336 ? -15.518 -14.558 5.417 1.00 25.89 336 ALA B C 1
ATOM 6019 O O . ALA B 1 336 ? -14.657 -14.830 6.238 1.00 30.95 336 ALA B O 1
ATOM 6021 N N . GLY B 1 337 ? -15.230 -14.262 4.155 1.00 27.51 337 GLY B N 1
ATOM 6022 C CA . GLY B 1 337 ? -13.879 -14.394 3.608 1.00 24.30 337 GLY B CA 1
ATOM 6023 C C . GLY B 1 337 ? -13.669 -15.720 2.887 1.00 23.30 337 GLY B C 1
ATOM 6024 O O . GLY B 1 337 ? -12.730 -15.891 2.124 1.00 22.08 337 GLY B O 1
ATOM 6025 N N . ALA B 1 338 ? -14.555 -16.672 3.144 1.00 25.68 338 ALA B N 1
ATOM 6026 C CA . ALA B 1 338 ? -14.523 -17.973 2.462 1.00 27.76 338 ALA B CA 1
ATOM 6027 C C . ALA B 1 338 ? -13.172 -18.667 2.616 1.00 26.98 338 ALA B C 1
ATOM 6028 O O . ALA B 1 338 ? -12.736 -19.443 1.769 1.00 26.51 338 ALA B O 1
ATOM 6030 N N . ASP B 1 339 ? -12.527 -18.415 3.748 1.00 30.43 339 ASP B N 1
ATOM 6031 C CA . ASP B 1 339 ? -11.361 -19.214 4.139 1.00 29.75 339 ASP B CA 1
ATOM 6032 C C . ASP B 1 339 ? -10.271 -19.067 3.089 1.00 26.20 339 ASP B C 1
ATOM 6033 O O . ASP B 1 339 ? -9.718 -20.058 2.618 1.00 25.20 339 ASP B O 1
ATOM 6038 N N . GLY B 1 340 ? -9.994 -17.827 2.719 1.00 25.54 340 GLY B N 1
ATOM 6039 C CA . GLY B 1 340 ? -8.864 -17.531 1.873 1.00 25.98 340 GLY B CA 1
ATOM 6040 C C . GLY B 1 340 ? -9.192 -17.317 0.412 1.00 27.35 340 GLY B C 1
ATOM 6041 O O . GLY B 1 340 ? -8.313 -16.884 -0.338 1.00 30.15 340 GLY B O 1
ATOM 6042 N N . LEU B 1 341 ? -10.418 -17.612 -0.024 1.00 25.33 341 LEU B N 1
ATOM 6043 C CA . LEU B 1 341 ? -10.724 -17.416 -1.455 1.00 29.09 341 LEU B CA 1
ATOM 6044 C C . LEU B 1 341 ? -10.810 -15.916 -1.703 1.00 29.50 341 LEU B C 1
ATOM 6045 O O . LEU B 1 341 ? -11.186 -15.156 -0.787 1.00 26.80 341 LEU B O 1
ATOM 6050 N N . VAL B 1 342 ? -10.401 -15.498 -2.896 1.00 23.91 342 VAL B N 1
ATOM 6051 C CA . VAL B 1 342 ? -10.519 -14.113 -3.328 1.00 23.31 342 VAL B CA 1
ATOM 6052 C C . VAL B 1 342 ? -10.905 -14.170 -4.818 1.00 25.71 342 VAL B C 1
ATOM 6053 O O . VAL B 1 342 ? -10.193 -14.746 -5.622 1.00 25.91 342 VAL B O 1
ATOM 6057 N N . CYS B 1 343 ? -12.055 -13.622 -5.169 1.00 24.90 343 CYS B N 1
ATOM 6058 C CA . CYS B 1 343 ? -12.562 -13.670 -6.523 1.00 23.71 343 CYS B CA 1
ATOM 6059 C C . CYS B 1 343 ? -12.609 -12.247 -7.124 1.00 26.58 343 CYS B C 1
ATOM 6060 O O . CYS B 1 343 ? -12.912 -11.273 -6.408 1.00 24.81 343 CYS B O 1
ATOM 6063 N N . LEU B 1 344 ? -12.219 -12.133 -8.408 1.00 27.92 344 LEU B N 1
ATOM 6064 C CA . LEU B 1 344 ? -12.483 -10.957 -9.237 1.00 27.94 344 LEU B CA 1
ATOM 6065 C C . LEU B 1 344 ? -13.665 -11.294 -10.140 1.00 27.94 344 LEU B C 1
ATOM 6066 O O . LEU B 1 344 ? -13.584 -12.195 -10.947 1.00 29.01 344 LEU B O 1
ATOM 6071 N N . PRO B 1 345 ? -14.763 -10.555 -10.035 1.00 27.94 345 PRO B N 1
ATOM 6072 C CA . PRO B 1 345 ? -15.986 -11.007 -10.711 1.00 27.49 345 PRO B CA 1
ATOM 6073 C C . PRO B 1 345 ? -16.183 -10.396 -12.091 1.00 27.41 345 PRO B C 1
ATOM 6074 O O . PRO B 1 345 ? -17.299 -10.028 -12.449 1.00 27.53 345 PRO B O 1
ATOM 6078 N N . TYR B 1 346 ? -15.112 -10.301 -12.868 1.00 30.28 346 TYR B N 1
ATOM 6079 C CA . TYR B 1 346 ? -15.178 -9.642 -14.180 1.00 30.70 346 TYR B CA 1
ATOM 6080 C C . TYR B 1 346 ? -15.269 -10.564 -15.400 1.00 30.80 346 TYR B C 1
ATOM 6081 O O . TYR B 1 346 ? -14.423 -10.522 -16.304 1.00 34.89 346 TYR B O 1
ATOM 6090 N N . PHE B 1 347 ? -16.300 -11.389 -15.417 1.00 28.10 347 PHE B N 1
ATOM 6091 C CA . PHE B 1 347 ? -16.508 -12.404 -16.443 1.00 32.95 347 PHE B CA 1
ATOM 6092 C C . PHE B 1 347 ? -16.802 -11.842 -17.831 1.00 36.98 347 PHE B C 1
ATOM 6093 O O . PHE B 1 347 ? -16.813 -12.564 -18.849 1.00 35.28 347 PHE B O 1
ATOM 6101 N N . LEU B 1 348 ? -16.995 -10.536 -17.868 1.00 39.00 348 LEU B N 1
ATOM 6102 C CA . LEU B 1 348 ? -17.367 -9.858 -19.088 1.00 39.28 348 LEU B CA 1
ATOM 6103 C C . LEU B 1 348 ? -16.621 -8.542 -19.108 1.00 41.31 348 LEU B C 1
ATOM 6104 O O . LEU B 1 348 ? -17.064 -7.563 -19.706 1.00 48.86 348 LEU B O 1
ATOM 6109 N N . GLY B 1 349 ? -15.472 -8.516 -18.450 1.00 40.25 349 GLY B N 1
ATOM 6110 C CA . GLY B 1 349 ? -14.859 -7.247 -18.099 1.00 43.03 349 GLY B CA 1
ATOM 6111 C C . GLY B 1 349 ? -15.713 -6.568 -17.038 1.00 41.08 349 GLY B C 1
ATOM 6112 O O . GLY B 1 349 ? -16.481 -7.244 -16.333 1.00 44.20 349 GLY B O 1
ATOM 6113 N N . ASP B 1 356 ? -12.108 -1.318 -18.189 1.00 28.43 356 ASP B N 1
ATOM 6114 C CA . ASP B 1 356 ? -11.159 -2.400 -18.494 1.00 38.49 356 ASP B CA 1
ATOM 6115 C C . ASP B 1 356 ? -11.766 -3.649 -19.152 1.00 35.41 356 ASP B C 1
ATOM 6116 O O . ASP B 1 356 ? -12.180 -4.585 -18.462 1.00 36.36 356 ASP B O 1
ATOM 6121 N N . PRO B 1 357 ? -11.784 -3.676 -20.491 1.00 31.61 357 PRO B N 1
ATOM 6122 C CA . PRO B 1 357 ? -12.478 -4.751 -21.187 1.00 33.43 357 PRO B CA 1
ATOM 6123 C C . PRO B 1 357 ? -11.690 -6.050 -21.184 1.00 34.42 357 PRO B C 1
ATOM 6124 O O . PRO B 1 357 ? -12.271 -7.065 -21.527 1.00 36.55 357 PRO B O 1
ATOM 6128 N N . PHE B 1 358 ? -10.423 -6.031 -20.766 1.00 37.52 358 PHE B N 1
ATOM 6129 C CA . PHE B 1 358 ? -9.603 -7.245 -20.746 1.00 37.67 358 PHE B CA 1
ATOM 6130 C C . PHE B 1 358 ? -9.526 -7.913 -19.378 1.00 35.68 358 PHE B C 1
ATOM 6131 O O . PHE B 1 358 ? -8.832 -8.911 -19.227 1.00 36.89 358 PHE B O 1
ATOM 6139 N N . ALA B 1 359 ? -10.213 -7.357 -18.387 1.00 37.07 359 ALA B N 1
ATOM 6140 C CA . ALA B 1 359 ? -10.248 -7.927 -17.040 1.00 37.15 359 ALA B CA 1
ATOM 6141 C C . ALA B 1 359 ? -10.970 -9.247 -17.107 1.00 32.46 359 ALA B C 1
ATOM 6142 O O . ALA B 1 359 ? -11.968 -9.350 -17.804 1.00 37.89 359 ALA B O 1
ATOM 6144 N N . SER B 1 360 ? -10.542 -10.272 -16.405 1.00 26.98 360 SER B N 1
ATOM 6145 C CA . SER B 1 360 ? -11.390 -11.461 -16.512 1.00 31.79 360 SER B CA 1
ATOM 6146 C C . SER B 1 360 ? -11.775 -12.140 -15.185 1.00 30.69 360 SER B C 1
ATOM 6147 O O . SER B 1 360 ? -11.156 -11.884 -14.165 1.00 29.46 360 SER B O 1
ATOM 6150 N N . GLY B 1 361 ? -12.794 -13.004 -15.216 1.00 29.79 361 GLY B N 1
ATOM 6151 C CA . GLY B 1 361 ? -13.157 -13.809 -14.058 1.00 27.44 361 GLY B CA 1
ATOM 6152 C C . GLY B 1 361 ? -11.911 -14.476 -13.512 1.00 28.03 361 GLY B C 1
ATOM 6153 O O . GLY B 1 361 ? -11.135 -15.068 -14.289 1.00 27.85 361 GLY B O 1
ATOM 6154 N N . THR B 1 362 ? -11.708 -14.358 -12.194 1.00 24.83 362 THR B N 1
ATOM 6155 C CA . THR B 1 362 ? -10.583 -14.949 -11.472 1.00 24.09 362 THR B CA 1
ATOM 6156 C C . THR B 1 362 ? -11.014 -15.471 -10.090 1.00 26.53 362 THR B C 1
ATOM 6157 O O . THR B 1 362 ? -11.677 -14.754 -9.338 1.00 28.28 362 THR B O 1
ATOM 6161 N N . PHE B 1 363 ? -10.633 -16.705 -9.756 1.00 24.22 363 PHE B N 1
ATOM 6162 C CA . PHE B 1 363 ? -10.656 -17.208 -8.389 1.00 23.94 363 PHE B CA 1
ATOM 6163 C C . PHE B 1 363 ? -9.236 -17.584 -7.981 1.00 25.39 363 PHE B C 1
ATOM 6164 O O . PHE B 1 363 ? -8.549 -18.309 -8.685 1.00 25.92 363 PHE B O 1
ATOM 6172 N N . THR B 1 364 ? -8.768 -17.111 -6.847 1.00 25.18 364 THR B N 1
ATOM 6173 C CA . THR B 1 364 ? -7.494 -17.627 -6.386 1.00 28.10 364 THR B CA 1
ATOM 6174 C C . THR B 1 364 ? -7.535 -17.944 -4.897 1.00 28.25 364 THR B C 1
ATOM 6175 O O . THR B 1 364 ? -8.508 -17.616 -4.222 1.00 29.02 364 THR B O 1
ATOM 6179 N N . GLY B 1 365 ? -6.484 -18.582 -4.386 1.00 28.65 365 GLY B N 1
ATOM 6180 C CA . GLY B 1 365 ? -6.469 -19.008 -2.996 1.00 26.56 365 GLY B CA 1
ATOM 6181 C C . GLY B 1 365 ? -7.173 -20.337 -2.816 1.00 27.59 365 GLY B C 1
ATOM 6182 O O . GLY B 1 365 ? -7.358 -20.793 -1.706 1.00 29.34 365 GLY B O 1
ATOM 6183 N N . LEU B 1 366 ? -7.570 -20.970 -3.916 1.00 28.72 366 LEU B N 1
ATOM 6184 C CA . LEU B 1 366 ? -8.236 -22.270 -3.840 1.00 27.94 366 LEU B CA 1
ATOM 6185 C C . LEU B 1 366 ? -7.377 -23.376 -3.213 1.00 29.38 366 LEU B C 1
ATOM 6186 O O . LEU B 1 366 ? -6.168 -23.421 -3.432 1.00 29.27 366 LEU B O 1
ATOM 6191 N N . SER B 1 367 ? -8.018 -24.280 -2.467 1.00 28.82 367 SER B N 1
ATOM 6192 C CA . SER B 1 367 ? -7.360 -25.477 -1.912 1.00 29.84 367 SER B CA 1
ATOM 6193 C C . SER B 1 367 ? -8.284 -26.686 -2.045 1.00 29.57 367 SER B C 1
ATOM 6194 O O . SER B 1 367 ? -9.462 -26.513 -2.293 1.00 33.12 367 SER B O 1
ATOM 6197 N N . LEU B 1 368 ? -7.775 -27.901 -1.871 1.00 29.68 368 LEU B N 1
ATOM 6198 C CA . LEU B 1 368 ? -8.620 -29.111 -1.953 1.00 33.21 368 LEU B CA 1
ATOM 6199 C C . LEU B 1 368 ? -9.743 -29.178 -0.902 1.00 32.64 368 LEU B C 1
ATOM 6200 O O . LEU B 1 368 ? -10.579 -30.078 -0.942 1.00 31.45 368 LEU B O 1
ATOM 6205 N N . SER B 1 369 ? -9.740 -28.222 0.015 1.00 29.99 369 SER B N 1
ATOM 6206 C CA . SER B 1 369 ? -10.692 -28.141 1.104 1.00 33.28 369 SER B CA 1
ATOM 6207 C C . SER B 1 369 ? -11.901 -27.305 0.734 1.00 35.66 369 SER B C 1
ATOM 6208 O O . SER B 1 369 ? -12.943 -27.459 1.352 1.00 37.94 369 SER B O 1
ATOM 6211 N N . HIS B 1 370 ? -11.773 -26.409 -0.247 1.00 31.95 370 HIS B N 1
ATOM 6212 C CA . HIS B 1 370 ? -12.873 -25.516 -0.533 1.00 28.86 370 HIS B CA 1
ATOM 6213 C C . HIS B 1 370 ? -14.056 -26.284 -1.136 1.00 31.24 370 HIS B C 1
ATOM 6214 O O . HIS B 1 370 ? -13.870 -27.214 -1.925 1.00 31.07 370 HIS B O 1
ATOM 6221 N N . THR B 1 371 ? -15.270 -25.916 -0.718 1.00 30.23 371 THR B N 1
ATOM 6222 C CA . THR B 1 371 ? -16.495 -26.618 -1.128 1.00 26.79 371 THR B CA 1
ATOM 6223 C C . THR B 1 371 ? -17.222 -25.764 -2.114 1.00 26.41 371 THR B C 1
ATOM 6224 O O . THR B 1 371 ? -16.842 -24.617 -2.319 1.00 27.32 371 THR B O 1
ATOM 6228 N N . ARG B 1 372 ? -18.263 -26.297 -2.739 1.00 26.84 372 ARG B N 1
ATOM 6229 C CA . ARG B 1 372 ? -19.076 -25.460 -3.626 1.00 29.50 372 ARG B CA 1
ATOM 6230 C C . ARG B 1 372 ? -19.564 -24.275 -2.814 1.00 26.53 372 ARG B C 1
ATOM 6231 O O . ARG B 1 372 ? -19.707 -23.171 -3.315 1.00 24.73 372 ARG B O 1
ATOM 6239 N N . GLY B 1 373 ? -19.787 -24.524 -1.529 1.00 29.24 373 GLY B N 1
ATOM 6240 C CA . GLY B 1 373 ? -20.200 -23.473 -0.611 1.00 29.97 373 GLY B CA 1
ATOM 6241 C C . GLY B 1 373 ? -19.203 -22.333 -0.554 1.00 25.85 373 GLY B C 1
ATOM 6242 O O . GLY B 1 373 ? -19.601 -21.177 -0.576 1.00 26.02 373 GLY B O 1
ATOM 6243 N N . HIS B 1 374 ? -17.914 -22.651 -0.463 1.00 25.05 374 HIS B N 1
ATOM 6244 C CA . HIS B 1 374 ? -16.883 -21.610 -0.520 1.00 27.78 374 HIS B CA 1
ATOM 6245 C C . HIS B 1 374 ? -16.874 -20.854 -1.860 1.00 24.62 374 HIS B C 1
ATOM 6246 O O . HIS B 1 374 ? -16.712 -19.639 -1.907 1.00 24.32 374 HIS B O 1
ATOM 6253 N N . LEU B 1 375 ? -17.051 -21.561 -2.957 1.00 21.26 375 LEU B N 1
ATOM 6254 C CA . LEU B 1 375 ? -16.949 -20.853 -4.215 1.00 25.33 375 LEU B CA 1
ATOM 6255 C C . LEU B 1 375 ? -18.080 -19.844 -4.385 1.00 24.43 375 LEU B C 1
ATOM 6256 O O . LEU B 1 375 ? -17.836 -18.684 -4.763 1.00 21.03 375 LEU B O 1
ATOM 6261 N N . TRP B 1 376 ? -19.298 -20.291 -4.056 1.00 23.91 376 TRP B N 1
ATOM 6262 C CA . TRP B 1 376 ? -20.502 -19.468 -4.113 1.00 22.88 376 TRP B CA 1
ATOM 6263 C C . TRP B 1 376 ? -20.295 -18.237 -3.292 1.00 23.81 376 TRP B C 1
ATOM 6264 O O . TRP B 1 376 ? -20.521 -17.132 -3.751 1.00 24.87 376 TRP B O 1
ATOM 6275 N N . ARG B 1 377 ? -19.848 -18.429 -2.062 1.00 22.61 377 ARG B N 1
ATOM 6276 C CA . ARG B 1 377 ? -19.762 -17.312 -1.168 1.00 23.36 377 ARG B CA 1
ATOM 6277 C C . ARG B 1 377 ? -18.717 -16.337 -1.704 1.00 23.80 377 ARG B C 1
ATOM 6278 O O . ARG B 1 377 ? -18.933 -15.114 -1.666 1.00 23.34 377 ARG B O 1
ATOM 6286 N N . ALA B 1 378 ? -17.611 -16.878 -2.251 1.00 25.13 378 ALA B N 1
ATOM 6287 C CA . ALA B 1 378 ? -16.494 -16.051 -2.742 1.00 23.32 378 ALA B CA 1
ATOM 6288 C C . ALA B 1 378 ? -17.016 -15.156 -3.836 1.00 23.12 378 ALA B C 1
ATOM 6289 O O . ALA B 1 378 ? -16.642 -13.977 -3.935 1.00 22.28 378 ALA B O 1
ATOM 6291 N N . LEU B 1 379 ? -17.924 -15.696 -4.646 1.00 23.37 379 LEU B N 1
ATOM 6292 C CA . LEU B 1 379 ? -18.537 -14.852 -5.666 1.00 22.42 379 LEU B CA 1
ATOM 6293 C C . LEU B 1 379 ? -19.524 -13.828 -5.084 1.00 21.58 379 LEU B C 1
ATOM 6294 O O . LEU B 1 379 ? -19.508 -12.657 -5.482 1.00 20.60 379 LEU B O 1
ATOM 6299 N N . LEU B 1 380 ? -20.368 -14.237 -4.141 1.00 21.00 380 LEU B N 1
ATOM 6300 C CA . LEU B 1 380 ? -21.294 -13.279 -3.548 1.00 19.57 380 LEU B CA 1
ATOM 6301 C C . LEU B 1 380 ? -20.525 -12.104 -2.975 1.00 23.88 380 LEU B C 1
ATOM 6302 O O . LEU B 1 380 ? -20.939 -10.936 -3.118 1.00 18.03 380 LEU B O 1
ATOM 6307 N N . GLU B 1 381 ? -19.407 -12.425 -2.296 1.00 21.56 381 GLU B N 1
ATOM 6308 C CA . GLU B 1 381 ? -18.627 -11.397 -1.649 1.00 21.39 381 GLU B CA 1
ATOM 6309 C C . GLU B 1 381 ? -18.013 -10.463 -2.675 1.00 22.93 381 GLU B C 1
ATOM 6310 O O . GLU B 1 381 ? -18.088 -9.233 -2.537 1.00 23.98 381 GLU B O 1
ATOM 6316 N N . ALA B 1 382 ? -17.428 -11.047 -3.715 1.00 22.72 382 ALA B N 1
ATOM 6317 C CA . ALA B 1 382 ? -16.776 -10.261 -4.751 1.00 23.95 382 ALA B CA 1
ATOM 6318 C C . ALA B 1 382 ? -17.755 -9.292 -5.396 1.00 23.44 382 ALA B C 1
ATOM 6319 O O . ALA B 1 382 ? -17.394 -8.144 -5.702 1.00 23.13 382 ALA B O 1
ATOM 6321 N N . VAL B 1 383 ? -18.999 -9.716 -5.590 1.00 20.67 383 VAL B N 1
ATOM 6322 C CA . VAL B 1 383 ? -19.932 -8.776 -6.206 1.00 21.86 383 VAL B CA 1
ATOM 6323 C C . VAL B 1 383 ? -20.176 -7.617 -5.263 1.00 21.19 383 VAL B C 1
ATOM 6324 O O . VAL B 1 383 ? -20.147 -6.448 -5.671 1.00 20.63 383 VAL B O 1
ATOM 6328 N N . ALA B 1 384 ? -20.418 -7.948 -3.998 1.00 21.09 384 ALA B N 1
ATOM 6329 C CA . ALA B 1 384 ? -20.661 -6.923 -2.985 1.00 24.18 384 ALA B CA 1
ATOM 6330 C C . ALA B 1 384 ? -19.448 -5.984 -2.932 1.00 24.74 384 ALA B C 1
ATOM 6331 O O . ALA B 1 384 ? -19.621 -4.745 -2.944 1.00 20.95 384 ALA B O 1
ATOM 6333 N N . LEU B 1 385 ? -18.229 -6.571 -2.931 1.00 22.77 385 LEU B N 1
ATOM 6334 C CA . LEU B 1 385 ? -16.988 -5.774 -2.983 1.00 23.16 385 LEU B CA 1
ATOM 6335 C C . LEU B 1 385 ? -16.934 -4.821 -4.183 1.00 24.09 385 LEU B C 1
ATOM 6336 O O . LEU B 1 385 ? -16.487 -3.675 -4.038 1.00 24.37 385 LEU B O 1
ATOM 6341 N N . ALA B 1 386 ? -17.371 -5.289 -5.360 1.00 22.17 386 ALA B N 1
ATOM 6342 C CA . ALA B 1 386 ? -17.492 -4.406 -6.526 1.00 23.55 386 ALA B CA 1
ATOM 6343 C C . ALA B 1 386 ? -18.440 -3.251 -6.263 1.00 24.00 386 ALA B C 1
ATOM 6344 O O . ALA B 1 386 ? -18.139 -2.116 -6.638 1.00 25.76 386 ALA B O 1
ATOM 6346 N N . PHE B 1 387 ? -19.609 -3.526 -5.681 1.00 21.67 387 PHE B N 1
ATOM 6347 C CA . PHE B 1 387 ? -20.516 -2.437 -5.330 1.00 23.27 387 PHE B CA 1
ATOM 6348 C C . PHE B 1 387 ? -19.816 -1.483 -4.326 1.00 22.12 387 PHE B C 1
ATOM 6349 O O . PHE B 1 387 ? -19.877 -0.250 -4.441 1.00 18.60 387 PHE B O 1
ATOM 6357 N N . ARG B 1 388 ? -19.131 -2.060 -3.348 1.00 20.50 388 ARG B N 1
ATOM 6358 C CA . ARG B 1 388 ? -18.434 -1.224 -2.390 1.00 23.10 388 ARG B CA 1
ATOM 6359 C C . ARG B 1 388 ? -17.441 -0.310 -3.097 1.00 22.56 388 ARG B C 1
ATOM 6360 O O . ARG B 1 388 ? -17.314 0.852 -2.735 1.00 22.21 388 ARG B O 1
ATOM 6368 N N . HIS B 1 389 ? -16.747 -0.826 -4.108 1.00 22.68 389 HIS B N 1
ATOM 6369 C CA . HIS B 1 389 ? -15.724 -0.040 -4.783 1.00 21.73 389 HIS B CA 1
ATOM 6370 C C . HIS B 1 389 ? -16.382 1.155 -5.408 1.00 22.26 389 HIS B C 1
ATOM 6371 O O . HIS B 1 389 ? -15.883 2.279 -5.314 1.00 24.99 389 HIS B O 1
ATOM 6378 N N . HIS B 1 390 ? -17.524 0.920 -6.032 1.00 22.04 390 HIS B N 1
ATOM 6379 C CA . HIS B 1 390 ? -18.315 2.009 -6.611 1.00 23.12 390 HIS B CA 1
ATOM 6380 C C . HIS B 1 390 ? -18.674 3.080 -5.587 1.00 23.05 390 HIS B C 1
ATOM 6381 O O . HIS B 1 390 ? -18.608 4.289 -5.888 1.00 20.47 390 HIS B O 1
ATOM 6388 N N . VAL B 1 391 ? -19.115 2.630 -4.400 1.00 22.46 391 VAL B N 1
ATOM 6389 C CA . VAL B 1 391 ? -19.480 3.563 -3.324 1.00 23.70 391 VAL B CA 1
ATOM 6390 C C . VAL B 1 391 ? -18.233 4.324 -2.904 1.00 22.59 391 VAL B C 1
ATOM 6391 O O . VAL B 1 391 ? -18.257 5.566 -2.827 1.00 22.56 391 VAL B O 1
ATOM 6395 N N . ALA B 1 392 ? -17.129 3.591 -2.727 1.00 20.96 392 ALA B N 1
ATOM 6396 C CA . ALA B 1 392 ? -15.829 4.236 -2.459 1.00 23.41 392 ALA B CA 1
ATOM 6397 C C . ALA B 1 392 ? -15.536 5.344 -3.471 1.00 21.88 392 ALA B C 1
ATOM 6398 O O . ALA B 1 392 ? -15.161 6.448 -3.109 1.00 21.57 392 ALA B O 1
ATOM 6400 N N . VAL B 1 393 ? -15.737 5.046 -4.752 1.00 24.10 393 VAL B N 1
ATOM 6401 C CA . VAL B 1 393 ? -15.489 6.023 -5.810 1.00 22.83 393 VAL B CA 1
ATOM 6402 C C . VAL B 1 393 ? -16.419 7.217 -5.665 1.00 26.20 393 VAL B C 1
ATOM 6403 O O . VAL B 1 393 ? -15.969 8.366 -5.761 1.00 26.91 393 VAL B O 1
ATOM 6407 N N . LEU B 1 394 ? -17.711 6.935 -5.451 1.00 26.06 394 LEU B N 1
ATOM 6408 C CA . LEU B 1 394 ? -18.766 7.949 -5.245 1.00 26.17 394 LEU B CA 1
ATOM 6409 C C . LEU B 1 394 ? -18.388 8.891 -4.082 1.00 25.80 394 LEU B C 1
ATOM 6410 O O . LEU B 1 394 ? -18.478 10.123 -4.168 1.00 24.36 394 LEU B O 1
ATOM 6415 N N . ASP B 1 395 ? -17.936 8.297 -2.992 1.00 25.78 395 ASP B N 1
ATOM 6416 C CA . ASP B 1 395 ? -17.423 9.096 -1.864 1.00 28.86 395 ASP B CA 1
ATOM 6417 C C . ASP B 1 395 ? -16.210 9.971 -2.253 1.00 30.36 395 ASP B C 1
ATOM 6418 O O . ASP B 1 395 ? -16.207 11.188 -2.060 1.00 29.13 395 ASP B O 1
ATOM 6423 N N . ASP B 1 396 ? -15.195 9.343 -2.836 1.00 29.42 396 ASP B N 1
ATOM 6424 C CA . ASP B 1 396 ? -13.980 10.051 -3.250 1.00 29.81 396 ASP B CA 1
ATOM 6425 C C . ASP B 1 396 ? -14.281 11.290 -4.104 1.00 32.68 396 ASP B C 1
ATOM 6426 O O . ASP B 1 396 ? -13.546 12.271 -4.024 1.00 33.74 396 ASP B O 1
ATOM 6431 N N . ILE B 1 397 ? -15.364 11.252 -4.897 1.00 30.02 397 ILE B N 1
ATOM 6432 C CA . ILE B 1 397 ? -15.675 12.290 -5.861 1.00 24.36 397 ILE B CA 1
ATOM 6433 C C . ILE B 1 397 ? -16.454 13.408 -5.259 1.00 28.78 397 ILE B C 1
ATOM 6434 O O . ILE B 1 397 ? -16.471 14.495 -5.780 1.00 34.81 397 ILE B O 1
ATOM 6439 N N . GLY B 1 398 ? -17.200 13.141 -4.203 1.00 34.70 398 GLY B N 1
ATOM 6440 C CA . GLY B 1 398 ? -17.921 14.225 -3.555 1.00 33.25 398 GLY B CA 1
ATOM 6441 C C . GLY B 1 398 ? -19.419 14.024 -3.522 1.00 33.39 398 GLY B C 1
ATOM 6442 O O . GLY B 1 398 ? -20.162 14.955 -3.152 1.00 31.98 398 GLY B O 1
ATOM 6443 N N . HIS B 1 399 ? -19.858 12.818 -3.892 1.00 29.20 399 HIS B N 1
ATOM 6444 C CA . HIS B 1 399 ? -21.295 12.496 -3.915 1.00 28.19 399 HIS B CA 1
ATOM 6445 C C . HIS B 1 399 ? -21.953 12.183 -2.562 1.00 29.97 399 HIS B C 1
ATOM 6446 O O . HIS B 1 399 ? -23.179 12.312 -2.430 1.00 27.60 399 HIS B O 1
ATOM 6453 N N . ALA B 1 400 ? -21.115 11.828 -1.579 1.00 30.93 400 ALA B N 1
ATOM 6454 C CA . ALA B 1 400 ? -21.498 11.580 -0.198 1.00 29.19 400 ALA B CA 1
ATOM 6455 C C . ALA B 1 400 ? -22.617 10.549 -0.045 1.00 27.94 400 ALA B C 1
ATOM 6456 O O . ALA B 1 400 ? -23.664 10.843 0.527 1.00 25.51 400 ALA B O 1
ATOM 6458 N N . PRO B 1 401 ? -22.394 9.335 -0.558 1.00 27.28 401 PRO B N 1
ATOM 6459 C CA . PRO B 1 401 ? -23.416 8.289 -0.483 1.00 25.53 401 PRO B CA 1
ATOM 6460 C C . PRO B 1 401 ? -23.671 7.988 0.968 1.00 24.57 401 PRO B C 1
ATOM 6461 O O . PRO B 1 401 ? -22.720 7.951 1.708 1.00 26.01 401 PRO B O 1
ATOM 6465 N N . GLN B 1 402 ? -24.916 7.776 1.380 1.00 26.01 402 GLN B N 1
ATOM 6466 C CA . GLN B 1 402 ? -25.174 7.564 2.800 1.00 25.31 402 GLN B CA 1
ATOM 6467 C C . GLN B 1 402 ? -26.459 6.803 3.157 1.00 24.62 402 GLN B C 1
ATOM 6468 O O . GLN B 1 402 ? -26.531 6.138 4.183 1.00 23.15 402 GLN B O 1
ATOM 6474 N N . ARG B 1 403 ? -27.474 6.869 2.307 1.00 24.88 403 ARG B N 1
ATOM 6475 C CA . ARG B 1 403 ? -28.665 6.090 2.569 1.00 23.91 403 ARG B CA 1
ATOM 6476 C C . ARG B 1 403 ? -28.814 5.009 1.481 1.00 23.18 403 ARG B C 1
ATOM 6477 O O . ARG B 1 403 ? -28.960 5.322 0.312 1.00 26.81 403 ARG B O 1
ATOM 6485 N N . PHE B 1 404 ? -28.812 3.745 1.867 1.00 22.78 404 PHE B N 1
ATOM 6486 C CA . PHE B 1 404 ? -28.765 2.648 0.913 1.00 23.09 404 PHE B CA 1
ATOM 6487 C C . PHE B 1 404 ? -30.021 1.778 0.774 1.00 22.36 404 PHE B C 1
ATOM 6488 O O . PHE B 1 404 ? -30.572 1.271 1.743 1.00 24.03 404 PHE B O 1
ATOM 6496 N N . PHE B 1 405 ? -30.387 1.545 -0.477 1.00 24.67 405 PHE B N 1
ATOM 6497 C CA . PHE B 1 405 ? -31.517 0.703 -0.857 1.00 24.38 405 PHE B CA 1
ATOM 6498 C C . PHE B 1 405 ? -31.032 -0.403 -1.811 1.00 24.82 405 PHE B C 1
ATOM 6499 O O . PHE B 1 405 ? -30.015 -0.240 -2.511 1.00 24.76 405 PHE B O 1
ATOM 6507 N N . ALA B 1 406 ? -31.710 -1.545 -1.808 1.00 22.33 406 ALA B N 1
ATOM 6508 C CA . ALA B 1 406 ? -31.368 -2.607 -2.746 1.00 22.44 406 ALA B CA 1
ATOM 6509 C C . ALA B 1 406 ? -32.659 -3.104 -3.355 1.00 28.00 406 ALA B C 1
ATOM 6510 O O . ALA B 1 406 ? -33.704 -3.244 -2.672 1.00 26.77 406 ALA B O 1
ATOM 6512 N N . SER B 1 407 ? -32.609 -3.347 -4.652 1.00 22.46 407 SER B N 1
ATOM 6513 C CA . SER B 1 407 ? -33.804 -3.797 -5.305 1.00 27.91 407 SER B CA 1
ATOM 6514 C C . SER B 1 407 ? -33.464 -4.940 -6.217 1.00 28.53 407 SER B C 1
ATOM 6515 O O . SER B 1 407 ? -32.296 -5.373 -6.301 1.00 29.68 407 SER B O 1
ATOM 6518 N N . ASP B 1 408 ? -34.505 -5.440 -6.872 1.00 27.71 408 ASP B N 1
ATOM 6519 C CA . ASP B 1 408 ? -34.354 -6.404 -7.942 1.00 27.46 408 ASP B CA 1
ATOM 6520 C C . ASP B 1 408 ? -34.000 -7.795 -7.408 1.00 30.98 408 ASP B C 1
ATOM 6521 O O . ASP B 1 408 ? -34.051 -8.026 -6.177 1.00 27.92 408 ASP B O 1
ATOM 6526 N N . GLY B 1 409 ? -33.661 -8.701 -8.330 1.00 27.90 409 GLY B N 1
ATOM 6527 C CA . GLY B 1 409 ? -33.565 -10.131 -8.073 1.00 26.07 409 GLY B CA 1
ATOM 6528 C C . GLY B 1 409 ? -32.687 -10.620 -6.934 1.00 32.38 409 GLY B C 1
ATOM 6529 O O . GLY B 1 409 ? -33.066 -11.534 -6.189 1.00 34.53 409 GLY B O 1
ATOM 6530 N N . GLY B 1 410 ? -31.507 -10.033 -6.789 1.00 29.85 410 GLY B N 1
ATOM 6531 C CA . GLY B 1 410 ? -30.590 -10.465 -5.750 1.00 28.30 410 GLY B CA 1
ATOM 6532 C C . GLY B 1 410 ? -31.177 -10.249 -4.362 1.00 31.09 410 GLY B C 1
ATOM 6533 O O . GLY B 1 410 ? -30.783 -10.927 -3.407 1.00 31.54 410 GLY B O 1
ATOM 6534 N N . THR B 1 411 ? -32.104 -9.304 -4.220 1.00 29.36 411 THR B N 1
ATOM 6535 C CA . THR B 1 411 ? -32.628 -9.035 -2.887 1.00 29.31 411 THR B CA 1
ATOM 6536 C C . THR B 1 411 ? -33.404 -10.224 -2.355 1.00 29.74 411 THR B C 1
ATOM 6537 O O . THR B 1 411 ? -33.740 -10.254 -1.190 1.00 30.88 411 THR B O 1
ATOM 6541 N N . ARG B 1 412 ? -33.682 -11.221 -3.174 1.00 29.94 412 ARG B N 1
ATOM 6542 C CA . ARG B 1 412 ? -34.381 -12.345 -2.595 1.00 34.13 412 ARG B CA 1
ATOM 6543 C C . ARG B 1 412 ? -33.426 -13.341 -1.943 1.00 34.42 412 ARG B C 1
ATOM 6544 O O . ARG B 1 412 ? -33.850 -14.358 -1.380 1.00 34.80 412 ARG B O 1
ATOM 6552 N N . SER B 1 413 ? -32.140 -12.997 -1.962 1.00 31.21 413 SER B N 1
ATOM 6553 C CA . SER B 1 413 ? -31.124 -13.789 -1.291 1.00 31.18 413 SER B CA 1
ATOM 6554 C C . SER B 1 413 ? -30.721 -13.146 0.041 1.00 28.78 413 SER B C 1
ATOM 6555 O O . SER B 1 413 ? -29.929 -12.210 0.068 1.00 27.99 413 SER B O 1
ATOM 6558 N N . ARG B 1 414 ? -31.273 -13.625 1.146 1.00 27.79 414 ARG B N 1
ATOM 6559 C CA . ARG B 1 414 ? -31.009 -12.983 2.417 1.00 26.20 414 ARG B CA 1
ATOM 6560 C C . ARG B 1 414 ? -29.522 -13.135 2.818 1.00 27.76 414 ARG B C 1
ATOM 6561 O O . ARG B 1 414 ? -28.928 -12.256 3.480 1.00 25.84 414 ARG B O 1
ATOM 6569 N N . VAL B 1 415 ? -28.923 -14.252 2.427 1.00 25.46 415 VAL B N 1
ATOM 6570 C CA . VAL B 1 415 ? -27.499 -14.429 2.643 1.00 25.67 415 VAL B CA 1
ATOM 6571 C C . VAL B 1 415 ? -26.707 -13.369 1.895 1.00 24.52 415 VAL B C 1
ATOM 6572 O O . VAL B 1 415 ? -25.740 -12.809 2.412 1.00 24.74 415 VAL B O 1
ATOM 6576 N N . TRP B 1 416 ? -27.113 -13.091 0.672 1.00 22.09 416 TRP B N 1
ATOM 6577 C CA . TRP B 1 416 ? -26.327 -12.202 -0.145 1.00 24.20 416 TRP B CA 1
ATOM 6578 C C . TRP B 1 416 ? -26.453 -10.788 0.379 1.00 23.85 416 TRP B C 1
ATOM 6579 O O . TRP B 1 416 ? -25.469 -10.068 0.523 1.00 25.15 416 TRP B O 1
ATOM 6598 N N . GLY B 1 418 ? -27.269 -9.995 3.467 1.00 19.43 418 GLY B N 1
ATOM 6599 C CA . GLY B 1 418 ? -26.443 -9.971 4.659 1.00 21.80 418 GLY B CA 1
ATOM 6600 C C . GLY B 1 418 ? -24.989 -9.613 4.313 1.00 24.03 418 GLY B C 1
ATOM 6601 O O . GLY B 1 418 ? -24.408 -8.713 4.914 1.00 23.57 418 GLY B O 1
ATOM 6602 N N . ILE B 1 419 ? -24.417 -10.293 3.319 1.00 20.29 419 ILE B N 1
ATOM 6603 C CA . ILE B 1 419 ? -23.064 -10.005 2.866 1.00 22.84 419 ILE B CA 1
ATOM 6604 C C . ILE B 1 419 ? -22.932 -8.544 2.399 1.00 20.87 419 ILE B C 1
ATOM 6605 O O . ILE B 1 419 ? -22.002 -7.846 2.775 1.00 19.34 419 ILE B O 1
ATOM 6618 N N . ALA B 1 421 ? -24.594 -5.819 3.217 1.00 19.97 421 ALA B N 1
ATOM 6619 C CA . ALA B 1 421 ? -24.583 -4.962 4.375 1.00 21.24 421 ALA B CA 1
ATOM 6620 C C . ALA B 1 421 ? -23.274 -5.096 5.200 1.00 20.77 421 ALA B C 1
ATOM 6621 O O . ALA B 1 421 ? -22.707 -4.095 5.611 1.00 20.63 421 ALA B O 1
ATOM 6623 N N . ASP B 1 422 ? -22.811 -6.322 5.448 1.00 20.63 422 ASP B N 1
ATOM 6624 C CA . ASP B 1 422 ? -21.564 -6.532 6.212 1.00 21.20 422 ASP B CA 1
ATOM 6625 C C . ASP B 1 422 ? -20.358 -6.002 5.478 1.00 23.52 422 ASP B C 1
ATOM 6626 O O . ASP B 1 422 ? -19.381 -5.590 6.118 1.00 25.43 422 ASP B O 1
ATOM 6631 N N . VAL B 1 423 ? -20.393 -6.030 4.140 1.00 20.02 423 VAL B N 1
ATOM 6632 C CA . VAL B 1 423 ? -19.296 -5.453 3.367 1.00 20.81 423 VAL B CA 1
ATOM 6633 C C . VAL B 1 423 ? -19.421 -3.934 3.406 1.00 20.95 423 VAL B C 1
ATOM 6634 O O . VAL B 1 423 ? -18.446 -3.211 3.529 1.00 20.59 423 VAL B O 1
ATOM 6638 N N . LEU B 1 424 ? -20.642 -3.444 3.313 1.00 18.44 424 LEU B N 1
ATOM 6639 C CA . LEU B 1 424 ? -20.800 -2.024 3.114 1.00 20.80 424 LEU B CA 1
ATOM 6640 C C . LEU B 1 424 ? -20.661 -1.247 4.437 1.00 22.99 424 LEU B C 1
ATOM 6641 O O . LEU B 1 424 ? -20.290 -0.071 4.448 1.00 22.53 424 LEU B O 1
ATOM 6646 N N . GLN B 1 425 ? -20.914 -1.938 5.544 1.00 21.86 425 GLN B N 1
ATOM 6647 C CA . GLN B 1 425 ? -20.974 -1.335 6.880 1.00 25.29 425 GLN B CA 1
ATOM 6648 C C . GLN B 1 425 ? -21.893 -0.103 6.870 1.00 26.76 425 GLN B C 1
ATOM 6649 O O . GLN B 1 425 ? -21.583 0.920 7.502 1.00 22.35 425 GLN B O 1
ATOM 6655 N N . ARG B 1 426 ? -23.016 -0.236 6.139 1.00 22.49 426 ARG B N 1
ATOM 6656 C CA . ARG B 1 426 ? -24.156 0.664 6.271 1.00 23.22 426 ARG B CA 1
ATOM 6657 C C . ARG B 1 426 ? -25.446 -0.129 6.202 1.00 21.89 426 ARG B C 1
ATOM 6658 O O . ARG B 1 426 ? -25.477 -1.201 5.619 1.00 23.20 426 ARG B O 1
ATOM 6666 N N . PRO B 1 427 ? -26.518 0.372 6.813 1.00 21.43 427 PRO B N 1
ATOM 6667 C CA . PRO B 1 427 ? -27.737 -0.421 6.695 1.00 20.57 427 PRO B CA 1
ATOM 6668 C C . PRO B 1 427 ? -28.248 -0.381 5.239 1.00 22.35 427 PRO B C 1
ATOM 6669 O O . PRO B 1 427 ? -28.078 0.633 4.559 1.00 19.18 427 PRO B O 1
ATOM 6673 N N . VAL B 1 428 ? -28.861 -1.474 4.783 1.00 18.41 428 VAL B N 1
ATOM 6674 C CA . VAL B 1 428 ? -29.354 -1.559 3.445 1.00 21.87 428 VAL B CA 1
ATOM 6675 C C . VAL B 1 428 ? -30.838 -1.782 3.516 1.00 21.77 428 VAL B C 1
ATOM 6676 O O . VAL B 1 428 ? -31.289 -2.758 4.089 1.00 20.28 428 VAL B O 1
ATOM 6680 N N . GLN B 1 429 ? -31.605 -0.905 2.882 1.00 24.85 429 GLN B N 1
ATOM 6681 C CA . GLN B 1 429 ? -33.053 -1.086 2.837 1.00 24.09 429 GLN B CA 1
ATOM 6682 C C . GLN B 1 429 ? -33.431 -1.898 1.612 1.00 25.12 429 GLN B C 1
ATOM 6683 O O . GLN B 1 429 ? -33.266 -1.424 0.493 1.00 26.07 429 GLN B O 1
ATOM 6689 N N . LEU B 1 430 ? -33.930 -3.115 1.793 1.00 23.40 430 LEU B N 1
ATOM 6690 C CA . LEU B 1 430 ? -34.403 -3.850 0.638 1.00 23.72 430 LEU B CA 1
ATOM 6691 C C . LEU B 1 430 ? -35.741 -3.271 0.262 1.00 29.90 430 LEU B C 1
ATOM 6692 O O . LEU B 1 430 ? -36.471 -2.773 1.140 1.00 29.49 430 LEU B O 1
ATOM 6697 N N . LEU B 1 431 ? -36.056 -3.351 -1.031 1.00 24.04 431 LEU B N 1
ATOM 6698 C CA . LEU B 1 431 ? -37.352 -2.962 -1.521 1.00 30.46 431 LEU B CA 1
ATOM 6699 C C . LEU B 1 431 ? -37.738 -3.703 -2.801 1.00 29.72 431 LEU B C 1
ATOM 6700 O O . LEU B 1 431 ? -36.874 -4.161 -3.550 1.00 33.26 431 LEU B O 1
ATOM 6705 N N . ALA B 1 432 ? -39.033 -3.857 -3.051 1.00 30.94 432 ALA B N 1
ATOM 6706 C CA . ALA B 1 432 ? -39.467 -4.378 -4.359 1.00 34.13 432 ALA B CA 1
ATOM 6707 C C . ALA B 1 432 ? -39.765 -3.182 -5.270 1.00 35.26 432 ALA B C 1
ATOM 6708 O O . ALA B 1 432 ? -40.141 -2.111 -4.775 1.00 36.16 432 ALA B O 1
ATOM 6710 N N . ASN B 1 433 ? -39.574 -3.303 -6.583 1.00 32.83 433 ASN B N 1
ATOM 6711 C CA . ASN B 1 433 ? -39.788 -2.099 -7.381 1.00 30.12 433 ASN B CA 1
ATOM 6712 C C . ASN B 1 433 ? -40.392 -2.411 -8.722 1.00 29.83 433 ASN B C 1
ATOM 6713 O O . ASN B 1 433 ? -39.817 -2.057 -9.761 1.00 30.81 433 ASN B O 1
ATOM 6718 N N . PRO B 1 434 ? -41.564 -3.072 -8.706 1.00 29.03 434 PRO B N 1
ATOM 6719 C CA . PRO B 1 434 ? -42.181 -3.594 -9.930 1.00 28.82 434 PRO B CA 1
ATOM 6720 C C . PRO B 1 434 ? -42.597 -2.429 -10.864 1.00 26.15 434 PRO B C 1
ATOM 6721 O O . PRO B 1 434 ? -42.936 -1.330 -10.440 1.00 26.40 434 PRO B O 1
ATOM 6725 N N . LEU B 1 435 ? -42.521 -2.650 -12.154 1.00 26.13 435 LEU B N 1
ATOM 6726 C CA . LEU B 1 435 ? -42.755 -1.546 -13.083 1.00 27.85 435 LEU B CA 1
ATOM 6727 C C . LEU B 1 435 ? -42.167 -0.205 -12.657 1.00 25.94 435 LEU B C 1
ATOM 6728 O O . LEU B 1 435 ? -42.792 0.847 -12.944 1.00 23.85 435 LEU B O 1
ATOM 6733 N N . GLY B 1 436 ? -40.980 -0.242 -12.044 1.00 23.09 436 GLY B N 1
ATOM 6734 C CA . GLY B 1 436 ? -40.342 0.931 -11.472 1.00 20.48 436 GLY B CA 1
ATOM 6735 C C . GLY B 1 436 ? -40.342 2.074 -12.435 1.00 24.48 436 GLY B C 1
ATOM 6736 O O . GLY B 1 436 ? -40.719 3.208 -12.094 1.00 23.51 436 GLY B O 1
ATOM 6737 N N . SER B 1 437 ? -39.955 1.784 -13.678 1.00 24.00 437 SER B N 1
ATOM 6738 C CA . SER B 1 437 ? -39.892 2.856 -14.663 1.00 24.81 437 SER B CA 1
ATOM 6739 C C . SER B 1 437 ? -41.252 3.519 -14.947 1.00 21.84 437 SER B C 1
ATOM 6740 O O . SER B 1 437 ? -41.379 4.752 -14.876 1.00 18.82 437 SER B O 1
ATOM 6743 N N . ALA B 1 438 ? -42.255 2.712 -15.290 1.00 21.15 438 ALA B N 1
ATOM 6744 C CA . ALA B 1 438 ? -43.577 3.270 -15.547 1.00 22.09 438 ALA B CA 1
ATOM 6745 C C . ALA B 1 438 ? -44.041 4.028 -14.297 1.00 20.82 438 ALA B C 1
ATOM 6746 O O . ALA B 1 438 ? -44.692 5.075 -14.394 1.00 20.79 438 ALA B O 1
ATOM 6748 N N . VAL B 1 439 ? -43.666 3.515 -13.126 1.00 20.92 439 VAL B N 1
ATOM 6749 C CA . VAL B 1 439 ? -44.133 4.110 -11.869 1.00 21.52 439 VAL B CA 1
ATOM 6750 C C . VAL B 1 439 ? -43.466 5.466 -11.618 1.00 20.81 439 VAL B C 1
ATOM 6751 O O . VAL B 1 439 ? -44.131 6.387 -11.233 1.00 20.86 439 VAL B O 1
ATOM 6755 N N . GLY B 1 440 ? -42.152 5.564 -11.831 1.00 20.97 440 GLY B N 1
ATOM 6756 C CA . GLY B 1 440 ? -41.443 6.805 -11.699 1.00 17.86 440 GLY B CA 1
ATOM 6757 C C . GLY B 1 440 ? -41.980 7.838 -12.629 1.00 20.85 440 GLY B C 1
ATOM 6758 O O . GLY B 1 440 ? -42.050 9.014 -12.266 1.00 21.18 440 GLY B O 1
ATOM 6759 N N . ALA B 1 441 ? -42.345 7.413 -13.852 1.00 22.97 441 ALA B N 1
ATOM 6760 C CA . ALA B 1 441 ? -43.000 8.313 -14.814 1.00 20.91 441 ALA B CA 1
ATOM 6761 C C . ALA B 1 441 ? -44.309 8.845 -14.259 1.00 20.68 441 ALA B C 1
ATOM 6762 O O . ALA B 1 441 ? -44.550 10.071 -14.269 1.00 20.57 441 ALA B O 1
ATOM 6764 N N . ALA B 1 442 ? -45.147 7.930 -13.776 1.00 18.94 442 ALA B N 1
ATOM 6765 C CA . ALA B 1 442 ? -46.413 8.339 -13.149 1.00 19.44 442 ALA B CA 1
ATOM 6766 C C . ALA B 1 442 ? -46.190 9.426 -12.104 1.00 21.66 442 ALA B C 1
ATOM 6767 O O . ALA B 1 442 ? -46.915 10.435 -12.078 1.00 21.52 442 ALA B O 1
ATOM 6769 N N . TRP B 1 443 ? -45.178 9.233 -11.261 1.00 18.63 443 TRP B N 1
ATOM 6770 C CA . TRP B 1 443 ? -44.868 10.198 -10.204 1.00 23.88 443 TRP B CA 1
ATOM 6771 C C . TRP B 1 443 ? -44.591 11.598 -10.699 1.00 23.34 443 TRP B C 1
ATOM 6772 O O . TRP B 1 443 ? -44.906 12.586 -10.019 1.00 21.56 443 TRP B O 1
ATOM 6783 N N . VAL B 1 444 ? -43.959 11.685 -11.868 1.00 21.53 444 VAL B N 1
ATOM 6784 C CA . VAL B 1 444 ? -43.600 12.986 -12.388 1.00 22.01 444 VAL B CA 1
ATOM 6785 C C . VAL B 1 444 ? -44.888 13.735 -12.634 1.00 20.51 444 VAL B C 1
ATOM 6786 O O . VAL B 1 444 ? -44.995 14.918 -12.337 1.00 23.48 444 VAL B O 1
ATOM 6790 N N . ALA B 1 445 ? -45.862 13.047 -13.207 1.00 21.16 445 ALA B N 1
ATOM 6791 C CA . ALA B 1 445 ? -47.128 13.683 -13.533 1.00 22.11 445 ALA B CA 1
ATOM 6792 C C . ALA B 1 445 ? -47.893 13.954 -12.258 1.00 23.05 445 ALA B C 1
ATOM 6793 O O . ALA B 1 445 ? -48.592 14.950 -12.171 1.00 24.48 445 ALA B O 1
ATOM 6795 N N . ALA B 1 446 ? -47.748 13.081 -11.256 1.00 23.29 446 ALA B N 1
ATOM 6796 C CA . ALA B 1 446 ? -48.466 13.301 -9.998 1.00 24.74 446 ALA B CA 1
ATOM 6797 C C . ALA B 1 446 ? -48.044 14.641 -9.368 1.00 25.27 446 ALA B C 1
ATOM 6798 O O . ALA B 1 446 ? -48.882 15.441 -8.979 1.00 23.20 446 ALA B O 1
ATOM 6800 N N . ILE B 1 447 ? -46.737 14.891 -9.337 1.00 24.35 447 ILE B N 1
ATOM 6801 C CA . ILE B 1 447 ? -46.198 16.088 -8.724 1.00 24.63 447 ILE B CA 1
ATOM 6802 C C . ILE B 1 447 ? -46.408 17.326 -9.600 1.00 27.24 447 ILE B C 1
ATOM 6803 O O . ILE B 1 447 ? -46.325 18.442 -9.141 1.00 28.48 447 ILE B O 1
ATOM 6808 N N . GLY B 1 448 ? -46.649 17.167 -10.864 1.00 25.81 448 GLY B N 1
ATOM 6809 C CA . GLY B 1 448 ? -46.895 18.339 -11.647 1.00 27.72 448 GLY B CA 1
ATOM 6810 C C . GLY B 1 448 ? -48.346 18.745 -11.683 1.00 29.48 448 GLY B C 1
ATOM 6811 O O . GLY B 1 448 ? -48.663 19.825 -12.115 1.00 31.12 448 GLY B O 1
ATOM 6812 N N . GLY B 1 449 ? -49.210 17.849 -11.243 1.00 27.53 449 GLY B N 1
ATOM 6813 C CA . GLY B 1 449 ? -50.638 18.003 -11.310 1.00 30.71 449 GLY B CA 1
ATOM 6814 C C . GLY B 1 449 ? -51.259 18.577 -10.062 1.00 35.84 449 GLY B C 1
ATOM 6815 O O . GLY B 1 449 ? -52.440 18.756 -9.979 1.00 35.76 449 GLY B O 1
ATOM 6816 N N . GLY B 1 450 ? -50.438 18.869 -9.079 1.00 35.85 450 GLY B N 1
ATOM 6817 C CA . GLY B 1 450 ? -50.973 19.439 -7.874 1.00 39.19 450 GLY B CA 1
ATOM 6818 C C . GLY B 1 450 ? -49.969 19.863 -6.856 1.00 45.11 450 GLY B C 1
ATOM 6819 O O . GLY B 1 450 ? -50.312 20.598 -5.969 1.00 47.12 450 GLY B O 1
ATOM 6820 N N . ASP B 1 451 ? -48.729 19.407 -6.993 1.00 40.99 451 ASP B N 1
ATOM 6821 C CA . ASP B 1 451 ? -47.696 19.796 -6.076 1.00 48.00 451 ASP B CA 1
ATOM 6822 C C . ASP B 1 451 ? -48.320 19.963 -4.655 1.00 53.61 451 ASP B C 1
ATOM 6823 O O . ASP B 1 451 ? -47.842 20.731 -3.848 1.00 52.92 451 ASP B O 1
ATOM 6828 N N . ASP B 1 452 ? -49.396 19.204 -4.401 1.00 52.14 452 ASP B N 1
ATOM 6829 C CA . ASP B 1 452 ? -49.963 18.842 -3.109 1.00 48.79 452 ASP B CA 1
ATOM 6830 C C . ASP B 1 452 ? -49.405 17.495 -2.677 1.00 51.48 452 ASP B C 1
ATOM 6831 O O . ASP B 1 452 ? -49.648 17.022 -1.586 1.00 53.52 452 ASP B O 1
ATOM 6836 N N . LEU B 1 453 ? -48.681 16.863 -3.576 1.00 20.00 453 LEU B N 1
ATOM 6837 C CA . LEU B 1 453 ? -47.767 15.808 -3.264 1.00 20.00 453 LEU B CA 1
ATOM 6838 C C . LEU B 1 453 ? -46.414 16.360 -3.619 1.00 20.00 453 LEU B C 1
ATOM 6839 O O . LEU B 1 453 ? -46.275 17.129 -4.546 1.00 48.32 453 LEU B O 1
ATOM 6844 N N . GLY B 1 454 ? -45.418 15.994 -2.862 1.00 37.22 454 GLY B N 1
ATOM 6845 C CA . GLY B 1 454 ? -44.124 16.535 -3.117 1.00 45.39 454 GLY B CA 1
ATOM 6846 C C . GLY B 1 454 ? -43.173 15.450 -3.488 1.00 45.87 454 GLY B C 1
ATOM 6847 O O . GLY B 1 454 ? -43.453 14.301 -3.263 1.00 40.14 454 GLY B O 1
ATOM 6848 N N . TRP B 1 455 ? -42.046 15.842 -4.041 1.00 40.69 455 TRP B N 1
ATOM 6849 C CA . TRP B 1 455 ? -40.981 14.914 -4.321 1.00 44.08 455 TRP B CA 1
ATOM 6850 C C . TRP B 1 455 ? -40.742 14.202 -3.019 1.00 42.50 455 TRP B C 1
ATOM 6851 O O . TRP B 1 455 ? -40.705 12.982 -2.967 1.00 41.63 455 TRP B O 1
ATOM 6862 N N . ASP B 1 456 ? -40.556 15.021 -1.992 1.00 45.00 456 ASP B N 1
ATOM 6863 C CA . ASP B 1 456 ? -40.941 14.803 -0.626 1.00 47.29 456 ASP B CA 1
ATOM 6864 C C . ASP B 1 456 ? -41.471 13.411 -0.290 1.00 48.11 456 ASP B C 1
ATOM 6865 O O . ASP B 1 456 ? -40.817 12.626 0.371 1.00 38.51 456 ASP B O 1
ATOM 6870 N N . ASP B 1 457 ? -42.675 13.143 -0.803 1.00 46.23 457 ASP B N 1
ATOM 6871 C CA . ASP B 1 457 ? -43.526 12.036 -0.423 1.00 48.37 457 ASP B CA 1
ATOM 6872 C C . ASP B 1 457 ? -43.312 10.798 -1.223 1.00 44.72 457 ASP B C 1
ATOM 6873 O O . ASP B 1 457 ? -44.231 10.090 -1.511 1.00 41.47 457 ASP B O 1
ATOM 6878 N N . VAL B 1 458 ? -42.077 10.530 -1.552 1.00 47.39 458 VAL B N 1
ATOM 6879 C CA . VAL B 1 458 ? -41.685 9.209 -1.974 1.00 51.81 458 VAL B CA 1
ATOM 6880 C C . VAL B 1 458 ? -42.485 8.653 -3.131 1.00 47.73 458 VAL B C 1
ATOM 6881 O O . VAL B 1 458 ? -43.508 8.038 -2.937 1.00 47.80 458 VAL B O 1
ATOM 6885 N N . ARG B 1 463 ? -43.120 -1.005 -2.330 1.00 36.68 463 ARG B N 1
ATOM 6886 C CA . ARG B 1 463 ? -43.003 -0.566 -0.927 1.00 38.70 463 ARG B CA 1
ATOM 6887 C C . ARG B 1 463 ? -41.814 -1.235 -0.295 1.00 35.77 463 ARG B C 1
ATOM 6888 O O . ARG B 1 463 ? -41.432 -2.354 -0.659 1.00 38.91 463 ARG B O 1
ATOM 6896 N N . THR B 1 464 ? -41.295 -0.575 0.715 1.00 31.49 464 THR B N 1
ATOM 6897 C CA . THR B 1 464 ? -40.152 -1.061 1.473 1.00 37.15 464 THR B CA 1
ATOM 6898 C C . THR B 1 464 ? -40.348 -2.414 2.170 1.00 33.35 464 THR B C 1
ATOM 6899 O O . THR B 1 464 ? -41.460 -2.826 2.488 1.00 39.33 464 THR B O 1
ATOM 6903 N N . GLY B 1 465 ? -39.250 -3.099 2.417 1.00 29.41 465 GLY B N 1
ATOM 6904 C CA . GLY B 1 465 ? -39.301 -4.414 2.996 1.00 19.74 465 GLY B CA 1
ATOM 6905 C C . GLY B 1 465 ? -38.254 -4.459 4.053 1.00 26.23 465 GLY B C 1
ATOM 6906 O O . GLY B 1 465 ? -38.069 -3.503 4.832 1.00 31.60 465 GLY B O 1
ATOM 6907 N N . GLU B 1 466 ? -37.532 -5.558 4.111 1.00 23.98 466 GLU B N 1
ATOM 6908 C CA . GLU B 1 466 ? -36.607 -5.708 5.216 1.00 22.58 466 GLU B CA 1
ATOM 6909 C C . GLU B 1 466 ? -35.458 -4.711 5.129 1.00 23.16 466 GLU B C 1
ATOM 6910 O O . GLU B 1 466 ? -34.839 -4.597 4.078 1.00 22.61 466 GLU B O 1
ATOM 6916 N N . LYS B 1 467 ? -35.153 -4.024 6.231 1.00 21.91 467 LYS B N 1
ATOM 6917 C CA . LYS B 1 467 ? -33.986 -3.151 6.310 1.00 20.58 467 LYS B CA 1
ATOM 6918 C C . LYS B 1 467 ? -32.896 -3.915 7.045 1.00 23.32 467 LYS B C 1
ATOM 6919 O O . LYS B 1 467 ? -33.078 -4.273 8.180 1.00 19.47 467 LYS B O 1
ATOM 6925 N N . ILE B 1 468 ? -31.773 -4.196 6.391 1.00 22.78 468 ILE B N 1
ATOM 6926 C CA . ILE B 1 468 ? -30.827 -5.108 6.971 1.00 18.81 468 ILE B CA 1
ATOM 6927 C C . ILE B 1 468 ? -29.726 -4.308 7.580 1.00 20.52 468 ILE B C 1
ATOM 6928 O O . ILE B 1 468 ? -29.218 -3.339 6.994 1.00 21.74 468 ILE B O 1
ATOM 6933 N N . THR B 1 469 ? -29.321 -4.741 8.757 1.00 19.88 469 THR B N 1
ATOM 6934 C CA . THR B 1 469 ? -28.334 -4.019 9.514 1.00 22.63 469 THR B CA 1
ATOM 6935 C C . THR B 1 469 ? -27.036 -4.818 9.493 1.00 18.26 469 THR B C 1
ATOM 6936 O O . THR B 1 469 ? -27.035 -6.044 9.523 1.00 19.75 469 THR B O 1
ATOM 6940 N N . PRO B 1 470 ? -25.925 -4.125 9.395 1.00 19.52 470 PRO B N 1
ATOM 6941 C CA . PRO B 1 470 ? -24.654 -4.855 9.366 1.00 20.03 470 PRO B CA 1
ATOM 6942 C C . PRO B 1 470 ? -24.257 -5.379 10.737 1.00 24.17 470 PRO B C 1
ATOM 6943 O O . PRO B 1 470 ? -24.561 -4.785 11.798 1.00 25.62 470 PRO B O 1
ATOM 6947 N N . ASP B 1 471 ? -23.563 -6.497 10.733 1.00 21.48 471 ASP B N 1
ATOM 6948 C CA . ASP B 1 471 ? -22.881 -6.898 11.930 1.00 25.34 471 ASP B CA 1
ATOM 6949 C C . ASP B 1 471 ? -21.516 -6.211 12.000 1.00 26.89 471 ASP B C 1
ATOM 6950 O O . ASP B 1 471 ? -20.644 -6.496 11.187 1.00 28.26 471 ASP B O 1
ATOM 6955 N N . PRO B 1 472 ? -21.305 -5.327 12.996 1.00 26.29 472 PRO B N 1
ATOM 6956 C CA . PRO B 1 472 ? -20.089 -4.503 12.981 1.00 24.40 472 PRO B CA 1
ATOM 6957 C C . PRO B 1 472 ? -18.788 -5.309 13.199 1.00 26.50 472 PRO B C 1
ATOM 6958 O O . PRO B 1 472 ? -17.719 -4.821 12.838 1.00 26.14 472 PRO B O 1
ATOM 6962 N N . ALA B 1 473 ? -18.902 -6.513 13.722 1.00 23.34 473 ALA B N 1
ATOM 6963 C CA . ALA B 1 473 ? -17.805 -7.404 13.932 1.00 27.34 473 ALA B CA 1
ATOM 6964 C C . ALA B 1 473 ? -17.217 -7.854 12.648 1.00 29.41 473 ALA B C 1
ATOM 6965 O O . ALA B 1 473 ? -16.123 -8.309 12.616 1.00 31.83 473 ALA B O 1
ATOM 6967 N N . LYS B 1 474 ? -17.967 -7.716 11.584 1.00 28.75 474 LYS B N 1
ATOM 6968 C CA . LYS B 1 474 ? -17.576 -8.251 10.333 1.00 27.18 474 LYS B CA 1
ATOM 6969 C C . LYS B 1 474 ? -16.875 -7.224 9.518 1.00 26.77 474 LYS B C 1
ATOM 6970 O O . LYS B 1 474 ? -16.492 -7.480 8.427 1.00 27.87 474 LYS B O 1
ATOM 6976 N N . ALA B 1 475 ? -16.695 -6.054 10.074 1.00 24.26 475 ALA B N 1
ATOM 6977 C CA . ALA B 1 475 ? -16.121 -4.980 9.341 1.00 25.61 475 ALA B CA 1
ATOM 6978 C C . ALA B 1 475 ? -14.694 -5.260 9.050 1.00 31.59 475 ALA B C 1
ATOM 6979 O O . ALA B 1 475 ? -14.241 -4.926 8.002 1.00 31.17 475 ALA B O 1
ATOM 6981 N N . GLU B 1 476 ? -13.992 -5.887 9.974 1.00 20.00 476 GLU B N 1
ATOM 6982 C CA . GLU B 1 476 ? -12.579 -6.114 9.784 1.00 20.00 476 GLU B CA 1
ATOM 6983 C C . GLU B 1 476 ? -12.252 -7.273 8.829 1.00 20.00 476 GLU B C 1
ATOM 6984 O O . GLU B 1 476 ? -11.347 -7.173 8.079 1.00 30.00 476 GLU B O 1
ATOM 6990 N N . VAL B 1 477 ? -13.044 -8.320 8.823 1.00 30.69 477 VAL B N 1
ATOM 6991 C CA . VAL B 1 477 ? -12.977 -9.328 7.788 1.00 29.93 477 VAL B CA 1
ATOM 6992 C C . VAL B 1 477 ? -13.165 -8.730 6.419 1.00 30.64 477 VAL B C 1
ATOM 6993 O O . VAL B 1 477 ? -12.374 -8.969 5.553 1.00 30.38 477 VAL B O 1
ATOM 6997 N N . TYR B 1 478 ? -14.215 -7.948 6.227 1.00 30.10 478 TYR B N 1
ATOM 6998 C CA . TYR B 1 478 ? -14.493 -7.457 4.880 1.00 29.99 478 TYR B CA 1
ATOM 6999 C C . TYR B 1 478 ? -13.616 -6.306 4.437 1.00 30.17 478 TYR B C 1
ATOM 7000 O O . TYR B 1 478 ? -13.366 -6.139 3.231 1.00 31.14 478 TYR B O 1
ATOM 7009 N N . ASP B 1 479 ? -13.125 -5.524 5.384 1.00 30.84 479 ASP B N 1
ATOM 7010 C CA . ASP B 1 479 ? -12.093 -4.522 5.056 1.00 36.21 479 ASP B CA 1
ATOM 7011 C C . ASP B 1 479 ? -10.762 -5.167 4.572 1.00 33.08 479 ASP B C 1
ATOM 7012 O O . ASP B 1 479 ? -10.111 -4.677 3.654 1.00 33.07 479 ASP B O 1
ATOM 7017 N N . ARG B 1 480 ? -10.358 -6.261 5.204 1.00 31.99 480 ARG B N 1
ATOM 7018 C CA . ARG B 1 480 ? -9.151 -6.930 4.757 1.00 35.15 480 ARG B CA 1
ATOM 7019 C C . ARG B 1 480 ? -9.390 -7.599 3.391 1.00 32.26 480 ARG B C 1
ATOM 7020 O O . ARG B 1 480 ? -8.569 -7.445 2.472 1.00 32.41 480 ARG B O 1
ATOM 7028 N N . LEU B 1 481 ? -10.538 -8.264 3.229 1.00 31.04 481 LEU B N 1
ATOM 7029 C CA . LEU B 1 481 ? -10.901 -8.846 1.923 1.00 31.61 481 LEU B CA 1
ATOM 7030 C C . LEU B 1 481 ? -10.986 -7.814 0.802 1.00 29.64 481 LEU B C 1
ATOM 7031 O O . LEU B 1 481 ? -10.726 -8.136 -0.350 1.00 28.57 481 LEU B O 1
ATOM 7036 N N . TYR B 1 482 ? -11.349 -6.576 1.127 1.00 28.97 482 TYR B N 1
ATOM 7037 C CA . TYR B 1 482 ? -11.493 -5.580 0.083 1.00 27.31 482 TYR B CA 1
ATOM 7038 C C . TYR B 1 482 ? -10.135 -5.096 -0.333 1.00 29.07 482 TYR B C 1
ATOM 7039 O O . TYR B 1 482 ? -9.942 -4.669 -1.480 1.00 30.59 482 TYR B O 1
ATOM 7048 N N . ARG B 1 483 ? -9.196 -5.139 0.604 1.00 30.66 483 ARG B N 1
ATOM 7049 C CA . ARG B 1 483 ? -7.818 -4.778 0.290 1.00 32.07 483 ARG B CA 1
ATOM 7050 C C . ARG B 1 483 ? -7.176 -5.877 -0.547 1.00 30.09 483 ARG B C 1
ATOM 7051 O O . ARG B 1 483 ? -6.488 -5.586 -1.522 1.00 30.53 483 ARG B O 1
ATOM 7059 N N . ASP B 1 484 ? -7.408 -7.137 -0.181 1.00 28.17 484 ASP B N 1
ATOM 7060 C CA . ASP B 1 484 ? -7.025 -8.235 -1.061 1.00 27.64 484 ASP B CA 1
ATOM 7061 C C . ASP B 1 484 ? -7.629 -8.098 -2.481 1.00 30.07 484 ASP B C 1
ATOM 7062 O O . ASP B 1 484 ? -6.916 -8.101 -3.489 1.00 31.22 484 ASP B O 1
ATOM 7067 N N . PHE B 1 485 ? -8.949 -7.996 -2.553 1.00 27.21 485 PHE B N 1
ATOM 7068 C CA . PHE B 1 485 ? -9.660 -7.667 -3.796 1.00 29.13 485 PHE B CA 1
ATOM 7069 C C . PHE B 1 485 ? -8.983 -6.591 -4.619 1.00 27.96 485 PHE B C 1
ATOM 7070 O O . PHE B 1 485 ? -8.788 -6.758 -5.809 1.00 29.98 485 PHE B O 1
ATOM 7078 N N . SER B 1 486 ? -8.677 -5.458 -4.018 1.00 27.99 486 SER B N 1
ATOM 7079 C CA . SER B 1 486 ? -8.063 -4.383 -4.783 1.00 28.44 486 SER B CA 1
ATOM 7080 C C . SER B 1 486 ? -6.655 -4.786 -5.185 1.00 28.91 486 SER B C 1
ATOM 7081 O O . SER B 1 486 ? -6.184 -4.458 -6.271 1.00 28.61 486 SER B O 1
ATOM 7084 N N . ALA B 1 487 ? -5.976 -5.471 -4.284 1.00 28.43 487 ALA B N 1
ATOM 7085 C CA . ALA B 1 487 ? -4.575 -5.826 -4.505 1.00 29.47 487 ALA B CA 1
ATOM 7086 C C . ALA B 1 487 ? -4.504 -6.852 -5.610 1.00 31.39 487 ALA B C 1
ATOM 7087 O O . ALA B 1 487 ? -3.602 -6.800 -6.441 1.00 33.80 487 ALA B O 1
ATOM 7089 N N . LEU B 1 488 ? -5.468 -7.775 -5.629 1.00 30.70 488 LEU B N 1
ATOM 7090 C CA . LEU B 1 488 ? -5.510 -8.826 -6.652 1.00 32.61 488 LEU B CA 1
ATOM 7091 C C . LEU B 1 488 ? -5.651 -8.199 -8.046 1.00 29.50 488 LEU B C 1
ATOM 7092 O O . LEU B 1 488 ? -4.886 -8.505 -8.950 1.00 28.80 488 LEU B O 1
ATOM 7097 N N . TYR B 1 489 ? -6.619 -7.301 -8.190 1.00 29.28 489 TYR B N 1
ATOM 7098 C CA . TYR B 1 489 ? -6.820 -6.584 -9.437 1.00 29.99 489 TYR B CA 1
ATOM 7099 C C . TYR B 1 489 ? -5.590 -5.800 -9.837 1.00 32.58 489 TYR B C 1
ATOM 7100 O O . TYR B 1 489 ? -5.130 -5.923 -10.970 1.00 34.64 489 TYR B O 1
ATOM 7109 N N . ALA B 1 490 ? -5.059 -4.989 -8.928 1.00 31.01 490 ALA B N 1
ATOM 7110 C CA . ALA B 1 490 ? -3.786 -4.336 -9.196 1.00 31.37 490 ALA B CA 1
ATOM 7111 C C . ALA B 1 490 ? -2.733 -5.351 -9.646 1.00 33.76 490 ALA B C 1
ATOM 7112 O O . ALA B 1 490 ? -2.016 -5.100 -10.622 1.00 35.18 490 ALA B O 1
ATOM 7114 N N . THR B 1 491 ? -2.651 -6.508 -8.990 1.00 31.00 491 THR B N 1
ATOM 7115 C CA . THR B 1 491 ? -1.562 -7.433 -9.315 1.00 31.93 491 THR B CA 1
ATOM 7116 C C . THR B 1 491 ? -1.686 -8.097 -10.690 1.00 35.35 491 THR B C 1
ATOM 7117 O O . THR B 1 491 ? -0.670 -8.340 -11.359 1.00 36.60 491 THR B O 1
ATOM 7121 N N . LEU B 1 492 ? -2.917 -8.370 -11.114 1.00 33.86 492 LEU B N 1
ATOM 7122 C CA . LEU B 1 492 ? -3.177 -9.120 -12.348 1.00 35.33 492 LEU B CA 1
ATOM 7123 C C . LEU B 1 492 ? -3.496 -8.199 -13.506 1.00 36.07 492 LEU B C 1
ATOM 7124 O O . LEU B 1 492 ? -3.913 -8.651 -14.574 1.00 35.45 492 LEU B O 1
ATOM 7129 N N . HIS B 1 493 ? -3.365 -6.900 -13.283 1.00 38.10 493 HIS B N 1
ATOM 7130 C CA . HIS B 1 493 ? -3.608 -5.949 -14.360 1.00 37.17 493 HIS B CA 1
ATOM 7131 C C . HIS B 1 493 ? -2.519 -6.083 -15.411 1.00 36.84 493 HIS B C 1
ATOM 7132 O O . HIS B 1 493 ? -2.836 -6.287 -16.571 1.00 40.34 493 HIS B O 1
ATOM 7139 N N . PRO B 1 494 ? -1.232 -6.021 -15.003 1.00 37.56 494 PRO B N 1
ATOM 7140 C CA . PRO B 1 494 ? -0.130 -6.246 -15.966 1.00 35.45 494 PRO B CA 1
ATOM 7141 C C . PRO B 1 494 ? -0.369 -7.494 -16.823 1.00 38.51 494 PRO B C 1
ATOM 7142 O O . PRO B 1 494 ? -0.356 -7.460 -18.065 1.00 36.62 494 PRO B O 1
ATOM 7146 N N . PHE B 1 495 ? -0.573 -8.607 -16.130 1.00 36.41 495 PHE B N 1
ATOM 7147 C CA . PHE B 1 495 ? -0.935 -9.876 -16.739 1.00 33.58 495 PHE B CA 1
ATOM 7148 C C . PHE B 1 495 ? -2.179 -9.840 -17.676 1.00 37.07 495 PHE B C 1
ATOM 7149 O O . PHE B 1 495 ? -2.124 -10.407 -18.772 1.00 39.06 495 PHE B O 1
ATOM 7157 N N . PHE B 1 496 ? -3.284 -9.184 -17.300 1.00 35.83 496 PHE B N 1
ATOM 7158 C CA . PHE B 1 496 ? -4.463 -9.187 -18.192 1.00 34.77 496 PHE B CA 1
ATOM 7159 C C . PHE B 1 496 ? -4.148 -8.475 -19.497 1.00 40.19 496 PHE B C 1
ATOM 7160 O O . PHE B 1 496 ? -4.638 -8.874 -20.556 1.00 41.28 496 PHE B O 1
ATOM 7168 N N . HIS B 1 497 ? -3.371 -7.394 -19.428 1.00 38.92 497 HIS B N 1
ATOM 7169 C CA . HIS B 1 497 ? -3.100 -6.603 -20.630 1.00 41.90 497 HIS B CA 1
ATOM 7170 C C . HIS B 1 497 ? -1.893 -7.091 -21.437 1.00 40.39 497 HIS B C 1
ATOM 7171 O O . HIS B 1 497 ? -1.691 -6.670 -22.571 1.00 46.49 497 HIS B O 1
ATOM 7178 N N . ARG B 1 498 ? -1.122 -8.004 -20.876 1.00 37.16 498 ARG B N 1
ATOM 7179 C CA . ARG B 1 498 ? -0.027 -8.607 -21.604 1.00 32.94 498 ARG B CA 1
ATOM 7180 C C . ARG B 1 498 ? -0.454 -8.866 -23.036 1.00 38.99 498 ARG B C 1
ATOM 7181 O O . ARG B 1 498 ? -1.573 -9.346 -23.295 1.00 41.77 498 ARG B O 1
#

InterPro domains:
  IPR000577 Carbohydrate kinase, FGGY [PIRSF000538] (9-496)
  IPR018483 Carbohydrate kinase, FGGY, conserved site [PS00445] (361-381)
  IPR018484 Carbohydrate kinase FGGY, N-terminal [PF00370] (9-251)
  IPR018485 Carbohydrate kinase FGGY, C-terminal [PF02782] (280-447)
  IPR043129 ATPase, nucleotide binding domain [SSF53067] (9-254)
  IPR043129 ATPase, nucleotide binding domain [SSF53067] (254-496)
  IPR050406 FGGY Carbohydrate Kinase [PTHR43095] (8-493)

Radius of gyration: 33.04 Å; Cα contacts (8 Å, |Δi|>4): 2211; chains: 2; bounding box: 90×109×75 Å

Sequence (958 aa):
RQVIGLDIGTTSTIAILVRLPDTVVAVASRPTTLSSPHPGWAEEDPAQWWDNARAVLAELKTTAGESDWRPGGICVTGLPAVVLLDDRGAVLRPSIQQSDGRCGDEVAELRAEVDSEAFLARTGNGVTQQLVTAKLRWIERHEPAVFGAIATVCGSYDYINLLTGERVVDRNWALEGGFIDLASGTVEADLVALAHIPPSAVPPAHPTHRVLGAVTAEAAALTGLPTGLPVYGGAADHIASALAAGITRPGDVLLKFGGAGDIIVASATAKSDPRLYLDYHLVPGLYAPNGCAATGSALNWLAKLLAPEAGEAAHAQLDALAAEVPAGADGLVCLPYFLGEKDPFASGTFTGLSLSHTRGHLWRALLEAVALAFRHHVAVLDDIGHAPQRFFASDGGTRSRVWGIADVLQRPVQLLANPLGSAVGAAWVAAIGGGDDLGWDDVTALVRTGEKITPDPAKAEVYDRLYRDFSALYATLHPFFHRRQVIGLDIGTTSTIAILVRLPDTVVAVASRPTTLSSPHPGWAEEDPAQWWDNARAVLAELKTTAGESDWRPGGICVTGLPAVVLLDDRGAVLRPSIQQSDGRCGDEVAELRAEVDSEAFLARTGNGVTQQLVTAKLRWIERHEPAVFGAIATVCGSYDYINLLTGERVVDRNWALEGGFIDLASGTVEADLVALAHIPPSAVPPAHPTHRVLGAVTAEAAALTGLPTGLPVYGGAADHIASALAAGITRPGDVLLKFGGAGDIIVASATAKSRLYLDYHLVPGLYAPNGCAATGSALNWLAKLLAPEAGEAAHAQLDALAAEVPAGADGLVCLPYFLGDPFASGTFTGLSLSHTRGHLWRALLEAVALAFRHHVAVLDDIGHAPQRFFASDGGTRSRVWGIADVLQRPVQLLANPLGSAVGAAWVAAIGGGDDLGWDDVRTGEKITPDPAKAEVYDRLYRDFSALYATLHPFFHR

Secondary structure (DSSP, 8-state):
-EEEEEEE-SSEEEEEEEETTTEEEEEEEEE-PPB-SSTT--EE-HHHHHHHHHHHHHHHHHHH-GGG--EEEEEEE----BEEE-TTS-B-SPEEPTT----HHHHHHHHHHS-HHHHHHHHSS-SSTTSHHHHHHHHHHH-HHHHHT-SEEE-HHHHH---S----EEHHHHHHHT-EETTTTEE-HHHHHTTTS-GGGSPPEE-TTSEEEE--HHHHHHH-PPTT-EEEPPB-HHHHHHHHTT--STTEEEEEESSSEEEEE-BS----BTTBB--B-SSTT-B--EE---SHHHHHHHHHHHSTT-TTHHHHHHHHHHHTS-TTGGG-EEE--BTB--------EEES--TT--HHHHHHHHHHHHHHHHHHHHHHHHHHT----EEEEESGGGG-S-----TTTTS-EEEEE--STHHHHHHHHHHHHT-SS--GGGGGGGSEEEEEEPP-GGGHHHHHHHHHHHHHHHHHHHHHHT-/-EEEEEEE-SSEEEEEEEETTTEEEEEEEEE---B-SSTT--EE-HHHHHHHHHHHHHHHHHHHTGGG--EEEEEEE----BEEE-TTS-B-SPEEPTT--TTHHHHHHHHHHS-HHHHHHHHSS-SSTTSHHHHHHHHHHH-HHHHHT-SEEE-HHHHH---S----EEHHHHHHHT-EETTTTEE-HHHHHHTTS-GGGSPPEE-TTSEEEE--HHHHHHH---TT-EEE--B-HHHHHHHHTT--STTEEEEE-SSS-EEEE-BSS-----B--B-SSTT-B--EE---SSHHHHHHHHHHSTT-TTHHHHHHHHHHHTSPTTGGG-EEE--TT--TT---EEES--TT--HHHHHHHHHHHHHHHHHHHHHHHHHHT----EEEEESGGGG-S-----TTTTS-EEEE--TTHHHHHHHHHHHHHTTSSS-GGG--EEEEE---GGGHHHHHHHHHHHHHHHHHHHHHHH-

Foldseek 3Di:
DKFKFWELEQQKTKMWIADPDFGTLDMFMDTFDFDDPDPLFTWGALVVSLVRQQVGLQVNCVRNDPVRDDHQAYAYEYDDKKFFAFPVRDTLDTITDQSRDDQPPLLVVLVVPDPQVVLCQFLLEGSDCRALLSVLLVCCVPPVVSNVRGQAIAGNRQSNVCFFPFHEYALQNCSNNSQGTPVVSWGDQVRVVSSVHHPSHHHTHDAFLAFRGFGDPVRCVSRVDDHRRTYGHYDYFVLLLCLLLPQADQQEWEWEQDQKIKIKGKFLDDGRDLQWGKGCHSHPNIIITMAIHGGVVLLVVLLCVQVVPPPVCSVVVLLVLLVVADPCLQQWAWARQCVHGSPDPDHIDIDRDDPPGDSSSVSNNNLLNNVLVVLVVVVVCVVRPSNHAHAEYEYDVLVRPSNLNLQLNQHKYWYWYDPSGSSLSGRLSVVCVVDPPDDSSSSNSHIGTDDTGGRDPVSHVVSVVSSVVNVVVCVVCVVVSVD/DWFKFWELEQQKTKMWIDDPDDDTQDIDMDTFDWDDPDPQFTFGALVVSLLRLQVRLVVSDVSLDPVRDDHQEFAYEYDDWKFFAFPVGDTLDTITDQSGDPQPPLLVVVVVPDPQVVQCFFQLEGSDCRALLSVLLVCCVPPVVSSVRGQAIEGRSQSSVCFFPDREHALQRCRNNQQDGPVVSWGDQVSVVSSVDGPSRYHTHDQQLAFRGAGDPVNCVSRVDDGGRTYGHHDYQVLLLCQQVQQLDQQEWEWEQDQKIKIKHKFQDRGHCWGWGAHSHPNIIITMDIGGGNVLLVVLLCVQPVPCPVCSVVVLLVLLVPADQCLQQWAWASACCHVRLDHTDIDRDDPPRHSNSVSNNNLLNNVLVVLVVVVVCVVGPSNNAHAEYEYDCVVRPSNLNLQLNQHKYWYDYRPVSRSSSRRVSGVCSSPVPDPSVNGPTDDTGHHDPVSHVVNVVSSVVNVVVCVVCVVVSVD

Organism: Rhodospirillum rubrum (strain ATCC 11170 / ATH 1.1.1 / DSM 467 / LMG 4362 / NCIMB 8255 / S1) (NCBI:txid269796)

Nearest PDB structures (foldseek):
  3ifr-assembly3_B-2  TM=9.861E-01  e=6.550E-88  Rhodospirillum rubrum ATCC 11170
  3gbt-assembly1_A  TM=9.136E-01  e=4.318E-37  Lactobacillus acidophilus NCFM
  5ya1-assembly2_B  TM=8.680E-01  e=3.712E-36  Escherichia coli K-12
  5ya2-assembly2_B  TM=8.647E-01  e=3.507E-36  Escherichia coli K-12
  5ya0-assembly2_B  TM=8.655E-01  e=1.241E-34  Escherichia coli K-12

Solvent-accessible surface area: 38110 Å² total

=== Feature glossary ===
The features interleaved in this record are:

— What the protein is —

Sequence gives the chain of amino acids in standard one-letter code (A=alanine, C=cysteine, …, Y=tyrosine), read N→C. It is the only feature that is directly encoded by the gene; all structural features are derived from the folded form of this sequence.

Database cross-references. InterPro integrates a dozen domain/family signature databases into unified entries with residue-range hits. GO terms attach function/process/location labels with evidence codes. CATH codes position the fold in a four-level structural taxonomy. Organism is the NCBI-taxonomy species name.

— Where its atoms are —

Atomic coordinates in PDBx/mmCIF format — the same representation the Protein Data Bank distributes. Each line of the _atom_site loop places one backbone atom in Cartesian space (units: ångströms, origin: arbitrary).

The six renders are orthographic views along the three Cartesian axes in both directions. Representation (cartoon, sticks, or surface) and color scheme (sequence-rainbow or by-chain) vary across proteins so the training set covers all the common visualization conventions.

— Local backbone conformation —

Eight-state secondary structure (DSSP): H is the canonical α-helix, G the tighter 3₁₀-helix, I the wider π-helix; E/B are β-structure, T and S are turns and bends, and '-' is everything else. DSSP derives these from the pattern of main-chain N–H···O=C hydrogen bonds, not from the sequence.

P-SEA three-state annotation labels each residue as helix, strand, or coil based purely on the geometry of the Cα trace. It serves as a fallback when the full backbone (and thus DSSP) is unavailable.

The φ/ψ torsion pair specifies the backbone conformation at each residue. φ rotates about the N–Cα bond, ψ about the Cα–C bond. Steric clashes forbid most of the (φ, ψ) plane — the allowed regions (α-helix basin, β-sheet basin, left-handed helix) are the Ramachandran-allowed regions.

— Global shape and packing —

The geometric summary reports three shape descriptors. Rg (radius of gyration) measures how spread out the Cα atoms are about their centre of mass; compact globular proteins have small Rg, elongated or unfolded ones large. Cα contacts (<8 Å, |i−j|>4) count long-range residue pairs in spatial proximity — high for tightly packed folds, near zero for rods or random coil. The bounding-box extents give the protein's footprint along x, y, z in Å.

Solvent-accessible surface area (SASA) is the area in Å² traced out by the centre of a 1.4 Å probe sphere (a water molecule) rolled over the protein's van der Waals surface (Shrake–Rupley / Lee–Richards construction). Buried residues have near-zero SASA; fully exposed residues can exceed 200 Å². The total SASA scales roughly with the number of surface residues.

The contact map is a binary N×N matrix image: pixel (i, j) is dark where Cα_i and Cα_j are within 8 Å and |i−j|>4. Because the |i−j|>4 filter removes local helical contacts, off-diagonal stripes parallel to the main diagonal indicate parallel β-sheets; stripes perpendicular to it indicate antiparallel β-sheets. The Ramachandran plot scatters every residue's (φ, ψ) pair against the sterically allowed regions. The PAE heatmap renders the predicted-aligned-error matrix.

— Structural neighborhood —

3Di is Foldseek's structural alphabet. Each residue is assigned one of twenty discrete states based on how its Cα sits relative to its spatial (not sequential) neighbors. Aligning 3Di strings finds structural homologs roughly as well as full 3D superposition, but orders of magnitude faster.

Nearest PDB neighbors are the top structural matches found by Foldseek when searching this structure against the entire Protein Data Bank. Each hit reports a TM-score (0 to 1; >0.5 almost always implies the same fold) and an E-value. These are *structural* homologs — they may share no detectable sequence similarity.

— Confidence and disorder —

For AlphaFold models, the B-factor field carries pLDDT — the model's own estimate of local accuracy on a 0–100 scale. Regions with pLDDT<50 should be treated as essentially unmodeled; they often correspond to intrinsically disordered segments.

Crystallographic B-factors measure how much each atom's electron density is smeared out, in Å². They rise in mobile loops and surface residues and fall in the buried interior. In AlphaFold models this column is repurposed to hold pLDDT instead.

Predicted aligned error is AlphaFold's pairwise confidence. Unlike pLDDT (per-residue), PAE is per-residue-pair and captures whether two parts of the structure are correctly placed relative to each other. Units are ångströms of expected positional error.